Protein AF-0000000078072162 (afdb_homodimer)

Organism: Fusarium culmorum (NCBI:txid5516)

Solvent-accessible surface area (backbone atoms only — not comparable to full-atom values): 56017 Å² total; per-residue (Å²): 136,83,80,77,77,81,79,80,81,79,79,76,78,77,76,75,75,75,74,71,70,69,69,74,74,66,43,70,29,63,36,88,41,33,35,35,33,26,36,70,37,75,95,66,52,24,34,36,35,19,35,40,69,54,37,46,62,44,46,48,90,36,38,58,38,53,66,42,69,64,85,66,71,51,89,60,77,40,82,15,70,49,71,52,39,28,35,54,61,83,81,66,93,62,64,61,29,68,63,16,47,21,32,32,40,40,28,65,53,75,80,70,45,78,22,26,23,44,37,44,34,69,32,46,74,52,37,38,68,50,54,73,41,72,74,59,44,58,65,40,41,37,41,48,14,50,72,71,72,50,58,31,28,37,32,37,42,40,47,47,17,18,58,62,10,14,62,62,45,70,68,41,49,72,72,70,22,60,38,16,21,61,41,31,51,52,44,48,45,51,40,35,60,69,30,31,56,37,69,14,31,31,52,78,34,26,21,41,32,17,31,36,39,11,12,24,48,52,45,47,48,26,36,16,53,63,22,54,55,87,73,55,52,55,30,36,36,26,37,36,20,24,54,30,48,37,66,41,52,54,63,45,62,34,50,62,56,48,50,50,49,27,51,69,73,71,23,58,88,44,92,54,40,67,61,45,58,32,66,51,51,69,66,61,59,62,68,59,64,70,87,72,83,33,45,49,52,69,68,52,52,55,30,42,40,44,57,53,57,26,58,77,67,64,26,49,47,78,51,33,28,40,38,27,29,42,70,36,31,59,38,49,35,53,76,11,66,45,72,66,44,35,57,54,35,45,40,56,42,92,53,35,51,57,47,45,58,57,50,53,50,50,56,66,64,50,63,89,46,65,34,73,37,71,89,59,66,49,87,76,54,77,65,52,88,80,26,56,37,37,60,41,22,17,53,54,27,16,32,46,49,24,46,35,12,30,52,51,50,50,51,52,31,34,74,70,70,33,59,24,37,34,35,34,38,58,52,59,56,64,88,55,52,74,84,65,42,21,33,60,70,59,61,47,32,32,53,25,55,54,40,81,84,56,52,51,62,80,70,83,31,45,43,49,56,51,42,19,50,52,50,28,48,25,52,40,35,21,48,69,67,74,41,49,59,76,87,71,91,64,94,59,94,57,70,81,70,56,67,43,35,93,91,64,37,37,23,36,34,45,29,50,91,63,47,44,77,44,75,65,57,66,56,46,69,53,38,50,53,53,66,30,66,71,45,19,52,28,28,38,17,132,82,80,79,76,81,82,70,84,80,83,77,76,76,76,74,74,72,72,70,69,68,70,73,74,65,44,69,30,62,38,87,42,32,35,36,33,25,36,69,37,76,94,66,52,24,33,36,36,20,34,41,68,55,36,45,62,45,48,49,90,36,39,56,37,52,66,42,69,65,85,65,70,51,87,60,77,40,84,15,70,50,70,51,37,27,35,53,59,84,79,66,93,64,64,60,29,68,64,14,48,20,33,31,42,40,30,65,53,76,80,71,44,79,20,27,24,46,37,43,34,69,31,48,73,51,37,40,69,50,55,73,41,74,75,60,43,58,65,43,41,36,41,48,14,50,72,72,73,52,57,31,29,37,32,38,40,38,47,46,16,20,60,61,10,15,61,61,45,70,69,41,49,72,72,68,22,61,40,16,22,62,41,31,50,50,45,48,43,51,41,37,59,69,31,32,56,39,68,13,32,31,51,79,33,26,20,40,32,19,32,37,39,12,11,23,47,53,45,48,47,26,36,16,52,61,23,55,56,84,73,53,53,56,30,36,36,26,36,36,20,25,55,28,48,39,65,40,52,53,62,45,62,34,49,62,55,48,49,49,50,28,50,71,72,71,21,56,87,44,93,55,41,67,61,46,58,30,65,51,51,71,67,61,59,62,67,57,64,70,86,73,84,33,44,49,54,70,68,51,52,56,30,41,40,43,57,52,58,25,58,75,68,66,26,49,48,78,51,33,28,39,37,25,29,43,68,35,31,58,37,50,34,53,77,12,65,44,72,66,42,35,57,57,34,44,39,55,40,93,53,36,51,56,46,45,56,57,50,52,49,50,55,65,65,50,62,91,47,65,34,73,38,70,89,59,66,49,85,74,55,77,63,51,88,81,25,58,37,37,59,40,24,17,52,55,26,15,33,47,46,23,45,34,12,31,51,48,50,51,50,53,30,34,74,71,70,32,60,24,36,32,36,34,40,58,51,60,55,62,89,56,51,74,84,65,43,21,33,59,71,59,60,48,31,33,53,24,55,54,40,81,84,56,51,49,64,79,70,83,31,44,44,49,57,50,41,18,51,52,48,28,48,26,53,41,35,22,48,68,68,73,40,49,57,77,87,69,91,64,95,60,93,56,69,82,70,55,66,42,35,91,91,64,35,37,23,36,34,45,28,49,90,64,47,44,76,43,73,66,57,67,55,46,68,52,38,49,52,54,66,30,67,72,46,20,53,28,28,38,18

pLDDT: mean 91.99, std 13.71, range [18.23, 98.94]

Radius of gyration: 37.17 Å; Cα contacts (8 Å, |Δi|>4): 2343; chains: 2; bounding box: 68×194×123 Å

Nearest PDB structures (foldseek):
  4be4-assembly1_A  TM=8.763E-01  e=3.199E-42  Ophiostoma piceae
  1cle-assembly1_A  TM=8.504E-01  e=2.536E-42  Limtongozyma cylindracea
  1gz7-assembly4_D  TM=8.542E-01  e=3.808E-42  Diutina rugosa
  1llf-assembly1_B  TM=8.338E-01  e=8.912E-43  Limtongozyma cylindracea
  1thg-assembly1_A  TM=8.457E-01  e=1.084E-41  Geotrichum candidum

Secondary structure (DSSP, 8-state):
---------------------------EEE-SS-EEE-EEETTTTEEEEEEEE-B----GGGTTSPP-B-----SSEEE-BS--PBPS-SSS---B-S---EEEEEEESSS---EEEEEEE--STTTS--TT-GGG-THHHHHHHHHTT---EEEEE----HHHHH---HHHHHHT-TTHHHHHHHHHHHHHHHHGGGGTEEEEEEEEEEETHHHHHHHHHHHGGGG--TT--SEEEEES--STT-----GGGGHHHHHHHHHHTT-TT-S-HHHHHHTS-HHHHHTT--SSPP-----SSSS-S-HHHHHHTT------EEEEEESSBT--SS--SSHHHHHHHHHHGGG----HHHHHHHHHHS---SSEETTEE-S--PPPTT-TTHHHHHHHHHIIIIIHHHHHHHHHHHHTT--EEEEEE--PPTT--TTT-SBTTTTHHHHHT--TTTSPSTTTTHHHHHHHHHHHHHHHHHHHHS--SPSS----SS---PPP-SSS-EEEEE-SS--EEEES-TTHHHHHHHTSHHHHHHTT-/---------------------------EEE-SS-EEE-EEETTTTEEEEEEEE-B----GGGTTSPP-B-----SSEEE-BS--PBPS-SSS---B-S---EEEEEEESSS---EEEEEEE--STTTS--TT-GGG-THHHHHHHHHTT---EEEEE----HHHHH---HHHHHHT-TTHHHHHHHHHHHHHHHHGGGGTEEEEEEEEEEETHHHHHHHHHHHGGGG--TT--SEEEEES--STT-----GGGGHHHHHHHHHHTT-TT-S-HHHHHHTS-HHHHHTT--SSPP-----SSSS-S-HHHHHHTT------EEEEEESSBT--SS--SSHHHHHHHHHHGGG----HHHHHHHHHHS---SSEETTEE-S--PPPTT-TTHHHHHHHHHIIIIIHHHHHHHHHHHHTT--EEEEEE--PPTT--TTT-SBTTTTHHHHHT--TTTSPSTTTTHHHHHHHHHHHHHHHHHHHHS--SPSS----SS---PPP-SSS-EEEEE-SS--EEEES-TTHHHHHHHTSHHHHHHTT-

Foldseek 3Di:
DPPPPPPPPPPPPPPPPPPPPVVPPFDWFQAPQGIETWDQDVVLQKTKFAFAAQFDQCAFPNFLAATHGDDHHDYDYHYRYDHFWADDADPDDTRYDSRFWGKMKMFRHDDFAAAQEEEEQEDDLQRDDDCPPPLNPQSQLQSLCVVVVNGHMYMYTHFHGWCRQAVFADVCLVVVGGRNRLSSVLSVLVSCLRGVVSVRYNQLLYEYEYFQVRLQSVQLCQLFQLRCNVSSHAEYEYEQYFQFLRPADERVVCVVLSCLLLVQLVQNPPPDSVNVVSPDDPVSSSVSPGPDTGHGYCSCHGRVARPLVSLVVVRGDAHLYEFEYAQQQQFFLDADDDLVRSLVSVPPRVNFQQDSVLSVVLPVLQDQDQADAPPQHDDDSDADPRRRSGSSRSNLRSLRRGVLRRVVSLQSNVVVPYFYFYAYEFEDWPPDDSSSGTHGPNCSCLQSLVCVPRFDDPPVGVLSSVLSSLNSQLVSVCSNPVGSDDDDPDPDQEDHGDTADPVFGWHFYRYSVHIDIDTPCRSVVSSCSCPDSVNSVSSSD/DPDPDDPPDDPPPPPPPPPPPVVPPFDWFQAPQGIETWDQDPVLQKTKFAQAAQFDQCAFPNFLAATHGDDHHDYDYHYRYDHFAADDADPDDTRYDSRFWGKMKMFRHDDFAAAQEEEEQEDDLQRDDDCPPPLNPQSQLQSLCVVVVNGHMYMYTHFHGWCRQAVFADVCLVVVGGRNRLSSVLSVLVSCLRGVVSVRYNQLLYEYEYEQVRLQSVQLCQLFQLRCNVSSHAEYEYEQYFQFLRPADERVVCVVLSCLLLVQLVQNPPPDSVNVVSPDDPVSSSVSPGPDTGHGYCSCHGRVARPLVSLVVVRGHAHLYEFEYAQQQQFFLDADDDLVRSLVSVPPRVNFQQDSVNSVVLPVLQDQDQADAPPQHDDDSDADPRRRSGSSRSNLRSLRNGVLRRVVSLQSNVVVPYFYFYAYEFEDWPPDDSSSGTHGPNCSCLCSLVCVPRFDDPPVGVLSSVLSSLNSQLVSVCSNPVGSDDDDPDPDQADHGDTADPVFGKHFYRYSVHIDIDTPCRSVVSSVSCPDSVNSVSSSD

Structure (mmCIF, N/CA/C/O backbone):
data_AF-0000000078072162-model_v1
#
loop_
_entity.id
_entity.type
_entity.pdbx_description
1 polymer 'Carboxylic ester hydrolase'
#
loop_
_atom_site.group_PDB
_atom_site.id
_atom_site.type_symbol
_atom_site.label_atom_id
_atom_site.label_alt_id
_atom_site.label_comp_id
_atom_site.label_asym_id
_atom_site.label_entity_id
_atom_site.label_seq_id
_atom_site.pdbx_PDB_ins_code
_atom_site.Cartn_x
_atom_site.Cartn_y
_atom_site.Cartn_z
_atom_site.occupancy
_atom_site.B_iso_or_equiv
_atom_site.auth_seq_id
_atom_site.auth_comp_id
_atom_site.auth_asym_id
_atom_site.auth_atom_id
_atom_site.pdbx_PDB_model_num
ATOM 1 N N . MET A 1 1 ? -16.672 -115.688 -5.062 1 18.59 1 MET A N 1
ATOM 2 C CA . MET A 1 1 ? -15.453 -115.25 -5.734 1 18.59 1 MET A CA 1
ATOM 3 C C . MET A 1 1 ? -15.555 -113.812 -6.234 1 18.59 1 MET A C 1
ATOM 5 O O . MET A 1 1 ? -16.391 -113.562 -7.086 1 18.59 1 MET A O 1
ATOM 9 N N . ALA A 1 2 ? -15.508 -113 -5.109 1 30.72 2 ALA A N 1
ATOM 10 C CA . ALA A 1 2 ? -15.578 -111.562 -4.758 1 30.72 2 ALA A CA 1
ATOM 11 C C . ALA A 1 2 ? -14.617 -110.75 -5.605 1 30.72 2 ALA A C 1
ATOM 13 O O . ALA A 1 2 ? -13.406 -110.75 -5.375 1 30.72 2 ALA A O 1
ATOM 14 N N . THR A 1 3 ? -14.836 -110.75 -7.039 1 22.55 3 THR A N 1
ATOM 15 C CA . THR A 1 3 ? -13.945 -110.125 -8.023 1 22.55 3 THR A CA 1
ATOM 16 C C . THR A 1 3 ? -13.805 -108.625 -7.777 1 22.55 3 THR A C 1
ATOM 18 O O . THR A 1 3 ? -14.797 -107.938 -7.797 1 22.55 3 THR A O 1
ATOM 21 N N . PHE A 1 4 ? -12.914 -108.188 -6.914 1 30.84 4 PHE A N 1
ATOM 22 C CA . PHE A 1 4 ? -12.445 -106.875 -6.484 1 30.84 4 PHE A CA 1
ATOM 23 C C . PHE A 1 4 ? -11.891 -106.062 -7.664 1 30.84 4 PHE A C 1
ATOM 25 O O . PHE A 1 4 ? -10.875 -106.438 -8.25 1 30.84 4 PHE A O 1
ATOM 32 N N . GLY A 1 5 ? -12.789 -105.5 -8.5 1 26.47 5 GLY A N 1
ATOM 33 C CA . GLY A 1 5 ? -12.406 -104.688 -9.633 1 26.47 5 GLY A CA 1
ATOM 34 C C . GLY A 1 5 ? -11.484 -103.562 -9.258 1 26.47 5 GLY A C 1
ATOM 35 O O . GLY A 1 5 ? -11.656 -102.938 -8.203 1 26.47 5 GLY A O 1
ATOM 36 N N . LEU A 1 6 ? -10.164 -103.5 -9.664 1 30.11 6 LEU A N 1
ATOM 37 C CA . LEU A 1 6 ? -8.992 -102.625 -9.586 1 30.11 6 LEU A CA 1
ATOM 38 C C . LEU A 1 6 ? -9.289 -101.25 -10.172 1 30.11 6 LEU A C 1
ATOM 40 O O . LEU A 1 6 ? -9.508 -101.125 -11.383 1 30.11 6 LEU A O 1
ATOM 44 N N . LEU A 1 7 ? -10.18 -100.375 -9.625 1 31.3 7 LEU A N 1
ATOM 45 C CA . LEU A 1 7 ? -10.352 -99.062 -10.141 1 31.3 7 LEU A CA 1
ATOM 46 C C . LEU A 1 7 ? -9.023 -98.312 -10.148 1 31.3 7 LEU A C 1
ATOM 48 O O . LEU A 1 7 ? -8.336 -98.25 -9.125 1 31.3 7 LEU A O 1
ATOM 52 N N . SER A 1 8 ? -8.273 -98.188 -11.297 1 27.66 8 SER A N 1
ATOM 53 C CA . SER A 1 8 ? -7.051 -97.438 -11.609 1 27.66 8 SER A CA 1
ATOM 54 C C . SER A 1 8 ? -7.195 -95.938 -11.32 1 27.66 8 SER A C 1
ATOM 56 O O . SER A 1 8 ? -8.156 -95.312 -11.766 1 27.66 8 SER A O 1
ATOM 58 N N . VAL A 1 9 ? -6.723 -95.375 -10.188 1 33.19 9 VAL A N 1
ATOM 59 C CA . VAL A 1 9 ? -6.598 -94 -9.727 1 33.19 9 VAL A CA 1
ATOM 60 C C . VAL A 1 9 ? -5.773 -93.188 -10.727 1 33.19 9 VAL A C 1
ATOM 62 O O . VAL A 1 9 ? -4.598 -93.5 -10.953 1 33.19 9 VAL A O 1
ATOM 65 N N . LEU A 1 10 ? -6.32 -92.688 -11.859 1 31.97 10 LEU A N 1
ATOM 66 C CA . LEU A 1 10 ? -5.707 -91.688 -12.758 1 31.97 10 LEU A CA 1
ATOM 67 C C . LEU A 1 10 ? -5.141 -90.5 -11.969 1 31.97 10 LEU A C 1
ATOM 69 O O . LEU A 1 10 ? -5.859 -89.875 -11.195 1 31.97 10 LEU A O 1
ATOM 73 N N . GLN A 1 11 ? -3.832 -90.438 -11.742 1 30.14 11 GLN A N 1
ATOM 74 C CA . GLN A 1 11 ? -3.031 -89.375 -11.18 1 30.14 11 GLN A CA 1
ATOM 75 C C . GLN A 1 11 ? -3.213 -88.062 -11.969 1 30.14 11 GLN A C 1
ATOM 77 O O . GLN A 1 11 ? -2.912 -88 -13.164 1 30.14 11 GLN A O 1
ATOM 82 N N . VAL A 1 12 ? -4.23 -87.25 -11.703 1 37.38 12 VAL A N 1
ATOM 83 C CA . VAL A 1 12 ? -4.367 -85.875 -12.227 1 37.38 12 VAL A CA 1
ATOM 84 C C . VAL A 1 12 ? -3.111 -85.125 -11.914 1 37.38 12 VAL A C 1
ATOM 86 O O . VAL A 1 12 ? -2.771 -84.875 -10.742 1 37.38 12 VAL A O 1
ATOM 89 N N . LEU A 1 13 ? -2.09 -85.125 -12.734 1 36.78 13 LEU A N 1
ATOM 90 C CA . LEU A 1 13 ? -0.957 -84.25 -12.719 1 36.78 13 LEU A CA 1
ATOM 91 C C . LEU A 1 13 ? -1.432 -82.75 -12.695 1 36.78 13 LEU A C 1
ATOM 93 O O . LEU A 1 13 ? -2.107 -82.312 -13.633 1 36.78 13 LEU A O 1
ATOM 97 N N . PHE A 1 14 ? -1.678 -82.188 -11.5 1 37.72 14 PHE A N 1
ATOM 98 C CA . PHE A 1 14 ? -1.87 -80.75 -11.32 1 37.72 14 PHE A CA 1
ATOM 99 C C . PHE A 1 14 ? -0.698 -80 -11.898 1 37.72 14 PHE A C 1
ATOM 101 O O . PHE A 1 14 ? 0.418 -80.062 -11.375 1 37.72 14 PHE A O 1
ATOM 108 N N . LEU A 1 15 ? -0.643 -79.75 -13.172 1 39.81 15 LEU A N 1
ATOM 109 C CA . LEU A 1 15 ? 0.248 -78.688 -13.727 1 39.81 15 LEU A CA 1
ATOM 110 C C . LEU A 1 15 ? 0.033 -77.375 -13.047 1 39.81 15 LEU A C 1
ATOM 112 O O . LEU A 1 15 ? -1.025 -76.75 -13.195 1 39.81 15 LEU A O 1
ATOM 116 N N . THR A 1 16 ? 0.603 -77.125 -11.891 1 40.38 16 THR A N 1
ATOM 117 C CA . THR A 1 16 ? 0.69 -75.812 -11.344 1 40.38 16 THR A CA 1
ATOM 118 C C . THR A 1 16 ? 1.35 -74.875 -12.336 1 40.38 16 THR A C 1
ATOM 120 O O . THR A 1 16 ? 2.506 -75.062 -12.719 1 40.38 16 THR A O 1
ATOM 123 N N . ALA A 1 17 ? 0.67 -74.188 -13.211 1 43.84 17 ALA A N 1
ATOM 124 C CA . ALA A 1 17 ? 1.153 -73.062 -13.977 1 43.84 17 ALA A CA 1
ATOM 125 C C . ALA A 1 17 ? 1.76 -72 -13.062 1 43.84 17 ALA A C 1
ATOM 127 O O . ALA A 1 17 ? 1.056 -71.438 -12.242 1 43.84 17 ALA A O 1
ATOM 128 N N . PHE A 1 18 ? 3.01 -72.125 -12.781 1 40.47 18 PHE A N 1
ATOM 129 C CA . PHE A 1 18 ? 3.727 -71 -12.219 1 40.47 18 PHE A CA 1
ATOM 130 C C . PHE A 1 18 ? 3.461 -69.75 -13.031 1 40.47 18 PHE A C 1
ATOM 132 O O . PHE A 1 18 ? 3.912 -69.625 -14.172 1 40.47 18 PHE A O 1
ATOM 139 N N . ILE A 1 19 ? 2.336 -69.125 -12.836 1 40.34 19 ILE A N 1
ATOM 140 C CA . ILE A 1 19 ? 2.254 -67.75 -13.273 1 40.34 19 ILE A CA 1
ATOM 141 C C . ILE A 1 19 ? 3.506 -67 -12.828 1 40.34 19 ILE A C 1
ATOM 143 O O . ILE A 1 19 ? 3.73 -66.812 -11.633 1 40.34 19 ILE A O 1
ATOM 147 N N . GLN A 1 20 ? 4.598 -67.125 -13.531 1 36.75 20 GLN A N 1
ATOM 148 C CA . GLN A 1 20 ? 5.684 -66.188 -13.344 1 36.75 20 GLN A CA 1
ATOM 149 C C . GLN A 1 20 ? 5.156 -64.75 -13.242 1 36.75 20 GLN A C 1
ATOM 151 O O . GLN A 1 20 ? 4.648 -64.188 -14.227 1 36.75 20 GLN A O 1
ATOM 156 N N . ILE A 1 21 ? 4.582 -64.375 -12.141 1 42.75 21 ILE A N 1
ATOM 157 C CA . ILE A 1 21 ? 4.52 -62.969 -11.914 1 42.75 21 ILE A CA 1
ATOM 158 C C . ILE A 1 21 ? 5.855 -62.312 -12.281 1 42.75 21 ILE A C 1
ATOM 160 O O . ILE A 1 21 ? 6.848 -62.5 -11.562 1 42.75 21 ILE A O 1
ATOM 164 N N . THR A 1 22 ? 6.273 -62.344 -13.492 1 42.06 22 THR A N 1
ATOM 165 C CA . THR A 1 22 ? 7.379 -61.469 -13.836 1 42.06 22 THR A CA 1
ATOM 166 C C . THR A 1 22 ? 7.285 -60.156 -13.062 1 42.06 22 THR A C 1
ATOM 168 O O . THR A 1 22 ? 6.348 -59.375 -13.25 1 42.06 22 THR A O 1
ATOM 171 N N . SER A 1 23 ? 7.562 -60.25 -11.875 1 47.25 23 SER A N 1
ATOM 172 C CA . SER A 1 23 ? 7.75 -58.969 -11.156 1 47.25 23 SER A CA 1
ATOM 173 C C . SER A 1 23 ? 8.414 -57.938 -12.039 1 47.25 23 SER A C 1
ATOM 175 O O . SER A 1 23 ? 9.539 -58.125 -12.5 1 47.25 23 SER A O 1
ATOM 177 N N . ALA A 1 24 ? 7.645 -57.281 -12.844 1 58.88 24 ALA A N 1
ATOM 178 C CA . ALA A 1 24 ? 8.172 -56.219 -13.688 1 58.88 24 ALA A CA 1
ATOM 179 C C . ALA A 1 24 ? 9.289 -55.438 -12.977 1 58.88 24 ALA A C 1
ATOM 181 O O . ALA A 1 24 ? 9.141 -55.031 -11.82 1 58.88 24 ALA A O 1
ATOM 182 N N . ALA A 1 25 ? 10.578 -55.594 -13.398 1 74.75 25 ALA A N 1
ATOM 183 C CA . ALA A 1 25 ? 11.773 -54.906 -12.891 1 74.75 25 ALA A CA 1
ATOM 184 C C . ALA A 1 25 ? 11.484 -53.438 -12.617 1 74.75 25 ALA A C 1
ATOM 186 O O . ALA A 1 25 ? 10.734 -52.812 -13.352 1 74.75 25 ALA A O 1
ATOM 187 N N . SER A 1 26 ? 11.812 -53.031 -11.328 1 89.12 26 SER A N 1
ATOM 188 C CA . SER A 1 26 ? 11.664 -51.625 -10.938 1 89.12 26 SER A CA 1
ATOM 189 C C . SER A 1 26 ? 12.367 -50.688 -11.93 1 89.12 26 SER A C 1
ATOM 191 O O . SER A 1 26 ? 13.516 -50.938 -12.297 1 89.12 26 SER A O 1
ATOM 193 N N . PRO A 1 27 ? 11.578 -49.75 -12.531 1 95.19 27 PRO A N 1
ATOM 194 C CA . PRO A 1 27 ? 12.211 -48.812 -13.445 1 95.19 27 PRO A CA 1
ATOM 195 C C . PRO A 1 27 ? 13.305 -47.969 -12.773 1 95.19 27 PRO A C 1
ATOM 197 O O . PRO A 1 27 ? 13.188 -47.656 -11.594 1 95.19 27 PRO A O 1
ATOM 200 N N . LYS A 1 28 ? 14.32 -47.625 -13.516 1 95.88 28 LYS A N 1
ATOM 201 C CA . LYS A 1 28 ? 15.445 -46.844 -13.008 1 95.88 28 LYS A CA 1
ATOM 202 C C . LYS A 1 28 ? 15.688 -45.625 -13.867 1 95.88 28 LYS A C 1
ATOM 204 O O . LYS A 1 28 ? 15.375 -45.594 -15.055 1 95.88 28 LYS A O 1
ATOM 209 N N . ALA A 1 29 ? 16.125 -44.594 -13.312 1 96.44 29 ALA A N 1
ATOM 210 C CA . ALA A 1 29 ? 16.547 -43.375 -13.984 1 96.44 29 ALA A CA 1
ATOM 211 C C . ALA A 1 29 ? 17.891 -42.906 -13.453 1 96.44 29 ALA A C 1
ATOM 213 O O . ALA A 1 29 ? 18.062 -42.719 -12.242 1 96.44 29 ALA A O 1
ATOM 214 N N . HIS A 1 30 ? 18.875 -42.625 -14.312 1 96.94 30 HIS A N 1
ATOM 215 C CA . HIS A 1 30 ? 20.203 -42.156 -13.945 1 96.94 30 HIS A CA 1
ATOM 216 C C . HIS A 1 30 ? 20.344 -40.656 -14.133 1 96.94 30 HIS A C 1
ATOM 218 O O . HIS A 1 30 ? 20.719 -40.188 -15.211 1 96.94 30 HIS A O 1
ATOM 224 N N . THR A 1 31 ? 20.188 -39.938 -13.016 1 97.5 31 THR A N 1
ATOM 225 C CA . THR A 1 31 ? 20.297 -38.5 -13.039 1 97.5 31 THR A CA 1
ATOM 226 C C . THR A 1 31 ? 21.734 -38.062 -12.812 1 97.5 31 THR A C 1
ATOM 228 O O . THR A 1 31 ? 22.625 -38.906 -12.609 1 97.5 31 THR A O 1
ATOM 231 N N . LEU A 1 32 ? 21.969 -36.656 -12.875 1 97.12 32 LEU A N 1
ATOM 232 C CA . LEU A 1 32 ? 23.297 -36.094 -12.664 1 97.12 32 LEU A CA 1
ATOM 233 C C . LEU A 1 32 ? 23.859 -36.5 -11.312 1 97.12 32 LEU A C 1
ATOM 235 O O . LEU A 1 32 ? 25.062 -36.719 -11.18 1 97.12 32 LEU A O 1
ATOM 239 N N . ASN A 1 33 ? 22.969 -36.594 -10.289 1 97.31 33 ASN A N 1
ATOM 240 C CA . ASN A 1 33 ? 23.422 -36.844 -8.922 1 97.31 33 ASN A CA 1
ATOM 241 C C . ASN A 1 33 ? 23.438 -38.312 -8.57 1 97.31 33 ASN A C 1
ATOM 243 O O . ASN A 1 33 ? 24.062 -38.719 -7.582 1 97.31 33 ASN A O 1
ATOM 247 N N . GLY A 1 34 ? 22.734 -39.094 -9.273 1 97.94 34 GLY A N 1
ATOM 248 C CA . GLY A 1 34 ? 22.688 -40.5 -8.953 1 97.94 34 GLY A CA 1
ATOM 249 C C . GLY A 1 34 ? 21.484 -41.219 -9.57 1 97.94 34 GLY A C 1
ATOM 250 O O . GLY A 1 34 ? 20.766 -40.625 -10.375 1 97.94 34 GLY A O 1
ATOM 251 N N . THR A 1 35 ? 21.359 -42.531 -9.188 1 98.25 35 THR A N 1
ATOM 252 C CA . THR A 1 35 ? 20.328 -43.375 -9.789 1 98.25 35 THR A CA 1
ATOM 253 C C . THR A 1 35 ? 19.141 -43.531 -8.852 1 98.25 35 THR A C 1
ATOM 255 O O . THR A 1 35 ? 19.297 -43.812 -7.664 1 98.25 35 THR A O 1
ATOM 258 N N . TYR A 1 36 ? 17.984 -43.344 -9.406 1 98.06 36 TYR A N 1
ATOM 259 C CA . TYR A 1 36 ? 16.734 -43.531 -8.672 1 98.06 36 TYR A CA 1
ATOM 260 C C . TYR A 1 36 ? 15.961 -44.719 -9.203 1 98.06 36 TYR A C 1
ATOM 262 O O . TYR A 1 36 ? 15.922 -44.969 -10.414 1 98.06 36 TYR A O 1
ATOM 270 N N . THR A 1 37 ? 15.367 -45.5 -8.281 1 98 37 THR A N 1
ATOM 271 C CA . THR A 1 37 ? 14.477 -46.594 -8.633 1 98 37 THR A CA 1
ATOM 272 C C . THR A 1 37 ? 13.023 -46.219 -8.359 1 98 37 THR A C 1
ATOM 274 O O . THR A 1 37 ? 12.656 -45.906 -7.215 1 98 37 THR A O 1
ATOM 277 N N . GLY A 1 38 ? 12.234 -46.219 -9.445 1 97.38 38 GLY A N 1
ATOM 278 C CA . GLY A 1 38 ? 10.828 -45.875 -9.328 1 97.38 38 GLY A CA 1
ATOM 279 C C . GLY A 1 38 ? 9.914 -47.062 -9.188 1 97.38 38 GLY A C 1
ATOM 280 O O . GLY A 1 38 ? 10.359 -48.156 -8.773 1 97.38 38 GLY A O 1
ATOM 281 N N . LYS A 1 39 ? 8.625 -46.812 -9.336 1 96.44 39 LYS A N 1
ATOM 282 C CA . LYS A 1 39 ? 7.598 -47.844 -9.234 1 96.44 39 LYS A CA 1
ATOM 283 C C . LYS A 1 39 ? 6.844 -48 -10.547 1 96.44 39 LYS A C 1
ATOM 285 O O . LYS A 1 39 ? 6.449 -47.031 -11.172 1 96.44 39 LYS A O 1
ATOM 290 N N . TYR A 1 40 ? 6.66 -49.281 -10.945 1 96.69 40 TYR A N 1
ATOM 291 C CA . TYR A 1 40 ? 5.809 -49.562 -12.094 1 96.69 40 TYR A CA 1
ATOM 292 C C . TYR A 1 40 ? 4.34 -49.625 -11.688 1 96.69 40 TYR A C 1
ATOM 294 O O . TYR A 1 40 ? 3.973 -50.344 -10.758 1 96.69 40 TYR A O 1
ATOM 302 N N . LEU A 1 41 ? 3.553 -48.812 -12.328 1 95.31 41 LEU A N 1
ATOM 303 C CA . LEU A 1 41 ? 2.111 -48.781 -12.117 1 95.31 41 LEU A CA 1
ATOM 304 C C . LEU A 1 41 ? 1.395 -49.625 -13.156 1 95.31 41 LEU A C 1
ATOM 306 O O . LEU A 1 41 ? 0.995 -49.125 -14.211 1 95.31 41 LEU A O 1
ATOM 310 N N . SER A 1 42 ? 1.066 -50.844 -12.828 1 93.44 42 SER A N 1
ATOM 311 C CA . SER A 1 42 ? 0.56 -51.812 -13.789 1 93.44 42 SER A CA 1
ATOM 312 C C . SER A 1 42 ? -0.804 -51.406 -14.328 1 93.44 42 SER A C 1
ATOM 314 O O . SER A 1 42 ? -1.077 -51.562 -15.523 1 93.44 42 SER A O 1
ATOM 316 N N . GLY A 1 43 ? -1.607 -50.844 -13.5 1 92.31 43 GLY A N 1
ATOM 317 C CA . GLY A 1 43 ? -2.941 -50.469 -13.922 1 92.31 43 GLY A CA 1
ATOM 318 C C . GLY A 1 43 ? -2.934 -49.312 -14.914 1 92.31 43 GLY A C 1
ATOM 319 O O . GLY A 1 43 ? -3.91 -49.094 -15.641 1 92.31 43 GLY A O 1
ATOM 320 N N . TRP A 1 44 ? -1.84 -48.656 -15.094 1 94.38 44 TRP A N 1
ATOM 321 C CA . TRP A 1 44 ? -1.744 -47.469 -15.945 1 94.38 44 TRP A CA 1
ATOM 322 C C . TRP A 1 44 ? -0.685 -47.656 -17.031 1 94.38 44 TRP A C 1
ATOM 324 O O . TRP A 1 44 ? -0.569 -46.844 -17.938 1 94.38 44 TRP A O 1
ATOM 334 N N . ASP A 1 45 ? 0.098 -48.781 -16.953 1 96 45 ASP A N 1
ATOM 335 C CA . ASP A 1 45 ? 1.266 -49 -17.797 1 96 45 ASP A CA 1
ATOM 336 C C . ASP A 1 45 ? 2.186 -47.781 -17.781 1 96 45 ASP A C 1
ATOM 338 O O . ASP A 1 45 ? 2.504 -47.219 -18.828 1 96 45 ASP A O 1
ATOM 342 N N . GLN A 1 46 ? 2.486 -47.344 -16.578 1 97.06 46 GLN A N 1
ATOM 343 C CA . GLN A 1 46 ? 3.299 -46.156 -16.328 1 97.06 46 GLN A CA 1
ATOM 344 C C . GLN A 1 46 ? 4.383 -46.438 -15.289 1 97.06 46 GLN A C 1
ATOM 346 O O . GLN A 1 46 ? 4.293 -47.406 -14.539 1 97.06 46 GLN A O 1
ATOM 351 N N . ASP A 1 47 ? 5.457 -45.719 -15.352 1 97.5 47 ASP A N 1
ATOM 352 C CA . ASP A 1 47 ? 6.473 -45.656 -14.305 1 97.5 47 ASP A CA 1
ATOM 353 C C . ASP A 1 47 ? 6.383 -44.375 -13.516 1 97.5 47 ASP A C 1
ATOM 355 O O . ASP A 1 47 ? 6.223 -43.281 -14.102 1 97.5 47 ASP A O 1
ATOM 359 N N . ALA A 1 48 ? 6.438 -44.531 -12.195 1 97.69 48 ALA A N 1
ATOM 360 C CA . ALA A 1 48 ? 6.414 -43.344 -11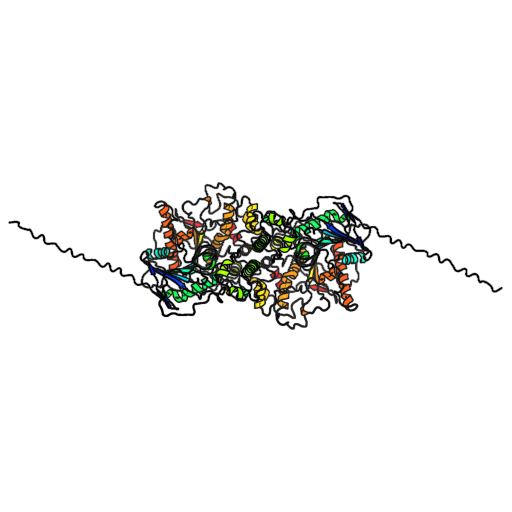.32 1 97.69 48 ALA A CA 1
ATOM 361 C C . ALA A 1 48 ? 7.723 -43.219 -10.555 1 97.69 48 ALA A C 1
ATOM 363 O O . ALA A 1 48 ? 8.227 -44.188 -10 1 97.69 48 ALA A O 1
ATOM 364 N N . PHE A 1 49 ? 8.367 -42.094 -10.656 1 98.06 49 PHE A N 1
ATOM 365 C CA . PHE A 1 49 ? 9.469 -41.688 -9.805 1 98.06 49 PHE A CA 1
ATOM 366 C C . PHE A 1 49 ? 9.047 -40.531 -8.906 1 98.06 49 PHE A C 1
ATOM 368 O O . PHE A 1 49 ? 8.766 -39.438 -9.391 1 98.06 49 PHE A O 1
ATOM 375 N N . LEU A 1 50 ? 8.961 -40.781 -7.582 1 98.44 50 LEU A N 1
ATOM 376 C CA . LEU A 1 50 ? 8.344 -39.812 -6.664 1 98.44 50 LEU A CA 1
ATOM 377 C C . LEU A 1 50 ? 9.336 -39.375 -5.598 1 98.44 50 LEU A C 1
ATOM 379 O O . LEU A 1 50 ? 10.211 -40.125 -5.199 1 98.44 50 LEU A O 1
ATOM 383 N N . GLY A 1 51 ? 9.188 -38.062 -5.18 1 98.38 51 GLY A N 1
ATOM 384 C CA . GLY A 1 51 ? 9.883 -37.531 -4.016 1 98.38 51 GLY A CA 1
ATOM 385 C C . GLY A 1 51 ? 11.367 -37.344 -4.254 1 98.38 51 GLY A C 1
ATOM 386 O O . GLY A 1 51 ? 12.172 -37.438 -3.33 1 98.38 51 GLY A O 1
ATOM 387 N N . ILE A 1 52 ? 11.773 -37.094 -5.461 1 98.69 52 ILE A N 1
ATOM 388 C CA . ILE A 1 52 ? 13.18 -36.875 -5.789 1 98.69 52 ILE A CA 1
ATOM 389 C C . ILE A 1 52 ? 13.586 -35.469 -5.391 1 98.69 52 ILE A C 1
ATOM 391 O O . ILE A 1 52 ? 12.977 -34.469 -5.832 1 98.69 52 ILE A O 1
ATOM 395 N N . PRO A 1 53 ? 14.609 -35.281 -4.539 1 98.5 53 PRO A N 1
ATOM 396 C CA . PRO A 1 53 ? 15.055 -33.938 -4.227 1 98.5 53 PRO A CA 1
ATOM 397 C C . PRO A 1 53 ? 15.609 -33.188 -5.445 1 98.5 53 PRO A C 1
ATOM 399 O O . PRO A 1 53 ? 16.391 -33.781 -6.215 1 98.5 53 PRO A O 1
ATOM 402 N N . TYR A 1 54 ? 15.219 -31.969 -5.684 1 98.62 54 TYR A N 1
ATOM 403 C CA . TYR A 1 54 ? 15.789 -31.203 -6.781 1 98.62 54 TYR A CA 1
ATOM 404 C C . TYR A 1 54 ? 16.656 -30.062 -6.258 1 98.62 54 TYR A C 1
ATOM 406 O O . TYR A 1 54 ? 17.312 -29.359 -7.039 1 98.62 54 TYR A O 1
ATOM 414 N N . ALA A 1 55 ? 16.703 -29.828 -4.934 1 98.75 55 ALA A N 1
ATOM 415 C CA . ALA A 1 55 ? 17.484 -28.781 -4.273 1 98.75 55 ALA A CA 1
ATOM 416 C C . ALA A 1 55 ? 18.016 -29.25 -2.924 1 98.75 55 ALA A C 1
ATOM 418 O O . ALA A 1 55 ? 17.547 -30.266 -2.383 1 98.75 55 ALA A O 1
ATOM 419 N N . GLN A 1 56 ? 19.062 -28.531 -2.447 1 98.62 56 GLN A N 1
ATOM 420 C CA . GLN A 1 56 ? 19.438 -28.734 -1.054 1 98.62 56 GLN A CA 1
ATOM 421 C C . GLN A 1 56 ? 18.297 -28.391 -0.109 1 98.62 56 GLN A C 1
ATOM 423 O O . GLN A 1 56 ? 17.516 -27.469 -0.381 1 98.62 56 GLN A O 1
ATOM 428 N N . PRO A 1 57 ? 18.219 -29.188 1.043 1 98.38 57 PRO A N 1
ATOM 429 C CA . PRO A 1 57 ? 17.156 -28.844 1.992 1 98.38 57 PRO A CA 1
ATOM 430 C C . PRO A 1 57 ? 17.25 -27.391 2.467 1 98.38 57 PRO A C 1
ATOM 432 O O . PRO A 1 57 ? 18.312 -26.938 2.891 1 98.38 57 PRO A O 1
ATOM 435 N N . PRO A 1 58 ? 16.188 -26.625 2.32 1 98.5 58 PRO A N 1
ATOM 436 C CA . PRO A 1 58 ? 16.203 -25.234 2.785 1 98.5 58 PRO A CA 1
ATOM 437 C C . PRO A 1 58 ? 16.016 -25.109 4.297 1 98.5 58 PRO A C 1
ATOM 439 O O . PRO A 1 58 ? 15.086 -24.453 4.758 1 98.5 58 PRO A O 1
ATOM 442 N N . THR A 1 59 ? 16.891 -25.719 5.07 1 97.69 59 THR A N 1
ATOM 443 C CA . THR A 1 59 ? 16.875 -25.75 6.527 1 97.69 59 THR A CA 1
ATOM 444 C C . THR A 1 59 ? 18.125 -25.078 7.086 1 97.69 59 THR A C 1
ATOM 446 O O . THR A 1 59 ? 19.062 -24.766 6.344 1 97.69 59 THR A O 1
ATOM 449 N N . GLY A 1 60 ? 18.078 -24.703 8.352 1 96.44 60 GLY A N 1
ATOM 450 C CA . GLY A 1 60 ? 19.234 -24.062 8.961 1 96.44 60 GLY A CA 1
ATOM 451 C C . GLY A 1 60 ? 19.641 -22.781 8.258 1 96.44 60 GLY A C 1
ATOM 452 O O . GLY A 1 60 ? 18.812 -21.906 8.016 1 96.44 60 GLY A O 1
ATOM 453 N N . ASN A 1 61 ? 20.891 -22.734 7.879 1 96.44 61 ASN A N 1
ATOM 454 C CA . ASN A 1 61 ? 21.422 -21.516 7.262 1 96.44 61 ASN A CA 1
ATOM 455 C C . ASN A 1 61 ? 20.828 -21.281 5.883 1 96.44 61 ASN A C 1
ATOM 457 O O . ASN A 1 61 ? 20.922 -20.172 5.336 1 96.44 61 ASN A O 1
ATOM 461 N N . LEU A 1 62 ? 20.172 -22.312 5.328 1 98.25 62 LEU A N 1
ATOM 462 C CA . LEU A 1 62 ? 19.578 -22.172 4 1 98.25 62 LEU A CA 1
ATOM 463 C C . LEU A 1 62 ? 18.109 -21.797 4.094 1 98.25 62 LEU A C 1
ATOM 465 O O . LEU A 1 62 ? 17.469 -21.516 3.076 1 98.25 62 LEU A O 1
ATOM 469 N N . ARG A 1 63 ? 17.562 -21.781 5.406 1 98.06 63 ARG A N 1
ATOM 470 C CA . ARG A 1 63 ? 16.203 -21.297 5.586 1 98.06 63 ARG A CA 1
ATOM 471 C C . ARG A 1 63 ? 16.031 -19.891 5.059 1 98.06 63 ARG A C 1
ATOM 473 O O . ARG A 1 63 ? 16.859 -19.016 5.344 1 98.06 63 ARG A O 1
ATOM 480 N N . PHE A 1 64 ? 15.047 -19.625 4.211 1 98.44 64 PHE A N 1
ATOM 481 C CA . PHE A 1 64 ? 14.633 -18.344 3.65 1 98.44 64 PHE A CA 1
ATOM 482 C C . PHE A 1 64 ? 15.578 -17.906 2.543 1 98.44 64 PHE A C 1
ATOM 484 O O . PHE A 1 64 ? 15.367 -16.859 1.915 1 98.44 64 PHE A O 1
ATOM 491 N N . LYS A 1 65 ? 16.594 -18.656 2.205 1 98.5 65 LYS A N 1
ATOM 492 C CA . LYS A 1 65 ? 17.484 -18.312 1.105 1 98.5 65 LYS A CA 1
ATOM 493 C C . LYS A 1 65 ? 16.953 -18.812 -0.227 1 98.5 65 LYS A C 1
ATOM 495 O O . LYS A 1 65 ? 16.094 -19.703 -0.255 1 98.5 65 LYS A O 1
ATOM 500 N N . TRP A 1 66 ? 17.422 -18.172 -1.282 1 98.69 66 TRP A N 1
ATOM 501 C CA . TRP A 1 66 ? 17.188 -18.781 -2.59 1 98.69 66 TRP A CA 1
ATOM 502 C C . TRP A 1 66 ? 17.641 -20.234 -2.604 1 98.69 66 TRP A C 1
ATOM 504 O O . TRP A 1 66 ? 18.625 -20.594 -1.953 1 98.69 66 TRP A O 1
ATOM 514 N N . PRO A 1 67 ? 16.875 -21.078 -3.301 1 98.81 67 PRO A N 1
ATOM 515 C CA . PRO A 1 67 ? 17.25 -22.5 -3.305 1 98.81 67 PRO A CA 1
ATOM 516 C C . PRO A 1 67 ? 18.625 -22.734 -3.906 1 98.81 67 PRO A C 1
ATOM 518 O O . PRO A 1 67 ? 19.062 -21.984 -4.781 1 98.81 67 PRO A O 1
ATOM 521 N N . GLN A 1 68 ? 19.266 -23.719 -3.357 1 98.62 68 GLN A N 1
ATOM 522 C CA . GLN A 1 68 ? 20.594 -24.094 -3.84 1 98.62 68 GLN A CA 1
ATOM 523 C C . GLN A 1 68 ? 20.547 -25.453 -4.547 1 98.62 68 GLN A C 1
ATOM 525 O O . GLN A 1 68 ? 19.859 -26.375 -4.094 1 98.62 68 GLN A O 1
ATOM 530 N N . SER A 1 69 ? 21.234 -25.547 -5.648 1 98.25 69 SER A N 1
ATOM 531 C CA . SER A 1 69 ? 21.312 -26.812 -6.383 1 98.25 69 SER A CA 1
ATOM 532 C C . SER A 1 69 ? 21.953 -27.906 -5.539 1 98.25 69 SER A C 1
ATOM 534 O O . SER A 1 69 ? 22.766 -27.609 -4.656 1 98.25 69 SER A O 1
ATOM 536 N N . LEU A 1 70 ? 21.516 -29.125 -5.836 1 97.75 70 LEU A N 1
ATOM 537 C CA . LEU A 1 70 ? 22.203 -30.266 -5.23 1 97.75 70 LEU A CA 1
ATOM 538 C C . LEU A 1 70 ? 23.688 -30.25 -5.578 1 97.75 70 LEU A C 1
ATOM 540 O O . LEU A 1 70 ? 24.062 -29.953 -6.715 1 97.75 70 LEU A O 1
ATOM 544 N N . ASN A 1 71 ? 24.484 -30.5 -4.527 1 96.12 71 ASN A N 1
ATOM 545 C CA . ASN A 1 71 ? 25.922 -30.406 -4.758 1 96.12 71 ASN A CA 1
ATOM 546 C C . ASN A 1 71 ? 26.641 -31.703 -4.363 1 96.12 71 ASN A C 1
ATOM 548 O O . ASN A 1 71 ? 27.844 -31.703 -4.117 1 96.12 71 ASN A O 1
ATOM 552 N N . THR A 1 72 ? 25.844 -32.75 -4.184 1 96.12 72 THR A N 1
ATOM 553 C CA . THR A 1 72 ? 26.422 -34.031 -3.865 1 96.12 72 THR A CA 1
ATOM 554 C C . THR A 1 72 ? 25.891 -35.125 -4.812 1 96.12 72 THR A C 1
ATOM 556 O O . THR A 1 72 ? 24.812 -34.938 -5.41 1 96.12 72 THR A O 1
ATOM 559 N N . SER A 1 73 ? 26.734 -36.125 -4.98 1 96.94 73 SER A N 1
ATOM 560 C CA . SER A 1 73 ? 26.344 -37.312 -5.73 1 96.94 73 SER A CA 1
ATOM 561 C C . SER A 1 73 ? 26.344 -38.562 -4.84 1 96.94 73 SER A C 1
ATOM 563 O O . SER A 1 73 ? 26.859 -38.531 -3.721 1 96.94 73 SER A O 1
ATOM 565 N N . PHE A 1 74 ? 25.703 -39.562 -5.316 1 97.31 74 PHE A N 1
ATOM 566 C CA . PHE A 1 74 ? 25.656 -40.812 -4.578 1 97.31 74 PHE A CA 1
ATOM 567 C C . PHE A 1 74 ? 25.781 -42 -5.52 1 97.31 74 PHE A C 1
ATOM 569 O O . PHE A 1 74 ? 25.297 -41.969 -6.656 1 97.31 74 PHE A O 1
ATOM 576 N N . ASP A 1 75 ? 26.328 -43.125 -5.012 1 96.81 75 ASP A N 1
ATOM 577 C CA . ASP A 1 75 ? 26.594 -44.312 -5.824 1 96.81 75 ASP A CA 1
ATOM 578 C C . ASP A 1 75 ? 25.469 -45.344 -5.668 1 96.81 75 ASP A C 1
ATOM 580 O O . ASP A 1 75 ? 25.203 -46.125 -6.586 1 96.81 75 ASP A O 1
ATOM 584 N N . GLU A 1 76 ? 24.875 -45.312 -4.531 1 97.25 76 GLU A N 1
ATOM 585 C CA . GLU A 1 76 ? 23.812 -46.25 -4.281 1 97.25 76 GLU A CA 1
ATOM 586 C C . GLU A 1 76 ? 22.547 -45.875 -5.023 1 97.25 76 GLU A C 1
ATOM 588 O O . GLU A 1 76 ? 22.344 -44.719 -5.387 1 97.25 76 GLU A O 1
ATOM 593 N N . GLU A 1 77 ? 21.797 -46.906 -5.305 1 97.06 77 GLU A N 1
ATOM 594 C CA . GLU A 1 77 ? 20.469 -46.625 -5.844 1 97.06 77 GLU A CA 1
ATOM 595 C C . GLU A 1 77 ? 19.516 -46.125 -4.75 1 97.06 77 GLU A C 1
ATOM 597 O O . GLU A 1 77 ? 19.484 -46.688 -3.654 1 97.06 77 GLU A O 1
ATOM 602 N N . ARG A 1 78 ? 18.844 -45.062 -5.023 1 97.94 78 ARG A N 1
ATOM 603 C CA . ARG A 1 78 ? 17.875 -44.531 -4.062 1 97.94 78 ARG A CA 1
ATOM 604 C C . ARG A 1 78 ? 16.453 -44.781 -4.52 1 97.94 78 ARG A C 1
ATOM 606 O O . ARG A 1 78 ? 16.141 -44.688 -5.711 1 97.94 78 ARG A O 1
ATOM 613 N N . THR A 1 79 ? 15.602 -45.156 -3.547 1 97.81 79 THR A N 1
ATOM 614 C CA . THR A 1 79 ? 14.203 -45.438 -3.826 1 97.81 79 THR A CA 1
ATOM 615 C C . THR A 1 79 ? 13.398 -44.156 -3.975 1 97.81 79 THR A C 1
ATOM 617 O O . THR A 1 79 ? 13.484 -43.281 -3.127 1 97.81 79 THR A O 1
ATOM 620 N N . ALA A 1 80 ? 12.664 -44.062 -5.027 1 98.31 80 ALA A N 1
ATOM 621 C CA . ALA A 1 80 ? 11.789 -42.938 -5.32 1 98.31 80 ALA A CA 1
ATOM 622 C C . ALA A 1 80 ? 10.359 -43.375 -5.598 1 98.31 80 ALA A C 1
ATOM 624 O O . ALA A 1 80 ? 9.812 -43.125 -6.668 1 98.31 80 ALA A O 1
ATOM 625 N N . THR A 1 81 ? 9.727 -43.969 -4.617 1 97.81 81 THR A N 1
ATOM 626 C CA . THR A 1 81 ? 8.438 -44.625 -4.848 1 97.81 81 THR A CA 1
ATOM 627 C C . THR A 1 81 ? 7.332 -43.938 -4.066 1 97.81 81 THR A C 1
ATOM 629 O O . THR A 1 81 ? 6.156 -44.281 -4.199 1 97.81 81 THR A O 1
ATOM 632 N N . GLU A 1 82 ? 7.691 -43 -3.221 1 97.19 82 GLU A N 1
ATOM 633 C CA . GLU A 1 82 ? 6.711 -42.25 -2.434 1 97.19 82 GLU A CA 1
ATOM 634 C C . GLU A 1 82 ? 6.93 -40.75 -2.568 1 97.19 82 GLU A C 1
ATOM 636 O O . GLU A 1 82 ? 8.062 -40.281 -2.736 1 97.19 82 GLU A O 1
ATOM 641 N N . TYR A 1 83 ? 5.773 -40.062 -2.486 1 97.56 83 TYR A N 1
ATOM 642 C CA . TYR A 1 83 ? 5.887 -38.594 -2.488 1 97.56 83 TYR A CA 1
ATOM 643 C C . TYR A 1 83 ? 6.711 -38.125 -1.302 1 97.56 83 TYR A C 1
ATOM 645 O O . TYR A 1 83 ? 6.648 -38.688 -0.215 1 97.56 83 TYR A O 1
ATOM 653 N N . GLY A 1 84 ? 7.531 -37.031 -1.547 1 97.31 84 GLY A N 1
ATOM 654 C CA . GLY A 1 84 ? 8.203 -36.406 -0.43 1 97.31 84 GLY A CA 1
ATOM 655 C C . GLY A 1 84 ? 7.266 -35.625 0.465 1 97.31 84 GLY A C 1
ATOM 656 O O . GLY A 1 84 ? 6.078 -35.5 0.163 1 97.31 84 GLY A O 1
ATOM 657 N N . ASP A 1 85 ? 7.82 -35.094 1.537 1 97.44 85 ASP A N 1
ATOM 658 C CA . ASP A 1 85 ? 7.043 -34.25 2.439 1 97.44 85 ASP A CA 1
ATOM 659 C C . ASP A 1 85 ? 6.523 -33 1.722 1 97.44 85 ASP A C 1
ATOM 661 O O . ASP A 1 85 ? 7.195 -32.469 0.838 1 97.44 85 ASP A O 1
ATOM 665 N N . SER A 1 86 ? 5.293 -32.656 2.088 1 97.75 86 SER A N 1
ATOM 666 C CA . SER A 1 86 ? 4.781 -31.359 1.635 1 97.75 86 SER A CA 1
ATOM 667 C C . SER A 1 86 ? 5.484 -30.203 2.342 1 97.75 86 SER A C 1
ATOM 669 O O . SER A 1 86 ? 6.039 -30.391 3.43 1 97.75 86 SER A O 1
ATOM 671 N N . CYS A 1 87 ? 5.535 -29.094 1.71 1 98.25 87 CYS A N 1
ATOM 672 C CA . CYS A 1 87 ? 6.133 -27.922 2.336 1 98.25 87 CYS A CA 1
ATOM 673 C C . CYS A 1 87 ? 5.266 -27.406 3.479 1 98.25 87 CYS A C 1
ATOM 675 O O . CYS A 1 87 ? 4.051 -27.625 3.486 1 98.25 87 CYS A O 1
ATOM 677 N N . MET A 1 88 ? 5.906 -26.688 4.379 1 97.62 88 MET A N 1
ATOM 678 C CA . MET A 1 88 ? 5.234 -26.172 5.562 1 97.62 88 MET A CA 1
ATOM 679 C C . MET A 1 88 ? 4.074 -25.266 5.176 1 97.62 88 MET A C 1
ATOM 681 O O . MET A 1 88 ? 4.207 -24.406 4.289 1 97.62 88 MET A O 1
ATOM 685 N N . GLN A 1 89 ? 2.945 -25.453 5.777 1 96.81 89 GLN A N 1
ATOM 686 C CA . GLN A 1 89 ? 1.715 -24.703 5.57 1 96.81 89 GLN A CA 1
ATOM 687 C C . GLN A 1 89 ? 0.736 -24.922 6.719 1 96.81 89 GLN A C 1
ATOM 689 O O . GLN A 1 89 ? 0.96 -25.766 7.578 1 96.81 89 GLN A O 1
ATOM 694 N N . TYR A 1 90 ? -0.374 -24.188 6.777 1 95.06 90 TYR A N 1
ATOM 695 C CA . TYR A 1 90 ? -1.32 -24.297 7.883 1 95.06 90 TYR A CA 1
ATOM 696 C C . TYR A 1 90 ? -2.658 -24.844 7.402 1 95.06 90 TYR A C 1
ATOM 698 O O . TYR A 1 90 ? -3.568 -25.062 8.203 1 95.06 90 TYR A O 1
ATOM 706 N N . THR A 1 91 ? -2.939 -25.047 6.207 1 84.5 91 THR A N 1
ATOM 707 C CA . THR A 1 91 ? -4.27 -25.266 5.648 1 84.5 91 THR A CA 1
ATOM 708 C C . THR A 1 91 ? -4.594 -26.75 5.578 1 84.5 91 THR A C 1
ATOM 710 O O . THR A 1 91 ? -5.762 -27.141 5.523 1 84.5 91 THR A O 1
ATOM 713 N N . GLN A 1 92 ? -3.668 -27.641 5.355 1 80.12 92 GLN A N 1
ATOM 714 C CA . GLN A 1 92 ? -3.975 -29.047 5.148 1 80.12 92 GLN A CA 1
ATOM 715 C C . GLN A 1 92 ? -3.145 -29.922 6.074 1 80.12 92 GLN A C 1
ATOM 717 O O . GLN A 1 92 ? -2.166 -29.469 6.672 1 80.12 92 GLN A O 1
ATOM 722 N N . ASN A 1 93 ? -3.764 -31.094 6.199 1 83.38 93 ASN A N 1
ATOM 723 C CA . ASN A 1 93 ? -3.076 -32.062 7.047 1 83.38 93 ASN A CA 1
ATOM 724 C C . ASN A 1 93 ? -2.176 -32.969 6.23 1 83.38 93 ASN A C 1
ATOM 726 O O . ASN A 1 93 ? -2.535 -34.125 5.961 1 83.38 93 ASN A O 1
ATOM 730 N N . TRP A 1 94 ? -1.107 -32.469 5.848 1 86.75 94 TRP A N 1
ATOM 731 C CA . TRP A 1 94 ? -0.066 -33.188 5.133 1 86.75 94 TRP A CA 1
ATOM 732 C C . TRP A 1 94 ? 1.037 -33.656 6.086 1 86.75 94 TRP A C 1
ATOM 734 O O . TRP A 1 94 ? 1.134 -33.156 7.211 1 86.75 94 TRP A O 1
ATOM 744 N N . THR A 1 95 ? 1.728 -34.656 5.68 1 93.5 95 THR A N 1
ATOM 745 C CA . THR A 1 95 ? 3.064 -34.781 6.25 1 93.5 95 THR A CA 1
ATOM 746 C C . THR A 1 95 ? 3.971 -33.656 5.746 1 93.5 95 THR A C 1
ATOM 748 O O . THR A 1 95 ? 4.145 -33.5 4.539 1 93.5 95 THR A O 1
ATOM 751 N N . MET A 1 96 ? 4.469 -32.844 6.676 1 96.75 96 MET A N 1
ATOM 752 C CA . MET A 1 96 ? 5.164 -31.625 6.273 1 96.75 96 MET A CA 1
ATOM 753 C C . MET A 1 96 ? 6.59 -31.609 6.809 1 96.75 96 MET A C 1
ATOM 755 O O . MET A 1 96 ? 6.875 -32.219 7.852 1 96.75 96 MET A O 1
ATOM 759 N N . SER A 1 97 ? 7.43 -30.984 6.094 1 97.75 97 SER A N 1
ATOM 760 C CA . SER A 1 97 ? 8.812 -30.719 6.473 1 97.75 97 SER A CA 1
ATOM 761 C C . SER A 1 97 ? 9.359 -29.484 5.766 1 97.75 97 SER A C 1
ATOM 763 O O . SER A 1 97 ? 8.898 -29.125 4.68 1 97.75 97 SER A O 1
ATOM 765 N N . GLU A 1 98 ? 10.297 -28.828 6.438 1 98.12 98 GLU A N 1
ATOM 766 C CA . GLU A 1 98 ? 11.016 -27.781 5.711 1 98.12 98 GLU A CA 1
ATOM 767 C C . GLU A 1 98 ? 11.844 -28.375 4.578 1 98.12 98 GLU A C 1
ATOM 769 O O . GLU A 1 98 ? 12.094 -27.703 3.572 1 98.12 98 GLU A O 1
ATOM 774 N N . ASP A 1 99 ? 12.312 -29.609 4.773 1 98.44 99 ASP A N 1
ATOM 775 C CA . ASP A 1 99 ? 12.961 -30.328 3.686 1 98.44 99 ASP A CA 1
ATOM 776 C C . ASP A 1 99 ? 11.938 -30.906 2.715 1 98.44 99 ASP A C 1
ATOM 778 O O . ASP A 1 99 ? 11.703 -32.125 2.693 1 98.44 99 ASP A O 1
ATOM 782 N N . CYS A 1 100 ? 11.391 -30.047 1.877 1 98.62 100 CYS A N 1
ATOM 783 C CA . CYS A 1 100 ? 10.211 -30.438 1.113 1 98.62 100 CYS A CA 1
ATOM 784 C C . CYS A 1 100 ? 10.445 -30.25 -0.382 1 98.62 100 CYS A C 1
ATOM 786 O O . CYS A 1 100 ? 9.547 -30.516 -1.189 1 98.62 100 CYS A O 1
ATOM 788 N N . LEU A 1 101 ? 11.609 -29.797 -0.838 1 98.88 101 LEU A N 1
ATOM 789 C CA . LEU A 1 101 ? 11.836 -29.469 -2.242 1 98.88 101 LEU A CA 1
ATOM 790 C C . LEU A 1 101 ? 12.117 -30.734 -3.051 1 98.88 101 LEU A C 1
ATOM 792 O O . LEU A 1 101 ? 13.273 -31.047 -3.338 1 98.88 101 LEU A O 1
ATOM 796 N N . SER A 1 102 ? 11.047 -31.344 -3.438 1 98.69 102 SER A N 1
ATOM 797 C CA . SER A 1 102 ? 11.117 -32.594 -4.199 1 98.69 102 SER A CA 1
ATOM 798 C C . SER A 1 102 ? 10.328 -32.5 -5.496 1 98.69 102 SER A C 1
ATOM 800 O O . SER A 1 102 ? 9.492 -31.594 -5.652 1 98.69 102 SER A O 1
ATOM 802 N N . ILE A 1 103 ? 10.617 -33.375 -6.418 1 98.62 103 ILE A N 1
ATOM 803 C CA . ILE A 1 103 ? 10.008 -33.406 -7.742 1 98.62 103 ILE A CA 1
ATOM 804 C C . ILE A 1 103 ? 9.562 -34.812 -8.07 1 98.62 103 ILE A C 1
ATOM 806 O O . ILE A 1 103 ? 10.094 -35.781 -7.516 1 98.62 103 ILE A O 1
ATOM 810 N N . ASN A 1 104 ? 8.5 -34.969 -8.859 1 98.75 104 ASN A N 1
ATOM 811 C CA . ASN A 1 104 ? 7.902 -36.219 -9.273 1 98.75 104 ASN A CA 1
ATOM 812 C C . ASN A 1 104 ? 7.793 -36.312 -10.789 1 98.75 104 ASN A C 1
ATOM 814 O O . ASN A 1 104 ? 7.477 -35.344 -11.461 1 98.75 104 ASN A O 1
ATOM 818 N N . VAL A 1 105 ? 8.055 -37.531 -11.289 1 98.31 105 VAL A N 1
ATOM 819 C CA . VAL A 1 105 ? 7.977 -37.781 -12.727 1 98.31 105 VAL A CA 1
ATOM 820 C C . VAL A 1 105 ? 7.109 -39 -13 1 98.31 105 VAL A C 1
ATOM 822 O O . VAL A 1 105 ? 7.363 -40.062 -12.453 1 98.31 105 VAL A O 1
ATOM 825 N N . ILE A 1 106 ? 6.098 -38.812 -13.789 1 97.94 106 ILE A N 1
ATOM 826 C CA . ILE A 1 106 ? 5.289 -39.906 -14.312 1 97.94 106 ILE A CA 1
ATOM 827 C C . ILE A 1 106 ? 5.516 -40.062 -15.812 1 97.94 106 ILE A C 1
ATOM 829 O O . ILE A 1 106 ? 5.402 -39.094 -16.562 1 97.94 106 ILE A O 1
ATOM 833 N N . ARG A 1 107 ? 5.883 -41.25 -16.25 1 97.25 107 ARG A N 1
ATOM 834 C CA . ARG A 1 107 ? 6.133 -41.531 -17.656 1 97.25 107 ARG A CA 1
ATOM 835 C C . ARG A 1 107 ? 5.449 -42.812 -18.109 1 97.25 107 ARG A C 1
ATOM 837 O O . ARG A 1 107 ? 5.145 -43.688 -17.281 1 97.25 107 ARG A O 1
ATOM 844 N N . PRO A 1 108 ? 5.191 -42.875 -19.469 1 96.31 108 PRO A N 1
ATOM 845 C CA . PRO A 1 108 ? 4.785 -44.188 -19.984 1 96.31 108 PRO A CA 1
ATOM 846 C C . PRO A 1 108 ? 5.82 -45.25 -19.703 1 96.31 108 PRO A C 1
ATOM 848 O O . PRO A 1 108 ? 7.027 -45 -19.734 1 96.31 108 PRO A O 1
ATOM 851 N N . ALA A 1 109 ? 5.324 -46.469 -19.422 1 94.31 109 ALA A N 1
ATOM 852 C CA . ALA A 1 109 ? 6.238 -47.562 -19.156 1 94.31 109 ALA A CA 1
ATOM 853 C C . ALA A 1 109 ? 7.059 -47.906 -20.391 1 94.31 109 ALA A C 1
ATOM 855 O O . ALA A 1 109 ? 6.586 -47.75 -21.516 1 94.31 109 ALA A O 1
ATOM 856 N N . GLY A 1 110 ? 8.25 -48.438 -20.109 1 81.69 110 GLY A N 1
ATOM 857 C CA . GLY A 1 110 ? 9.086 -48.906 -21.203 1 81.69 110 GLY A CA 1
ATOM 858 C C . GLY A 1 110 ? 10.305 -48.031 -21.453 1 81.69 110 GLY A C 1
ATOM 859 O O . GLY A 1 110 ? 10.75 -47.312 -20.547 1 81.69 110 GLY A O 1
ATOM 860 N N . SER A 1 111 ? 10.773 -48.156 -22.656 1 68.38 111 SER A N 1
ATOM 861 C CA . SER A 1 111 ? 12.055 -47.531 -22.969 1 68.38 111 SER A CA 1
ATOM 862 C C . SER A 1 111 ? 11.883 -46 -23.172 1 68.38 111 SER A C 1
ATOM 864 O O . SER A 1 111 ? 10.945 -45.562 -23.844 1 68.38 111 SER A O 1
ATOM 866 N N . PRO A 1 112 ? 12.859 -45.312 -22.641 1 68.75 112 PRO A N 1
ATOM 867 C CA . PRO A 1 112 ? 12.836 -43.844 -22.703 1 68.75 112 PRO A CA 1
ATOM 868 C C . PRO A 1 112 ? 12.812 -43.312 -24.125 1 68.75 112 PRO A C 1
ATOM 870 O O . PRO A 1 112 ? 13.438 -43.906 -25.016 1 68.75 112 PRO A O 1
ATOM 873 N N . ARG A 1 113 ? 11.836 -42.531 -24.266 1 82.69 113 ARG A N 1
ATOM 874 C CA . ARG A 1 113 ? 11.695 -41.75 -25.516 1 82.69 113 ARG A CA 1
ATOM 875 C C . ARG A 1 113 ? 11.844 -40.25 -25.25 1 82.69 113 ARG A C 1
ATOM 877 O O . ARG A 1 113 ? 11.852 -39.812 -24.109 1 82.69 113 ARG A O 1
ATOM 884 N N . SER A 1 114 ? 12.164 -39.531 -26.188 1 93.75 114 SER A N 1
ATOM 885 C CA . SER A 1 114 ? 12.266 -38.062 -26.125 1 93.75 114 SER A CA 1
ATOM 886 C C . SER A 1 114 ? 10.883 -37.406 -26.031 1 93.75 114 SER A C 1
ATOM 888 O O . SER A 1 114 ? 10.492 -36.625 -26.891 1 93.75 114 SER A O 1
ATOM 890 N N . TYR A 1 115 ? 10.234 -37.719 -24.859 1 96.88 115 TYR A N 1
ATOM 891 C CA . TYR A 1 115 ? 8.875 -37.25 -24.656 1 96.88 115 TYR A CA 1
ATOM 892 C C . TYR A 1 115 ? 8.844 -35.719 -24.406 1 96.88 115 TYR A C 1
ATOM 894 O O . TYR A 1 115 ? 9.727 -35.188 -23.734 1 96.88 115 TYR A O 1
ATOM 902 N N . SER A 1 116 ? 7.84 -35.062 -25.016 1 97.69 116 SER A N 1
ATOM 903 C CA . SER A 1 116 ? 7.453 -33.781 -24.453 1 97.69 116 SER A CA 1
ATOM 904 C C . SER A 1 116 ? 6.879 -33.938 -23.047 1 97.69 116 SER A C 1
ATOM 906 O O . SER A 1 116 ? 6.523 -35.062 -22.641 1 97.69 116 SER A O 1
ATOM 908 N N . GLN A 1 117 ? 6.871 -32.875 -22.297 1 95.88 117 GLN A N 1
ATOM 909 C CA . GLN A 1 117 ? 6.387 -33.094 -20.938 1 95.88 117 GLN A CA 1
ATOM 910 C C . GLN A 1 117 ? 5.598 -31.891 -20.422 1 95.88 117 GLN A C 1
ATOM 912 O O . GLN A 1 117 ? 5.879 -30.75 -20.812 1 95.88 117 GLN A O 1
ATOM 917 N N . PHE A 1 118 ? 4.574 -32.25 -19.609 1 98.12 118 PHE A N 1
ATOM 918 C CA . PHE A 1 118 ? 3.904 -31.297 -18.734 1 98.12 118 PHE A CA 1
ATOM 919 C C . PHE A 1 118 ? 4.762 -30.984 -17.516 1 98.12 118 PHE A C 1
ATOM 921 O O . PHE A 1 118 ? 5.398 -31.875 -16.953 1 98.12 118 PHE A O 1
ATOM 928 N N . PHE A 1 119 ? 4.848 -29.734 -17.188 1 98.75 119 PHE A N 1
ATOM 929 C CA . PHE A 1 119 ? 5.414 -29.281 -15.914 1 98.75 119 PHE A CA 1
ATOM 930 C C . PHE A 1 119 ? 4.363 -28.562 -15.078 1 98.75 119 PHE A C 1
ATOM 932 O O . PHE A 1 119 ? 4.094 -27.375 -15.297 1 98.75 119 PHE A O 1
ATOM 939 N N . TRP A 1 120 ? 3.834 -29.203 -14.055 1 98.62 120 TRP A N 1
ATOM 940 C CA . TRP A 1 120 ? 2.676 -28.734 -13.312 1 98.62 120 TRP A CA 1
ATOM 941 C C . TRP A 1 120 ? 3.107 -27.859 -12.133 1 98.62 120 TRP A C 1
ATOM 943 O O . TRP A 1 120 ? 3.887 -28.297 -11.281 1 98.62 120 TRP A O 1
ATOM 953 N N . VAL A 1 121 ? 2.588 -26.656 -12.086 1 98.44 121 VAL A N 1
ATOM 954 C CA . VAL A 1 121 ? 2.727 -25.734 -10.953 1 98.44 121 VAL A CA 1
ATOM 955 C C . VAL A 1 121 ? 1.378 -25.578 -10.25 1 98.44 121 VAL A C 1
ATOM 957 O O . VAL A 1 121 ? 0.485 -24.891 -10.766 1 98.44 121 VAL A O 1
ATOM 960 N N . TYR A 1 122 ? 1.261 -26.156 -9.094 1 97 122 TYR A N 1
ATOM 961 C CA . TYR A 1 122 ? -0.045 -26.188 -8.445 1 97 122 TYR A CA 1
ATOM 962 C C . TYR A 1 122 ? -0.403 -24.828 -7.875 1 97 122 TYR A C 1
ATOM 964 O O . TYR A 1 122 ? 0.475 -23.984 -7.648 1 97 122 TYR A O 1
ATOM 972 N N . GLY A 1 123 ? -1.711 -24.656 -7.703 1 95.88 123 GLY A N 1
ATOM 973 C CA . GLY A 1 123 ? -2.223 -23.453 -7.082 1 95.88 123 GLY A CA 1
ATOM 974 C C . GLY A 1 123 ? -2.258 -23.531 -5.566 1 95.88 123 GLY A C 1
ATOM 975 O O . GLY A 1 123 ? -1.476 -24.266 -4.961 1 95.88 123 GLY A O 1
ATOM 976 N N . GLY A 1 124 ? -3.051 -22.688 -5 1 95.38 124 GLY A N 1
ATOM 977 C CA . GLY A 1 124 ? -3.156 -22.625 -3.551 1 95.38 124 GLY A CA 1
ATOM 978 C C . GLY A 1 124 ? -2.711 -21.281 -2.979 1 95.38 124 GLY A C 1
ATOM 979 O O . GLY A 1 124 ? -2.324 -21.203 -1.812 1 95.38 124 GLY A O 1
ATOM 980 N N . GLY A 1 125 ? -2.727 -20.297 -3.744 1 95.12 125 GLY A N 1
ATOM 981 C CA . GLY A 1 125 ? -2.496 -18.938 -3.299 1 95.12 125 GLY A CA 1
ATOM 982 C C . GLY A 1 125 ? -1.07 -18.688 -2.84 1 95.12 125 GLY A C 1
ATOM 983 O O . GLY A 1 125 ? -0.793 -17.703 -2.162 1 95.12 125 GLY A O 1
ATOM 984 N N . LEU A 1 126 ? -0.154 -19.703 -3.059 1 96.75 126 LEU A N 1
ATOM 985 C CA . LEU A 1 126 ? 1.252 -19.672 -2.668 1 96.75 126 LEU A CA 1
ATOM 986 C C . LEU A 1 126 ? 1.403 -19.859 -1.163 1 96.75 126 LEU A C 1
ATOM 988 O O . LEU A 1 126 ? 2.447 -19.531 -0.595 1 96.75 126 LEU A O 1
ATOM 992 N N . TYR A 1 127 ? 0.314 -20.266 -0.52 1 96.38 127 TYR A N 1
ATOM 993 C CA . TYR A 1 127 ? 0.407 -20.547 0.91 1 96.38 127 TYR A CA 1
ATOM 994 C C . TYR A 1 127 ? -0.173 -21.906 1.241 1 96.38 127 TYR A C 1
ATOM 996 O O . TYR A 1 127 ? -0.128 -22.344 2.395 1 96.38 127 TYR A O 1
ATOM 1004 N N . ALA A 1 128 ? -0.676 -22.578 0.216 1 96.38 128 ALA A N 1
ATOM 1005 C CA . ALA A 1 128 ? -1.225 -23.922 0.388 1 96.38 128 ALA A CA 1
ATOM 1006 C C . ALA A 1 128 ? -0.989 -24.781 -0.855 1 96.38 128 ALA A C 1
ATOM 1008 O O . ALA A 1 128 ? -0.77 -24.25 -1.947 1 96.38 128 ALA A O 1
ATOM 1009 N N . GLY A 1 129 ? -1.019 -26.078 -0.695 1 96.19 129 GLY A N 1
ATOM 1010 C CA . GLY A 1 129 ? -0.914 -27 -1.806 1 96.19 129 GLY A CA 1
ATOM 1011 C C . GLY A 1 129 ? 0.228 -27.984 -1.65 1 96.19 129 GLY A C 1
ATOM 1012 O O . GLY A 1 129 ? 1.046 -27.859 -0.738 1 96.19 129 GLY A O 1
ATOM 1013 N N . SER A 1 130 ? 0.193 -28.969 -2.486 1 97 130 SER A N 1
ATOM 1014 C CA . SER A 1 130 ? 1.205 -30.016 -2.506 1 97 130 SER A CA 1
ATOM 1015 C C . SER A 1 130 ? 1.176 -30.797 -3.82 1 97 130 SER A C 1
ATOM 1017 O O . SER A 1 130 ? 0.105 -31.016 -4.387 1 97 130 SER A O 1
ATOM 1019 N N . SER A 1 131 ? 2.334 -31.203 -4.199 1 96.56 131 SER A N 1
ATOM 1020 C CA . SER A 1 131 ? 2.393 -32.062 -5.371 1 96.56 131 SER A CA 1
ATOM 1021 C C . SER A 1 131 ? 1.796 -33.438 -5.074 1 96.56 131 SER A C 1
ATOM 1023 O O . SER A 1 131 ? 1.438 -34.188 -5.996 1 96.56 131 SER A O 1
ATOM 1025 N N . ALA A 1 132 ? 1.599 -33.719 -3.791 1 95.38 132 ALA A N 1
ATOM 1026 C CA . ALA A 1 132 ? 1.062 -35 -3.381 1 95.38 132 ALA A CA 1
ATOM 1027 C C . ALA A 1 132 ? -0.464 -35 -3.355 1 95.38 132 ALA A C 1
ATOM 1029 O O . ALA A 1 132 ? -1.101 -36 -3.104 1 95.38 132 ALA A O 1
ATOM 1030 N N . ASP A 1 133 ? -1.032 -33.875 -3.562 1 93.94 133 ASP A N 1
ATOM 1031 C CA . ASP A 1 133 ? -2.488 -33.781 -3.594 1 93.94 133 ASP A CA 1
ATOM 1032 C C . ASP A 1 133 ? -3.068 -34.719 -4.66 1 93.94 133 ASP A C 1
ATOM 1034 O O . ASP A 1 133 ? -2.75 -34.594 -5.844 1 93.94 133 ASP A O 1
ATOM 1038 N N . PRO A 1 134 ? -3.939 -35.625 -4.254 1 90.69 134 PRO A N 1
ATOM 1039 C CA . PRO A 1 134 ? -4.492 -36.562 -5.227 1 90.69 134 PRO A CA 1
ATOM 1040 C C . PRO A 1 134 ? -5.262 -35.875 -6.352 1 90.69 134 PRO A C 1
ATOM 1042 O O . PRO A 1 134 ? -5.41 -36.438 -7.438 1 90.69 134 PRO A O 1
ATOM 1045 N N . GLN A 1 135 ? -5.715 -34.688 -6.109 1 89.06 135 GLN A N 1
ATOM 1046 C CA . GLN A 1 135 ? -6.398 -33.938 -7.152 1 89.06 135 GLN A CA 1
ATOM 1047 C C . GLN A 1 135 ? -5.465 -33.656 -8.32 1 89.06 135 GLN A C 1
ATOM 1049 O O . GLN A 1 135 ? -5.922 -33.375 -9.438 1 89.06 135 GLN A O 1
ATOM 1054 N N . TYR A 1 136 ? -4.168 -33.781 -8.062 1 92 136 TYR A N 1
ATOM 1055 C CA . TYR A 1 136 ? -3.16 -33.469 -9.07 1 92 136 TYR A CA 1
ATOM 1056 C C . TYR A 1 136 ? -2.463 -34.719 -9.547 1 92 136 TYR A C 1
ATOM 1058 O O . TYR A 1 136 ? -1.329 -34.688 -10.031 1 92 136 TYR A O 1
ATOM 1066 N N . ASN A 1 137 ? -3.152 -35.844 -9.336 1 93.44 137 ASN A N 1
ATOM 1067 C CA . ASN A 1 137 ? -2.57 -37.094 -9.852 1 93.44 137 ASN A CA 1
ATOM 1068 C C . ASN A 1 137 ? -2.344 -37 -11.359 1 93.44 137 ASN A C 1
ATOM 1070 O O . ASN A 1 137 ? -3.295 -36.875 -12.125 1 93.44 137 ASN A O 1
ATOM 1074 N N . LEU A 1 138 ? -1.105 -37.188 -11.781 1 96.44 138 LEU A N 1
ATOM 1075 C CA . LEU A 1 138 ? -0.704 -36.938 -13.164 1 96.44 138 LEU A CA 1
ATOM 1076 C C . LEU A 1 138 ? -0.964 -38.156 -14.039 1 96.44 138 LEU A C 1
ATOM 1078 O O . LEU A 1 138 ? -0.899 -38.094 -15.266 1 96.44 138 LEU A O 1
ATOM 1082 N N . SER A 1 139 ? -1.299 -39.312 -13.461 1 95.75 139 SER A N 1
ATOM 1083 C CA . SER A 1 139 ? -1.477 -40.531 -14.219 1 95.75 139 SER A CA 1
ATOM 1084 C C . SER A 1 139 ? -2.609 -40.406 -15.234 1 95.75 139 SER A C 1
ATOM 1086 O O . SER A 1 139 ? -2.551 -41 -16.312 1 95.75 139 SER A O 1
ATOM 1088 N N . GLY A 1 140 ? -3.615 -39.656 -14.852 1 94.81 140 GLY A N 1
ATOM 1089 C CA . GLY A 1 140 ? -4.754 -39.469 -15.742 1 94.81 140 GLY A CA 1
ATOM 1090 C C . GLY A 1 140 ? -4.387 -38.812 -17.062 1 94.81 140 GLY A C 1
ATOM 1091 O O . GLY A 1 140 ? -4.719 -39.344 -18.125 1 94.81 140 GLY A O 1
ATOM 1092 N N . ILE A 1 141 ? -3.729 -37.719 -17.062 1 96.69 141 ILE A N 1
ATOM 1093 C CA . ILE A 1 141 ? -3.404 -37 -18.281 1 96.69 141 ILE A CA 1
ATOM 1094 C C . ILE A 1 141 ? -2.363 -37.75 -19.078 1 96.69 141 ILE A C 1
ATOM 1096 O O . ILE A 1 141 ? -2.381 -37.719 -20.312 1 96.69 141 ILE A O 1
ATOM 1100 N N . VAL A 1 142 ? -1.377 -38.438 -18.422 1 97.38 142 VAL A N 1
ATOM 1101 C CA . VAL A 1 142 ? -0.402 -39.25 -19.125 1 97.38 142 VAL A CA 1
ATOM 1102 C C . VAL A 1 142 ? -1.115 -40.406 -19.828 1 97.38 142 VAL A C 1
ATOM 1104 O O . VAL A 1 142 ? -0.758 -40.781 -20.953 1 97.38 142 VAL A O 1
ATOM 1107 N N . LYS A 1 143 ? -2.146 -40.938 -19.188 1 96.69 143 LYS A N 1
ATOM 1108 C CA . LYS A 1 143 ? -2.916 -42.031 -19.812 1 96.69 143 LYS A CA 1
ATOM 1109 C C . LYS A 1 143 ? -3.613 -41.562 -21.078 1 96.69 143 LYS A C 1
ATOM 1111 O O . LYS A 1 143 ? -3.641 -42.281 -22.078 1 96.69 143 LYS A O 1
ATOM 1116 N N . VAL A 1 144 ? -4.195 -40.375 -21.016 1 96.5 144 VAL A N 1
ATOM 1117 C CA . VAL A 1 144 ? -4.812 -39.812 -22.219 1 96.5 144 VAL A CA 1
ATOM 1118 C C . VAL A 1 144 ? -3.799 -39.75 -23.344 1 96.5 144 VAL A C 1
ATOM 1120 O O . VAL A 1 144 ? -4.117 -40.094 -24.484 1 96.5 144 VAL A O 1
ATOM 1123 N N . SER A 1 145 ? -2.594 -39.375 -23.078 1 97.25 145 SER A N 1
ATOM 1124 C CA . SER A 1 145 ? -1.556 -39.281 -24.094 1 97.25 145 SER A CA 1
ATOM 1125 C C . SER A 1 145 ? -1.227 -40.656 -24.688 1 97.25 145 SER A C 1
ATOM 1127 O O . SER A 1 145 ? -1.022 -40.781 -25.891 1 97.25 145 SER A O 1
ATOM 1129 N N . GLN A 1 146 ? -1.156 -41.656 -23.828 1 96.06 146 GLN A N 1
ATOM 1130 C CA . GLN A 1 146 ? -0.922 -43.031 -24.281 1 96.06 146 GLN A CA 1
ATOM 1131 C C . GLN A 1 146 ? -2.059 -43.531 -25.172 1 96.06 146 GLN A C 1
ATOM 1133 O O . GLN A 1 146 ? -1.816 -44.156 -26.203 1 96.06 146 GLN A O 1
ATOM 1138 N N . ASP A 1 147 ? -3.188 -43.188 -24.766 1 95.69 147 ASP A N 1
ATOM 1139 C CA . ASP A 1 147 ? -4.375 -43.688 -25.453 1 95.69 147 ASP A CA 1
ATOM 1140 C C . ASP A 1 147 ? -4.477 -43.094 -26.875 1 95.69 147 ASP A C 1
ATOM 1142 O O . ASP A 1 147 ? -4.953 -43.781 -27.781 1 95.69 147 ASP A O 1
ATOM 1146 N N . ILE A 1 148 ? -4.094 -41.906 -27.016 1 94 148 ILE A N 1
ATOM 1147 C CA . ILE A 1 148 ? -4.227 -41.312 -28.344 1 94 148 ILE A CA 1
ATOM 1148 C C . ILE A 1 148 ? -2.914 -41.438 -29.109 1 94 148 ILE A C 1
ATOM 1150 O O . ILE A 1 148 ? -2.715 -40.812 -30.141 1 94 148 ILE A O 1
ATOM 1154 N N . LYS A 1 149 ? -1.917 -42.188 -28.609 1 94.31 149 LYS A N 1
ATOM 1155 C CA . LYS A 1 149 ? -0.64 -42.531 -29.219 1 94.31 149 LYS A CA 1
ATOM 1156 C C . LYS A 1 149 ? 0.229 -41.312 -29.438 1 94.31 149 LYS A C 1
ATOM 1158 O O . LYS A 1 149 ? 0.896 -41.188 -30.469 1 94.31 149 LYS A O 1
ATOM 1163 N N . GLU A 1 150 ? 0.166 -40.406 -28.531 1 94.69 150 GLU A N 1
ATOM 1164 C CA . GLU A 1 150 ? 1.029 -39.25 -28.422 1 94.69 150 GLU A CA 1
ATOM 1165 C C . GLU A 1 150 ? 1.588 -39.094 -27.016 1 94.69 150 GLU A C 1
ATOM 1167 O O . GLU A 1 150 ? 1.39 -38.062 -26.359 1 94.69 150 GLU A O 1
ATOM 1172 N N . PRO A 1 151 ? 2.291 -40.125 -26.656 1 96.31 151 PRO A N 1
ATOM 1173 C CA . PRO A 1 151 ? 2.688 -40.219 -25.25 1 96.31 151 PRO A CA 1
ATOM 1174 C C . PRO A 1 151 ? 3.51 -39 -24.797 1 96.31 151 PRO A C 1
ATOM 1176 O O . PRO A 1 151 ? 4.34 -38.5 -25.562 1 96.31 151 PRO A O 1
ATOM 1179 N N . VAL A 1 152 ? 3.25 -38.562 -23.578 1 97.5 152 VAL A N 1
ATOM 1180 C CA . VAL A 1 152 ? 3.969 -37.469 -22.922 1 97.5 152 VAL A CA 1
ATOM 1181 C C . VAL A 1 152 ? 4.344 -37.906 -21.5 1 97.5 152 VAL A C 1
ATOM 1183 O O . VAL A 1 152 ? 3.816 -38.906 -20.984 1 97.5 152 VAL A O 1
ATOM 1186 N N . LEU A 1 153 ? 5.367 -37.25 -20.969 1 96.56 153 LEU A N 1
ATOM 1187 C CA . LEU A 1 153 ? 5.637 -37.375 -19.531 1 96.56 153 LEU A CA 1
ATOM 1188 C C . LEU A 1 153 ? 5.062 -36.188 -18.781 1 96.56 153 LEU A C 1
ATOM 1190 O O . LEU A 1 153 ? 4.723 -35.156 -19.391 1 96.56 153 LEU A O 1
ATOM 1194 N N . ALA A 1 154 ? 4.816 -36.344 -17.484 1 98.19 154 ALA A N 1
ATOM 1195 C CA . ALA A 1 154 ? 4.32 -35.25 -16.641 1 98.19 154 ALA A CA 1
ATOM 1196 C C . ALA A 1 154 ? 5.133 -35.125 -15.359 1 98.19 154 ALA A C 1
ATOM 1198 O O . ALA A 1 154 ? 5.523 -36.156 -14.766 1 98.19 154 ALA A O 1
ATOM 1199 N N . VAL A 1 155 ? 5.398 -33.906 -14.984 1 98.75 155 VAL A N 1
ATOM 1200 C CA . VAL A 1 155 ? 6.23 -33.594 -13.82 1 98.75 155 VAL A CA 1
ATOM 1201 C C . VAL A 1 155 ? 5.457 -32.688 -12.852 1 98.75 155 VAL A C 1
ATOM 1203 O O . VAL A 1 155 ? 4.734 -31.797 -13.273 1 98.75 155 VAL A O 1
ATOM 1206 N N . SER A 1 156 ? 5.516 -32.938 -11.594 1 98.56 156 SER A N 1
ATOM 1207 C CA . SER A 1 156 ? 5.066 -32.062 -10.516 1 98.56 156 SER A CA 1
ATOM 1208 C C . SER A 1 156 ? 6.152 -31.891 -9.469 1 98.56 156 SER A C 1
ATOM 1210 O O . SER A 1 156 ? 7.137 -32.625 -9.438 1 98.56 156 SER A O 1
ATOM 1212 N N . PHE A 1 157 ? 6.039 -30.859 -8.633 1 98.75 157 PHE A N 1
ATOM 1213 C CA . PHE A 1 157 ? 7.062 -30.562 -7.633 1 98.75 157 PHE A CA 1
ATOM 1214 C C . PHE A 1 157 ? 6.5 -29.703 -6.512 1 98.75 157 PHE A C 1
ATOM 1216 O O . PHE A 1 157 ? 5.379 -29.203 -6.613 1 98.75 157 PHE A O 1
ATOM 1223 N N . ASN A 1 158 ? 7.234 -29.672 -5.422 1 98.69 158 ASN A N 1
ATOM 1224 C CA . ASN A 1 158 ? 6.914 -28.766 -4.32 1 98.69 158 ASN A CA 1
ATOM 1225 C C . ASN A 1 158 ? 7.766 -27.5 -4.367 1 98.69 158 ASN A C 1
ATOM 1227 O O . ASN A 1 158 ? 8.875 -27.516 -4.91 1 98.69 158 ASN A O 1
ATOM 1231 N N . TYR A 1 159 ? 7.25 -26.5 -3.898 1 98.81 159 TYR A N 1
ATOM 1232 C CA . TYR A 1 159 ? 7.961 -25.266 -3.639 1 98.81 159 TYR A CA 1
ATOM 1233 C C . TYR A 1 159 ? 7.539 -24.656 -2.307 1 98.81 159 TYR A C 1
ATOM 1235 O O . TYR A 1 159 ? 6.453 -24.953 -1.8 1 98.81 159 TYR A O 1
ATOM 1243 N N . ARG A 1 160 ? 8.383 -23.938 -1.67 1 98.38 160 ARG A N 1
ATOM 1244 C CA . ARG A 1 160 ? 8.086 -23.375 -0.354 1 98.38 160 ARG A CA 1
ATOM 1245 C C . ARG A 1 160 ? 6.902 -22.422 -0.418 1 98.38 160 ARG A C 1
ATOM 1247 O O . ARG A 1 160 ? 6.77 -21.656 -1.375 1 98.38 160 ARG A O 1
ATOM 1254 N N . LEU A 1 161 ? 6.121 -22.344 0.684 1 97.75 161 LEU A N 1
ATOM 1255 C CA . LEU A 1 161 ? 4.844 -21.641 0.751 1 97.75 161 LEU A CA 1
ATOM 1256 C C . LEU A 1 161 ? 4.836 -20.625 1.896 1 97.75 161 LEU A C 1
ATOM 1258 O O . LEU A 1 161 ? 5.625 -20.75 2.836 1 97.75 161 LEU A O 1
ATOM 1262 N N . GLY A 1 162 ? 3.926 -19.703 1.787 1 96.75 162 GLY A N 1
ATOM 1263 C CA . GLY A 1 162 ? 3.711 -18.766 2.881 1 96.75 162 GLY A CA 1
ATOM 1264 C C . GLY A 1 162 ? 4.992 -18.109 3.361 1 96.75 162 GLY A C 1
ATOM 1265 O O . GLY A 1 162 ? 5.812 -17.672 2.551 1 96.75 162 GLY A O 1
ATOM 1266 N N . MET A 1 163 ? 5.172 -18.016 4.652 1 96.94 163 MET A N 1
ATOM 1267 C CA . MET A 1 163 ? 6.312 -17.297 5.215 1 96.94 163 MET A CA 1
ATOM 1268 C C . MET A 1 163 ? 7.621 -18 4.883 1 96.94 163 MET A C 1
ATOM 1270 O O . MET A 1 163 ? 8.672 -17.375 4.797 1 96.94 163 MET A O 1
ATOM 1274 N N . TRP A 1 164 ? 7.555 -19.297 4.57 1 98.25 164 TRP A N 1
ATOM 1275 C CA . TRP A 1 164 ? 8.789 -20.031 4.297 1 98.25 164 TRP A CA 1
ATOM 1276 C C . TRP A 1 164 ? 9.328 -19.688 2.914 1 98.25 164 TRP A C 1
ATOM 1278 O O . TRP A 1 164 ? 10.539 -19.734 2.688 1 98.25 164 TRP A O 1
ATOM 1288 N N . GLY A 1 165 ? 8.438 -19.359 2.002 1 98.31 165 GLY A N 1
ATOM 1289 C CA . GLY A 1 165 ? 8.867 -19.031 0.652 1 98.31 165 GLY A CA 1
ATOM 1290 C C . GLY A 1 165 ? 8.867 -17.547 0.376 1 98.31 165 GLY A C 1
ATOM 1291 O O . GLY A 1 165 ? 9.469 -17.078 -0.595 1 98.31 165 GLY A O 1
ATOM 1292 N N . PHE A 1 166 ? 8.195 -16.781 1.221 1 98.12 166 PHE A N 1
ATOM 1293 C CA . PHE A 1 166 ? 7.938 -15.391 0.894 1 98.12 166 PHE A CA 1
ATOM 1294 C C . PHE A 1 166 ? 8.008 -14.516 2.143 1 98.12 166 PHE A C 1
ATOM 1296 O O . PHE A 1 166 ? 7.16 -13.641 2.344 1 98.12 166 PHE A O 1
ATOM 1303 N N . LEU A 1 167 ? 8.984 -14.781 3.02 1 97.75 167 LEU A N 1
ATOM 1304 C CA . LEU A 1 167 ? 9.148 -13.969 4.219 1 97.75 167 LEU A CA 1
ATOM 1305 C C . LEU A 1 167 ? 9.68 -12.578 3.867 1 97.75 167 LEU A C 1
ATOM 1307 O O . LEU A 1 167 ? 10.859 -12.289 4.102 1 97.75 167 LEU A O 1
ATOM 1311 N N . GLN A 1 168 ? 8.828 -11.742 3.439 1 97.06 168 GLN A N 1
ATOM 1312 C CA . GLN A 1 168 ? 9.25 -10.438 2.953 1 97.06 168 GLN A CA 1
ATOM 1313 C C . GLN A 1 168 ? 9.648 -9.516 4.109 1 97.06 168 GLN A C 1
ATOM 1315 O O . GLN A 1 168 ? 8.844 -9.273 5.012 1 97.06 168 GLN A O 1
ATOM 1320 N N . ASN A 1 169 ? 10.859 -9.086 4.152 1 97.5 169 ASN A N 1
ATOM 1321 C CA . ASN A 1 169 ? 11.422 -8.094 5.07 1 97.5 169 ASN A CA 1
ATOM 1322 C C . ASN A 1 169 ? 12.672 -7.445 4.496 1 97.5 169 ASN A C 1
ATOM 1324 O O . ASN A 1 169 ? 13.219 -7.914 3.494 1 97.5 169 ASN A O 1
ATOM 1328 N N . PHE A 1 170 ? 13.125 -6.355 5.07 1 96.81 170 PHE A N 1
ATOM 1329 C CA . PHE A 1 170 ? 14.195 -5.539 4.52 1 96.81 170 PHE A CA 1
ATOM 1330 C C . PHE A 1 170 ? 15.508 -6.312 4.5 1 96.81 170 PHE A C 1
ATOM 1332 O O . PHE A 1 170 ? 16.266 -6.23 3.533 1 96.81 170 PHE A O 1
ATOM 1339 N N . SER A 1 171 ? 15.812 -7.027 5.574 1 96.94 171 SER A N 1
ATOM 1340 C CA . SER A 1 171 ? 17.078 -7.746 5.676 1 96.94 171 SER A CA 1
ATOM 1341 C C . SER A 1 171 ? 17.188 -8.812 4.594 1 96.94 171 SER A C 1
ATOM 1343 O O . SER A 1 171 ? 18.25 -8.977 3.988 1 96.94 171 SER A O 1
ATOM 1345 N N . LEU A 1 172 ? 16.141 -9.484 4.422 1 97.56 172 LEU A N 1
ATOM 1346 C CA . LEU A 1 172 ? 16.141 -10.523 3.404 1 97.56 172 LEU A CA 1
ATOM 1347 C C . LEU A 1 172 ? 16.266 -9.922 2.008 1 97.56 172 LEU A C 1
ATOM 1349 O O . LEU A 1 172 ? 16.938 -10.484 1.138 1 97.56 172 LEU A O 1
ATOM 1353 N N . LEU A 1 173 ? 15.555 -8.828 1.725 1 97.69 173 LEU A N 1
ATOM 1354 C CA . LEU A 1 173 ? 15.656 -8.117 0.456 1 97.69 173 LEU A CA 1
ATOM 1355 C C . LEU A 1 173 ? 17.094 -7.691 0.186 1 97.69 173 LEU A C 1
ATOM 1357 O O . LEU A 1 173 ? 17.625 -7.93 -0.903 1 97.69 173 LEU A O 1
ATOM 1361 N N . LYS A 1 174 ? 17.703 -7.109 1.151 1 96.06 174 LYS A N 1
ATOM 1362 C CA . LYS A 1 174 ? 19.062 -6.602 1.014 1 96.06 174 LYS A CA 1
ATOM 1363 C C . LYS A 1 174 ? 20.062 -7.738 0.802 1 96.06 174 LYS A C 1
ATOM 1365 O O . LYS A 1 174 ? 21.047 -7.586 0.075 1 96.06 174 LYS A O 1
ATOM 1370 N N . GLU A 1 175 ? 19.766 -8.875 1.453 1 96.69 175 GLU A N 1
ATOM 1371 C CA . GLU A 1 175 ? 20.609 -10.047 1.296 1 96.69 175 GLU A CA 1
ATOM 1372 C C . GLU A 1 175 ? 20.5 -10.641 -0.106 1 96.69 175 GLU A C 1
ATOM 1374 O O . GLU A 1 175 ? 21.375 -11.375 -0.553 1 96.69 175 GLU A O 1
ATOM 1379 N N . GLY A 1 176 ? 19.438 -10.367 -0.769 1 96.81 176 GLY A N 1
ATOM 1380 C CA . GLY A 1 176 ? 19.234 -10.867 -2.119 1 96.81 176 GLY A CA 1
ATOM 1381 C C . GLY A 1 176 ? 18.5 -12.195 -2.16 1 96.81 176 GLY A C 1
ATOM 1382 O O . GLY A 1 176 ? 18.703 -12.992 -3.078 1 96.81 176 GLY A O 1
ATOM 1383 N N . ASN A 1 177 ? 17.594 -12.438 -1.104 1 97.88 177 ASN A N 1
ATOM 1384 C CA . ASN A 1 177 ? 16.953 -13.742 -1.026 1 97.88 177 ASN A CA 1
ATOM 1385 C C . ASN A 1 177 ? 15.43 -13.625 -0.994 1 97.88 177 ASN A C 1
ATOM 1387 O O . ASN A 1 177 ? 14.742 -14.555 -0.567 1 97.88 177 ASN A O 1
ATOM 1391 N N . ALA A 1 178 ? 14.891 -12.516 -1.434 1 97.56 178 ALA A N 1
ATOM 1392 C CA . ALA A 1 178 ? 13.438 -12.383 -1.506 1 97.56 178 ALA A CA 1
ATOM 1393 C C . ALA A 1 178 ? 12.844 -13.359 -2.52 1 97.56 178 ALA A C 1
ATOM 1395 O O . ALA A 1 178 ? 13.531 -13.781 -3.457 1 97.56 178 ALA A O 1
ATOM 1396 N N . ASN A 1 179 ? 11.602 -13.789 -2.352 1 98.31 179 ASN A N 1
ATOM 1397 C CA . ASN A 1 179 ? 10.82 -14.562 -3.307 1 98.31 179 ASN A CA 1
ATOM 1398 C C . ASN A 1 179 ? 11.391 -15.961 -3.492 1 98.31 179 ASN A C 1
ATOM 1400 O O . ASN A 1 179 ? 11.414 -16.484 -4.609 1 98.31 179 ASN A O 1
ATOM 1404 N N . ALA A 1 180 ? 11.82 -16.547 -2.408 1 98.75 180 ALA A N 1
ATOM 1405 C CA . ALA A 1 180 ? 12.445 -17.875 -2.471 1 98.75 180 ALA A CA 1
ATOM 1406 C C . ALA A 1 180 ? 11.5 -18.891 -3.104 1 98.75 180 ALA A C 1
ATOM 1408 O O . ALA A 1 180 ? 11.93 -19.766 -3.85 1 98.75 180 ALA A O 1
ATOM 1409 N N . GLY A 1 181 ? 10.203 -18.797 -2.848 1 98.69 181 GLY A N 1
ATOM 1410 C CA . GLY A 1 181 ? 9.234 -19.734 -3.408 1 98.69 181 GLY A CA 1
ATOM 1411 C C . GLY A 1 181 ? 9.211 -19.719 -4.926 1 98.69 181 GLY A C 1
ATOM 1412 O O . GLY A 1 181 ? 9.086 -20.781 -5.555 1 98.69 181 GLY A O 1
ATOM 1413 N N . LEU A 1 182 ? 9.305 -18.562 -5.531 1 98.38 182 LEU A N 1
ATOM 1414 C CA . LEU A 1 182 ? 9.344 -18.469 -6.984 1 98.38 182 LEU A CA 1
ATOM 1415 C C . LEU A 1 182 ? 10.664 -18.984 -7.531 1 98.38 182 LEU A C 1
ATOM 1417 O O . LEU A 1 182 ? 10.711 -19.547 -8.625 1 98.38 182 LEU A O 1
ATOM 1421 N N . LEU A 1 183 ? 11.719 -18.75 -6.754 1 98.75 183 LEU A N 1
ATOM 1422 C CA . LEU A 1 183 ? 13.023 -19.234 -7.184 1 98.75 183 LEU A CA 1
ATOM 1423 C C . LEU A 1 183 ? 13.125 -20.75 -7.02 1 98.75 183 LEU A C 1
ATOM 1425 O O . LEU A 1 183 ? 13.875 -21.406 -7.75 1 98.75 183 LEU A O 1
ATOM 1429 N N . ASP A 1 184 ? 12.375 -21.312 -6.004 1 98.94 184 ASP A N 1
ATOM 1430 C CA . ASP A 1 184 ? 12.242 -22.766 -5.969 1 98.94 184 ASP A CA 1
ATOM 1431 C C . ASP A 1 184 ? 11.711 -23.297 -7.293 1 98.94 184 ASP A C 1
ATOM 1433 O O . ASP A 1 184 ? 12.234 -24.281 -7.828 1 98.94 184 ASP A O 1
ATOM 1437 N N . GLN A 1 185 ? 10.695 -22.672 -7.836 1 98.75 185 GLN A N 1
ATOM 1438 C CA . GLN A 1 185 ? 10.102 -23.078 -9.109 1 98.75 185 GLN A CA 1
ATOM 1439 C C . GLN A 1 185 ? 11.117 -22.969 -10.242 1 98.75 185 GLN A C 1
ATOM 1441 O O . GLN A 1 185 ? 11.219 -23.875 -11.086 1 98.75 185 GLN A O 1
ATOM 1446 N N . ARG A 1 186 ? 11.867 -21.906 -10.234 1 98.62 186 ARG A N 1
ATOM 1447 C CA . ARG A 1 186 ? 12.906 -21.688 -11.234 1 98.62 186 ARG A CA 1
ATOM 1448 C C . ARG A 1 186 ? 13.961 -22.781 -11.18 1 98.62 186 ARG A C 1
ATOM 1450 O O . ARG A 1 186 ? 14.391 -23.297 -12.219 1 98.62 186 ARG A O 1
ATOM 1457 N N . LEU A 1 187 ? 14.352 -23.109 -9.969 1 98.81 187 LEU A N 1
ATOM 1458 C CA . LEU A 1 187 ? 15.367 -24.141 -9.828 1 98.81 187 LEU A CA 1
ATOM 1459 C C . LEU A 1 187 ? 14.828 -25.516 -10.258 1 98.81 187 LEU A C 1
ATOM 1461 O O . LEU A 1 187 ? 15.57 -26.328 -10.812 1 98.81 187 LEU A O 1
ATOM 1465 N N . ALA A 1 188 ? 13.578 -25.766 -9.969 1 98.88 188 ALA A N 1
ATOM 1466 C CA . ALA A 1 188 ? 12.969 -27.016 -10.43 1 98.88 188 ALA A CA 1
ATOM 1467 C C . ALA A 1 188 ? 13.008 -27.109 -11.953 1 98.88 188 ALA A C 1
ATOM 1469 O O . ALA A 1 188 ? 13.281 -28.188 -12.508 1 98.88 188 ALA A O 1
ATOM 1470 N N . LEU A 1 189 ? 12.75 -26.031 -12.648 1 98.62 189 LEU A N 1
ATOM 1471 C CA . LEU A 1 189 ? 12.82 -26 -14.109 1 98.62 189 LEU A CA 1
ATOM 1472 C C . LEU A 1 189 ? 14.25 -26.234 -14.586 1 98.62 189 LEU A C 1
ATOM 1474 O O . LEU A 1 189 ? 14.461 -26.938 -15.578 1 98.62 189 LEU A O 1
ATOM 1478 N N . ARG A 1 190 ? 15.188 -25.641 -13.883 1 98.44 190 ARG A N 1
ATOM 1479 C CA . ARG A 1 190 ? 16.578 -25.891 -14.242 1 98.44 190 ARG A CA 1
ATOM 1480 C C . ARG A 1 190 ? 16.953 -27.359 -14.031 1 98.44 190 ARG A C 1
ATOM 1482 O O . ARG A 1 190 ? 17.703 -27.922 -14.828 1 98.44 190 ARG A O 1
ATOM 1489 N N . TRP A 1 191 ? 16.453 -27.922 -12.945 1 98.62 191 TRP A N 1
ATOM 1490 C CA . TRP A 1 191 ? 16.672 -29.344 -12.688 1 98.62 191 TRP A CA 1
ATOM 1491 C C . TRP A 1 191 ? 16.172 -30.188 -13.844 1 98.62 191 TRP A C 1
ATOM 1493 O O . TRP A 1 191 ? 16.781 -31.203 -14.203 1 98.62 191 TRP A O 1
ATOM 1503 N N . ILE A 1 192 ? 15.062 -29.828 -14.453 1 98.25 192 ILE A N 1
ATOM 1504 C CA . ILE A 1 192 ? 14.508 -30.516 -15.617 1 98.25 192 ILE A CA 1
ATOM 1505 C C . ILE A 1 192 ? 15.508 -30.469 -16.766 1 98.25 192 ILE A C 1
ATOM 1507 O O . ILE A 1 192 ? 15.75 -31.469 -17.438 1 98.25 192 ILE A O 1
ATOM 1511 N N . GLN A 1 193 ? 16.078 -29.375 -17 1 97.19 193 GLN A N 1
ATOM 1512 C CA . GLN A 1 193 ? 17.047 -29.203 -18.078 1 97.19 193 GLN A CA 1
ATOM 1513 C C . GLN A 1 193 ? 18.234 -30.156 -17.906 1 97.19 193 GLN A C 1
ATOM 1515 O O . GLN A 1 193 ? 18.75 -30.703 -18.875 1 97.19 193 GLN A O 1
ATOM 1520 N N . GLU A 1 194 ? 18.5 -30.391 -16.672 1 97.12 194 GLU A N 1
ATOM 1521 C CA . GLU A 1 194 ? 19.703 -31.156 -16.359 1 97.12 194 GLU A CA 1
ATOM 1522 C C . GLU A 1 194 ? 19.422 -32.656 -16.312 1 97.12 194 GLU A C 1
ATOM 1524 O O . GLU A 1 194 ? 20.297 -33.469 -16.562 1 97.12 194 GLU A O 1
ATOM 1529 N N . ASN A 1 195 ? 18.156 -33 -15.992 1 98.12 195 ASN A N 1
ATOM 1530 C CA . ASN A 1 195 ? 18 -34.375 -15.523 1 98.12 195 ASN A CA 1
ATOM 1531 C C . ASN A 1 195 ? 16.875 -35.094 -16.25 1 98.12 195 ASN A C 1
ATOM 1533 O O . ASN A 1 195 ? 16.766 -36.344 -16.203 1 98.12 195 ASN A O 1
ATOM 1537 N N . ILE A 1 196 ? 16.047 -34.469 -17.016 1 97.88 196 ILE A N 1
ATOM 1538 C CA . ILE A 1 196 ? 14.781 -35.062 -17.422 1 97.88 196 ILE A CA 1
ATOM 1539 C C . ILE A 1 196 ? 15.039 -36.156 -18.469 1 97.88 196 ILE A C 1
ATOM 1541 O O . ILE A 1 196 ? 14.219 -37.031 -18.656 1 97.88 196 ILE A O 1
ATOM 1545 N N . GLU A 1 197 ? 16.188 -36.062 -19.172 1 97.56 197 GLU A N 1
ATOM 1546 C CA . GLU A 1 197 ? 16.547 -37.094 -20.156 1 97.56 197 GLU A CA 1
ATOM 1547 C C . GLU A 1 197 ? 16.672 -38.469 -19.5 1 97.56 197 GLU A C 1
ATOM 1549 O O . GLU A 1 197 ? 16.375 -39.5 -20.125 1 97.56 197 GLU A O 1
ATOM 1554 N N . ALA A 1 198 ? 17.047 -38.469 -18.25 1 96.88 198 ALA A N 1
ATOM 1555 C CA . ALA A 1 198 ? 17.172 -39.719 -17.516 1 96.88 198 ALA A CA 1
ATOM 1556 C C . ALA A 1 198 ? 15.828 -40.438 -17.391 1 96.88 198 ALA A C 1
ATOM 1558 O O . ALA A 1 198 ? 15.758 -41.656 -17.188 1 96.88 198 ALA A O 1
ATOM 1559 N N . PHE A 1 199 ? 14.805 -39.75 -17.578 1 97.25 199 PHE A N 1
ATOM 1560 C CA . PHE A 1 199 ? 13.453 -40.281 -17.422 1 97.25 199 PHE A CA 1
ATOM 1561 C C . PHE A 1 199 ? 12.781 -40.438 -18.781 1 97.25 199 PHE A C 1
ATOM 1563 O O . PHE A 1 199 ? 11.617 -40.812 -18.859 1 97.25 199 PHE A O 1
ATOM 1570 N N . GLY A 1 200 ? 13.516 -40.062 -19.844 1 97 200 GLY A N 1
ATOM 1571 C CA . GLY A 1 200 ? 12.992 -40.188 -21.188 1 97 200 GLY A CA 1
ATOM 1572 C C . GLY A 1 200 ? 12.383 -38.906 -21.719 1 97 200 GLY A C 1
ATOM 1573 O O . GLY A 1 200 ? 11.797 -38.875 -22.812 1 97 200 GLY A O 1
ATOM 1574 N N . GLY A 1 201 ? 12.531 -37.844 -21 1 97.44 201 GLY A N 1
ATOM 1575 C CA . GLY A 1 201 ? 12.008 -36.562 -21.438 1 97.44 201 GLY A CA 1
ATOM 1576 C C . GLY A 1 201 ? 12.984 -35.781 -22.297 1 97.44 201 GLY A C 1
ATOM 1577 O O . GLY A 1 201 ? 14.188 -36.062 -22.266 1 97.44 201 GLY A O 1
ATOM 1578 N N . ASP A 1 202 ? 12.477 -34.844 -23.094 1 97.69 202 ASP A N 1
ATOM 1579 C CA . ASP A 1 202 ? 13.25 -33.906 -23.875 1 97.69 202 ASP A CA 1
ATOM 1580 C C . ASP A 1 202 ? 13.32 -32.562 -23.172 1 97.69 202 ASP A C 1
ATOM 1582 O O . ASP A 1 202 ? 12.312 -31.859 -23.047 1 97.69 202 ASP A O 1
ATOM 1586 N N . PRO A 1 203 ? 14.516 -32.125 -22.75 1 97.25 203 PRO A N 1
ATOM 1587 C CA . PRO A 1 203 ? 14.625 -30.859 -22 1 97.25 203 PRO A CA 1
ATOM 1588 C C . PRO A 1 203 ? 14.195 -29.641 -22.828 1 97.25 203 PRO A C 1
ATOM 1590 O O . PRO A 1 203 ? 13.914 -28.578 -22.266 1 97.25 203 PRO A O 1
ATOM 1593 N N . GLU A 1 204 ? 14.086 -29.719 -24.141 1 97.31 204 GLU A N 1
ATOM 1594 C CA . GLU A 1 204 ? 13.711 -28.594 -25 1 97.31 204 GLU A CA 1
ATOM 1595 C C . GLU A 1 204 ? 12.203 -28.547 -25.219 1 97.31 204 GLU A C 1
ATOM 1597 O O . GLU A 1 204 ? 11.688 -27.594 -25.812 1 97.31 204 GLU A O 1
ATOM 1602 N N . ARG A 1 205 ? 11.492 -29.562 -24.781 1 98.19 205 ARG A N 1
ATOM 1603 C CA . ARG A 1 205 ? 10.055 -29.672 -25.031 1 98.19 205 ARG A CA 1
ATOM 1604 C C . ARG A 1 205 ? 9.266 -29.672 -23.719 1 98.19 205 ARG A C 1
ATOM 1606 O O . ARG A 1 205 ? 8.453 -30.562 -23.484 1 98.19 205 ARG A O 1
ATOM 1613 N N . VAL A 1 206 ? 9.477 -28.625 -22.984 1 98.62 206 VAL A N 1
ATOM 1614 C CA . VAL A 1 206 ? 8.812 -28.422 -21.688 1 98.62 206 VAL A CA 1
ATOM 1615 C C . VAL A 1 206 ? 7.66 -27.438 -21.844 1 98.62 206 VAL A C 1
ATOM 1617 O O . VAL A 1 206 ? 7.855 -26.328 -22.344 1 98.62 206 VAL A O 1
ATOM 1620 N N . VAL A 1 207 ? 6.453 -27.812 -21.531 1 98.81 207 VAL A N 1
ATOM 1621 C CA . VAL A 1 207 ? 5.305 -26.922 -21.438 1 98.81 207 VAL A CA 1
ATOM 1622 C C . VAL A 1 207 ? 4.898 -26.766 -19.969 1 98.81 207 VAL A C 1
ATOM 1624 O O . VAL A 1 207 ? 4.559 -27.75 -19.297 1 98.81 207 VAL A O 1
ATOM 1627 N N . VAL A 1 208 ? 4.961 -25.547 -19.484 1 98.69 208 VAL A N 1
ATOM 1628 C CA . VAL A 1 208 ? 4.559 -25.266 -18.109 1 98.69 208 VAL A CA 1
ATOM 1629 C C . VAL A 1 208 ? 3.037 -25.156 -18.031 1 98.69 208 VAL A C 1
ATOM 1631 O O . VAL A 1 208 ? 2.404 -24.609 -18.938 1 98.69 208 VAL A O 1
ATOM 1634 N N . TRP A 1 209 ? 2.477 -25.781 -17.031 1 98.75 209 TRP A N 1
ATOM 1635 C CA . TRP A 1 209 ? 1.041 -25.891 -16.812 1 98.75 209 TRP A CA 1
ATOM 1636 C C . TRP A 1 209 ? 0.689 -25.531 -15.367 1 98.75 209 TRP A C 1
ATOM 1638 O O . TRP A 1 209 ? 1.252 -26.078 -14.422 1 98.75 209 TRP A O 1
ATOM 1648 N N . GLY A 1 210 ? -0.181 -24.531 -15.18 1 97.94 210 GLY A N 1
ATOM 1649 C CA . GLY A 1 210 ? -0.534 -24.125 -13.828 1 97.94 210 GLY A CA 1
ATOM 1650 C C . GLY A 1 210 ? -1.949 -23.594 -13.719 1 97.94 210 GLY A C 1
ATOM 1651 O O . GLY A 1 210 ? -2.562 -23.219 -14.719 1 97.94 210 GLY A O 1
ATOM 1652 N N . GLU A 1 211 ? -2.492 -23.625 -12.523 1 97 211 GLU A N 1
ATOM 1653 C CA . GLU A 1 211 ? -3.812 -23.109 -12.188 1 97 211 GLU A CA 1
ATOM 1654 C C . GLU A 1 211 ? -3.74 -22.125 -11.016 1 97 211 GLU A C 1
ATOM 1656 O O . GLU A 1 211 ? -2.973 -22.344 -10.078 1 97 211 GLU A O 1
ATOM 1661 N N . SER A 1 212 ? -4.551 -21.094 -11.078 1 96.5 212 SER A N 1
ATOM 1662 C CA . SER A 1 212 ? -4.625 -20.109 -10 1 96.5 212 SER A CA 1
ATOM 1663 C C . SER A 1 212 ? -3.252 -19.516 -9.695 1 96.5 212 SER A C 1
ATOM 1665 O O . SER A 1 212 ? -2.576 -19 -10.586 1 96.5 212 SER A O 1
ATOM 1667 N N . ALA A 1 213 ? -2.752 -19.75 -8.484 1 96.19 213 ALA A N 1
ATOM 1668 C CA . ALA A 1 213 ? -1.438 -19.25 -8.109 1 96.19 213 ALA A CA 1
ATOM 1669 C C . ALA A 1 213 ? -0.335 -19.906 -8.922 1 96.19 213 ALA A C 1
ATOM 1671 O O . ALA A 1 213 ? 0.716 -19.312 -9.164 1 96.19 213 ALA A O 1
ATOM 1672 N N . GLY A 1 214 ? -0.572 -21.141 -9.391 1 97.44 214 GLY A N 1
ATOM 1673 C CA . GLY A 1 214 ? 0.377 -21.781 -10.281 1 97.44 214 GLY A CA 1
ATOM 1674 C C . GLY A 1 214 ? 0.502 -21.078 -11.625 1 97.44 214 GLY A C 1
ATOM 1675 O O . GLY A 1 214 ? 1.612 -20.844 -12.109 1 97.44 214 GLY A O 1
ATOM 1676 N N . ALA A 1 215 ? -0.656 -20.75 -12.18 1 97.81 215 ALA A N 1
ATOM 1677 C CA . ALA A 1 215 ? -0.646 -19.984 -13.422 1 97.81 215 ALA A CA 1
ATOM 1678 C C . ALA A 1 215 ? -0.038 -18.594 -13.219 1 97.81 215 ALA A C 1
ATOM 1680 O O . ALA A 1 215 ? 0.697 -18.094 -14.07 1 97.81 215 ALA A O 1
ATOM 1681 N N . GLN A 1 216 ? -0.346 -18 -12.133 1 96.69 216 GLN A N 1
ATOM 1682 C CA . GLN A 1 216 ? 0.247 -16.719 -11.789 1 96.69 216 GLN A CA 1
ATOM 1683 C C . GLN A 1 216 ? 1.764 -16.828 -11.656 1 96.69 216 GLN A C 1
ATOM 1685 O O . GLN A 1 216 ? 2.494 -15.93 -12.094 1 96.69 216 GLN A O 1
ATOM 1690 N N . SER A 1 217 ? 2.232 -17.875 -11.039 1 97.38 217 SER A N 1
ATOM 1691 C CA . SER A 1 217 ? 3.664 -18.109 -10.906 1 97.38 217 SER A CA 1
ATOM 1692 C C . SER A 1 217 ? 4.34 -18.203 -12.266 1 97.38 217 SER A C 1
ATOM 1694 O O . SER A 1 217 ? 5.422 -17.641 -12.469 1 97.38 217 SER A O 1
ATOM 1696 N N . ILE A 1 218 ? 3.711 -18.906 -13.156 1 97.62 218 ILE A N 1
ATOM 1697 C CA . ILE A 1 218 ? 4.258 -19.031 -14.5 1 97.62 218 ILE A CA 1
ATOM 1698 C C . ILE A 1 218 ? 4.359 -17.656 -15.156 1 97.62 218 ILE A C 1
ATOM 1700 O O . ILE A 1 218 ? 5.367 -17.344 -15.789 1 97.62 218 ILE A O 1
ATOM 1704 N N . ALA A 1 219 ? 3.316 -16.875 -14.961 1 96.62 219 ALA A N 1
ATOM 1705 C CA . ALA A 1 219 ? 3.363 -15.516 -15.492 1 96.62 219 ALA A CA 1
ATOM 1706 C C . ALA A 1 219 ? 4.527 -14.734 -14.891 1 96.62 219 ALA A C 1
ATOM 1708 O O . ALA A 1 219 ? 5.234 -14.016 -15.602 1 96.62 219 ALA A O 1
ATOM 1709 N N . TYR A 1 220 ? 4.766 -14.844 -13.602 1 96.62 220 TYR A N 1
ATOM 1710 C CA . TYR A 1 220 ? 5.879 -14.156 -12.961 1 96.62 220 TYR A CA 1
ATOM 1711 C C . TYR A 1 220 ? 7.211 -14.641 -13.516 1 96.62 220 TYR A C 1
ATOM 1713 O O . TYR A 1 220 ? 8.156 -13.859 -13.656 1 96.62 220 TYR A O 1
ATOM 1721 N N . GLN A 1 221 ? 7.297 -15.938 -13.789 1 97.62 221 GLN A N 1
ATOM 1722 C CA . GLN A 1 221 ? 8.508 -16.453 -14.422 1 97.62 221 GLN A CA 1
ATOM 1723 C C . GLN A 1 221 ? 8.75 -15.773 -15.766 1 97.62 221 GLN A C 1
ATOM 1725 O O . GLN A 1 221 ? 9.891 -15.469 -16.125 1 97.62 221 GLN A O 1
ATOM 1730 N N . MET A 1 222 ? 7.719 -15.469 -16.5 1 97.5 222 MET A N 1
ATOM 1731 C CA . MET A 1 222 ? 7.82 -14.836 -17.812 1 97.5 222 M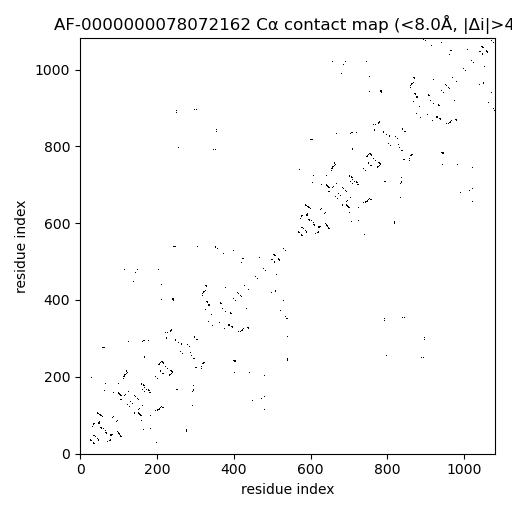ET A CA 1
ATOM 1732 C C . MET A 1 222 ? 8.273 -13.383 -17.688 1 97.5 222 MET A C 1
ATOM 1734 O O . MET A 1 222 ? 8.852 -12.828 -18.625 1 97.5 222 MET A O 1
ATOM 1738 N N . PHE A 1 223 ? 8.016 -12.773 -16.562 1 96.75 223 PHE A N 1
ATOM 1739 C CA . PHE A 1 223 ? 8.383 -11.383 -16.312 1 96.75 223 PHE A CA 1
ATOM 1740 C C . PHE A 1 223 ? 9.664 -11.297 -15.492 1 96.75 223 PHE A C 1
ATOM 1742 O O . PHE A 1 223 ? 10.164 -10.203 -15.219 1 96.75 223 PHE A O 1
ATOM 1749 N N . SER A 1 224 ? 10.234 -12.445 -15.148 1 97.19 224 SER A N 1
ATOM 1750 C CA . SER A 1 224 ? 11.391 -12.477 -14.258 1 97.19 224 SER A CA 1
ATOM 1751 C C . SER A 1 224 ? 12.656 -12.039 -14.977 1 97.19 224 SER A C 1
ATOM 1753 O O . SER A 1 224 ? 12.789 -12.234 -16.188 1 97.19 224 SER A O 1
ATOM 1755 N N . PHE A 1 225 ? 13.562 -11.352 -14.234 1 97.62 225 PHE A N 1
ATOM 1756 C CA . PHE A 1 225 ? 14.883 -10.953 -14.727 1 97.62 225 PHE A CA 1
ATOM 1757 C C . PHE A 1 225 ? 14.758 -10.234 -16.062 1 97.62 225 PHE A C 1
ATOM 1759 O O . PHE A 1 225 ? 15.469 -10.562 -17.016 1 97.62 225 PHE A O 1
ATOM 1766 N N . ASP A 1 226 ? 13.773 -9.328 -16.172 1 96.44 226 ASP A N 1
ATOM 1767 C CA . ASP A 1 226 ? 13.547 -8.5 -17.344 1 96.44 226 ASP A CA 1
ATOM 1768 C C . ASP A 1 226 ? 13.219 -9.359 -18.562 1 96.44 226 ASP A C 1
ATOM 1770 O O . ASP A 1 226 ? 13.672 -9.062 -19.672 1 96.44 226 ASP A O 1
ATOM 1774 N N . GLY A 1 227 ? 12.547 -10.445 -18.328 1 95.31 227 GLY A N 1
ATOM 1775 C CA . GLY A 1 227 ? 12.094 -11.289 -19.422 1 95.31 227 GLY A CA 1
ATOM 1776 C C . GLY A 1 227 ? 13.102 -12.336 -19.828 1 95.31 227 GLY A C 1
ATOM 1777 O O . GLY A 1 227 ? 13.039 -12.883 -20.922 1 95.31 227 GLY A O 1
ATOM 1778 N N . GLN A 1 228 ? 14.039 -12.609 -18.984 1 92.31 228 GLN A N 1
ATOM 1779 C CA . GLN A 1 228 ? 15 -13.672 -19.25 1 92.31 228 GLN A CA 1
ATOM 1780 C C . GLN A 1 228 ? 14.508 -15.016 -18.719 1 92.31 228 GLN A C 1
ATOM 1782 O O . GLN A 1 228 ? 14.523 -15.242 -17.5 1 92.31 228 GLN A O 1
ATOM 1787 N N . ASP A 1 229 ? 14.086 -15.906 -19.594 1 87.31 229 ASP A N 1
ATOM 1788 C CA . ASP A 1 229 ? 13.5 -17.172 -19.156 1 87.31 229 ASP A CA 1
ATOM 1789 C C . ASP A 1 229 ? 14.508 -18.312 -19.281 1 87.31 229 ASP A C 1
ATOM 1791 O O . ASP A 1 229 ? 14.203 -19.453 -18.922 1 87.31 229 ASP A O 1
ATOM 1795 N N . GLU A 1 230 ? 15.766 -18.062 -19.766 1 92.06 230 GLU A N 1
ATOM 1796 C CA . GLU A 1 230 ? 16.812 -19.062 -19.906 1 92.06 230 GLU A CA 1
ATOM 1797 C C . GLU A 1 230 ? 16.375 -20.219 -20.797 1 92.06 230 GLU A C 1
ATOM 1799 O O . GLU A 1 230 ? 16.891 -21.328 -20.703 1 92.06 230 GLU A O 1
ATOM 1804 N N . ASN A 1 231 ? 15.305 -20.031 -21.562 1 95.81 231 ASN A N 1
ATOM 1805 C CA . ASN A 1 231 ? 14.742 -21.031 -22.453 1 95.81 231 ASN A CA 1
ATOM 1806 C C . ASN A 1 231 ? 14.352 -22.297 -21.719 1 95.81 231 ASN A C 1
ATOM 1808 O O . ASN A 1 231 ? 14.586 -23.406 -22.203 1 95.81 231 ASN A O 1
ATOM 1812 N N . LEU A 1 232 ? 13.734 -22.125 -20.531 1 98.12 232 LEU A N 1
ATOM 1813 C CA . LEU A 1 232 ? 13.438 -23.25 -19.656 1 98.12 232 LEU A CA 1
ATOM 1814 C C . LEU A 1 232 ? 12.125 -23.922 -20.062 1 98.12 232 LEU A C 1
ATOM 1816 O O . LEU A 1 232 ? 11.828 -25.047 -19.641 1 98.12 232 LEU A O 1
ATOM 1820 N N . TYR A 1 233 ? 11.328 -23.359 -20.875 1 98.25 233 TYR A N 1
ATOM 1821 C CA . TYR A 1 233 ? 10.055 -23.875 -21.375 1 98.25 233 TYR A CA 1
ATOM 1822 C C . TYR A 1 233 ? 9.727 -23.281 -22.734 1 98.25 233 TYR A C 1
ATOM 1824 O O . TYR A 1 233 ? 10.188 -22.188 -23.078 1 98.25 233 TYR A O 1
ATOM 1832 N N . ARG A 1 234 ? 8.875 -23.984 -23.5 1 98.12 234 ARG A N 1
ATOM 1833 C CA . ARG A 1 234 ? 8.594 -23.547 -24.875 1 98.12 234 ARG A CA 1
ATOM 1834 C C . ARG A 1 234 ? 7.125 -23.156 -25.031 1 98.12 234 ARG A C 1
ATOM 1836 O O . ARG A 1 234 ? 6.746 -22.547 -26.031 1 98.12 234 ARG A O 1
ATOM 1843 N N . GLY A 1 235 ? 6.285 -23.562 -24.109 1 98.62 235 GLY A N 1
ATOM 1844 C CA . GLY A 1 235 ? 4.859 -23.281 -24.094 1 98.62 235 GLY A CA 1
ATOM 1845 C C . GLY A 1 235 ? 4.262 -23.234 -22.703 1 98.62 235 GLY A C 1
ATOM 1846 O O . GLY A 1 235 ? 4.922 -23.594 -21.734 1 98.62 235 GLY A O 1
ATOM 1847 N N . ALA A 1 236 ? 3 -22.75 -22.641 1 98.75 236 ALA A N 1
ATOM 1848 C CA . ALA A 1 236 ? 2.377 -22.625 -21.328 1 98.75 236 ALA A CA 1
ATOM 1849 C C . ALA A 1 236 ? 0.875 -22.875 -21.406 1 98.75 236 ALA A C 1
ATOM 1851 O O . ALA A 1 236 ? 0.231 -22.531 -22.391 1 98.75 236 ALA A O 1
ATOM 1852 N N . ILE A 1 237 ? 0.357 -23.484 -20.406 1 98.81 237 ILE A N 1
ATOM 1853 C CA . ILE A 1 237 ? -1.074 -23.609 -20.156 1 98.81 237 ILE A CA 1
ATOM 1854 C C . ILE A 1 237 ? -1.43 -22.922 -18.844 1 98.81 237 ILE A C 1
ATOM 1856 O O . ILE A 1 237 ? -1.029 -23.359 -17.766 1 98.81 237 ILE A O 1
ATOM 1860 N N . LEU A 1 238 ? -2.158 -21.844 -18.953 1 98.44 238 LEU A N 1
ATOM 1861 C CA . LEU A 1 238 ? -2.523 -21.031 -17.812 1 98.44 238 LEU A CA 1
ATOM 1862 C C . LEU A 1 238 ? -4.016 -21.141 -17.516 1 98.44 238 LEU A C 1
ATOM 1864 O O . LEU A 1 238 ? -4.84 -20.578 -18.234 1 98.44 238 LEU A O 1
ATOM 1868 N N . GLU A 1 239 ? -4.316 -21.844 -16.391 1 98 239 GLU A N 1
ATOM 1869 C CA . GLU A 1 239 ? -5.707 -22.016 -15.984 1 98 239 GLU A CA 1
ATOM 1870 C C . GLU A 1 239 ? -6.07 -21.062 -14.859 1 98 239 GLU A C 1
ATOM 1872 O O . GLU A 1 239 ? -5.582 -21.188 -13.734 1 98 239 GLU A O 1
ATOM 1877 N N . SER A 1 240 ? -6.945 -20.156 -15.086 1 96.12 240 SER A N 1
ATOM 1878 C CA . SER A 1 240 ? -7.461 -19.234 -14.094 1 96.12 240 SER A CA 1
ATOM 1879 C C . SER A 1 240 ? -6.328 -18.531 -13.352 1 96.12 240 SER A C 1
ATOM 1881 O O . SER A 1 240 ? -6.262 -18.562 -12.125 1 96.12 240 SER A O 1
ATOM 1883 N N . GLY A 1 241 ? -5.492 -17.859 -13.953 1 91.38 241 GLY A N 1
ATOM 1884 C CA . GLY A 1 241 ? -4.387 -17.109 -13.359 1 91.38 241 GLY A CA 1
ATOM 1885 C C . GLY A 1 241 ? -3.664 -16.219 -14.352 1 91.38 241 GLY A C 1
ATOM 1886 O O . GLY A 1 241 ? -3.562 -16.562 -15.531 1 91.38 241 GLY A O 1
ATOM 1887 N N . GLY A 1 242 ? -3.162 -15.109 -13.891 1 90.31 242 GLY A N 1
ATOM 1888 C CA . GLY A 1 242 ? -2.457 -14.133 -14.711 1 90.31 242 GLY A CA 1
ATOM 1889 C C . GLY A 1 242 ? -1.741 -13.07 -13.898 1 90.31 242 GLY A C 1
ATOM 1890 O O . GLY A 1 242 ? -1.298 -13.336 -12.781 1 90.31 242 GLY A O 1
ATOM 1891 N N . ILE A 1 243 ? -1.523 -11.977 -14.531 1 89.5 243 ILE A N 1
ATOM 1892 C CA . ILE A 1 243 ? -0.677 -10.945 -13.93 1 89.5 243 ILE A CA 1
ATOM 1893 C C . ILE A 1 243 ? -1.545 -9.914 -13.219 1 89.5 243 ILE A C 1
ATOM 1895 O O . ILE A 1 243 ? -1.037 -9.094 -12.445 1 89.5 243 ILE A O 1
ATOM 1899 N N . THR A 1 244 ? -2.836 -9.938 -13.477 1 85.06 244 THR A N 1
ATOM 1900 C CA . THR A 1 244 ? -3.748 -9.008 -12.82 1 85.06 244 THR A CA 1
ATOM 1901 C C . THR A 1 244 ? -4.355 -9.641 -11.57 1 85.06 244 THR A C 1
ATOM 1903 O O . THR A 1 244 ? -4.633 -10.836 -11.547 1 85.06 244 THR A O 1
ATOM 1906 N N . GLY A 1 245 ? -4.566 -8.828 -10.617 1 77.75 245 GLY A N 1
ATOM 1907 C CA . GLY A 1 245 ? -5.172 -9.32 -9.391 1 77.75 245 GLY A CA 1
ATOM 1908 C C . GLY A 1 245 ? -4.199 -10.078 -8.508 1 77.75 245 GLY A C 1
ATOM 1909 O O . GLY A 1 245 ? -4.609 -10.891 -7.68 1 77.75 245 GLY A O 1
ATOM 1910 N N . ALA A 1 246 ? -2.979 -9.883 -8.75 1 74.19 246 ALA A N 1
ATOM 1911 C CA . ALA A 1 246 ? -1.92 -10.508 -7.957 1 74.19 246 ALA A CA 1
ATOM 1912 C C . ALA A 1 246 ? -1.753 -9.805 -6.613 1 74.19 246 ALA A C 1
ATOM 1914 O O . ALA A 1 246 ? -2.264 -8.695 -6.418 1 74.19 246 ALA A O 1
ATOM 1915 N N . GLN A 1 247 ? -1.252 -10.375 -5.656 1 87 247 GLN A N 1
ATOM 1916 C CA . GLN A 1 247 ? -1.012 -9.797 -4.34 1 87 247 GLN A CA 1
ATOM 1917 C C . GLN A 1 247 ? 0.478 -9.562 -4.102 1 87 247 GLN A C 1
ATOM 1919 O O . GLN A 1 247 ? 1.085 -10.211 -3.246 1 87 247 GLN A O 1
ATOM 1924 N N . ILE A 1 248 ? 1.043 -8.586 -4.867 1 94.25 248 ILE A N 1
ATOM 1925 C CA . ILE A 1 248 ? 2.441 -8.195 -4.711 1 94.25 248 ILE A CA 1
ATOM 1926 C C . ILE A 1 248 ? 2.527 -6.879 -3.941 1 94.25 248 ILE A C 1
ATOM 1928 O O . ILE A 1 248 ? 2.877 -5.84 -4.512 1 94.25 248 ILE A O 1
ATOM 1932 N N . HIS A 1 249 ? 2.33 -6.961 -2.689 1 94.56 249 HIS A N 1
ATOM 1933 C CA . HIS A 1 249 ? 2.363 -5.77 -1.851 1 94.56 249 HIS A CA 1
ATOM 1934 C C . HIS A 1 249 ? 3.781 -5.215 -1.737 1 94.56 249 HIS A C 1
ATOM 1936 O O . HIS A 1 249 ? 4.75 -5.926 -2.008 1 94.56 249 HIS A O 1
ATOM 1942 N N . ASP A 1 250 ? 3.873 -3.938 -1.469 1 94.25 250 ASP A N 1
ATOM 1943 C CA . ASP A 1 250 ? 5.188 -3.35 -1.228 1 94.25 250 ASP A CA 1
ATOM 1944 C C . ASP A 1 250 ? 5.754 -3.805 0.114 1 94.25 250 ASP A C 1
ATOM 1946 O O . ASP A 1 250 ? 5.043 -4.398 0.927 1 94.25 250 ASP A O 1
ATOM 1950 N N . LEU A 1 251 ? 6.996 -3.516 0.384 1 96.88 251 LEU A N 1
ATOM 1951 C CA . LEU A 1 251 ? 7.723 -4.031 1.539 1 96.88 251 LEU A CA 1
ATOM 1952 C C . LEU A 1 251 ? 7.09 -3.547 2.84 1 96.88 251 LEU A C 1
ATOM 1954 O O . LEU A 1 251 ? 7.059 -4.277 3.83 1 96.88 251 LEU A O 1
ATOM 1958 N N . SER A 1 252 ? 6.613 -2.283 2.865 1 94.44 252 SER A N 1
ATOM 1959 C CA . SER A 1 252 ? 6.094 -1.682 4.09 1 94.44 252 SER A CA 1
ATOM 1960 C C . SER A 1 252 ? 4.871 -2.438 4.602 1 94.44 252 SER A C 1
ATOM 1962 O O . SER A 1 252 ? 4.609 -2.469 5.805 1 94.44 252 SER A O 1
ATOM 1964 N N . TYR A 1 253 ? 4.137 -3.104 3.723 1 95.62 253 TYR A N 1
ATOM 1965 C CA . TYR A 1 253 ? 2.957 -3.893 4.059 1 95.62 253 TYR A CA 1
ATOM 1966 C C . TYR A 1 253 ? 3.297 -4.977 5.074 1 95.62 253 TYR A C 1
ATOM 1968 O O . TYR A 1 253 ? 2.471 -5.32 5.922 1 95.62 253 TYR A O 1
ATOM 1976 N N . TYR A 1 254 ? 4.512 -5.477 5.082 1 97 254 TYR A N 1
ATOM 1977 C CA . TYR A 1 254 ? 4.898 -6.652 5.852 1 97 254 TYR A CA 1
ATOM 1978 C C . TYR A 1 254 ? 5.578 -6.25 7.156 1 97 254 TYR A C 1
ATOM 1980 O O . TYR A 1 254 ? 5.852 -7.102 8.008 1 97 254 TYR A O 1
ATOM 1988 N N . ASN A 1 255 ? 5.82 -4.922 7.418 1 95.56 255 ASN A N 1
ATOM 1989 C CA . ASN A 1 255 ? 6.652 -4.469 8.523 1 95.56 255 ASN A CA 1
ATOM 1990 C C . ASN A 1 255 ? 6.078 -4.898 9.875 1 95.56 255 ASN A C 1
ATOM 1992 O O . ASN A 1 255 ? 6.777 -5.5 10.688 1 95.56 255 ASN A O 1
ATOM 1996 N N . VAL A 1 256 ? 4.82 -4.668 10.102 1 96.12 256 VAL A N 1
ATOM 1997 C CA . VAL A 1 256 ? 4.211 -4.98 11.391 1 96.12 256 VAL A CA 1
ATOM 1998 C C . VAL A 1 256 ? 4.113 -6.492 11.562 1 96.12 256 VAL A C 1
ATOM 2000 O O . VAL A 1 256 ? 4.328 -7.016 12.656 1 96.12 256 VAL A O 1
ATOM 2003 N N . ALA A 1 257 ? 3.766 -7.188 10.516 1 97 257 ALA A N 1
ATOM 2004 C CA . ALA A 1 257 ? 3.686 -8.648 10.578 1 97 257 ALA A CA 1
ATOM 2005 C C . ALA A 1 257 ? 5.043 -9.258 10.922 1 97 257 ALA A C 1
ATOM 2007 O O . ALA A 1 257 ? 5.125 -10.203 11.711 1 97 257 ALA A O 1
ATOM 2008 N N . PHE A 1 258 ? 6.082 -8.742 10.273 1 97.75 258 PHE A N 1
ATOM 2009 C CA . PHE A 1 258 ? 7.418 -9.242 10.57 1 97.75 258 PHE A CA 1
ATOM 2010 C C . PHE A 1 258 ? 7.801 -8.953 12.016 1 97.75 258 PHE A C 1
ATOM 2012 O O . PHE A 1 258 ? 8.406 -9.797 12.68 1 97.75 258 PHE A O 1
ATOM 2019 N N . GLU A 1 259 ? 7.516 -7.754 12.492 1 96.25 259 GLU A N 1
ATOM 2020 C CA . GLU A 1 259 ? 7.727 -7.434 13.898 1 96.25 259 GLU A CA 1
ATOM 2021 C C . GLU A 1 259 ? 6.992 -8.422 14.805 1 96.25 259 GLU A C 1
ATOM 2023 O O . GLU A 1 259 ? 7.57 -8.938 15.758 1 96.25 259 GLU A O 1
ATOM 2028 N N . ASN A 1 260 ? 5.754 -8.719 14.492 1 96.5 260 ASN A N 1
ATOM 2029 C CA . ASN A 1 260 ? 4.965 -9.664 15.281 1 96.5 260 ASN A CA 1
ATOM 2030 C C . ASN A 1 260 ? 5.605 -11.047 15.305 1 96.5 260 ASN A C 1
ATOM 2032 O O . ASN A 1 260 ? 5.676 -11.688 16.359 1 96.5 260 ASN A O 1
ATOM 2036 N N . LEU A 1 261 ? 6.008 -11.461 14.141 1 97.69 261 LEU A N 1
ATOM 2037 C CA . LEU A 1 261 ? 6.641 -12.773 14.047 1 97.69 261 LEU A CA 1
ATOM 2038 C C . LEU A 1 261 ? 7.891 -12.836 14.914 1 97.69 261 LEU A C 1
ATOM 2040 O O . LEU A 1 261 ? 8.047 -13.758 15.719 1 97.69 261 LEU A O 1
ATOM 2044 N N . THR A 1 262 ? 8.805 -11.844 14.812 1 97.94 262 THR A N 1
ATOM 2045 C CA . THR A 1 262 ? 10.086 -11.867 15.523 1 97.94 262 THR A CA 1
ATOM 2046 C C . THR A 1 262 ? 9.867 -11.727 17.031 1 97.94 262 THR A C 1
ATOM 2048 O O . THR A 1 262 ? 10.594 -12.328 17.828 1 97.94 262 THR A O 1
ATOM 2051 N N . ARG A 1 263 ? 8.875 -10.938 17.422 1 96.31 263 ARG A N 1
ATOM 2052 C CA . ARG A 1 263 ? 8.539 -10.859 18.844 1 96.31 263 ARG A CA 1
ATOM 2053 C C . ARG A 1 263 ? 8.023 -12.203 19.359 1 96.31 263 ARG A C 1
ATOM 2055 O O . ARG A 1 263 ? 8.414 -12.648 20.438 1 96.31 263 ARG A O 1
ATOM 2062 N N . THR A 1 264 ? 7.176 -12.852 18.609 1 97 264 THR A N 1
ATOM 2063 C CA . THR A 1 264 ? 6.539 -14.102 19 1 97 264 THR A CA 1
ATOM 2064 C C . THR A 1 264 ? 7.582 -15.195 19.219 1 97 264 THR A C 1
ATOM 2066 O O . THR A 1 264 ? 7.469 -15.984 20.156 1 97 264 THR A O 1
ATOM 2069 N N . VAL A 1 265 ? 8.625 -15.203 18.438 1 97.94 265 VAL A N 1
ATOM 2070 C CA . VAL A 1 265 ? 9.562 -16.312 18.484 1 97.94 265 VAL A CA 1
ATOM 2071 C C . VAL A 1 265 ? 10.828 -15.891 19.234 1 97.94 265 VAL A C 1
ATOM 2073 O O . VAL A 1 265 ? 11.82 -16.625 19.25 1 97.94 265 VAL A O 1
ATOM 2076 N N . GLY A 1 266 ? 10.906 -14.688 19.75 1 97.56 266 GLY A N 1
ATOM 2077 C CA . GLY A 1 266 ? 12.008 -14.242 20.594 1 97.56 266 GLY A CA 1
ATOM 2078 C C . GLY A 1 266 ? 13.18 -13.695 19.797 1 97.56 266 GLY A C 1
ATOM 2079 O O . GLY A 1 266 ? 14.32 -13.742 20.266 1 97.56 266 GLY A O 1
ATOM 2080 N N . CYS A 1 267 ? 12.938 -13.172 18.609 1 98.06 267 CYS A N 1
ATOM 2081 C CA . CYS A 1 267 ? 14.023 -12.703 17.75 1 98.06 267 CYS A CA 1
ATOM 2082 C C . CYS A 1 267 ? 13.992 -11.188 17.625 1 98.06 267 CYS A C 1
ATOM 2084 O O . CYS A 1 267 ? 14.875 -10.594 17 1 98.06 267 CYS A O 1
ATOM 2086 N N . TRP A 1 268 ? 13.078 -10.484 18.203 1 96.31 268 TRP A N 1
ATOM 2087 C CA . TRP A 1 268 ? 12.852 -9.062 17.969 1 96.31 268 TRP A CA 1
ATOM 2088 C C . TRP A 1 268 ? 14.031 -8.234 18.453 1 96.31 268 TRP A C 1
ATOM 2090 O O . TRP A 1 268 ? 14.477 -7.309 17.766 1 96.31 268 TRP A O 1
ATOM 2100 N N . ASP A 1 269 ? 14.57 -8.508 19.562 1 95.88 269 ASP A N 1
ATOM 2101 C CA . ASP A 1 269 ? 15.602 -7.688 20.188 1 95.88 269 ASP A CA 1
ATOM 2102 C C . ASP A 1 269 ? 17 -8.125 19.766 1 95.88 269 ASP A C 1
ATOM 2104 O O . ASP A 1 269 ? 18 -7.578 20.234 1 95.88 269 ASP A O 1
ATOM 2108 N N . LYS A 1 270 ? 17.016 -9.062 18.891 1 97.12 270 LYS A N 1
ATOM 2109 C CA . LYS A 1 270 ? 18.312 -9.523 18.406 1 97.12 270 LYS A CA 1
ATOM 2110 C C . LYS A 1 270 ? 18.875 -8.57 17.344 1 97.12 270 LYS A C 1
ATOM 2112 O O . LYS A 1 270 ? 18.109 -8.016 16.531 1 97.12 270 LYS A O 1
ATOM 2117 N N . LYS A 1 271 ? 20.172 -8.375 17.328 1 95.38 271 LYS A N 1
ATOM 2118 C CA . LYS A 1 271 ? 20.844 -7.527 16.344 1 95.38 271 LYS A CA 1
ATOM 2119 C C . LYS A 1 271 ? 20.625 -8.047 14.93 1 95.38 271 LYS A C 1
ATOM 2121 O O . LYS A 1 271 ? 20.359 -7.273 14.008 1 95.38 271 LYS A O 1
ATOM 2126 N N . ASP A 1 272 ? 20.797 -9.336 14.797 1 97.06 272 ASP A N 1
ATOM 2127 C CA . ASP A 1 272 ? 20.531 -10.008 13.523 1 97.06 272 ASP A CA 1
ATOM 2128 C C . ASP A 1 272 ? 19.312 -10.914 13.633 1 97.06 272 ASP A C 1
ATOM 2130 O O . ASP A 1 272 ? 19.438 -12.109 13.922 1 97.06 272 ASP A O 1
ATOM 2134 N N . GLN A 1 273 ? 18.188 -10.367 13.266 1 97.38 273 GLN A N 1
ATOM 2135 C CA . GLN A 1 273 ? 16.922 -11.07 13.422 1 97.38 273 GLN A CA 1
ATOM 2136 C C . GLN A 1 273 ? 16.812 -12.234 12.445 1 97.38 273 GLN A C 1
ATOM 2138 O O . GLN A 1 273 ? 16.219 -13.266 12.766 1 97.38 273 GLN A O 1
ATOM 2143 N N . LEU A 1 274 ? 17.406 -12.102 11.25 1 97.12 274 LEU A N 1
ATOM 2144 C CA . LEU A 1 274 ? 17.344 -13.164 10.25 1 97.12 274 LEU A CA 1
ATOM 2145 C C . LEU A 1 274 ? 18.141 -14.383 10.711 1 97.12 274 LEU A C 1
ATOM 2147 O O . LEU A 1 274 ? 17.688 -15.516 10.539 1 97.12 274 LEU A O 1
ATOM 2151 N N . SER A 1 275 ? 19.328 -14.117 11.266 1 97.69 275 SER A N 1
ATOM 2152 C CA . SER A 1 275 ? 20.109 -15.211 11.812 1 97.69 275 SER A CA 1
ATOM 2153 C C . SER A 1 275 ? 19.391 -15.906 12.961 1 97.69 275 SER A C 1
ATOM 2155 O O . SER A 1 275 ? 19.438 -17.125 13.094 1 97.69 275 SER A O 1
ATOM 2157 N N . CYS A 1 276 ? 18.781 -15.133 13.82 1 98.12 276 CYS A N 1
ATOM 2158 C CA . CYS A 1 276 ? 17.969 -15.68 14.898 1 98.12 276 CYS A CA 1
ATOM 2159 C C . CYS A 1 276 ? 16.859 -16.578 14.359 1 98.12 276 CYS A C 1
ATOM 2161 O O . CYS A 1 276 ? 16.672 -17.703 14.852 1 98.12 276 CYS A O 1
ATOM 2163 N N . LEU A 1 277 ? 16.172 -16.156 13.336 1 98.25 277 LEU A N 1
ATOM 2164 C CA . LEU A 1 277 ? 15.086 -16.906 12.734 1 98.25 277 LEU A CA 1
ATOM 2165 C C . LEU A 1 277 ? 15.609 -18.203 12.109 1 98.25 277 LEU A C 1
ATOM 2167 O O . LEU A 1 277 ? 14.953 -19.25 12.172 1 98.25 277 LEU A O 1
ATOM 2171 N N . ARG A 1 278 ? 16.719 -18.125 11.445 1 98.25 278 ARG A N 1
ATOM 2172 C CA . ARG A 1 278 ? 17.328 -19.297 10.828 1 98.25 278 ARG A CA 1
ATOM 2173 C C . ARG A 1 278 ? 17.766 -20.297 11.891 1 98.25 278 ARG A C 1
ATOM 2175 O O . ARG A 1 278 ? 17.875 -21.5 11.602 1 98.25 278 ARG A O 1
ATOM 2182 N N . GLY A 1 279 ? 17.953 -19.844 13.062 1 97.75 279 GLY A N 1
ATOM 2183 C CA . GLY A 1 279 ? 18.422 -20.703 14.141 1 97.75 279 GLY A CA 1
ATOM 2184 C C . GLY A 1 279 ? 17.297 -21.406 14.867 1 97.75 279 GLY A C 1
ATOM 2185 O O . GLY A 1 279 ? 17.531 -22.328 15.648 1 97.75 279 GLY A O 1
ATOM 2186 N N . LEU A 1 280 ? 16.094 -21.094 14.57 1 97.81 280 LEU A N 1
ATOM 2187 C CA . LEU A 1 280 ? 14.961 -21.688 15.273 1 97.81 280 LEU A CA 1
ATOM 2188 C C . LEU A 1 280 ? 14.727 -23.125 14.812 1 97.81 280 LEU A C 1
ATOM 2190 O O . LEU A 1 280 ? 15.016 -23.469 13.664 1 97.81 280 LEU A O 1
ATOM 2194 N N . ASP A 1 281 ? 14.117 -23.875 15.742 1 96.56 281 ASP A N 1
ATOM 2195 C CA . ASP A 1 281 ? 13.602 -25.188 15.383 1 96.56 281 ASP A CA 1
ATOM 2196 C C . ASP A 1 281 ? 12.352 -25.062 14.523 1 96.56 281 ASP A C 1
ATOM 2198 O O . ASP A 1 281 ? 11.562 -24.141 14.688 1 96.56 281 ASP A O 1
ATOM 2202 N N . GLU A 1 282 ? 12.219 -26.078 13.609 1 96.5 282 GLU A N 1
ATOM 2203 C CA . GLU A 1 282 ? 11.07 -26.109 12.703 1 96.5 282 GLU A CA 1
ATOM 2204 C C . GLU A 1 282 ? 9.758 -26 13.469 1 96.5 282 GLU A C 1
ATOM 2206 O O . GLU A 1 282 ? 8.859 -25.266 13.062 1 96.5 282 GLU A O 1
ATOM 2211 N N . LYS A 1 283 ? 9.664 -26.703 14.555 1 96.38 283 LYS A N 1
ATOM 2212 C CA . LYS A 1 283 ? 8.43 -26.734 15.328 1 96.38 283 LYS A CA 1
ATOM 2213 C C . LYS A 1 283 ? 8.141 -25.375 15.961 1 96.38 283 LYS A C 1
ATOM 2215 O O . LYS A 1 283 ? 6.988 -24.938 16.016 1 96.38 283 LYS A O 1
ATOM 2220 N N . ALA A 1 284 ? 9.188 -24.781 16.422 1 96.38 284 ALA A N 1
ATOM 2221 C CA . ALA A 1 284 ? 9.039 -23.469 17.062 1 96.38 284 ALA A CA 1
ATOM 2222 C C . ALA A 1 284 ? 8.562 -22.422 16.047 1 96.38 284 ALA A C 1
ATOM 2224 O O . ALA A 1 284 ? 7.695 -21.609 16.344 1 96.38 284 ALA A O 1
ATOM 2225 N N . LEU A 1 285 ? 9.141 -22.422 14.914 1 97.44 285 LEU A N 1
ATOM 2226 C CA . LEU A 1 285 ? 8.742 -21.484 13.867 1 97.44 285 LEU A CA 1
ATOM 2227 C C . LEU A 1 285 ? 7.312 -21.766 13.406 1 97.44 285 LEU A C 1
ATOM 2229 O O . LEU A 1 285 ? 6.535 -20.828 13.188 1 97.44 285 LEU A O 1
ATOM 2233 N N . TYR A 1 286 ? 6.969 -23.031 13.242 1 96.94 286 TYR A N 1
ATOM 2234 C CA . TYR A 1 286 ? 5.629 -23.422 12.828 1 96.94 286 TYR A CA 1
ATOM 2235 C C . TYR A 1 286 ? 4.586 -22.938 13.836 1 96.94 286 TYR A C 1
ATOM 2237 O O . TYR A 1 286 ? 3.48 -22.547 13.453 1 96.94 286 TYR A O 1
ATOM 2245 N N . ALA A 1 287 ? 4.922 -22.906 15.055 1 97.25 287 ALA A N 1
ATOM 2246 C CA . ALA A 1 287 ? 3.988 -22.578 16.125 1 97.25 287 ALA A CA 1
ATOM 2247 C C . ALA A 1 287 ? 3.693 -21.078 16.172 1 97.25 287 ALA A C 1
ATOM 2249 O O . ALA A 1 287 ? 2.738 -20.641 16.812 1 97.25 287 ALA A O 1
ATOM 2250 N N . ALA A 1 288 ? 4.469 -20.297 15.484 1 96.44 288 ALA A N 1
ATOM 2251 C CA . ALA A 1 288 ? 4.277 -18.844 15.508 1 96.44 288 ALA A CA 1
ATOM 2252 C C . ALA A 1 288 ? 2.957 -18.453 14.859 1 96.44 288 ALA A C 1
ATOM 2254 O O . ALA A 1 288 ? 2.328 -17.469 15.25 1 96.44 288 ALA A O 1
ATOM 2255 N N . ARG A 1 289 ? 2.553 -19.125 13.758 1 95 289 ARG A N 1
ATOM 2256 C CA . ARG A 1 289 ? 1.277 -19 13.055 1 95 289 ARG A CA 1
ATOM 2257 C C . ARG A 1 289 ? 0.93 -17.547 12.805 1 95 289 ARG A C 1
ATOM 2259 O O . ARG A 1 289 ? -0.108 -17.062 13.258 1 95 289 ARG A O 1
ATOM 2266 N N . PRO A 1 290 ? 1.805 -16.828 12.078 1 93.62 290 PRO A N 1
ATOM 2267 C CA . PRO A 1 290 ? 1.426 -15.453 11.75 1 93.62 290 PRO A CA 1
ATOM 2268 C C . PRO A 1 290 ? 0.082 -15.367 11.023 1 93.62 290 PRO A C 1
ATOM 2270 O O . PRO A 1 290 ? -0.245 -16.25 10.219 1 93.62 290 PRO A O 1
ATOM 2273 N N . SER A 1 291 ? -0.682 -14.281 11.281 1 89.06 291 SER A N 1
ATOM 2274 C CA . SER A 1 291 ? -2.01 -14.117 10.703 1 89.06 291 SER A CA 1
ATOM 2275 C C . SER A 1 291 ? -1.926 -13.664 9.242 1 89.06 291 SER A C 1
ATOM 2277 O O . SER A 1 291 ? -2.812 -13.969 8.445 1 89.06 291 SER A O 1
ATOM 2279 N N . LEU A 1 292 ? -0.919 -12.945 8.922 1 93.88 292 LEU A N 1
ATOM 2280 C CA . LEU A 1 292 ? -0.778 -12.406 7.574 1 93.88 292 LEU A CA 1
ATOM 2281 C C . LEU A 1 292 ? -0.338 -13.492 6.598 1 93.88 292 LEU A C 1
ATOM 2283 O O . LEU A 1 292 ? 0.524 -14.312 6.922 1 93.88 292 LEU A O 1
ATOM 2287 N N . THR A 1 293 ? -0.96 -13.477 5.41 1 92.88 293 THR A N 1
ATOM 2288 C CA . THR A 1 293 ? -0.467 -14.297 4.309 1 92.88 293 THR A CA 1
ATOM 2289 C C . THR A 1 293 ? 0.672 -13.594 3.578 1 92.88 293 THR A C 1
ATOM 2291 O O . THR A 1 293 ? 0.514 -12.461 3.121 1 92.88 293 THR A O 1
ATOM 2294 N N . TRP A 1 294 ? 1.795 -14.297 3.447 1 95.44 294 TRP A N 1
ATOM 2295 C CA . TRP A 1 294 ? 2.979 -13.734 2.805 1 95.44 294 TRP A CA 1
ATOM 2296 C C . TRP A 1 294 ? 2.965 -14.008 1.304 1 95.44 294 TRP A C 1
ATOM 2298 O O . TRP A 1 294 ? 2.744 -15.141 0.874 1 95.44 294 TRP A O 1
ATOM 2308 N N . ASN A 1 295 ? 3.152 -12.992 0.513 1 95.56 295 ASN A N 1
ATOM 2309 C CA . ASN A 1 295 ? 3.094 -13.055 -0.943 1 95.56 295 ASN A CA 1
ATOM 2310 C C . ASN A 1 295 ? 4.371 -12.516 -1.58 1 95.56 295 ASN A C 1
ATOM 2312 O O . ASN A 1 295 ? 5.281 -12.07 -0.878 1 95.56 295 ASN A O 1
ATOM 2316 N N . PRO A 1 296 ? 4.551 -12.609 -2.885 1 96.69 296 PRO A N 1
ATOM 2317 C CA . PRO A 1 296 ? 5.758 -12.133 -3.568 1 96.69 296 PRO A CA 1
ATOM 2318 C C . PRO A 1 296 ? 5.969 -10.633 -3.418 1 96.69 296 PRO A C 1
ATOM 2320 O O . PRO A 1 296 ? 5.043 -9.906 -3.047 1 96.69 296 PRO A O 1
ATOM 2323 N N . LEU A 1 297 ? 7.172 -10.219 -3.686 1 97.06 297 LEU A N 1
ATOM 2324 C CA . LEU A 1 297 ? 7.629 -8.836 -3.568 1 97.06 297 LEU A CA 1
ATOM 2325 C C . LEU A 1 297 ? 8.289 -8.375 -4.859 1 97.06 297 LEU A C 1
ATOM 2327 O O . LEU A 1 297 ? 8.977 -9.148 -5.527 1 97.06 297 LEU A O 1
ATOM 2331 N N . ILE A 1 298 ? 7.984 -7.117 -5.289 1 97.25 298 ILE A N 1
ATOM 2332 C CA . ILE A 1 298 ? 8.898 -6.504 -6.242 1 97.25 298 ILE A CA 1
ATOM 2333 C C . ILE A 1 298 ? 10.266 -6.289 -5.586 1 97.25 298 ILE A C 1
ATOM 2335 O O . ILE A 1 298 ? 10.461 -5.316 -4.852 1 97.25 298 ILE A O 1
ATOM 2339 N N . ASP A 1 299 ? 11.172 -7.152 -5.867 1 97.19 299 ASP A N 1
ATOM 2340 C CA . ASP A 1 299 ? 12.43 -7.156 -5.137 1 97.19 299 ASP A CA 1
ATOM 2341 C C . ASP A 1 299 ? 13.516 -6.418 -5.914 1 97.19 299 ASP A C 1
ATOM 2343 O O . ASP A 1 299 ? 14.602 -6.164 -5.391 1 97.19 299 ASP A O 1
ATOM 2347 N N . GLY A 1 300 ? 13.266 -6.105 -7.191 1 97.06 300 GLY A N 1
ATOM 2348 C CA . GLY A 1 300 ? 14.219 -5.371 -8.008 1 97.06 300 GLY A CA 1
ATOM 2349 C C . GLY A 1 300 ? 15.242 -6.266 -8.68 1 97.06 300 GLY A C 1
ATOM 2350 O O . GLY A 1 300 ? 16.109 -5.785 -9.414 1 97.06 300 GLY A O 1
ATOM 2351 N N . THR A 1 301 ? 15.141 -7.527 -8.477 1 96.88 301 THR A N 1
ATOM 2352 C CA . THR A 1 301 ? 16.062 -8.477 -9.102 1 96.88 301 THR A CA 1
ATOM 2353 C C . THR A 1 301 ? 15.297 -9.531 -9.891 1 96.88 301 THR A C 1
ATOM 2355 O O . THR A 1 301 ? 15.281 -9.508 -11.125 1 96.88 301 THR A O 1
ATOM 2358 N N . PHE A 1 302 ? 14.555 -10.375 -9.18 1 97.25 302 PHE A N 1
ATOM 2359 C CA . PHE A 1 302 ? 13.719 -11.359 -9.859 1 97.25 302 PHE A CA 1
ATOM 2360 C C . PHE A 1 302 ? 12.562 -10.672 -10.578 1 97.25 302 PHE A C 1
ATOM 2362 O O . PHE A 1 302 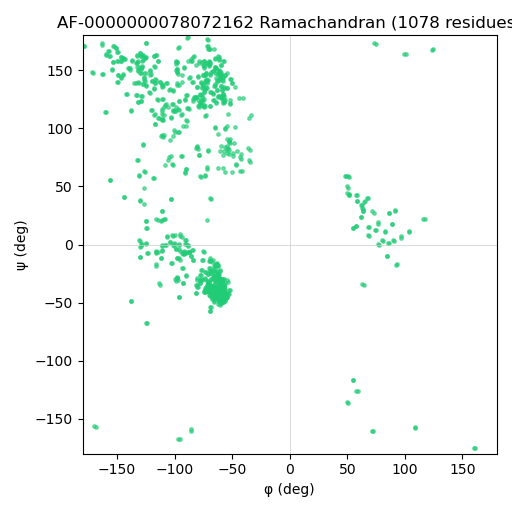? 12.375 -10.859 -11.789 1 97.25 302 PHE A O 1
ATOM 2369 N N . LEU A 1 303 ? 11.805 -9.953 -9.812 1 96.88 303 LEU A N 1
ATOM 2370 C CA . LEU A 1 303 ? 10.812 -9.039 -10.375 1 96.88 303 LEU A CA 1
ATOM 2371 C C . LEU A 1 303 ? 11.297 -7.598 -10.297 1 96.88 303 LEU A C 1
ATOM 2373 O O . LEU A 1 303 ? 11.273 -6.984 -9.227 1 96.88 303 LEU A O 1
ATOM 2377 N N . LYS A 1 304 ? 11.633 -7.016 -11.438 1 97.69 304 LYS A N 1
ATOM 2378 C CA . LYS A 1 304 ? 12.266 -5.699 -11.461 1 97.69 304 LYS A CA 1
ATOM 2379 C C . LYS A 1 304 ? 11.227 -4.59 -11.539 1 97.69 304 LYS A C 1
ATOM 2381 O O . LYS A 1 304 ? 11.57 -3.406 -11.531 1 97.69 304 LYS A O 1
ATOM 2386 N N . GLY A 1 305 ? 10.031 -4.875 -11.57 1 97.06 305 GLY A N 1
ATOM 2387 C CA . GLY A 1 305 ? 8.859 -4.012 -11.555 1 97.06 305 GLY A CA 1
ATOM 2388 C C . GLY A 1 305 ? 7.555 -4.781 -11.57 1 97.06 305 GLY A C 1
ATOM 2389 O O . GLY A 1 305 ? 7.551 -6.004 -11.727 1 97.06 305 GLY A O 1
ATOM 2390 N N . TYR A 1 306 ? 6.48 -4.066 -11.375 1 96.75 306 TYR A N 1
ATOM 2391 C CA . TYR A 1 306 ? 5.172 -4.691 -11.562 1 96.75 306 TYR A CA 1
ATOM 2392 C C . TYR A 1 306 ? 4.973 -5.102 -13.016 1 96.75 306 TYR A C 1
ATOM 2394 O O . TYR A 1 306 ? 5.527 -4.484 -13.93 1 96.75 306 TYR A O 1
ATOM 2402 N N . PRO A 1 307 ? 4.168 -6.156 -13.227 1 96.12 307 PRO A N 1
ATOM 2403 C CA . PRO A 1 307 ? 3.918 -6.574 -14.609 1 96.12 307 PRO A CA 1
ATOM 2404 C C . PRO A 1 307 ? 3.453 -5.426 -15.5 1 96.12 307 PRO A C 1
ATOM 2406 O O . PRO A 1 307 ? 3.9 -5.305 -16.641 1 96.12 307 PRO A O 1
ATOM 2409 N N . SER A 1 308 ? 2.609 -4.527 -14.992 1 95.75 308 SER A N 1
ATOM 2410 C CA . SER A 1 308 ? 2.137 -3.396 -15.781 1 95.75 308 SER A CA 1
ATOM 2411 C C . SER A 1 308 ? 3.291 -2.488 -16.188 1 95.75 308 SER A C 1
ATOM 2413 O O . SER A 1 308 ? 3.318 -1.979 -17.312 1 95.75 308 SER A O 1
ATOM 2415 N N . GLN A 1 309 ? 4.246 -2.283 -15.328 1 96.31 309 GLN A N 1
ATOM 2416 C CA . GLN A 1 309 ? 5.422 -1.476 -15.648 1 96.31 309 GLN A CA 1
ATOM 2417 C C . GLN A 1 309 ? 6.32 -2.184 -16.656 1 96.31 309 GLN A C 1
ATOM 2419 O O . GLN A 1 309 ? 6.789 -1.568 -17.609 1 96.31 309 GLN A O 1
ATOM 2424 N N . LEU A 1 310 ? 6.535 -3.447 -16.484 1 97.31 310 LEU A N 1
ATOM 2425 C CA . LEU A 1 310 ? 7.445 -4.215 -17.312 1 97.31 310 LEU A CA 1
ATOM 2426 C C . LEU A 1 310 ? 6.871 -4.398 -18.719 1 97.31 310 LEU A C 1
ATOM 2428 O O . LEU A 1 310 ? 7.617 -4.441 -19.703 1 97.31 310 LEU A O 1
ATOM 2432 N N . ILE A 1 311 ? 5.543 -4.488 -18.844 1 97.12 311 ILE A N 1
ATOM 2433 C CA . ILE A 1 311 ? 4.891 -4.582 -20.141 1 97.12 311 ILE A CA 1
ATOM 2434 C C . ILE A 1 311 ? 5.191 -3.33 -20.969 1 97.12 311 ILE A C 1
ATOM 2436 O O . ILE A 1 311 ? 5.516 -3.422 -22.156 1 97.12 311 ILE A O 1
ATOM 2440 N N . ARG A 1 312 ? 5.164 -2.189 -20.297 1 95.94 312 ARG A N 1
ATOM 2441 C CA . ARG A 1 312 ? 5.43 -0.93 -20.984 1 95.94 312 ARG A CA 1
ATOM 2442 C C . ARG A 1 312 ? 6.867 -0.875 -21.5 1 95.94 312 ARG A C 1
ATOM 2444 O O . ARG A 1 312 ? 7.152 -0.246 -22.516 1 95.94 312 ARG A O 1
ATOM 2451 N N . GLU A 1 313 ? 7.703 -1.575 -20.812 1 95.94 313 GLU A N 1
ATOM 2452 C CA . GLU A 1 313 ? 9.117 -1.584 -21.188 1 95.94 313 GLU A CA 1
ATOM 2453 C C . GLU A 1 313 ? 9.445 -2.791 -22.062 1 95.94 313 GLU A C 1
ATOM 2455 O O . GLU A 1 313 ? 10.602 -2.98 -22.453 1 95.94 313 GLU A O 1
ATOM 2460 N N . LYS A 1 314 ? 8.508 -3.611 -22.344 1 96.94 314 LYS A N 1
ATOM 2461 C CA . LYS A 1 314 ? 8.656 -4.832 -23.125 1 96.94 314 LYS A CA 1
ATOM 2462 C C . LYS A 1 314 ? 9.68 -5.773 -22.484 1 96.94 314 LYS A C 1
ATOM 2464 O O . LYS A 1 314 ? 10.5 -6.371 -23.188 1 96.94 314 LYS A O 1
ATOM 2469 N N . LYS A 1 315 ? 9.625 -5.77 -21.203 1 97.44 315 LYS A N 1
ATOM 2470 C CA . LYS A 1 315 ? 10.531 -6.621 -20.438 1 97.44 315 LYS A CA 1
ATOM 2471 C C . LYS A 1 315 ? 9.812 -7.875 -19.938 1 97.44 315 LYS A C 1
ATOM 2473 O O . LYS A 1 315 ? 9.625 -8.055 -18.734 1 97.44 315 LYS A O 1
ATOM 2478 N N . PHE A 1 316 ? 9.453 -8.758 -20.797 1 97.44 316 PHE A N 1
ATOM 2479 C CA . PHE A 1 316 ? 8.828 -10.055 -20.578 1 97.44 316 PHE A CA 1
ATOM 2480 C C . PHE A 1 316 ? 9.078 -10.992 -21.75 1 97.44 316 PHE A C 1
ATOM 2482 O O . PHE A 1 316 ? 9.508 -10.555 -22.812 1 97.44 316 PHE A O 1
ATOM 2489 N N . VAL A 1 317 ? 8.883 -12.234 -21.484 1 97.19 317 VAL A N 1
ATOM 2490 C CA . VAL A 1 317 ? 8.938 -13.227 -22.547 1 97.19 317 VAL A CA 1
ATOM 2491 C C . VAL A 1 317 ? 7.578 -13.898 -22.703 1 97.19 317 VAL A C 1
ATOM 2493 O O . VAL A 1 317 ? 6.875 -14.133 -21.719 1 97.19 317 VAL A O 1
ATOM 2496 N N . SER A 1 318 ? 7.188 -14.109 -23.906 1 96.25 318 SER A N 1
ATOM 2497 C CA . SER A 1 318 ? 5.961 -14.844 -24.203 1 96.25 318 SER A CA 1
ATOM 2498 C C . SER A 1 318 ? 6.258 -16.125 -24.969 1 96.25 318 SER A C 1
ATOM 2500 O O . SER A 1 318 ? 7.281 -16.219 -25.656 1 96.25 318 SER A O 1
ATOM 2502 N N . VAL A 1 319 ? 5.395 -17.094 -24.812 1 97.94 319 VAL A N 1
ATOM 2503 C CA . VAL A 1 319 ? 5.453 -18.375 -25.516 1 97.94 319 VAL A CA 1
ATOM 2504 C C . VAL A 1 319 ? 4.059 -18.766 -25.984 1 97.94 319 VAL A C 1
ATOM 2506 O O . VAL A 1 319 ? 3.057 -18.234 -25.516 1 97.94 319 VAL A O 1
ATOM 2509 N N . PRO A 1 320 ? 4.008 -19.656 -27 1 98.75 320 PRO A N 1
ATOM 2510 C CA . PRO A 1 320 ? 2.682 -20.188 -27.312 1 98.75 320 PRO A CA 1
ATOM 2511 C C . PRO A 1 320 ? 1.95 -20.703 -26.078 1 98.75 320 PRO A C 1
ATOM 2513 O O . PRO A 1 320 ? 2.564 -21.328 -25.203 1 98.75 320 PRO A O 1
ATOM 2516 N N . SER A 1 321 ? 0.574 -20.375 -26.047 1 98.81 321 SER A N 1
ATOM 2517 C CA . SER A 1 321 ? -0.075 -20.641 -24.766 1 98.81 321 SER A CA 1
ATOM 2518 C C . SER A 1 321 ? -1.544 -21 -24.953 1 98.81 321 SER A C 1
ATOM 2520 O O . SER A 1 321 ? -2.186 -20.547 -25.906 1 98.81 321 SER A O 1
ATOM 2522 N N . ILE A 1 322 ? -1.988 -21.875 -24.094 1 98.75 322 ILE A N 1
ATOM 2523 C CA . ILE A 1 322 ? -3.408 -22 -23.781 1 98.75 322 ILE A CA 1
ATOM 2524 C C . ILE A 1 322 ? -3.736 -21.203 -22.531 1 98.75 322 ILE A C 1
ATOM 2526 O O . ILE A 1 322 ? -3.1 -21.375 -21.484 1 98.75 322 ILE A O 1
ATOM 2530 N N . ILE A 1 323 ? -4.684 -20.281 -22.656 1 98.62 323 ILE A N 1
ATOM 2531 C CA . ILE A 1 323 ? -5.035 -19.422 -21.531 1 98.62 323 ILE A CA 1
ATOM 2532 C C . ILE A 1 323 ? -6.543 -19.453 -21.297 1 98.62 323 ILE A C 1
ATOM 2534 O O . ILE A 1 323 ? -7.324 -19.234 -22.234 1 98.62 323 ILE A O 1
ATOM 2538 N N . GLY A 1 324 ? -6.961 -19.734 -20.047 1 98.25 324 GLY A N 1
ATOM 2539 C CA . GLY A 1 324 ? -8.398 -19.797 -19.828 1 98.25 324 GLY A CA 1
ATOM 2540 C C . GLY A 1 324 ? -8.805 -19.453 -18.406 1 98.25 324 GLY A C 1
ATOM 2541 O O . GLY A 1 324 ? -7.949 -19.234 -17.547 1 98.25 324 GLY A O 1
ATOM 2542 N N . ALA A 1 325 ? -10.125 -19.297 -18.188 1 97.44 325 ALA A N 1
ATOM 2543 C CA . ALA A 1 325 ? -10.766 -19.062 -16.891 1 97.44 325 ALA A CA 1
ATOM 2544 C C . ALA A 1 325 ? -12.148 -19.719 -16.844 1 97.44 325 ALA A C 1
ATOM 2546 O O . ALA A 1 325 ? -12.695 -20.094 -17.875 1 97.44 325 ALA A O 1
ATOM 2547 N N . SER A 1 326 ? -12.602 -19.891 -15.633 1 97.12 326 SER A N 1
ATOM 2548 C CA . SER A 1 326 ? -13.984 -20.328 -15.453 1 97.12 326 SER A CA 1
ATOM 2549 C C . SER A 1 326 ? -14.961 -19.172 -15.625 1 97.12 326 SER A C 1
ATOM 2551 O O . SER A 1 326 ? -14.602 -18.016 -15.398 1 97.12 326 SER A O 1
ATOM 2553 N N . THR A 1 327 ? -16.141 -19.5 -15.945 1 96 327 THR A N 1
ATOM 2554 C CA . THR A 1 327 ? -17.141 -18.5 -16.281 1 96 327 THR A CA 1
ATOM 2555 C C . THR A 1 327 ? -17.344 -17.516 -15.125 1 96 327 THR A C 1
ATOM 2557 O O . THR A 1 327 ? -17.391 -16.297 -15.336 1 96 327 THR A O 1
ATOM 2560 N N . ASP A 1 328 ? -17.391 -18.016 -13.922 1 94.31 328 ASP A N 1
ATOM 2561 C CA . ASP A 1 328 ? -17.75 -17.172 -12.781 1 94.31 328 ASP A CA 1
ATOM 2562 C C . ASP A 1 328 ? -16.562 -17.016 -11.836 1 94.31 328 ASP A C 1
ATOM 2564 O O . ASP A 1 328 ? -16.359 -15.945 -11.25 1 94.31 328 ASP A O 1
ATOM 2568 N N . GLU A 1 329 ? -15.75 -18.031 -11.727 1 95.25 329 GLU A N 1
ATOM 2569 C CA . GLU A 1 329 ? -14.602 -18.109 -10.828 1 95.25 329 GLU A CA 1
ATOM 2570 C C . GLU A 1 329 ? -15.039 -18.031 -9.367 1 95.25 329 GLU A C 1
ATOM 2572 O O . GLU A 1 329 ? -14.43 -18.656 -8.492 1 95.25 329 GLU A O 1
ATOM 2577 N N . GLY A 1 330 ? -16.078 -17.266 -9.094 1 94.19 330 GLY A N 1
ATOM 2578 C CA . GLY A 1 330 ? -16.703 -17.297 -7.781 1 94.19 330 GLY A CA 1
ATOM 2579 C C . GLY A 1 330 ? -15.992 -16.422 -6.766 1 94.19 330 GLY A C 1
ATOM 2580 O O . GLY A 1 330 ? -16.219 -16.562 -5.559 1 94.19 330 GLY A O 1
ATOM 2581 N N . PHE A 1 331 ? -15.055 -15.562 -7.125 1 95.38 331 PHE A N 1
ATOM 2582 C CA . PHE A 1 331 ? -14.5 -14.555 -6.223 1 95.38 331 PHE A CA 1
ATOM 2583 C C . PHE A 1 331 ? -15.453 -13.367 -6.09 1 95.38 331 PHE A C 1
ATOM 2585 O O . PHE A 1 331 ? -15.742 -12.688 -7.078 1 95.38 331 PHE A O 1
ATOM 2592 N N . CYS A 1 332 ? -15.938 -13.094 -4.941 1 96.19 332 CYS A N 1
ATOM 2593 C CA . CYS A 1 332 ? -16.922 -12.031 -4.742 1 96.19 332 CYS A CA 1
ATOM 2594 C C . CYS A 1 332 ? -16.391 -10.969 -3.789 1 96.19 332 CYS A C 1
ATOM 2596 O O . CYS A 1 332 ? -15.727 -11.289 -2.801 1 96.19 332 CYS A O 1
ATOM 2598 N N . VAL A 1 333 ? -16.719 -9.633 -4.145 1 95.5 333 VAL A N 1
ATOM 2599 C CA . VAL A 1 333 ? -16.297 -8.508 -3.318 1 95.5 333 VAL A CA 1
ATOM 2600 C C . VAL A 1 333 ? -17.141 -8.461 -2.043 1 95.5 333 VAL A C 1
ATOM 2602 O O . VAL A 1 333 ? -18.016 -7.609 -1.899 1 95.5 333 VAL A O 1
ATOM 2605 N N . GLY A 1 334 ? -17.172 -9.531 -1.177 1 89.81 334 GLY A N 1
ATOM 2606 C CA . GLY A 1 334 ? -17.875 -9.617 0.089 1 89.81 334 GLY A CA 1
ATOM 2607 C C . GLY A 1 334 ? -19.375 -9.805 -0.08 1 89.81 334 GLY A C 1
ATOM 2608 O O . GLY A 1 334 ? -19.875 -9.805 -1.203 1 89.81 334 GLY A O 1
ATOM 2609 N N . ALA A 1 335 ? -20.062 -10.039 1.019 1 89.69 335 ALA A N 1
ATOM 2610 C CA . ALA A 1 335 ? -21.531 -10.039 1.048 1 89.69 335 ALA A CA 1
ATOM 2611 C C . ALA A 1 335 ? -22.078 -8.617 1.011 1 89.69 335 ALA A C 1
ATOM 2613 O O . ALA A 1 335 ? -21.594 -7.738 1.735 1 89.69 335 ALA A O 1
ATOM 2614 N N . ALA A 1 336 ? -22.953 -8.391 0.087 1 93 336 ALA A N 1
ATOM 2615 C CA . ALA A 1 336 ? -23.438 -7.02 -0.096 1 93 336 ALA A CA 1
ATOM 2616 C C . ALA A 1 336 ? -24.922 -7 -0.408 1 93 336 ALA A C 1
ATOM 2618 O O . ALA A 1 336 ? -25.406 -7.77 -1.242 1 93 336 ALA A O 1
ATOM 2619 N N . ASN A 1 337 ? -25.641 -6.176 0.331 1 95.31 337 ASN A N 1
ATOM 2620 C CA . ASN A 1 337 ? -27.062 -5.973 0.063 1 95.31 337 ASN A CA 1
ATOM 2621 C C . ASN A 1 337 ? -27.297 -4.707 -0.755 1 95.31 337 ASN A C 1
ATOM 2623 O O . ASN A 1 337 ? -28.281 -4.609 -1.479 1 95.31 337 ASN A O 1
ATOM 2627 N N . THR A 1 338 ? -26.422 -3.787 -0.595 1 96.12 338 THR A N 1
ATOM 2628 C CA . THR A 1 338 ? -26.578 -2.504 -1.268 1 96.12 338 THR A CA 1
ATOM 2629 C C . THR A 1 338 ? -25.297 -2.113 -1.998 1 96.12 338 THR A C 1
ATOM 2631 O O . THR A 1 338 ? -24.25 -2.732 -1.801 1 96.12 338 THR A O 1
ATOM 2634 N N . THR A 1 339 ? -25.453 -1.147 -2.883 1 97 339 THR A N 1
ATOM 2635 C CA . THR A 1 339 ? -24.281 -0.588 -3.559 1 97 339 THR A CA 1
ATOM 2636 C C . THR A 1 339 ? -23.312 -0.005 -2.547 1 97 339 THR A C 1
ATOM 2638 O O . THR A 1 339 ? -22.094 -0.11 -2.723 1 97 339 THR A O 1
ATOM 2641 N N . GLU A 1 340 ? -23.75 0.578 -1.515 1 96.31 340 GLU A N 1
ATOM 2642 C CA . GLU A 1 340 ? -22.891 1.129 -0.46 1 96.31 340 GLU A CA 1
ATOM 2643 C C . GLU A 1 340 ? -22.109 0.03 0.249 1 96.31 340 GLU A C 1
ATOM 2645 O O . GLU A 1 340 ? -20.938 0.216 0.585 1 96.31 340 GLU A O 1
ATOM 2650 N N . ASP A 1 341 ? -22.766 -1.081 0.446 1 96.38 341 ASP A N 1
ATOM 2651 C CA . ASP A 1 341 ? -22.078 -2.227 1.018 1 96.38 341 ASP A CA 1
ATOM 2652 C C . ASP A 1 341 ? -20.875 -2.625 0.155 1 96.38 341 ASP A C 1
ATOM 2654 O O . ASP A 1 341 ? -19.781 -2.861 0.671 1 96.38 341 ASP A O 1
ATOM 2658 N N . LEU A 1 342 ? -21.141 -2.656 -1.148 1 97.19 342 LEU A N 1
ATOM 2659 C CA . LEU A 1 342 ? -20.094 -3.055 -2.08 1 97.19 342 LEU A CA 1
ATOM 2660 C C . LEU A 1 342 ? -18.953 -2.043 -2.076 1 97.19 342 LEU A C 1
ATOM 2662 O O . LEU A 1 342 ? -17.781 -2.422 -2.176 1 97.19 342 LEU A O 1
ATOM 2666 N N . PHE A 1 343 ? -19.359 -0.812 -1.998 1 97.69 343 PHE A N 1
ATOM 2667 C CA . PHE A 1 343 ? -18.359 0.241 -1.966 1 97.69 343 PHE A CA 1
ATOM 2668 C C . PHE A 1 343 ? -17.406 0.041 -0.796 1 97.69 343 PHE A C 1
ATOM 2670 O O . PHE A 1 343 ? -16.188 0.031 -0.978 1 97.69 343 PHE A O 1
ATOM 2677 N N . TYR A 1 344 ? -17.875 -0.191 0.366 1 97.19 344 TYR A N 1
ATOM 2678 C CA . TYR A 1 344 ? -17.031 -0.331 1.554 1 97.19 344 TYR A CA 1
ATOM 2679 C C . TYR A 1 344 ? -16.297 -1.662 1.545 1 97.19 344 TYR A C 1
ATOM 2681 O O . TYR A 1 344 ? -15.109 -1.725 1.903 1 97.19 344 TYR A O 1
ATOM 2689 N N . GLU A 1 345 ? -16.953 -2.709 1.12 1 97.06 345 GLU A N 1
ATOM 2690 C CA . GLU A 1 345 ? -16.312 -4.016 1.079 1 97.06 345 GLU A CA 1
ATOM 2691 C C . GLU A 1 345 ? -15.102 -4.008 0.149 1 97.06 345 GLU A C 1
ATOM 2693 O O . GLU A 1 345 ? -14.117 -4.699 0.399 1 97.06 345 GLU A O 1
ATOM 2698 N N . ALA A 1 346 ? -15.172 -3.221 -0.878 1 97.75 346 ALA A N 1
ATOM 2699 C CA . ALA A 1 346 ? -14.102 -3.17 -1.869 1 97.75 346 ALA A CA 1
ATOM 2700 C C . ALA A 1 346 ? -12.812 -2.633 -1.255 1 97.75 346 ALA A C 1
ATOM 2702 O O . ALA A 1 346 ? -11.719 -3.004 -1.676 1 97.75 346 ALA A O 1
ATOM 2703 N N . PHE A 1 347 ? -12.859 -1.839 -0.16 1 96.5 347 PHE A N 1
ATOM 2704 C CA . PHE A 1 347 ? -11.688 -1.26 0.475 1 96.5 347 PHE A CA 1
ATOM 2705 C C . PHE A 1 347 ? -10.836 -2.342 1.131 1 96.5 347 PHE A C 1
ATOM 2707 O O . PHE A 1 347 ? -9.617 -2.188 1.269 1 96.5 347 PHE A O 1
ATOM 2714 N N . ARG A 1 348 ? -11.445 -3.359 1.549 1 95.25 348 ARG A N 1
ATOM 2715 C CA . ARG A 1 348 ? -10.695 -4.34 2.322 1 95.25 348 ARG A CA 1
ATOM 2716 C C . ARG A 1 348 ? -10.547 -5.648 1.554 1 95.25 348 ARG A C 1
ATOM 2718 O O . ARG A 1 348 ? -9.812 -6.547 1.976 1 95.25 348 ARG A O 1
ATOM 2725 N N . TRP A 1 349 ? -11.297 -5.789 0.44 1 95.75 349 TRP A N 1
ATOM 2726 C CA . TRP A 1 349 ? -11.375 -7.066 -0.256 1 95.75 349 TRP A CA 1
ATOM 2727 C C . TRP A 1 349 ? -10.016 -7.469 -0.814 1 95.75 349 TRP A C 1
ATOM 2729 O O . TRP A 1 349 ? -9.375 -6.691 -1.531 1 95.75 349 TRP A O 1
ATOM 2739 N N . ARG A 1 350 ? -9.5 -8.656 -0.415 1 95 350 ARG A N 1
ATOM 2740 C CA . ARG A 1 350 ? -8.258 -9.297 -0.84 1 95 350 ARG A CA 1
ATOM 2741 C C . ARG A 1 350 ? -7.062 -8.375 -0.631 1 95 350 ARG A C 1
ATOM 2743 O O . ARG A 1 350 ? -6.008 -8.57 -1.238 1 95 350 ARG A O 1
ATOM 2750 N N . ASN A 1 351 ? -7.207 -7.277 0.146 1 94.56 351 ASN A N 1
ATOM 2751 C CA . ASN A 1 351 ? -6.152 -6.352 0.551 1 94.56 351 ASN A CA 1
ATOM 2752 C C . ASN A 1 351 ? -5.539 -5.641 -0.651 1 94.56 351 ASN A C 1
ATOM 2754 O O . ASN A 1 351 ? -4.336 -5.383 -0.677 1 94.56 351 ASN A O 1
ATOM 2758 N N . TYR A 1 352 ? -6.367 -5.465 -1.725 1 95.25 352 TYR A N 1
ATOM 2759 C CA . TYR A 1 352 ? -5.914 -4.621 -2.824 1 95.25 352 TYR A CA 1
ATOM 2760 C C . TYR A 1 352 ? -5.859 -3.158 -2.404 1 95.25 352 TYR A C 1
ATOM 2762 O O . TYR A 1 352 ? -6.34 -2.797 -1.328 1 95.25 352 TYR A O 1
ATOM 2770 N N . ALA A 1 353 ? -5.246 -2.342 -3.217 1 94.5 353 ALA A N 1
ATOM 2771 C CA . ALA A 1 353 ? -5.141 -0.912 -2.938 1 94.5 353 ALA A CA 1
ATOM 2772 C C . ALA A 1 353 ? -6.125 -0.111 -3.785 1 94.5 353 ALA A C 1
ATOM 2774 O O . ALA A 1 353 ? -5.785 0.963 -4.289 1 94.5 353 ALA A O 1
ATOM 2775 N N . LEU A 1 354 ? -7.32 -0.659 -3.945 1 96.5 354 LEU A N 1
ATOM 2776 C CA . LEU A 1 354 ? -8.312 0.03 -4.762 1 96.5 354 LEU A CA 1
ATOM 2777 C C . LEU A 1 354 ? -8.672 1.382 -4.156 1 96.5 354 LEU A C 1
ATOM 2779 O O . LEU A 1 354 ? -9.016 1.465 -2.973 1 96.5 354 LEU A O 1
ATOM 2783 N N . SER A 1 355 ? -8.586 2.434 -4.965 1 96.44 355 SER A N 1
ATOM 2784 C CA . SER A 1 355 ? -8.953 3.771 -4.512 1 96.44 355 SER A CA 1
ATOM 2785 C C . SER A 1 355 ? -10.453 4 -4.629 1 96.44 355 SER A C 1
ATOM 2787 O O . SER A 1 355 ? -11.141 3.303 -5.383 1 96.44 355 SER A O 1
ATOM 2789 N N . ALA A 1 356 ? -10.945 4.977 -3.939 1 97.44 356 ALA A N 1
ATOM 2790 C CA . ALA A 1 356 ? -12.375 5.285 -3.949 1 97.44 356 ALA A CA 1
ATOM 2791 C C . ALA A 1 356 ? -12.852 5.625 -5.359 1 97.44 356 ALA A C 1
ATOM 2793 O O . ALA A 1 356 ? -13.891 5.129 -5.805 1 97.44 356 ALA A O 1
ATOM 2794 N N . PRO A 1 357 ? -12.102 6.453 -6.129 1 97.62 357 PRO A N 1
ATOM 2795 C CA . PRO A 1 357 ? -12.562 6.719 -7.492 1 97.62 357 PRO A CA 1
ATOM 2796 C C . PRO A 1 357 ? -12.617 5.461 -8.352 1 97.62 357 PRO A C 1
ATOM 2798 O O . PRO A 1 357 ? -13.547 5.293 -9.148 1 97.62 357 PRO A O 1
ATOM 2801 N N . THR A 1 358 ? -11.664 4.602 -8.188 1 98 358 THR A N 1
ATOM 2802 C CA . THR A 1 358 ? -11.648 3.35 -8.938 1 98 358 THR A CA 1
ATOM 2803 C C . THR A 1 358 ? -12.844 2.484 -8.562 1 98 358 THR A C 1
ATOM 2805 O O . THR A 1 358 ? -13.516 1.932 -9.438 1 98 358 THR A O 1
ATOM 2808 N N . ILE A 1 359 ? -13.164 2.393 -7.281 1 98.38 359 ILE A N 1
ATOM 2809 C CA . ILE A 1 359 ? -14.281 1.592 -6.797 1 98.38 359 ILE A CA 1
ATOM 2810 C C . ILE A 1 359 ? -15.594 2.141 -7.359 1 98.38 359 ILE A C 1
ATOM 2812 O O . ILE A 1 359 ? -16.438 1.383 -7.855 1 98.38 359 ILE A O 1
ATOM 2816 N N . ARG A 1 360 ? -15.742 3.436 -7.328 1 97.94 360 ARG A N 1
ATOM 2817 C CA . ARG A 1 360 ? -16.953 4.047 -7.852 1 97.94 360 ARG A CA 1
ATOM 2818 C C . ARG A 1 360 ? -17.109 3.764 -9.344 1 97.94 360 ARG A C 1
ATOM 2820 O O . ARG A 1 360 ? -18.219 3.484 -9.812 1 97.94 360 ARG A O 1
ATOM 2827 N N . LYS A 1 361 ? -16.031 3.83 -10.047 1 98.38 361 LYS A N 1
ATOM 2828 C CA . LYS A 1 361 ? -16.094 3.559 -11.477 1 98.38 361 LYS A CA 1
ATOM 2829 C C . LYS A 1 361 ? -16.438 2.1 -11.75 1 98.38 361 LYS A C 1
ATOM 2831 O O . LYS A 1 361 ? -17.188 1.796 -12.68 1 98.38 361 LYS A O 1
ATOM 2836 N N . LEU A 1 362 ? -15.898 1.173 -10.977 1 98.31 362 LEU A N 1
ATOM 2837 C CA . LEU A 1 362 ? -16.266 -0.234 -11.102 1 98.31 362 LEU A CA 1
ATOM 2838 C C . LEU A 1 362 ? -17.75 -0.431 -10.867 1 98.31 362 LEU A C 1
ATOM 2840 O O . LEU A 1 362 ? -18.422 -1.125 -11.633 1 98.31 362 LEU A O 1
ATOM 2844 N N . LEU A 1 363 ? -18.281 0.218 -9.836 1 98.06 363 LEU A N 1
ATOM 2845 C CA . LEU A 1 363 ? -19.688 0.068 -9.5 1 98.06 363 LEU A CA 1
ATOM 2846 C C . LEU A 1 363 ? -20.578 0.659 -10.594 1 98.06 363 LEU A C 1
ATOM 2848 O O . LEU A 1 363 ? -21.672 0.159 -10.852 1 98.06 363 LEU A O 1
ATOM 2852 N N . GLU A 1 364 ? -20.078 1.632 -11.281 1 97.88 364 GLU A N 1
ATOM 2853 C CA . GLU A 1 364 ? -20.797 2.215 -12.414 1 97.88 364 GLU A CA 1
ATOM 2854 C C . GLU A 1 364 ? -20.797 1.265 -13.609 1 97.88 364 GLU A C 1
ATOM 2856 O O . GLU A 1 364 ? -21.812 1.108 -14.281 1 97.88 364 GLU A O 1
ATOM 2861 N N . LEU A 1 365 ? -19.703 0.623 -13.828 1 97.75 365 LEU A N 1
ATOM 2862 C CA . LEU A 1 365 ? -19.516 -0.209 -15.008 1 97.75 365 LEU A CA 1
ATOM 2863 C C . LEU A 1 365 ? -20.234 -1.546 -14.852 1 97.75 365 LEU A C 1
ATOM 2865 O O . LEU A 1 365 ? -20.562 -2.197 -15.844 1 97.75 365 LEU A O 1
ATOM 2869 N N . TYR A 1 366 ? -20.422 -1.979 -13.641 1 96.81 366 TYR A N 1
ATOM 2870 C CA . TYR A 1 366 ? -21.078 -3.252 -13.367 1 96.81 366 TYR A CA 1
ATOM 2871 C C . TYR A 1 366 ? -22.453 -3.031 -12.758 1 96.81 366 TYR A C 1
ATOM 2873 O O . TYR A 1 366 ? -22.609 -3.047 -11.531 1 96.81 366 TYR A O 1
ATOM 2881 N N . PRO A 1 367 ? -23.484 -2.988 -13.578 1 92.88 367 PRO A N 1
ATOM 2882 C CA . PRO A 1 367 ? -24.828 -2.766 -13.023 1 92.88 367 PRO A CA 1
ATOM 2883 C C . PRO A 1 367 ? -25.359 -3.977 -12.266 1 92.88 367 PRO A C 1
ATOM 2885 O O . PRO A 1 367 ? -24.906 -5.102 -12.492 1 92.88 367 PRO A O 1
ATOM 2888 N N . ASP A 1 368 ? -26.297 -3.727 -11.352 1 92.81 368 ASP A N 1
ATOM 2889 C CA . ASP A 1 368 ? -26.922 -4.797 -10.586 1 92.81 368 ASP A CA 1
ATOM 2890 C C . ASP A 1 368 ? -28.031 -5.473 -11.398 1 92.81 368 ASP A C 1
ATOM 2892 O O . ASP A 1 368 ? -29.203 -5.164 -11.242 1 92.81 368 ASP A O 1
ATOM 2896 N N . ASP A 1 369 ? -27.641 -6.367 -12.211 1 91 369 ASP A N 1
ATOM 2897 C CA . ASP A 1 369 ? -28.516 -7.191 -13.039 1 91 369 ASP A CA 1
ATOM 2898 C C . ASP A 1 369 ? -28.203 -8.68 -12.859 1 91 369 ASP A C 1
ATOM 2900 O O . ASP A 1 369 ? -27.422 -9.25 -13.633 1 91 369 ASP A O 1
ATOM 2904 N N . PRO A 1 370 ? -28.797 -9.234 -11.906 1 87.12 370 PRO A N 1
ATOM 2905 C CA . PRO A 1 370 ? -28.422 -10.609 -11.555 1 87.12 370 PRO A CA 1
ATOM 2906 C C . PRO A 1 370 ? -28.766 -11.617 -12.648 1 87.12 370 PRO A C 1
ATOM 2908 O O . PRO A 1 370 ? -28.203 -12.703 -12.703 1 87.12 370 PRO A O 1
ATOM 2911 N N . CYS A 1 371 ? -29.625 -11.297 -13.555 1 90.06 371 CYS A N 1
ATOM 2912 C CA . CYS A 1 371 ? -30.125 -12.289 -14.5 1 90.06 371 CYS A CA 1
ATOM 2913 C C . CYS A 1 371 ? -29.375 -12.195 -15.828 1 90.06 371 CYS A C 1
ATOM 2915 O O . CYS A 1 371 ? -29.141 -13.211 -16.484 1 90.06 371 CYS A O 1
ATOM 2917 N N . HIS A 1 372 ? -28.938 -11.008 -16.203 1 84.81 372 HIS A N 1
ATOM 2918 C CA . HIS A 1 372 ? -28.484 -10.852 -17.578 1 84.81 372 HIS A CA 1
ATOM 2919 C C . HIS A 1 372 ? -27.078 -10.273 -17.625 1 84.81 372 HIS A C 1
ATOM 2921 O O . HIS A 1 372 ? -26.766 -9.445 -18.5 1 84.81 372 HIS A O 1
ATOM 2927 N N . GLN A 1 373 ? -26.172 -10.789 -16.891 1 82.56 373 GLN A N 1
ATOM 2928 C CA . GLN A 1 373 ? -24.781 -10.328 -16.984 1 82.56 373 GLN A CA 1
ATOM 2929 C C . GLN A 1 373 ? -23.953 -11.266 -17.844 1 82.56 373 GLN A C 1
ATOM 2931 O O . GLN A 1 373 ? -23.875 -12.469 -17.578 1 82.56 373 GLN A O 1
ATOM 2936 N N . PRO A 1 374 ? -23.406 -10.711 -18.969 1 82.31 374 PRO A N 1
ATOM 2937 C CA . PRO A 1 374 ? -22.562 -11.57 -19.797 1 82.31 374 PRO A CA 1
ATOM 2938 C C . PRO A 1 374 ? -21.219 -11.898 -19.125 1 82.31 374 PRO A C 1
ATOM 2940 O O . PRO A 1 374 ? -20.703 -11.086 -18.359 1 82.31 374 PRO A O 1
ATOM 2943 N N . PRO A 1 375 ? -20.891 -13.094 -19.359 1 77.19 375 PRO A N 1
ATOM 2944 C CA . PRO A 1 375 ? -21.438 -14.117 -20.25 1 77.19 375 PRO A CA 1
ATOM 2945 C C . PRO A 1 375 ? -22.328 -15.117 -19.531 1 77.19 375 PRO A C 1
ATOM 2947 O O . PRO A 1 375 ? -22.688 -16.156 -20.094 1 77.19 375 PRO A O 1
ATOM 2950 N N . TYR A 1 376 ? -22.578 -14.734 -18.188 1 77.38 376 TYR A N 1
ATOM 2951 C CA . TYR A 1 376 ? -23.219 -15.711 -17.312 1 77.38 376 TYR A CA 1
ATOM 2952 C C . TYR A 1 376 ? -24.688 -15.367 -17.094 1 77.38 376 TYR A C 1
ATOM 2954 O O . TYR A 1 376 ? -25.047 -14.719 -16.109 1 77.38 376 TYR A O 1
ATOM 2962 N N . HIS A 1 377 ? -25.594 -15.852 -17.922 1 84.12 377 HIS A N 1
ATOM 2963 C CA . HIS A 1 377 ? -27.016 -15.633 -17.75 1 84.12 377 HIS A CA 1
ATOM 2964 C C . HIS A 1 377 ? -27.656 -16.781 -16.969 1 84.12 377 HIS A C 1
ATOM 2966 O O . HIS A 1 377 ? -27.234 -17.922 -17.078 1 84.12 377 HIS A O 1
ATOM 2972 N N . ILE A 1 378 ? -28.562 -16.281 -16.094 1 88.62 378 ILE A N 1
ATOM 2973 C CA . ILE A 1 378 ? -29.297 -17.312 -15.367 1 88.62 378 ILE A CA 1
ATOM 2974 C C . ILE A 1 378 ? -30.797 -17.078 -15.5 1 88.62 378 ILE A C 1
ATOM 2976 O O . ILE A 1 378 ? -31.234 -15.984 -15.875 1 88.62 378 ILE A O 1
ATOM 2980 N N . THR A 1 379 ? -31.531 -18.156 -15.172 1 89 379 THR A N 1
ATOM 2981 C CA . THR A 1 379 ? -33 -18.094 -15.305 1 89 379 THR A CA 1
ATOM 2982 C C . THR A 1 379 ? -33.625 -17.75 -13.969 1 89 379 THR A C 1
ATOM 2984 O O . THR A 1 379 ? -34.562 -16.938 -13.914 1 89 379 THR A O 1
ATOM 2987 N N . ASN A 1 380 ? -33.25 -18.328 -12.906 1 86.69 380 ASN A N 1
ATOM 2988 C CA . ASN A 1 380 ? -33.75 -18 -11.57 1 86.69 380 ASN A CA 1
ATOM 2989 C C . ASN A 1 380 ? -32.844 -16.953 -10.906 1 86.69 380 ASN A C 1
ATOM 2991 O O . ASN A 1 380 ? -31.844 -17.281 -10.273 1 86.69 380 ASN A O 1
ATOM 2995 N N . CYS A 1 381 ? -33.312 -15.789 -10.938 1 87.31 381 CYS A N 1
ATOM 2996 C CA . CYS A 1 381 ? -32.469 -14.703 -10.445 1 87.31 381 CYS A CA 1
ATOM 2997 C C . CYS A 1 381 ? -33 -14.18 -9.109 1 87.31 381 CYS A C 1
ATOM 2999 O O . CYS A 1 381 ? -32.781 -13.008 -8.781 1 87.31 381 CYS A O 1
ATOM 3001 N N . SER A 1 382 ? -33.812 -15.094 -8.414 1 88.69 382 SER A N 1
ATOM 3002 C CA . SER A 1 382 ? -34.219 -14.711 -7.07 1 88.69 382 SER A CA 1
ATOM 3003 C C . SER A 1 382 ? -33 -14.445 -6.18 1 88.69 382 SER A C 1
ATOM 3005 O O . SER A 1 382 ? -32.094 -15.281 -6.066 1 88.69 382 SER A O 1
ATOM 3007 N N . ARG A 1 383 ? -33.062 -13.305 -5.562 1 88.88 383 ARG A N 1
ATOM 3008 C CA . ARG A 1 383 ? -31.938 -12.875 -4.754 1 88.88 383 ARG A CA 1
ATOM 3009 C C . ARG A 1 383 ? -31.953 -13.539 -3.379 1 88.88 383 ARG A C 1
ATOM 3011 O O . ARG A 1 383 ? -32.969 -13.516 -2.689 1 88.88 383 ARG A O 1
ATOM 3018 N N . PRO A 1 384 ? -30.828 -14.156 -3.043 1 87.69 384 PRO A N 1
ATOM 3019 C CA . PRO A 1 384 ? -30.766 -14.727 -1.698 1 87.69 384 PRO A CA 1
ATOM 3020 C C . PRO A 1 384 ? -30.781 -13.664 -0.601 1 87.69 384 PRO A C 1
ATOM 3022 O O . PRO A 1 384 ? -30.188 -12.594 -0.765 1 87.69 384 PRO A O 1
ATOM 3025 N N . VAL A 1 385 ? -31.344 -14.031 0.531 1 88.88 385 VAL A N 1
ATOM 3026 C CA . VAL A 1 385 ? -31.422 -13.125 1.671 1 88.88 385 VAL A CA 1
ATOM 3027 C C . VAL A 1 385 ? -30.031 -12.836 2.213 1 88.88 385 VAL A C 1
ATOM 3029 O O . VAL A 1 385 ? -29.234 -13.758 2.412 1 88.88 385 VAL A O 1
ATOM 3032 N N . GLY A 1 386 ? -29.672 -11.602 2.416 1 90.06 386 GLY A N 1
ATOM 3033 C CA . GLY A 1 386 ? -28.406 -11.195 3.02 1 90.06 386 GLY A CA 1
ATOM 3034 C C . GLY A 1 386 ? -27.297 -11 2.006 1 90.06 386 GLY A C 1
ATOM 3035 O O . GLY A 1 386 ? -26.172 -10.672 2.373 1 90.06 386 GLY A O 1
ATOM 3036 N N . ASN A 1 387 ? -27.562 -11.125 0.754 1 91.38 387 ASN A N 1
ATOM 3037 C CA . ASN A 1 387 ? -26.578 -10.977 -0.307 1 91.38 387 ASN A CA 1
ATOM 3038 C C . ASN A 1 387 ? -27.234 -10.609 -1.636 1 91.38 387 ASN A C 1
ATOM 3040 O O . ASN A 1 387 ? -27 -11.273 -2.65 1 91.38 387 ASN A O 1
ATOM 3044 N N . TYR A 1 388 ? -27.969 -9.523 -1.563 1 93.75 388 TYR A N 1
ATOM 3045 C CA . TYR A 1 388 ? -28.859 -9.156 -2.662 1 93.75 388 TYR A CA 1
ATOM 3046 C C . TYR A 1 388 ? -28.062 -8.75 -3.895 1 93.75 388 TYR A C 1
ATOM 3048 O O . TYR A 1 388 ? -28.562 -8.828 -5.02 1 93.75 388 TYR A O 1
ATOM 3056 N N . GLN A 1 389 ? -26.859 -8.312 -3.689 1 94.5 389 GLN A N 1
ATOM 3057 C CA . GLN A 1 389 ? -26.031 -7.93 -4.832 1 94.5 389 GLN A CA 1
ATOM 3058 C C . GLN A 1 389 ? -24.875 -8.906 -5.023 1 94.5 389 GLN A C 1
ATOM 3060 O O . GLN A 1 389 ? -23.828 -8.531 -5.543 1 94.5 389 GLN A O 1
ATOM 3065 N N . GLY A 1 390 ? -25.125 -10.164 -4.605 1 93 390 GLY A N 1
ATOM 3066 C CA . GLY A 1 390 ? -24.078 -11.172 -4.625 1 93 390 GLY A CA 1
ATOM 3067 C C . GLY A 1 390 ? -23.531 -11.445 -6.02 1 93 390 GLY A C 1
ATOM 3068 O O . GLY A 1 390 ? -22.328 -11.625 -6.203 1 93 390 GLY A O 1
ATOM 3069 N N . ARG A 1 391 ? -24.328 -11.484 -7.051 1 93.31 391 ARG A N 1
ATOM 3070 C CA . ARG A 1 391 ? -23.875 -11.781 -8.406 1 93.31 391 ARG A CA 1
ATOM 3071 C C . ARG A 1 391 ? -23.062 -10.617 -8.977 1 93.31 391 ARG A C 1
ATOM 3073 O O . ARG A 1 391 ? -22.094 -10.828 -9.711 1 93.31 391 ARG A O 1
ATOM 3080 N N . ARG A 1 392 ? -23.531 -9.375 -8.664 1 94.69 392 ARG A N 1
ATOM 3081 C CA . ARG A 1 392 ? -22.766 -8.203 -9.047 1 94.69 392 ARG A CA 1
ATOM 3082 C C . ARG A 1 392 ? -21.375 -8.227 -8.406 1 94.69 392 ARG A C 1
ATOM 3084 O O . ARG A 1 392 ? -20.375 -7.996 -9.078 1 94.69 392 ARG A O 1
ATOM 3091 N N . SER A 1 393 ? -21.422 -8.555 -7.102 1 95.94 393 SER A N 1
ATOM 3092 C CA . SER A 1 393 ? -20.203 -8.68 -6.32 1 95.94 393 SER A CA 1
ATOM 3093 C C . SER A 1 393 ? -19.25 -9.703 -6.934 1 95.94 393 SER A C 1
ATOM 3095 O O . SER A 1 393 ? -18.047 -9.445 -7.059 1 95.94 393 SER A O 1
ATOM 3097 N N . CYS A 1 394 ? -19.766 -10.789 -7.398 1 95.12 394 CYS A N 1
ATOM 3098 C CA . CYS A 1 394 ? -18.969 -11.883 -7.934 1 95.12 394 CYS A CA 1
ATOM 3099 C C . CYS A 1 394 ? -18.484 -11.562 -9.344 1 95.12 394 CYS A C 1
ATOM 3101 O O . CYS A 1 394 ? -17.391 -11.969 -9.742 1 95.12 394 CYS A O 1
ATOM 3103 N N . ALA A 1 395 ? -19.297 -10.82 -10.086 1 95.62 395 ALA A N 1
ATOM 3104 C CA . ALA A 1 395 ? -18.859 -10.414 -11.422 1 95.62 395 ALA A CA 1
ATOM 3105 C C . ALA A 1 395 ? -17.641 -9.492 -11.352 1 95.62 395 ALA A C 1
ATOM 3107 O O . ALA A 1 395 ? -16.672 -9.68 -12.086 1 95.62 395 ALA A O 1
ATOM 3108 N N . ILE A 1 396 ? -17.703 -8.539 -10.414 1 96.75 396 ILE A N 1
ATOM 3109 C CA . ILE A 1 396 ? -16.594 -7.617 -10.227 1 96.75 396 ILE A CA 1
ATOM 3110 C C . ILE A 1 396 ? -15.367 -8.375 -9.719 1 96.75 396 ILE A C 1
ATOM 3112 O O . ILE A 1 396 ? -14.273 -8.258 -10.289 1 96.75 396 ILE A O 1
ATOM 3116 N N . GLY A 1 397 ? -15.578 -9.195 -8.695 1 96.62 397 GLY A N 1
ATOM 3117 C CA . GLY A 1 397 ? -14.477 -9.906 -8.07 1 96.62 397 GLY A CA 1
ATOM 3118 C C . GLY A 1 397 ? -13.852 -10.945 -8.984 1 96.62 397 GLY A C 1
ATOM 3119 O O . GLY A 1 397 ? -12.633 -11.109 -9 1 96.62 397 GLY A O 1
ATOM 3120 N N . GLY A 1 398 ? -14.68 -11.688 -9.734 1 95.81 398 GLY A N 1
ATOM 3121 C CA . GLY A 1 398 ? -14.18 -12.672 -10.672 1 95.81 398 GLY A CA 1
ATOM 3122 C C . GLY A 1 398 ? -13.328 -12.07 -11.773 1 95.81 398 GLY A C 1
ATOM 3123 O O . GLY A 1 398 ? -12.289 -12.625 -12.141 1 95.81 398 GLY A O 1
ATOM 3124 N N . ASP A 1 399 ? -13.789 -10.906 -12.305 1 96.75 399 ASP A N 1
ATOM 3125 C CA . ASP A 1 399 ? -13.016 -10.203 -13.32 1 96.75 399 ASP A CA 1
ATOM 3126 C C . ASP A 1 399 ? -11.688 -9.711 -12.75 1 96.75 399 ASP A C 1
ATOM 3128 O O . ASP A 1 399 ? -10.633 -9.906 -13.359 1 96.75 399 ASP A O 1
ATOM 3132 N N . ILE A 1 400 ? -11.711 -9.188 -11.586 1 96.88 400 ILE A N 1
ATOM 3133 C CA . ILE A 1 400 ? -10.508 -8.625 -10.984 1 96.88 400 ILE A CA 1
ATOM 3134 C C . ILE A 1 400 ? -9.508 -9.734 -10.68 1 96.88 400 ILE A C 1
ATOM 3136 O O . ILE A 1 400 ? -8.32 -9.609 -10.984 1 96.88 400 ILE A O 1
ATOM 3140 N N . ALA A 1 401 ? -9.984 -10.789 -10.172 1 96.06 401 ALA A N 1
ATOM 3141 C CA . ALA A 1 401 ? -9.086 -11.805 -9.625 1 96.06 401 ALA A CA 1
ATOM 3142 C C . ALA A 1 401 ? -8.516 -12.688 -10.734 1 96.06 401 ALA A C 1
ATOM 3144 O O . ALA A 1 401 ? -7.379 -13.148 -10.641 1 96.06 401 ALA A O 1
ATOM 3145 N N . MET A 1 402 ? -9.375 -12.945 -11.789 1 96.69 402 MET A N 1
ATOM 3146 C CA . MET A 1 402 ? -8.922 -13.992 -12.703 1 96.69 402 MET A CA 1
ATOM 3147 C C . MET A 1 402 ? -9.18 -13.594 -14.156 1 96.69 402 MET A C 1
ATOM 3149 O O . MET A 1 402 ? -8.266 -13.641 -14.984 1 96.69 402 MET A O 1
ATOM 3153 N N . ILE A 1 403 ? -10.352 -13.141 -14.469 1 96.69 403 ILE A N 1
ATOM 3154 C CA . ILE A 1 403 ? -10.844 -13.102 -15.844 1 96.69 403 ILE A CA 1
ATOM 3155 C C . ILE A 1 403 ? -10.141 -11.977 -16.609 1 96.69 403 ILE A C 1
ATOM 3157 O O . ILE A 1 403 ? -9.773 -12.148 -17.781 1 96.69 403 ILE A O 1
ATOM 3161 N N . SER A 1 404 ? -9.953 -10.859 -15.984 1 96.88 404 SER A N 1
ATOM 3162 C CA . SER A 1 404 ? -9.289 -9.758 -16.672 1 96.88 404 SER A CA 1
ATOM 3163 C C . SER A 1 404 ? -7.84 -10.109 -17 1 96.88 404 SER A C 1
ATOM 3165 O O . SER A 1 404 ? -7.336 -9.734 -18.062 1 96.88 404 SER A O 1
ATOM 3167 N N . GLY A 1 405 ? -7.188 -10.805 -16.062 1 96.25 405 GLY A N 1
ATOM 3168 C CA . GLY A 1 405 ? -5.824 -11.242 -16.312 1 96.25 405 GLY A CA 1
ATOM 3169 C C . GLY A 1 405 ? -5.711 -12.219 -17.469 1 96.25 405 GLY A C 1
ATOM 3170 O O . GLY A 1 405 ? -4.754 -12.164 -18.234 1 96.25 405 GLY A O 1
ATOM 3171 N N . ARG A 1 406 ? -6.668 -13.078 -17.531 1 97 406 ARG A N 1
ATOM 3172 C CA . ARG A 1 406 ? -6.711 -14.008 -18.656 1 97 406 ARG A CA 1
ATOM 3173 C C . ARG A 1 406 ? -6.766 -13.266 -19.984 1 97 406 ARG A C 1
ATOM 3175 O O . ARG A 1 406 ? -5.992 -13.555 -20.906 1 97 406 ARG A O 1
ATOM 3182 N N . ARG A 1 407 ? -7.637 -12.336 -20.109 1 97.38 407 ARG A N 1
ATOM 3183 C CA . ARG A 1 407 ? -7.777 -11.594 -21.359 1 97.38 407 ARG A CA 1
ATOM 3184 C C . ARG A 1 407 ? -6.527 -10.766 -21.641 1 97.38 407 ARG A C 1
ATOM 3186 O O . ARG A 1 407 ? -6.059 -10.703 -22.781 1 97.38 407 ARG A O 1
ATOM 3193 N N . LYS A 1 408 ? -5.992 -10.156 -20.625 1 97.12 408 LYS A N 1
ATOM 3194 C CA . LYS A 1 408 ? -4.793 -9.336 -20.781 1 97.12 408 LYS A CA 1
ATOM 3195 C C . LYS A 1 408 ? -3.635 -10.156 -21.328 1 97.12 408 LYS A C 1
ATOM 3197 O O . LYS A 1 408 ? -2.928 -9.719 -22.234 1 97.12 408 LYS A O 1
ATOM 3202 N N . LEU A 1 409 ? -3.43 -11.32 -20.781 1 97.75 409 LEU A N 1
ATOM 3203 C CA . LEU A 1 409 ? -2.324 -12.164 -21.219 1 97.75 409 LEU A CA 1
ATOM 3204 C C . LEU A 1 409 ? -2.568 -12.688 -22.625 1 97.75 409 LEU A C 1
ATOM 3206 O O . LEU A 1 409 ? -1.639 -12.766 -23.438 1 97.75 409 LEU A O 1
ATOM 3210 N N . ALA A 1 410 ? -3.82 -13.055 -22.906 1 98.38 410 ALA A N 1
ATOM 3211 C CA . ALA A 1 410 ? -4.137 -13.5 -24.266 1 98.38 410 ALA A CA 1
ATOM 3212 C C . ALA A 1 410 ? -3.807 -12.414 -25.281 1 98.38 410 ALA A C 1
ATOM 3214 O O . ALA A 1 410 ? -3.166 -12.688 -26.312 1 98.38 410 ALA A O 1
ATOM 3215 N N . GLU A 1 411 ? -4.168 -11.227 -25 1 98 411 GLU A N 1
ATOM 3216 C CA . GLU A 1 411 ? -3.912 -10.102 -25.891 1 98 411 GLU A CA 1
ATOM 3217 C C . GLU A 1 411 ? -2.418 -9.805 -25.984 1 98 411 GLU A C 1
ATOM 3219 O O . GLU A 1 411 ? -1.89 -9.617 -27.078 1 98 411 GLU A O 1
ATOM 3224 N N . LEU A 1 412 ? -1.772 -9.766 -24.859 1 97.69 412 LEU A N 1
ATOM 3225 C CA . LEU A 1 412 ? -0.358 -9.414 -24.797 1 97.69 412 LEU A CA 1
ATOM 3226 C C . LEU A 1 412 ? 0.484 -10.398 -25.594 1 97.69 412 LEU A C 1
ATOM 3228 O O . LEU A 1 412 ? 1.348 -9.992 -26.375 1 97.69 412 LEU A O 1
ATOM 3232 N N . PHE A 1 413 ? 0.248 -11.711 -25.422 1 98.12 413 PHE A N 1
ATOM 3233 C CA . PHE A 1 413 ? 1.041 -12.727 -26.094 1 98.12 413 PHE A CA 1
ATOM 3234 C C . PHE A 1 413 ? 0.725 -12.758 -27.594 1 98.12 413 PHE A C 1
ATOM 3236 O O . PHE A 1 413 ? 1.616 -12.969 -28.422 1 98.12 413 PHE A O 1
ATOM 3243 N N . THR A 1 414 ? -0.531 -12.539 -27.906 1 98.56 414 THR A N 1
ATOM 3244 C CA . THR A 1 414 ? -0.911 -12.445 -29.312 1 98.56 414 THR A CA 1
ATOM 3245 C C . THR A 1 414 ? -0.214 -11.258 -29.984 1 98.56 414 THR A C 1
ATOM 3247 O O . THR A 1 414 ? 0.326 -11.398 -31.078 1 98.56 414 THR A O 1
ATOM 3250 N N . GLU A 1 415 ? -0.199 -10.164 -29.328 1 97.62 415 GLU A N 1
ATOM 3251 C CA . GLU A 1 415 ? 0.457 -8.977 -29.859 1 97.62 415 GLU A CA 1
ATOM 3252 C C . GLU A 1 415 ? 1.957 -9.195 -30.031 1 97.62 415 GLU A C 1
ATOM 3254 O O . GLU A 1 415 ? 2.584 -8.594 -30.906 1 97.62 415 GLU A O 1
ATOM 3259 N N . SER A 1 416 ? 2.459 -10.047 -29.234 1 96.62 416 SER A N 1
ATOM 3260 C CA . SER A 1 416 ? 3.891 -10.328 -29.281 1 96.62 416 SER A CA 1
ATOM 3261 C C . SER A 1 416 ? 4.211 -11.375 -30.344 1 96.62 416 SER A C 1
ATOM 3263 O O . SER A 1 416 ? 5.367 -11.766 -30.5 1 96.62 416 SER A O 1
ATOM 3265 N N . GLY A 1 417 ? 3.221 -11.945 -30.984 1 97.19 417 GLY A N 1
ATOM 3266 C CA . GLY A 1 417 ? 3.43 -12.812 -32.125 1 97.19 417 GLY A CA 1
ATOM 3267 C C . GLY A 1 417 ? 3.289 -14.281 -31.812 1 97.19 417 GLY A C 1
ATOM 3268 O O . GLY A 1 417 ? 3.561 -15.141 -32.656 1 97.19 417 GLY A O 1
ATOM 3269 N N . GLU A 1 418 ? 2.775 -14.578 -30.625 1 97.81 418 GLU A N 1
ATOM 3270 C CA . GLU A 1 418 ? 2.66 -15.977 -30.219 1 97.81 418 GLU A CA 1
ATOM 3271 C C . GLU A 1 418 ? 1.303 -16.547 -30.609 1 97.81 418 GLU A C 1
ATOM 3273 O O . GLU A 1 418 ? 0.317 -15.82 -30.719 1 97.81 418 GLU A O 1
ATOM 3278 N N . ALA A 1 419 ? 1.272 -17.875 -30.828 1 98.56 419 ALA A N 1
ATOM 3279 C CA . ALA A 1 419 ? 0.001 -18.578 -30.953 1 98.56 419 ALA A CA 1
ATOM 3280 C C . ALA A 1 419 ? -0.659 -18.734 -29.578 1 98.56 419 ALA A C 1
ATOM 3282 O O . ALA A 1 419 ? -0.078 -19.328 -28.672 1 98.56 419 ALA A O 1
ATOM 3283 N N . VAL A 1 420 ? -1.883 -18.156 -29.484 1 98.81 420 VAL A N 1
ATOM 3284 C CA . VAL A 1 420 ? -2.625 -18.234 -28.219 1 98.81 420 VAL A CA 1
ATOM 3285 C C . VAL A 1 420 ? -3.982 -18.891 -28.469 1 98.81 420 VAL A C 1
ATOM 3287 O O . VAL A 1 420 ? -4.664 -18.578 -29.438 1 98.81 420 VAL A O 1
ATOM 3290 N N . TYR A 1 421 ? -4.301 -19.828 -27.672 1 98.81 421 TYR A N 1
ATOM 3291 C CA . TYR A 1 421 ? -5.613 -20.469 -27.641 1 98.81 421 TYR A CA 1
ATOM 3292 C C . TYR A 1 421 ? -6.328 -20.188 -26.328 1 98.81 421 TYR A C 1
ATOM 3294 O O . TYR A 1 421 ? -5.949 -20.703 -25.266 1 98.81 421 TYR A O 1
ATOM 3302 N N . SER A 1 422 ? -7.379 -19.359 -26.422 1 98.56 422 SER A N 1
ATOM 3303 C CA . SER A 1 422 ? -8.109 -18.922 -25.234 1 98.56 422 SER A CA 1
ATOM 3304 C C . SER A 1 422 ? -9.375 -19.766 -25.031 1 98.56 422 SER A C 1
ATOM 3306 O O . SER A 1 422 ? -9.992 -20.203 -26.016 1 98.56 422 SER A O 1
ATOM 3308 N N . TYR A 1 423 ? -9.766 -19.953 -23.734 1 98.25 423 TYR A N 1
ATOM 3309 C CA . TYR A 1 423 ? -11 -20.703 -23.5 1 98.25 423 TYR A CA 1
ATOM 3310 C C . TYR A 1 423 ? -11.758 -20.125 -22.312 1 98.25 423 TYR A C 1
ATOM 3312 O O . TYR A 1 423 ? -11.188 -19.391 -21.5 1 98.25 423 TYR A O 1
ATOM 3320 N N . ARG A 1 424 ? -12.984 -20.375 -22.203 1 97.88 424 ARG A N 1
ATOM 3321 C CA . ARG A 1 424 ? -13.859 -20.219 -21.047 1 97.88 424 ARG A CA 1
ATOM 3322 C C . ARG A 1 424 ? -14.469 -21.547 -20.625 1 97.88 424 ARG A C 1
ATOM 3324 O O . ARG A 1 424 ? -15.195 -22.172 -21.406 1 97.88 424 ARG A O 1
ATOM 3331 N N . PHE A 1 425 ? -14.133 -22 -19.438 1 97.5 425 PHE A N 1
ATOM 3332 C CA . PHE A 1 425 ? -14.742 -23.219 -18.906 1 97.5 425 PHE A CA 1
ATOM 3333 C C . PHE A 1 425 ? -16.141 -22.922 -18.359 1 97.5 425 PHE A C 1
ATOM 3335 O O . PHE A 1 425 ? -16.297 -22.125 -17.438 1 97.5 425 PHE A O 1
ATOM 3342 N N . ASP A 1 426 ? -17.109 -23.578 -18.922 1 96.06 426 ASP A N 1
ATOM 3343 C CA . ASP A 1 426 ? -18.5 -23.234 -18.609 1 96.06 426 ASP A CA 1
ATOM 3344 C C . ASP A 1 426 ? -19.312 -24.484 -18.234 1 96.06 426 ASP A C 1
ATOM 3346 O O . ASP A 1 426 ? -20.453 -24.641 -18.656 1 96.06 426 ASP A O 1
ATOM 3350 N N . GLN A 1 427 ? -18.672 -25.359 -17.516 1 92.94 427 GLN A N 1
ATOM 3351 C CA . GLN A 1 427 ? -19.391 -26.531 -17.031 1 92.94 427 GLN A CA 1
ATOM 3352 C C . GLN A 1 427 ? -19.578 -26.484 -15.516 1 92.94 427 GLN A C 1
ATOM 3354 O O . GLN A 1 427 ? -18.594 -26.578 -14.766 1 92.94 427 GLN A O 1
ATOM 3359 N N . ARG A 1 428 ? -20.828 -26.391 -15.102 1 89.81 428 ARG A N 1
ATOM 3360 C CA . ARG A 1 428 ? -21.125 -26.453 -13.672 1 89.81 428 ARG A CA 1
ATOM 3361 C C . ARG A 1 428 ? -20.938 -27.875 -13.133 1 89.81 428 ARG A C 1
ATOM 3363 O O . ARG A 1 428 ? -21.297 -28.844 -13.805 1 89.81 428 ARG A O 1
ATOM 3370 N N . TRP A 1 429 ? -20.375 -27.984 -11.914 1 87.19 429 TRP A N 1
ATOM 3371 C CA . TRP A 1 429 ? -20.312 -29.297 -11.266 1 87.19 429 TRP A CA 1
ATOM 3372 C C . TRP A 1 429 ? -21.703 -29.859 -11.031 1 87.19 429 TRP A C 1
ATOM 3374 O O . TRP A 1 429 ? -22.688 -29.109 -10.969 1 87.19 429 TRP A O 1
ATOM 3384 N N . TYR A 1 430 ? -21.703 -31.156 -10.883 1 84.25 430 TYR A N 1
ATOM 3385 C CA . TYR A 1 430 ? -22.984 -31.828 -10.641 1 84.25 430 TYR A CA 1
ATOM 3386 C C . TYR A 1 430 ? -23.641 -31.297 -9.375 1 84.25 430 TYR A C 1
ATOM 3388 O O . TYR A 1 430 ? -22.984 -31.141 -8.336 1 84.25 430 TYR A O 1
ATOM 3396 N N . ARG A 1 431 ? -24.906 -30.844 -9.43 1 85.38 431 ARG A N 1
ATOM 3397 C CA . ARG A 1 431 ? -25.766 -30.406 -8.328 1 85.38 431 ARG A CA 1
ATOM 3398 C C . ARG A 1 431 ? -25.453 -28.969 -7.918 1 85.38 431 ARG A C 1
ATOM 3400 O O . ARG A 1 431 ? -26.047 -28.453 -6.973 1 85.38 431 ARG A O 1
ATOM 3407 N N . ARG A 1 432 ? -24.562 -28.375 -8.609 1 88.38 432 ARG A N 1
ATOM 3408 C CA . ARG A 1 432 ? -24.328 -26.969 -8.312 1 88.38 432 ARG A CA 1
ATOM 3409 C C . ARG A 1 432 ? -25.469 -26.094 -8.844 1 88.38 432 ARG A C 1
ATOM 3411 O O . ARG A 1 432 ? -25.938 -26.281 -9.969 1 88.38 432 ARG A O 1
ATOM 3418 N N . SER A 1 433 ? -25.938 -25.156 -7.977 1 87.5 433 SER A N 1
ATOM 3419 C CA . SER A 1 433 ? -27.047 -24.281 -8.383 1 87.5 433 SER A CA 1
ATOM 3420 C C . SER A 1 433 ? -26.594 -23.281 -9.445 1 87.5 433 SER A C 1
ATOM 3422 O O . SER A 1 433 ? -25.406 -22.969 -9.547 1 87.5 433 SER A O 1
ATOM 3424 N N . GLU A 1 434 ? -27.5 -22.766 -10.203 1 86.5 434 GLU A N 1
ATOM 3425 C CA . GLU A 1 434 ? -27.203 -21.766 -11.219 1 86.5 434 GLU A CA 1
ATOM 3426 C C . GLU A 1 434 ? -26.641 -20.484 -10.594 1 86.5 434 GLU A C 1
ATOM 3428 O O . GLU A 1 434 ? -25.781 -19.828 -11.188 1 86.5 434 GLU A O 1
ATOM 3433 N N . TRP A 1 435 ? -27.156 -20.188 -9.445 1 87.44 435 TRP A N 1
ATOM 3434 C CA . TRP A 1 435 ? -26.734 -18.969 -8.773 1 87.44 435 TRP A CA 1
ATOM 3435 C C . TRP A 1 435 ? -25.25 -19.031 -8.414 1 87.44 435 TRP A C 1
ATOM 3437 O O . TRP A 1 435 ? -24.547 -18.016 -8.469 1 87.44 435 TRP A O 1
ATOM 3447 N N . GLU A 1 436 ? -24.766 -20.203 -8.141 1 87.12 436 GLU A N 1
ATOM 3448 C CA . GLU A 1 436 ? -23.375 -20.359 -7.758 1 87.12 436 GLU A CA 1
ATOM 3449 C C . GLU A 1 436 ? -22.453 -20.359 -8.984 1 87.12 436 GLU A C 1
ATOM 3451 O O . GLU A 1 436 ? -21.297 -19.969 -8.891 1 87.12 436 GLU A O 1
ATOM 3456 N N . GLY A 1 437 ? -22.984 -20.812 -10.117 1 90.94 437 GLY A N 1
ATOM 3457 C CA . GLY A 1 437 ? -22.281 -20.75 -11.383 1 90.94 437 GLY A CA 1
ATOM 3458 C C . GLY A 1 437 ? -21.109 -21.719 -11.477 1 90.94 437 GLY A C 1
ATOM 3459 O O . GLY A 1 437 ? -21.109 -22.766 -10.82 1 90.94 437 GLY A O 1
ATOM 3460 N N . VAL A 1 438 ? -20.188 -21.469 -12.391 1 94.94 438 VAL A N 1
ATOM 3461 C CA . VAL A 1 438 ? -18.969 -22.25 -12.594 1 94.94 438 VAL A CA 1
ATOM 3462 C C . VAL A 1 438 ? -17.812 -21.625 -11.828 1 94.94 438 VAL A C 1
ATOM 3464 O O . VAL A 1 438 ? -17.312 -20.562 -12.203 1 94.94 438 VAL A O 1
ATOM 3467 N N . LYS A 1 439 ? -17.328 -22.234 -10.828 1 94.88 439 LYS A N 1
ATOM 3468 C CA . LYS A 1 439 ? -16.453 -21.609 -9.844 1 94.88 439 LYS A CA 1
ATOM 3469 C C . LYS A 1 439 ? -14.977 -21.875 -10.172 1 94.88 439 LYS A C 1
ATOM 3471 O O . LYS A 1 439 ? -14.664 -22.672 -11.055 1 94.88 439 LYS A O 1
ATOM 3476 N N . HIS A 1 440 ? -14.18 -21.141 -9.422 1 95.62 440 HIS A N 1
ATOM 3477 C CA . HIS A 1 440 ? -12.727 -21.312 -9.453 1 95.62 440 HIS A CA 1
ATOM 3478 C C . HIS A 1 440 ? -12.344 -22.766 -9.172 1 95.62 440 HIS A C 1
ATOM 3480 O O . HIS A 1 440 ? -12.93 -23.406 -8.297 1 95.62 440 HIS A O 1
ATOM 3486 N N . PHE A 1 441 ? -11.414 -23.297 -9.984 1 94.44 441 PHE A N 1
ATOM 3487 C CA . PHE A 1 441 ? -10.82 -24.609 -9.766 1 94.44 441 PHE A CA 1
ATOM 3488 C C . PHE A 1 441 ? -11.695 -25.703 -10.359 1 94.44 441 PHE A C 1
ATOM 3490 O O . PHE A 1 441 ? -11.25 -26.844 -10.5 1 94.44 441 PHE A O 1
ATOM 3497 N N . ASP A 1 442 ? -12.938 -25.375 -10.789 1 92.62 442 ASP A N 1
ATOM 3498 C CA . ASP A 1 442 ? -13.859 -26.391 -11.289 1 92.62 442 ASP A CA 1
ATOM 3499 C C . ASP A 1 442 ? -13.266 -27.125 -12.492 1 92.62 442 ASP A C 1
ATOM 3501 O O . ASP A 1 442 ? -13.539 -28.312 -12.695 1 92.62 442 ASP A O 1
ATOM 3505 N N . ASN A 1 443 ? -12.453 -26.5 -13.258 1 94.25 443 ASN A N 1
ATOM 3506 C CA . ASN A 1 443 ? -11.93 -27.047 -14.5 1 94.25 443 ASN A CA 1
ATOM 3507 C C . ASN A 1 443 ? -10.828 -28.062 -14.242 1 94.25 443 ASN A C 1
ATOM 3509 O O . ASN A 1 443 ? -10.539 -28.906 -15.094 1 94.25 443 ASN A O 1
ATOM 3513 N N . VAL A 1 444 ? -10.18 -28.016 -13.078 1 93.44 444 VAL A N 1
ATOM 3514 C CA . VAL A 1 444 ? -8.938 -28.75 -12.828 1 93.44 444 VAL A CA 1
ATOM 3515 C C . VAL A 1 444 ? -9.219 -30.25 -12.852 1 93.44 444 VAL A C 1
ATOM 3517 O O . VAL A 1 444 ? -8.438 -31.031 -13.414 1 93.44 444 VAL A O 1
ATOM 3520 N N . ALA A 1 445 ? -10.312 -30.656 -12.234 1 90.62 445 ALA A N 1
ATOM 3521 C CA . ALA A 1 445 ? -10.664 -32.062 -12.242 1 90.62 445 ALA A CA 1
ATOM 3522 C C . ALA A 1 445 ? -10.781 -32.594 -13.672 1 90.62 445 ALA A C 1
ATOM 3524 O O . ALA A 1 445 ? -10.453 -33.75 -13.953 1 90.62 445 ALA A O 1
ATOM 3525 N N . PHE A 1 446 ? -11.25 -31.75 -14.586 1 92.06 446 PHE A N 1
ATOM 3526 C CA . PHE A 1 446 ? -11.414 -32.125 -15.984 1 92.06 446 PHE A CA 1
ATOM 3527 C C . PHE A 1 446 ? -10.062 -32.188 -16.688 1 92.06 446 PHE A C 1
ATOM 3529 O O . PHE A 1 446 ? -9.797 -33.125 -17.438 1 92.06 446 PHE A O 1
ATOM 3536 N N . SER A 1 447 ? -9.203 -31.266 -16.391 1 93.25 447 SER A N 1
ATOM 3537 C CA . SER A 1 447 ? -7.883 -31.219 -17.016 1 93.25 447 SER A CA 1
ATOM 3538 C C . SER A 1 447 ? -7.035 -32.406 -16.609 1 93.25 447 SER A C 1
ATOM 3540 O O . SER A 1 447 ? -6.281 -32.969 -17.422 1 93.25 447 SER A O 1
ATOM 3542 N N . PHE A 1 448 ? -7.125 -32.906 -15.375 1 91.19 448 PHE A N 1
ATOM 3543 C CA . PHE A 1 448 ? -6.309 -33.969 -14.828 1 91.19 448 PHE A CA 1
ATOM 3544 C C . PHE A 1 448 ? -6.98 -35.344 -15.031 1 91.19 448 PHE A C 1
ATOM 3546 O O . PHE A 1 448 ? -6.379 -36.375 -14.773 1 91.19 448 PHE A O 1
ATOM 3553 N N . GLN A 1 449 ? -8.203 -35.281 -15.492 1 85.75 449 GLN A N 1
ATOM 3554 C CA . GLN A 1 449 ? -8.984 -36.5 -15.672 1 85.75 449 GLN A CA 1
ATOM 3555 C C . GLN A 1 449 ? -9.328 -37.156 -14.336 1 85.75 449 GLN A C 1
ATOM 3557 O O . GLN A 1 449 ? -9.438 -38.375 -14.234 1 85.75 449 GLN A O 1
ATOM 3562 N N . ASN A 1 450 ? -9.172 -36.406 -13.242 1 75.81 450 ASN A N 1
ATOM 3563 C CA . ASN A 1 450 ? -9.5 -36.875 -11.906 1 75.81 450 ASN A CA 1
ATOM 3564 C C . ASN A 1 450 ? -10.953 -36.562 -11.539 1 75.81 450 ASN A C 1
ATOM 3566 O O . ASN A 1 450 ? -11.211 -35.844 -10.57 1 75.81 450 ASN A O 1
ATOM 3570 N N . ILE A 1 451 ? -11.82 -37.156 -12.234 1 67.75 451 ILE A N 1
ATOM 3571 C CA . ILE A 1 451 ? -13.195 -36.688 -12.242 1 67.75 451 ILE A CA 1
ATOM 3572 C C . ILE A 1 451 ? -14.078 -37.656 -11.445 1 67.75 451 ILE A C 1
ATOM 3574 O O . ILE A 1 451 ? -15.281 -37.406 -11.297 1 67.75 451 ILE A O 1
ATOM 3578 N N . SER A 1 452 ? -13.312 -38.531 -10.883 1 63.84 452 SER A N 1
ATOM 3579 C CA . SER A 1 452 ? -14.141 -39.531 -10.188 1 63.84 452 SER A CA 1
ATOM 3580 C C . SER A 1 452 ? -14.875 -38.875 -9.008 1 63.84 452 SER A C 1
ATOM 3582 O O . SER A 1 452 ? -14.25 -38.219 -8.164 1 63.84 452 SER A O 1
ATOM 3584 N N . GLY A 1 453 ? -16.109 -38.938 -8.93 1 65.88 453 GLY A N 1
ATOM 3585 C CA . GLY A 1 453 ? -16.953 -38.438 -7.852 1 65.88 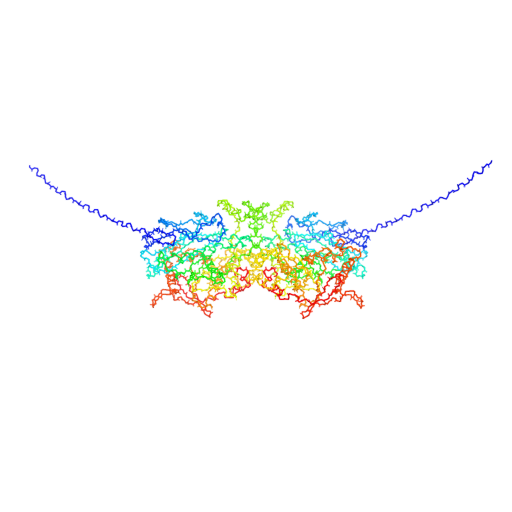453 GLY A CA 1
ATOM 3586 C C . GLY A 1 453 ? -17.469 -37.031 -8.094 1 65.88 453 GLY A C 1
ATOM 3587 O O . GLY A 1 453 ? -18.328 -36.531 -7.363 1 65.88 453 GLY A O 1
ATOM 3588 N N . LEU A 1 454 ? -16.781 -36.438 -9.016 1 72 454 LEU A N 1
ATOM 3589 C CA . LEU A 1 454 ? -17.172 -35.062 -9.258 1 72 454 LEU A CA 1
ATOM 3590 C C . LEU A 1 454 ? -18.203 -34.969 -10.375 1 72 454 LEU A C 1
ATOM 3592 O O . LEU A 1 454 ? -18.812 -33.906 -10.586 1 72 454 LEU A O 1
ATOM 3596 N N . LEU A 1 455 ? -18.297 -36.188 -10.852 1 76.81 455 LEU A N 1
ATOM 3597 C CA . LEU A 1 455 ? -19.219 -36.25 -11.977 1 76.81 455 LEU A CA 1
ATOM 3598 C C . LEU A 1 455 ? -20.594 -36.75 -11.531 1 76.81 455 LEU A C 1
ATOM 3600 O O . LEU A 1 455 ? -20.734 -37.281 -10.438 1 76.81 455 LEU A O 1
ATOM 3604 N N . GLY A 1 456 ? -21.625 -36.5 -12.125 1 76.81 456 GLY A N 1
ATOM 3605 C CA . GLY A 1 456 ? -22.953 -37.031 -11.898 1 76.81 456 GLY A CA 1
ATOM 3606 C C . GLY A 1 456 ? -23.078 -38.5 -12.312 1 76.81 456 GLY A C 1
ATOM 3607 O O . GLY A 1 456 ? -22.125 -39.094 -12.805 1 76.81 456 GLY A O 1
ATOM 3608 N N . PRO A 1 457 ? -24.109 -39.188 -11.977 1 82.44 457 PRO A N 1
ATOM 3609 C CA . PRO A 1 457 ? -24.312 -40.594 -12.258 1 82.44 457 PRO A CA 1
ATOM 3610 C C . PRO A 1 457 ? -24.297 -40.906 -13.75 1 82.44 457 PRO A C 1
ATOM 3612 O O . PRO A 1 457 ? -24.766 -40.125 -14.562 1 82.44 457 PRO A O 1
ATOM 3615 N N . SER A 1 458 ? -23.578 -42.031 -14.07 1 84.31 458 SER A N 1
ATOM 3616 C CA . SER A 1 458 ? -23.672 -42.562 -15.422 1 84.31 458 SER A CA 1
ATOM 3617 C C . SER A 1 458 ? -25.062 -43.156 -15.68 1 84.31 458 SER A C 1
ATOM 3619 O O . SER A 1 458 ? -25.688 -43.719 -14.766 1 84.31 458 SER A O 1
ATOM 3621 N N . PRO A 1 459 ? -25.547 -43.094 -16.797 1 87.44 459 PRO A N 1
ATOM 3622 C CA . PRO A 1 459 ? -24.953 -42.531 -18.016 1 87.44 459 PRO A CA 1
ATOM 3623 C C . PRO A 1 459 ? -25.266 -41.062 -18.219 1 87.44 459 PRO A C 1
ATOM 3625 O O . PRO A 1 459 ? -24.734 -40.438 -19.125 1 87.44 459 PRO A O 1
ATOM 3628 N N . GLN A 1 460 ? -26.125 -40.656 -17.328 1 83.31 460 GLN A N 1
ATOM 3629 C CA . GLN A 1 460 ? -26.672 -39.312 -17.5 1 83.31 460 GLN A CA 1
ATOM 3630 C C . GLN A 1 460 ? -25.562 -38.281 -17.625 1 83.31 460 GLN A C 1
ATOM 3632 O O . GLN A 1 460 ? -25.719 -37.281 -18.359 1 83.31 460 GLN A O 1
ATOM 3637 N N . TYR A 1 461 ? -24.484 -38.469 -17 1 86.12 461 TYR A N 1
ATOM 3638 C CA . TYR A 1 461 ? -23.438 -37.469 -16.969 1 86.12 461 TYR A CA 1
ATOM 3639 C C . TYR A 1 461 ? -22.172 -37.938 -17.672 1 86.12 461 TYR A C 1
ATOM 3641 O O . TYR A 1 461 ? -21.094 -37.406 -17.453 1 86.12 461 TYR A O 1
ATOM 3649 N N . ASP A 1 462 ? -22.297 -38.906 -18.531 1 88.88 462 ASP A N 1
ATOM 3650 C CA . ASP A 1 462 ? -21.156 -39.438 -19.297 1 88.88 462 ASP A CA 1
ATOM 3651 C C . ASP A 1 462 ? -20.547 -38.344 -20.172 1 88.88 462 ASP A C 1
ATOM 3653 O O . ASP A 1 462 ? -19.359 -38.406 -20.484 1 88.88 462 ASP A O 1
ATOM 3657 N N . SER A 1 463 ? -21.375 -37.406 -20.562 1 89.75 463 SER A N 1
ATOM 3658 C CA . SER A 1 463 ? -20.875 -36.312 -21.375 1 89.75 463 SER A CA 1
ATOM 3659 C C . SER A 1 463 ? -19.812 -35.5 -20.625 1 89.75 463 SER A C 1
ATOM 3661 O O . SER A 1 463 ? -18.953 -34.875 -21.25 1 89.75 463 SER A O 1
ATOM 3663 N N . HIS A 1 464 ? -19.859 -35.531 -19.328 1 90.75 464 HIS A N 1
ATOM 3664 C CA . HIS A 1 464 ? -18.844 -34.875 -18.531 1 90.75 464 HIS A CA 1
ATOM 3665 C C . HIS A 1 464 ? -17.484 -35.562 -18.672 1 90.75 464 HIS A C 1
ATOM 3667 O O . HIS A 1 464 ? -16.453 -34.906 -18.734 1 90.75 464 HIS A O 1
ATOM 3673 N N . ALA A 1 465 ? -17.547 -36.812 -18.641 1 90.56 465 ALA A N 1
ATOM 3674 C CA . ALA A 1 465 ? -16.328 -37.594 -18.844 1 90.56 465 ALA A CA 1
ATOM 3675 C C . ALA A 1 465 ? -15.773 -37.344 -20.25 1 90.56 465 ALA A C 1
ATOM 3677 O O . ALA A 1 465 ? -14.562 -37.281 -20.438 1 90.56 465 ALA A O 1
ATOM 3678 N N . GLU A 1 466 ? -16.703 -37.281 -21.203 1 92.19 466 GLU A N 1
ATOM 3679 C CA . GLU A 1 466 ? -16.297 -37 -22.578 1 92.19 466 GLU A CA 1
ATOM 3680 C C . GLU A 1 466 ? -15.641 -35.625 -22.672 1 92.19 466 GLU A C 1
ATOM 3682 O O . GLU A 1 466 ? -14.648 -35.438 -23.375 1 92.19 466 GLU A O 1
ATOM 3687 N N . LEU A 1 467 ? -16.219 -34.656 -22.016 1 93.62 467 LEU A N 1
ATOM 3688 C CA . LEU A 1 467 ? -15.641 -33.312 -21.984 1 93.62 467 LEU A CA 1
ATOM 3689 C C . LEU A 1 467 ? -14.227 -33.375 -21.422 1 93.62 467 LEU A C 1
ATOM 3691 O O . LEU A 1 467 ? -13.312 -32.75 -21.969 1 93.62 467 LEU A O 1
ATOM 3695 N N . ALA A 1 468 ? -14.031 -34.062 -20.312 1 94.06 468 ALA A N 1
ATOM 3696 C CA . ALA A 1 468 ? -12.711 -34.188 -19.688 1 94.06 468 ALA A CA 1
ATOM 3697 C C . ALA A 1 468 ? -11.711 -34.812 -20.656 1 94.06 468 ALA A C 1
ATOM 3699 O O . ALA A 1 468 ? -10.578 -34.312 -20.797 1 94.06 468 ALA A O 1
ATOM 3700 N N . HIS A 1 469 ? -12.148 -35.844 -21.328 1 93.69 469 HIS A N 1
ATOM 3701 C CA . HIS A 1 469 ? -11.281 -36.531 -22.281 1 93.69 469 HIS A CA 1
ATOM 3702 C C . HIS A 1 469 ? -10.898 -35.594 -23.438 1 93.69 469 HIS A C 1
ATOM 3704 O O . HIS A 1 469 ? -9.742 -35.594 -23.875 1 93.69 469 HIS A O 1
ATOM 3710 N N . ASN A 1 470 ? -11.875 -34.844 -23.922 1 94.12 470 ASN A N 1
ATOM 3711 C CA . ASN A 1 470 ? -11.602 -33.906 -25 1 94.12 470 ASN A CA 1
ATOM 3712 C C . ASN A 1 470 ? -10.594 -32.844 -24.578 1 94.12 470 ASN A C 1
ATOM 3714 O O . ASN A 1 470 ? -9.703 -32.5 -25.344 1 94.12 470 ASN A O 1
ATOM 3718 N N . ILE A 1 471 ? -10.742 -32.312 -23.391 1 96.25 471 ILE A N 1
ATOM 3719 C CA . ILE A 1 471 ? -9.805 -31.328 -22.859 1 96.25 471 ILE A CA 1
ATOM 3720 C C . ILE A 1 471 ? -8.414 -31.953 -22.734 1 96.25 471 ILE A C 1
ATOM 3722 O O . ILE A 1 471 ? -7.422 -31.359 -23.156 1 96.25 471 ILE A O 1
ATOM 3726 N N . GLY A 1 472 ? -8.32 -33.156 -22.188 1 96.56 472 GLY A N 1
ATOM 3727 C CA . GLY A 1 472 ? -7.059 -33.844 -22.062 1 96.56 472 GLY A CA 1
ATOM 3728 C C . GLY A 1 472 ? -6.352 -34.062 -23.391 1 96.56 472 GLY A C 1
ATOM 3729 O O . GLY A 1 472 ? -5.137 -33.844 -23.484 1 96.56 472 GLY A O 1
ATOM 3730 N N . GLN A 1 473 ? -7.098 -34.469 -24.406 1 96.25 473 GLN A N 1
ATOM 3731 C CA . GLN A 1 473 ? -6.52 -34.688 -25.734 1 96.25 473 GLN A CA 1
ATOM 3732 C C . GLN A 1 473 ? -5.941 -33.375 -26.281 1 96.25 473 GLN A C 1
ATOM 3734 O O . GLN A 1 473 ? -4.848 -33.375 -26.844 1 96.25 473 GLN A O 1
ATOM 3739 N N . ALA A 1 474 ? -6.734 -32.312 -26.141 1 97 474 ALA A N 1
ATOM 3740 C CA . ALA A 1 474 ? -6.27 -31.016 -26.609 1 97 474 ALA A CA 1
ATOM 3741 C C . ALA A 1 474 ? -4.98 -30.609 -25.906 1 97 474 ALA A C 1
ATOM 3743 O O . ALA A 1 474 ? -4.055 -30.094 -26.547 1 97 474 ALA A O 1
ATOM 3744 N N . TYR A 1 475 ? -4.895 -30.781 -24.578 1 98.31 475 TYR A N 1
ATOM 3745 C CA . TYR A 1 475 ? -3.699 -30.438 -23.812 1 98.31 475 TYR A CA 1
ATOM 3746 C C . TYR A 1 475 ? -2.504 -31.266 -24.266 1 98.31 475 TYR A C 1
ATOM 3748 O O . TYR A 1 475 ? -1.4 -30.734 -24.422 1 98.31 475 TYR A O 1
ATOM 3756 N N . VAL A 1 476 ? -2.738 -32.562 -24.484 1 97.75 476 VAL A N 1
ATOM 3757 C CA . VAL A 1 476 ? -1.673 -33.469 -24.906 1 97.75 476 VAL A CA 1
ATOM 3758 C C . VAL A 1 476 ? -1.148 -33.031 -26.281 1 97.75 476 VAL A C 1
ATOM 3760 O O . VAL A 1 476 ? 0.064 -32.938 -26.484 1 97.75 476 VAL A O 1
ATOM 3763 N N . ARG A 1 477 ? -2.027 -32.719 -27.203 1 97.44 477 ARG A N 1
ATOM 3764 C CA . ARG A 1 477 ? -1.61 -32.281 -28.531 1 97.44 477 ARG A CA 1
ATOM 3765 C C . ARG A 1 477 ? -0.808 -30.969 -28.422 1 97.44 477 ARG A C 1
ATOM 3767 O O . ARG A 1 477 ? 0.194 -30.797 -29.125 1 97.44 477 ARG A O 1
ATOM 3774 N N . PHE A 1 478 ? -1.281 -30.094 -27.578 1 98.38 478 PHE A N 1
ATOM 3775 C CA . PHE A 1 478 ? -0.587 -28.812 -27.406 1 98.38 478 PHE A CA 1
ATOM 3776 C C . PHE A 1 478 ? 0.827 -29.031 -26.875 1 98.38 478 PHE A C 1
ATOM 3778 O O . PHE A 1 478 ? 1.774 -28.406 -27.344 1 98.38 478 PHE A O 1
ATOM 3785 N N . VAL A 1 479 ? 1.005 -29.859 -25.859 1 98.31 479 VAL A N 1
ATOM 3786 C CA . VAL A 1 479 ? 2.314 -30.125 -25.281 1 98.31 479 VAL A CA 1
ATOM 3787 C C . VAL A 1 479 ? 3.252 -30.703 -26.344 1 98.31 479 VAL A C 1
ATOM 3789 O O . VAL A 1 479 ? 4.449 -30.406 -26.344 1 98.31 479 VAL A O 1
ATOM 3792 N N . ASN A 1 480 ? 2.709 -31.469 -27.234 1 97.69 480 ASN A N 1
ATOM 3793 C CA . ASN A 1 480 ? 3.527 -32.125 -28.25 1 97.69 480 ASN A CA 1
ATOM 3794 C C . ASN A 1 480 ? 3.844 -31.172 -29.406 1 97.69 480 ASN A C 1
ATOM 3796 O O . ASN A 1 480 ? 4.977 -31.141 -29.891 1 97.69 480 ASN A O 1
ATOM 3800 N N . SER A 1 481 ? 2.852 -30.375 -29.844 1 97.19 481 SER A N 1
ATOM 3801 C CA . SER A 1 481 ? 3.045 -29.656 -31.094 1 97.19 481 SER A CA 1
ATOM 3802 C C . SER A 1 481 ? 2.744 -28.172 -30.938 1 97.19 481 SER A C 1
ATOM 3804 O O . SER A 1 481 ? 2.818 -27.422 -31.906 1 97.19 481 SER A O 1
ATOM 3806 N N . LEU A 1 482 ? 2.367 -27.688 -29.75 1 98.25 482 LEU A N 1
ATOM 3807 C CA . LEU A 1 482 ? 1.996 -26.312 -29.453 1 98.25 482 LEU A CA 1
ATOM 3808 C C . LEU A 1 482 ? 0.767 -25.891 -30.25 1 98.25 482 LEU A C 1
ATOM 3810 O O . LEU A 1 482 ? 0.602 -24.719 -30.562 1 98.25 482 LEU A O 1
ATOM 3814 N N . ASP A 1 483 ? -0.029 -26.859 -30.656 1 97.81 483 ASP A N 1
ATOM 3815 C CA . ASP A 1 483 ? -1.33 -26.734 -31.297 1 97.81 483 ASP A CA 1
ATOM 3816 C C . ASP A 1 483 ? -2.326 -27.75 -30.734 1 97.81 483 ASP A C 1
ATOM 3818 O O . ASP A 1 483 ? -2.156 -28.953 -30.906 1 97.81 483 ASP A O 1
ATOM 3822 N N . PRO A 1 484 ? -3.389 -27.312 -30.078 1 97.38 484 PRO A N 1
ATOM 3823 C CA . PRO A 1 484 ? -4.312 -28.234 -29.406 1 97.38 484 PRO A CA 1
ATOM 3824 C C . PRO A 1 484 ? -5.223 -28.953 -30.391 1 97.38 484 PRO A C 1
ATOM 3826 O O . PRO A 1 484 ? -5.953 -29.875 -30.016 1 97.38 484 PRO A O 1
ATOM 3829 N N . ASN A 1 485 ? -5.191 -28.625 -31.656 1 95.94 485 ASN A N 1
ATOM 3830 C CA . ASN A 1 485 ? -6.094 -29.188 -32.656 1 95.94 485 ASN A CA 1
ATOM 3831 C C . ASN A 1 485 ? -5.535 -30.484 -33.25 1 95.94 485 ASN A C 1
ATOM 3833 O O . ASN A 1 485 ? -4.316 -30.656 -33.344 1 95.94 485 ASN A O 1
ATOM 3837 N N . PRO A 1 486 ? -6.465 -31.438 -33.531 1 90.5 486 PRO A N 1
ATOM 3838 C CA . PRO A 1 486 ? -5.988 -32.656 -34.188 1 90.5 486 PRO A CA 1
ATOM 3839 C C . PRO A 1 486 ? -5.406 -32.406 -35.562 1 90.5 486 PRO A C 1
ATOM 3841 O O . PRO A 1 486 ? -5.828 -31.469 -36.25 1 90.5 486 PRO A O 1
ATOM 3844 N N . GLN A 1 487 ? -4.367 -33.312 -35.781 1 79.25 487 GLN A N 1
ATOM 3845 C CA . GLN A 1 487 ? -3.82 -33.281 -37.125 1 79.25 487 GLN A CA 1
ATOM 3846 C C . GLN A 1 487 ? -4.703 -34.062 -38.125 1 79.25 487 GLN A C 1
ATOM 3848 O O . GLN A 1 487 ? -5.238 -35.125 -37.781 1 79.25 487 GLN A O 1
ATOM 3853 N N . GLY A 1 488 ? -5.207 -33.562 -39.219 1 69.94 488 GLY A N 1
ATOM 3854 C CA . GLY A 1 488 ? -6.008 -34.219 -40.25 1 69.94 488 GLY A CA 1
ATOM 3855 C C . GLY A 1 488 ? -7.492 -33.938 -40.125 1 69.94 488 GLY A C 1
ATOM 3856 O O . GLY A 1 488 ? -7.91 -33.188 -39.219 1 69.94 488 GLY A O 1
ATOM 3857 N N . SER A 1 489 ? -8.336 -34.188 -41.156 1 54.25 489 SER A N 1
ATOM 3858 C CA . SER A 1 489 ? -9.758 -33.906 -41.312 1 54.25 489 SER A CA 1
ATOM 3859 C C . SER A 1 489 ? -10.609 -34.75 -40.375 1 54.25 489 SER A C 1
ATOM 3861 O O . SER A 1 489 ? -10.961 -35.875 -40.688 1 54.25 489 SER A O 1
ATOM 3863 N N . SER A 1 490 ? -10.211 -34.969 -39.188 1 55.28 490 SER A N 1
ATOM 3864 C CA . SER A 1 490 ? -11.031 -35.875 -38.406 1 55.28 490 SER A CA 1
ATOM 3865 C C . SER A 1 490 ? -12.312 -35.219 -37.906 1 55.28 490 SER A C 1
ATOM 3867 O O . SER A 1 490 ? -12.344 -34 -37.688 1 55.28 490 SER A O 1
ATOM 3869 N N . LYS A 1 491 ? -13.5 -35.781 -38.25 1 56.5 491 LYS A N 1
ATOM 3870 C CA . LYS A 1 491 ? -14.844 -35.469 -37.781 1 56.5 491 LYS A CA 1
ATOM 3871 C C . LYS A 1 491 ? -14.867 -35.344 -36.25 1 56.5 491 LYS A C 1
ATOM 3873 O O . LYS A 1 491 ? -15.211 -36.312 -35.562 1 56.5 491 LYS A O 1
ATOM 3878 N N . GLU A 1 492 ? -14.242 -34.312 -35.625 1 63.66 492 GLU A N 1
ATOM 3879 C CA . GLU A 1 492 ? -14.141 -34.219 -34.188 1 63.66 492 GLU A CA 1
ATOM 3880 C C . GLU A 1 492 ? -15.391 -33.594 -33.562 1 63.66 492 GLU A C 1
ATOM 3882 O O . GLU A 1 492 ? -16.078 -32.812 -34.25 1 63.66 492 GLU A O 1
ATOM 3887 N N . LYS A 1 493 ? -15.781 -34.125 -32.469 1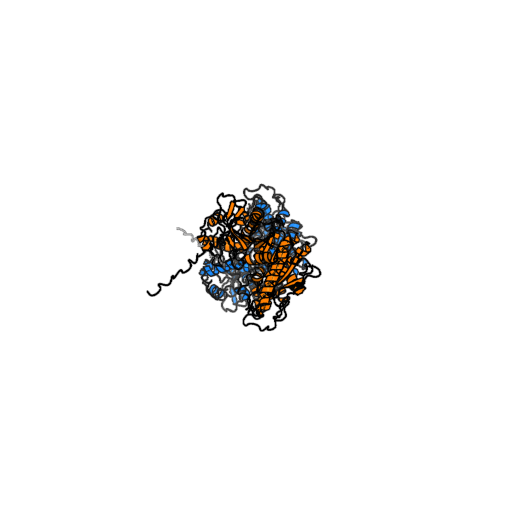 69.38 493 LYS A N 1
ATOM 3888 C CA . LYS A 1 493 ? -16.938 -33.688 -31.688 1 69.38 493 LYS A CA 1
ATOM 3889 C C . LYS A 1 493 ? -16.75 -32.281 -31.141 1 69.38 493 LYS A C 1
ATOM 3891 O O . LYS A 1 493 ? -17.719 -31.625 -30.75 1 69.38 493 LYS A O 1
ATOM 3896 N N . VAL A 1 494 ? -15.477 -31.828 -31.141 1 82.31 494 VAL A N 1
ATOM 3897 C CA . VAL A 1 494 ? -15.219 -30.484 -30.641 1 82.31 494 VAL A CA 1
ATOM 3898 C C . VAL A 1 494 ? -14.797 -29.578 -31.797 1 82.31 494 VAL A C 1
ATOM 3900 O O . VAL A 1 494 ? -14.086 -30.016 -32.688 1 82.31 494 VAL A O 1
ATOM 3903 N N . PRO A 1 495 ? -15.336 -28.391 -31.844 1 91.69 495 PRO A N 1
ATOM 3904 C CA . PRO A 1 495 ? -14.922 -27.453 -32.906 1 91.69 495 PRO A CA 1
ATOM 3905 C C . PRO A 1 495 ? -13.422 -27.172 -32.875 1 91.69 495 PRO A C 1
ATOM 3907 O O . PRO A 1 495 ? -12.758 -27.375 -31.859 1 91.69 495 PRO A O 1
ATOM 3910 N N . LYS A 1 496 ? -12.953 -26.75 -34 1 94.5 496 LYS A N 1
ATOM 3911 C CA . LYS A 1 496 ? -11.562 -26.312 -34.062 1 94.5 496 LYS A CA 1
ATOM 3912 C C . LYS A 1 496 ? -11.32 -25.141 -33.094 1 94.5 496 LYS A C 1
ATOM 3914 O O . LYS A 1 496 ? -12.102 -24.172 -33.094 1 94.5 496 LYS A O 1
ATOM 3919 N N . TRP A 1 497 ? -10.32 -25.328 -32.281 1 97.31 497 TRP A N 1
ATOM 3920 C CA . TRP A 1 497 ? -9.922 -24.25 -31.391 1 97.31 497 TRP A CA 1
ATOM 3921 C C . TRP A 1 497 ? -9.227 -23.141 -32.156 1 97.31 497 TRP A C 1
ATOM 3923 O O . TRP A 1 497 ? -8.102 -23.312 -32.625 1 97.31 497 TRP A O 1
ATOM 3933 N N . PRO A 1 498 ? -9.828 -21.953 -32.281 1 97.5 498 PRO A N 1
ATOM 3934 C CA . PRO A 1 498 ? -9.211 -20.875 -33.062 1 97.5 498 PRO A CA 1
ATOM 3935 C C . PRO A 1 498 ? -8.023 -20.234 -32.344 1 97.5 498 PRO A C 1
ATOM 3937 O O . PRO A 1 498 ? -8.039 -20.094 -31.125 1 97.5 498 PRO A O 1
ATOM 3940 N N . LYS A 1 499 ? -7.012 -19.812 -33.125 1 97.94 499 LYS A N 1
ATOM 3941 C CA . LYS A 1 499 ? -5.977 -18.938 -32.594 1 97.94 499 LYS A CA 1
ATOM 3942 C C . LYS A 1 499 ? -6.555 -17.578 -32.219 1 97.94 499 LYS A C 1
ATOM 3944 O O . LYS A 1 499 ? -7.375 -17.016 -32.938 1 97.94 499 LYS A O 1
ATOM 3949 N N . TYR A 1 500 ? -6.156 -17.109 -31.109 1 98.38 500 TYR A N 1
ATOM 3950 C CA . TYR A 1 500 ? -6.602 -15.797 -30.656 1 98.38 500 TYR A CA 1
ATOM 3951 C C . TYR A 1 500 ? -6.121 -14.703 -31.609 1 98.38 500 TYR A C 1
ATOM 3953 O O . TYR A 1 500 ? -4.996 -14.758 -32.094 1 98.38 500 TYR A O 1
ATOM 3961 N N . ASN A 1 501 ? -6.988 -13.742 -31.859 1 96.62 501 ASN A N 1
ATOM 3962 C CA . ASN A 1 501 ? -6.727 -12.633 -32.781 1 96.62 501 ASN A CA 1
ATOM 3963 C C . ASN A 1 501 ? -7.176 -11.305 -32.188 1 96.62 501 ASN A C 1
ATOM 3965 O O . ASN A 1 501 ? -8.25 -11.219 -31.594 1 96.62 501 ASN A O 1
ATOM 3969 N N . MET A 1 502 ? -6.348 -10.289 -32.406 1 96.19 502 MET A N 1
ATOM 3970 C CA . MET A 1 502 ? -6.648 -9.008 -31.781 1 96.19 502 MET A CA 1
ATOM 3971 C C . MET A 1 502 ? -7.883 -8.375 -32.406 1 96.19 502 MET A C 1
ATOM 3973 O O . MET A 1 502 ? -8.648 -7.684 -31.734 1 96.19 502 MET A O 1
ATOM 3977 N N . SER A 1 503 ? -8.102 -8.523 -33.656 1 96.94 503 SER A N 1
ATOM 3978 C CA . SER A 1 503 ? -9.227 -7.914 -34.344 1 96.94 503 SER A CA 1
ATOM 3979 C C . SER A 1 503 ? -10.508 -8.711 -34.125 1 96.94 503 SER A C 1
ATOM 3981 O O . SER A 1 503 ? -11.602 -8.141 -34.094 1 96.94 503 SER A O 1
ATOM 3983 N N . LYS A 1 504 ? -10.414 -10.07 -34.062 1 97.38 504 LYS A N 1
ATOM 3984 C CA . LYS A 1 504 ? -11.547 -10.953 -33.812 1 97.38 504 LYS A CA 1
ATOM 3985 C C . LYS A 1 504 ? -11.219 -11.984 -32.719 1 97.38 504 LYS A C 1
ATOM 3987 O O . LYS A 1 504 ? -11.141 -13.18 -33 1 97.38 504 LYS A O 1
ATOM 3992 N N . PRO A 1 505 ? -11.164 -11.5 -31.547 1 98.25 505 PRO A N 1
ATOM 3993 C CA . PRO A 1 505 ? -10.789 -12.414 -30.469 1 98.25 505 PRO A CA 1
ATOM 3994 C C . PRO A 1 505 ? -11.859 -13.469 -30.188 1 98.25 505 PRO A C 1
ATOM 3996 O O . PRO A 1 505 ? -13.039 -13.141 -30.094 1 98.25 505 PRO A O 1
ATOM 3999 N N . LYS A 1 506 ? -11.453 -14.742 -30.109 1 97.94 506 LYS A N 1
ATOM 4000 C CA . LYS A 1 506 ? -12.383 -15.852 -29.875 1 97.94 506 LYS A CA 1
ATOM 4001 C C . LYS A 1 506 ? -11.906 -16.734 -28.734 1 97.94 506 LYS A C 1
ATOM 4003 O O . LYS A 1 506 ? -10.703 -16.844 -28.469 1 97.94 506 LYS A O 1
ATOM 4008 N N . ASN A 1 507 ? -12.93 -17.359 -28.062 1 96.5 507 ASN A N 1
ATOM 4009 C CA . ASN A 1 507 ? -12.719 -18.391 -27.047 1 96.5 507 ASN A CA 1
ATOM 4010 C C . ASN A 1 507 ? -13.32 -19.719 -27.469 1 96.5 507 ASN A C 1
ATOM 4012 O O . ASN A 1 507 ? -14.367 -19.766 -28.109 1 96.5 507 ASN A O 1
ATOM 4016 N N . MET A 1 508 ? -12.625 -20.766 -27.141 1 97.75 508 MET A N 1
ATOM 4017 C CA . MET A 1 508 ? -13.305 -22.047 -27 1 97.75 508 MET A CA 1
ATOM 4018 C C . MET A 1 508 ? -14.102 -22.109 -25.703 1 97.75 508 MET A C 1
ATOM 4020 O O . MET A 1 508 ? -13.586 -21.781 -24.641 1 97.75 508 MET A O 1
ATOM 4024 N N . VAL A 1 509 ? -15.414 -22.391 -25.766 1 97.5 509 VAL A N 1
ATOM 4025 C CA . VAL A 1 509 ? -16.234 -22.625 -24.578 1 97.5 509 VAL A CA 1
ATOM 4026 C C . VAL A 1 509 ? -16.359 -24.125 -24.312 1 97.5 509 VAL A C 1
ATOM 4028 O O . VAL A 1 509 ? -16.891 -24.859 -25.156 1 97.5 509 VAL A O 1
ATOM 4031 N N . PHE A 1 510 ? -15.844 -24.594 -23.203 1 96.69 510 PHE A N 1
ATOM 4032 C CA . PHE A 1 510 ? -15.938 -26 -22.812 1 96.69 510 PHE A CA 1
ATOM 4033 C C . PHE A 1 510 ? -17.203 -26.266 -22.016 1 96.69 510 PHE A C 1
ATOM 4035 O O . PHE A 1 510 ? -17.391 -25.703 -20.938 1 96.69 510 PHE A O 1
ATOM 4042 N N . ASN A 1 511 ? -17.984 -27.031 -22.5 1 94.56 511 ASN A N 1
ATOM 4043 C CA . ASN A 1 511 ? -19.266 -27.406 -21.906 1 94.56 511 ASN A CA 1
ATOM 4044 C C . ASN A 1 511 ? -19.656 -28.828 -22.266 1 94.56 511 ASN A C 1
ATOM 4046 O O . ASN A 1 511 ? -19.469 -29.25 -23.422 1 94.56 511 ASN A O 1
ATOM 4050 N N . ALA A 1 512 ? -20.203 -29.531 -21.297 1 92.12 512 ALA A N 1
ATOM 4051 C CA . ALA A 1 512 ? -20.5 -30.953 -21.484 1 92.12 512 ALA A CA 1
ATOM 4052 C C . ALA A 1 512 ? -21.672 -31.141 -22.453 1 92.12 512 ALA A C 1
ATOM 4054 O O . ALA A 1 512 ? -21.781 -32.188 -23.109 1 92.12 512 ALA A O 1
ATOM 4055 N N . THR A 1 513 ? -22.625 -30.203 -22.5 1 91.25 513 THR A N 1
ATOM 4056 C CA . THR A 1 513 ? -23.719 -30.281 -23.469 1 91.25 513 THR A CA 1
ATOM 4057 C C . THR A 1 513 ? -23.203 -30.047 -24.891 1 91.25 513 THR A C 1
ATOM 4059 O O . THR A 1 513 ? -23.5 -30.828 -25.797 1 91.25 513 THR A O 1
ATOM 4062 N N . LYS A 1 514 ? -22.516 -28.938 -25.031 1 92.75 514 LYS A N 1
ATOM 4063 C CA . LYS A 1 514 ? -21.953 -28.609 -26.344 1 92.75 514 LYS A CA 1
ATOM 4064 C C . LYS A 1 514 ? -20.828 -27.594 -26.203 1 92.75 514 LYS A C 1
ATOM 4066 O O . LYS A 1 514 ? -21.047 -26.453 -25.781 1 92.75 514 LYS A O 1
ATOM 4071 N N . SER A 1 515 ? -19.625 -28.016 -26.516 1 95.25 515 SER A N 1
ATOM 4072 C CA . SER A 1 515 ? -18.531 -27.047 -26.641 1 95.25 515 SER A CA 1
ATOM 4073 C C . SER A 1 515 ? -18.688 -26.203 -27.906 1 95.25 515 SER A C 1
ATOM 4075 O O . SER A 1 515 ? -19.125 -26.703 -28.938 1 95.25 515 SER A O 1
ATOM 4077 N N . ARG A 1 516 ? -18.375 -24.906 -27.844 1 96 516 ARG A N 1
ATOM 4078 C CA . ARG A 1 516 ? -18.578 -23.984 -28.953 1 96 516 ARG A CA 1
ATOM 4079 C C . ARG A 1 516 ? -17.531 -22.875 -28.938 1 96 516 ARG A C 1
ATOM 4081 O O . ARG A 1 516 ? -16.766 -22.75 -27.984 1 96 516 ARG A O 1
ATOM 4088 N N . VAL A 1 517 ? -17.438 -22.172 -30.047 1 97.19 517 VAL A N 1
ATOM 4089 C CA . VAL A 1 517 ? -16.594 -20.984 -30.141 1 97.19 517 VAL A CA 1
ATOM 4090 C C . VAL A 1 517 ? -17.422 -19.734 -29.906 1 97.19 517 VAL A C 1
ATOM 4092 O O . VAL A 1 517 ? -18.547 -19.625 -30.375 1 97.19 517 VAL A O 1
ATOM 4095 N N . GLU A 1 518 ? -16.906 -18.797 -29.141 1 96.94 518 GLU A N 1
ATOM 4096 C CA . GLU A 1 518 ? -17.594 -17.531 -28.875 1 96.94 518 GLU A CA 1
ATOM 4097 C C . GLU A 1 518 ? -16.656 -16.344 -29.062 1 96.94 518 GLU A C 1
ATOM 4099 O O . GLU A 1 518 ? -15.43 -16.516 -29.109 1 96.94 518 GLU A O 1
ATOM 4104 N N . ASP A 1 519 ? -17.266 -15.109 -29.219 1 97.31 519 ASP A N 1
ATOM 4105 C CA . ASP A 1 519 ? -16.469 -13.891 -29.188 1 97.31 519 ASP A CA 1
ATOM 4106 C C . ASP A 1 519 ? -15.977 -13.602 -27.766 1 97.31 519 ASP A C 1
ATOM 4108 O O . ASP A 1 519 ? -16.719 -13.766 -26.797 1 97.31 519 ASP A O 1
ATOM 4112 N N . ASP A 1 520 ? -14.695 -13.25 -27.641 1 97.5 520 ASP A N 1
ATOM 4113 C CA . ASP A 1 520 ? -14.148 -12.836 -26.344 1 97.5 520 ASP A CA 1
ATOM 4114 C C . ASP A 1 520 ? -14.273 -11.328 -26.156 1 97.5 520 ASP A C 1
ATOM 4116 O O . ASP A 1 520 ? -13.273 -10.633 -25.969 1 97.5 520 ASP A O 1
ATOM 4120 N N . THR A 1 521 ? -15.492 -10.797 -26.156 1 96.25 521 THR A N 1
ATOM 4121 C CA . THR A 1 521 ? -15.711 -9.359 -26.078 1 96.25 521 THR A CA 1
ATOM 4122 C C . THR A 1 521 ? -16.734 -9.016 -25 1 96.25 521 THR A C 1
ATOM 4124 O O . THR A 1 521 ? -17.156 -7.867 -24.875 1 96.25 521 THR A O 1
ATOM 4127 N N . TRP A 1 522 ? -17.172 -10.094 -24.312 1 94.81 522 TRP A N 1
ATOM 4128 C CA . TRP A 1 522 ? -18.078 -9.781 -23.203 1 94.81 522 TRP A CA 1
ATOM 4129 C C . TRP A 1 522 ? -17.391 -8.938 -22.141 1 94.81 522 TRP A C 1
ATOM 4131 O O . TRP A 1 522 ? -16.188 -9.094 -21.906 1 94.81 522 TRP A O 1
ATOM 4141 N N . ARG A 1 523 ? -18.156 -7.953 -21.562 1 96.06 523 ARG A N 1
ATOM 4142 C CA . ARG A 1 523 ? -17.688 -7.012 -20.547 1 96.06 523 ARG A CA 1
ATOM 4143 C C . ARG A 1 523 ? -16.406 -6.328 -20.984 1 96.06 523 ARG A C 1
ATOM 4145 O O . ARG A 1 523 ? -15.469 -6.184 -20.203 1 96.06 523 ARG A O 1
ATOM 4152 N N . LYS A 1 524 ? -16.406 -5.953 -22.234 1 96.56 524 LYS A N 1
ATOM 4153 C CA . LYS A 1 524 ? -15.227 -5.383 -22.875 1 96.56 524 LYS A CA 1
ATOM 4154 C C . LYS A 1 524 ? -14.766 -4.113 -22.156 1 96.56 524 LYS A C 1
ATOM 4156 O O . LYS A 1 524 ? -13.586 -3.984 -21.812 1 96.56 524 LYS A O 1
ATOM 4161 N N . GLU A 1 525 ? -15.664 -3.197 -21.859 1 97.44 525 GLU A N 1
ATOM 4162 C CA . GLU A 1 525 ? -15.312 -1.937 -21.219 1 97.44 525 GLU A CA 1
ATOM 4163 C C . GLU A 1 525 ? -14.883 -2.156 -19.766 1 97.44 525 GLU A C 1
ATOM 4165 O O . GLU A 1 525 ? -13.938 -1.523 -19.297 1 97.44 525 GLU A O 1
ATOM 4170 N N . GLN A 1 526 ? -15.602 -3.045 -19.094 1 97.62 526 GLN A N 1
ATOM 4171 C CA . GLN A 1 526 ? -15.305 -3.357 -17.688 1 97.62 526 GLN A CA 1
ATOM 4172 C C . GLN A 1 526 ? -13.883 -3.908 -17.547 1 97.62 526 GLN A C 1
ATOM 4174 O O . GLN A 1 526 ? -13.102 -3.404 -16.75 1 97.62 526 GLN A O 1
ATOM 4179 N N . ILE A 1 527 ? -13.57 -4.859 -18.359 1 97.56 527 ILE A N 1
ATOM 4180 C CA . ILE A 1 527 ? -12.289 -5.543 -18.266 1 97.56 527 ILE A CA 1
ATOM 4181 C C . ILE A 1 527 ? -11.172 -4.617 -18.75 1 97.56 527 ILE A C 1
ATOM 4183 O O . ILE A 1 527 ? -10.07 -4.625 -18.203 1 97.56 527 ILE A O 1
ATOM 4187 N N . LYS A 1 528 ? -11.469 -3.783 -19.781 1 98 528 LYS A N 1
ATOM 4188 C CA . LYS A 1 528 ? -10.5 -2.783 -20.219 1 98 528 LYS A CA 1
ATOM 4189 C C . LYS A 1 528 ? -10.148 -1.818 -19.094 1 98 528 LYS A C 1
ATOM 4191 O O . LYS A 1 528 ? -8.992 -1.444 -18.922 1 98 528 LYS A O 1
ATOM 4196 N N . PHE A 1 529 ? -11.141 -1.385 -18.344 1 98.31 529 PHE A N 1
ATOM 4197 C CA . PHE A 1 529 ? -10.914 -0.497 -17.203 1 98.31 529 PHE A CA 1
ATOM 4198 C C . PHE A 1 529 ? -10.039 -1.171 -16.156 1 98.31 529 PHE A C 1
ATOM 4200 O O . PHE A 1 529 ? -9.07 -0.578 -15.672 1 98.31 529 PHE A O 1
ATOM 4207 N N . ILE A 1 530 ? -10.352 -2.424 -15.789 1 98 530 ILE A N 1
ATOM 4208 C CA . ILE A 1 530 ? -9.594 -3.178 -14.797 1 98 530 ILE A CA 1
ATOM 4209 C C . ILE A 1 530 ? -8.141 -3.307 -15.25 1 98 530 ILE A C 1
ATOM 4211 O O . ILE A 1 530 ? -7.215 -3.18 -14.445 1 98 530 ILE A O 1
ATOM 4215 N N . ASN A 1 531 ? -7.93 -3.494 -16.531 1 97.25 531 ASN A N 1
ATOM 4216 C CA . ASN A 1 531 ? -6.598 -3.76 -17.062 1 97.25 531 ASN A CA 1
ATOM 4217 C C . ASN A 1 531 ? -5.859 -2.467 -17.391 1 97.25 531 ASN A C 1
ATOM 4219 O O . ASN A 1 531 ? -4.734 -2.5 -17.906 1 97.25 531 ASN A O 1
ATOM 4223 N N . SER A 1 532 ? -6.492 -1.273 -17.188 1 97.06 532 SER A N 1
ATOM 4224 C CA . SER A 1 532 ? -5.758 -0.025 -17.375 1 97.06 532 SER A CA 1
ATOM 4225 C C . SER A 1 532 ? -4.559 0.047 -16.438 1 97.06 532 SER A C 1
ATOM 4227 O O . SER A 1 532 ? -4.539 -0.609 -15.391 1 97.06 532 SER A O 1
ATOM 4229 N N . TYR A 1 533 ? -3.557 0.805 -16.844 1 95.88 533 TYR A N 1
ATOM 4230 C CA . TYR A 1 533 ? -2.312 0.878 -16.094 1 95.88 533 TYR A CA 1
ATOM 4231 C C . TYR A 1 533 ? -2.572 1.312 -14.648 1 95.88 533 TYR A C 1
ATOM 4233 O O . TYR A 1 533 ? -2.039 0.718 -13.711 1 95.88 533 TYR A O 1
ATOM 4241 N N . GLU A 1 534 ? -3.391 2.354 -14.461 1 95.44 534 GLU A N 1
ATOM 4242 C CA . GLU A 1 534 ? -3.643 2.908 -13.141 1 95.44 534 GLU A CA 1
ATOM 4243 C C . GLU A 1 534 ? -4.32 1.884 -12.234 1 95.44 534 GLU A C 1
ATOM 4245 O O . GLU A 1 534 ? -3.928 1.712 -11.078 1 95.44 534 GLU A O 1
ATOM 4250 N N . VAL A 1 535 ? -5.344 1.187 -12.766 1 96.88 535 VAL A N 1
ATOM 4251 C CA . VAL A 1 535 ? -6.074 0.222 -11.953 1 96.88 535 VAL A CA 1
ATOM 4252 C C . VAL A 1 535 ? -5.215 -1.018 -11.719 1 96.88 535 VAL A C 1
ATOM 4254 O O . VAL A 1 535 ? -5.219 -1.585 -10.625 1 96.88 535 VAL A O 1
ATOM 4257 N N . ALA A 1 536 ? -4.434 -1.422 -12.734 1 95.88 536 ALA A N 1
ATOM 4258 C CA . ALA A 1 536 ? -3.518 -2.547 -12.578 1 95.88 536 ALA A CA 1
ATOM 4259 C C . ALA A 1 536 ? -2.541 -2.301 -11.43 1 95.88 536 ALA A C 1
ATOM 4261 O O . ALA A 1 536 ? -2.217 -3.221 -10.672 1 95.88 536 ALA A O 1
ATOM 4262 N N . ARG A 1 537 ? -2.105 -1.071 -11.25 1 94.81 537 ARG A N 1
ATOM 4263 C CA . ARG A 1 537 ? -1.188 -0.739 -10.164 1 94.81 537 ARG A CA 1
ATOM 4264 C C . ARG A 1 537 ? -1.879 -0.844 -8.812 1 94.81 537 ARG A C 1
ATOM 4266 O O . ARG A 1 537 ? -1.271 -1.275 -7.828 1 94.81 537 ARG A O 1
ATOM 4273 N N . GLU A 1 538 ? -3.17 -0.462 -8.781 1 95.81 538 GLU A N 1
ATOM 4274 C CA . GLU A 1 538 ? -3.932 -0.582 -7.539 1 95.81 538 GLU A CA 1
ATOM 4275 C C . GLU A 1 538 ? -4.191 -2.045 -7.191 1 95.81 538 GLU A C 1
ATOM 4277 O O . GLU A 1 538 ? -4.457 -2.375 -6.031 1 95.81 538 GLU A O 1
ATOM 4282 N N . LEU A 1 539 ? -4.082 -2.91 -8.25 1 96.19 539 LEU A N 1
ATOM 4283 C CA . LEU A 1 539 ? -4.285 -4.344 -8.086 1 96.19 539 LEU A CA 1
ATOM 4284 C C . LEU A 1 539 ? -2.953 -5.082 -8.031 1 96.19 539 LEU A C 1
ATOM 4286 O O . LEU A 1 539 ? -2.914 -6.312 -8.117 1 96.19 539 LEU A O 1
ATOM 4290 N N . TYR A 1 540 ? -1.854 -4.352 -7.98 1 92.06 540 TYR A N 1
ATOM 4291 C CA . TYR A 1 540 ? -0.492 -4.855 -7.836 1 92.06 540 TYR A CA 1
ATOM 4292 C C . TYR A 1 540 ? -0.097 -5.707 -9.039 1 92.06 540 TYR A C 1
ATOM 4294 O O . TYR A 1 540 ? 0.604 -6.711 -8.891 1 92.06 540 TYR A O 1
ATOM 4302 N N . GLY A 1 541 ? -0.666 -5.352 -10.156 1 90.81 541 GLY A N 1
ATOM 4303 C CA . GLY A 1 541 ? -0.343 -6.043 -11.391 1 90.81 541 GLY A CA 1
ATOM 4304 C C . GLY A 1 541 ? 0.572 -5.246 -12.297 1 90.81 541 GLY A C 1
ATOM 4305 O O . GLY A 1 541 ? 0.742 -4.039 -12.117 1 90.81 541 GLY A O 1
ATOM 4306 N N . MET B 1 1 ? 21.797 78 82.688 1 18.23 1 MET B N 1
ATOM 4307 C CA . MET B 1 1 ? 20.484 78.25 82.062 1 18.23 1 MET B CA 1
ATOM 4308 C C . MET B 1 1 ? 20.375 77.625 80.688 1 18.23 1 MET B C 1
ATOM 4310 O O . MET B 1 1 ? 20.266 78.375 79.688 1 18.23 1 MET B O 1
ATOM 4314 N N . ALA B 1 2 ? 21.438 76.688 80.5 1 29.09 2 ALA B N 1
ATOM 4315 C CA . ALA B 1 2 ? 21.859 76.312 79.125 1 29.09 2 ALA B CA 1
ATOM 4316 C C . ALA B 1 2 ? 20.672 75.875 78.312 1 29.09 2 ALA B C 1
ATOM 4318 O O . ALA B 1 2 ? 19.766 75.188 78.75 1 29.09 2 ALA B O 1
ATOM 4319 N N . THR B 1 3 ? 20.391 76.5 77.125 1 22.77 3 THR B N 1
ATOM 4320 C CA . THR B 1 3 ? 19.344 76.688 76.125 1 22.77 3 THR B CA 1
ATOM 4321 C C . THR B 1 3 ? 19 75.375 75.5 1 22.77 3 THR B C 1
ATOM 4323 O O . THR B 1 3 ? 19.875 74.625 74.938 1 22.77 3 THR B O 1
ATOM 4326 N N . PHE B 1 4 ? 17.969 74.625 75.938 1 31.33 4 PHE B N 1
ATOM 4327 C CA . PHE B 1 4 ? 17.219 73.438 75.562 1 31.33 4 PHE B CA 1
ATOM 4328 C C . PHE B 1 4 ? 16.641 73.562 74.188 1 31.33 4 PHE B C 1
ATOM 4330 O O . PHE B 1 4 ? 15.711 74.312 73.938 1 31.33 4 PHE B O 1
ATOM 4337 N N . GLY B 1 5 ? 17.656 73.688 73.188 1 27.78 5 GLY B N 1
ATOM 4338 C CA . GLY B 1 5 ? 17.234 73.938 71.812 1 27.78 5 GLY B CA 1
ATOM 4339 C C . GLY B 1 5 ? 16.125 73 71.375 1 27.78 5 GLY B C 1
ATOM 4340 O O . GLY B 1 5 ? 15.984 71.875 71.938 1 27.78 5 GLY B O 1
ATOM 4341 N N . LEU B 1 6 ? 15.047 73.5 70.688 1 29.66 6 LEU B N 1
ATOM 4342 C CA . LEU B 1 6 ? 13.758 73.25 70.062 1 29.66 6 LEU B CA 1
ATOM 4343 C C . LEU B 1 6 ? 13.914 72.25 68.875 1 29.66 6 LEU B C 1
ATOM 4345 O O . LEU B 1 6 ? 14.539 72.562 67.875 1 29.66 6 LEU B O 1
ATOM 4349 N N . LEU B 1 7 ? 14.289 70.938 69.125 1 30.92 7 LEU B N 1
ATOM 4350 C CA . LEU B 1 7 ? 14.328 70 68 1 30.92 7 LEU B CA 1
ATOM 4351 C C . LEU B 1 7 ? 12.945 69.875 67.375 1 30.92 7 LEU B C 1
ATOM 4353 O O . LEU B 1 7 ? 12.008 69.375 68 1 30.92 7 LEU B O 1
ATOM 4357 N N . SER B 1 8 ? 12.492 70.812 66.5 1 29.28 8 SER B N 1
ATOM 4358 C CA . SER B 1 8 ? 11.18 70.75 65.875 1 29.28 8 SER B CA 1
ATOM 4359 C C . SER B 1 8 ? 11.141 69.625 64.812 1 29.28 8 SER B C 1
ATOM 4361 O O . SER B 1 8 ? 10.117 69.438 64.188 1 29.28 8 SER B O 1
ATOM 4363 N N . VAL B 1 9 ? 11.875 68.625 64.688 1 32.69 9 VAL B N 1
ATOM 4364 C CA . VAL B 1 9 ? 11.898 68.062 63.344 1 32.69 9 VAL B CA 1
ATOM 4365 C C . VAL B 1 9 ? 10.477 67.75 62.875 1 32.69 9 VAL B C 1
ATOM 4367 O O . VAL B 1 9 ? 9.602 67.438 63.688 1 32.69 9 VAL B O 1
ATOM 4370 N N . LEU B 1 10 ? 10.141 67.875 61.438 1 34.91 10 LEU B N 1
ATOM 4371 C CA . LEU B 1 10 ? 9.312 67.812 60.25 1 34.91 10 LEU B CA 1
ATOM 4372 C C . LEU B 1 10 ? 8.672 66.438 60.062 1 34.91 10 LEU B C 1
ATOM 4374 O O . LEU B 1 10 ? 9.375 65.438 60 1 34.91 10 LEU B O 1
ATOM 4378 N N . GLN B 1 11 ? 7.402 66.312 60.406 1 31.23 11 GLN B N 1
ATOM 4379 C CA . GLN B 1 11 ? 6.547 65.188 60.125 1 31.23 11 GLN B CA 1
ATOM 4380 C C . GLN B 1 11 ? 6.52 64.875 58.625 1 31.23 11 GLN B C 1
ATOM 4382 O O . GLN B 1 11 ? 6.082 65.688 57.812 1 31.23 11 GLN B O 1
ATOM 4387 N N . VAL B 1 12 ? 7.551 64.188 58.062 1 37.72 12 VAL B N 1
ATOM 4388 C CA . VAL B 1 12 ? 7.492 63.688 56.688 1 37.72 12 VAL B CA 1
ATOM 4389 C C . VAL B 1 12 ? 6.203 62.875 56.5 1 37.72 12 VAL B C 1
ATOM 4391 O O . VAL B 1 12 ? 5.965 61.875 57.188 1 37.72 12 VAL B O 1
ATOM 4394 N N . LEU B 1 13 ? 5.16 63.531 56.094 1 37.28 13 LEU B N 1
ATOM 4395 C CA . LEU B 1 13 ? 3.967 62.906 55.594 1 37.28 13 LEU B CA 1
ATOM 4396 C C . LEU B 1 13 ? 4.328 61.906 54.469 1 37.28 13 LEU B C 1
ATOM 4398 O O . LEU B 1 13 ? 4.898 62.281 53.469 1 37.28 13 LEU B O 1
ATOM 4402 N N . PHE B 1 14 ? 4.613 60.625 54.812 1 38.28 14 PHE B N 1
ATOM 4403 C CA . PHE B 1 14 ? 4.695 59.531 53.875 1 38.28 14 PHE B CA 1
ATOM 4404 C C . PHE B 1 14 ? 3.443 59.438 53 1 38.28 14 PHE B C 1
ATOM 4406 O O . PHE B 1 14 ? 2.363 59.125 53.5 1 38.28 14 PHE B O 1
ATOM 4413 N N . LEU B 1 15 ? 3.334 60.281 52 1 40.44 15 LEU B N 1
ATOM 4414 C CA . LEU B 1 15 ? 2.344 60 50.969 1 40.44 15 LEU B CA 1
ATOM 4415 C C . LEU B 1 15 ? 2.523 58.594 50.406 1 40.44 15 LEU B C 1
ATOM 4417 O O . LEU B 1 15 ? 3.523 58.312 49.719 1 40.44 15 LEU B O 1
ATOM 4421 N N . THR B 1 16 ? 2.006 57.625 51.031 1 41.06 16 THR B N 1
ATOM 4422 C CA . THR B 1 16 ? 1.861 56.312 50.375 1 41.06 16 THR B CA 1
ATOM 4423 C C . THR B 1 16 ? 1.117 56.438 49.062 1 41.06 16 THR B C 1
ATOM 4425 O O . THR B 1 16 ? -0.048 56.844 49.031 1 41.06 16 THR B O 1
ATOM 4428 N N . ALA B 1 17 ? 1.757 56.75 48 1 42.88 17 ALA B N 1
ATOM 4429 C CA . ALA B 1 17 ? 1.174 56.562 46.656 1 42.88 17 ALA B CA 1
ATOM 4430 C C . ALA B 1 17 ? 0.591 55.188 46.531 1 42.88 17 ALA B C 1
ATOM 4432 O O . ALA B 1 17 ? 1.326 54.188 46.531 1 42.88 17 ALA B O 1
ATOM 4433 N N . PHE B 1 18 ? -0.609 55.062 46.906 1 40.75 18 PHE B N 1
ATOM 4434 C CA . PHE B 1 18 ? -1.328 53.875 46.438 1 40.75 18 PHE B CA 1
ATOM 4435 C C . PHE B 1 18 ? -1.167 53.688 44.938 1 40.75 18 PHE B C 1
ATOM 4437 O O . PHE B 1 18 ? -1.715 54.469 44.156 1 40.75 18 PHE B O 1
ATOM 4444 N N . ILE B 1 19 ? -0.028 53.219 44.531 1 40.81 19 ILE B N 1
ATOM 4445 C CA . ILE B 1 19 ? -0.049 52.625 43.188 1 40.81 19 ILE B CA 1
ATOM 4446 C C . ILE B 1 19 ? -1.294 51.781 43.031 1 40.81 19 ILE B C 1
ATOM 4448 O O . ILE B 1 19 ? -1.424 50.719 43.656 1 40.81 19 ILE B O 1
ATOM 4452 N N . GLN B 1 20 ? -2.41 52.406 42.812 1 36.81 20 GLN B N 1
ATOM 4453 C CA . GLN B 1 20 ? -3.51 51.594 42.281 1 36.81 20 GLN B CA 1
ATOM 4454 C C . GLN B 1 20 ? -3.025 50.625 41.188 1 36.81 20 GLN B C 1
ATOM 4456 O O . GLN B 1 20 ? -2.641 51.062 40.094 1 36.81 20 GLN B O 1
ATOM 4461 N N . ILE B 1 21 ? -2.35 49.625 41.562 1 42.69 21 ILE B N 1
ATOM 4462 C CA . ILE B 1 21 ? -2.332 48.531 40.594 1 42.69 21 ILE B CA 1
ATOM 4463 C C . ILE B 1 21 ? -3.725 48.344 40 1 42.69 21 ILE B C 1
ATOM 4465 O O . ILE B 1 21 ? -4.641 47.875 40.688 1 42.69 21 ILE B O 1
ATOM 4469 N N . THR B 1 22 ? -4.23 49.312 39.312 1 41.75 22 THR B N 1
ATOM 4470 C CA . THR B 1 22 ? -5.398 48.938 38.5 1 41.75 22 THR B CA 1
ATOM 4471 C C . THR B 1 22 ? -5.281 47.531 37.969 1 41.75 22 THR B C 1
ATOM 4473 O O . THR B 1 22 ? -4.418 47.219 37.156 1 41.75 22 THR B O 1
ATOM 4476 N N . SER B 1 23 ? -5.41 46.625 38.812 1 47.56 23 SER B N 1
ATOM 4477 C CA . SER B 1 23 ? -5.582 45.281 38.344 1 47.56 23 SER B CA 1
ATOM 4478 C C . SER B 1 23 ? -6.387 45.25 37.031 1 47.56 23 SER B C 1
ATOM 4480 O O . SER B 1 23 ? -7.543 45.688 37 1 47.56 23 SER B O 1
ATOM 4482 N N . ALA B 1 24 ? -5.73 45.5 35.938 1 58.81 24 ALA B N 1
ATOM 4483 C CA . ALA B 1 24 ? -6.406 45.438 34.656 1 58.81 24 ALA B CA 1
ATOM 4484 C C . ALA B 1 24 ? -7.48 44.375 34.656 1 58.81 24 ALA B C 1
ATOM 4486 O O . ALA B 1 24 ? -7.227 43.219 35.031 1 58.81 24 ALA B O 1
ATOM 4487 N N . ALA B 1 25 ? -8.781 44.719 34.594 1 74.75 25 ALA B N 1
ATOM 4488 C CA . ALA B 1 25 ? -9.953 43.844 34.531 1 74.75 25 ALA B CA 1
ATOM 4489 C C . ALA B 1 25 ? -9.727 42.719 33.562 1 74.75 25 ALA B C 1
ATOM 4491 O O . ALA B 1 25 ? -9.086 42.875 32.5 1 74.75 25 ALA B O 1
ATOM 4492 N N . SER B 1 26 ? -9.93 41.438 34.094 1 89.19 26 SER B N 1
ATOM 4493 C CA . SER B 1 26 ? -9.82 40.25 33.25 1 89.19 26 SER B CA 1
ATOM 4494 C C . SER B 1 26 ? -10.672 40.375 32 1 89.19 26 SER B C 1
ATOM 4496 O O . SER B 1 26 ? -11.844 40.75 32.062 1 89.19 26 SER B O 1
ATOM 4498 N N . PRO B 1 27 ? -9.992 40.281 30.812 1 95.19 27 PRO B N 1
ATOM 4499 C CA . PRO B 1 27 ? -10.781 40.344 29.578 1 95.19 27 PRO B CA 1
ATOM 4500 C C . PRO B 1 27 ? -11.828 39.219 29.484 1 95.19 27 PRO B C 1
ATOM 4502 O O . PRO B 1 27 ? -11.602 38.125 29.984 1 95.19 27 PRO B O 1
ATOM 4505 N N . LYS B 1 28 ? -12.93 39.531 28.875 1 95.88 28 LYS B N 1
ATOM 4506 C CA . LYS B 1 28 ? -14.031 38.562 28.719 1 95.88 28 LYS B CA 1
ATOM 4507 C C . LYS B 1 28 ? -14.43 38.406 27.25 1 95.88 28 LYS B C 1
ATOM 4509 O O . LYS B 1 28 ? -14.25 39.344 26.453 1 95.88 28 LYS B O 1
ATOM 4514 N N . ALA B 1 29 ? -14.836 37.312 26.891 1 96.5 29 ALA B N 1
ATOM 4515 C CA . ALA B 1 29 ? -15.391 37.031 25.578 1 96.5 29 ALA B CA 1
ATOM 4516 C C . ALA B 1 29 ? -16.688 36.219 25.688 1 96.5 29 ALA B C 1
ATOM 4518 O O . ALA B 1 29 ? -16.734 35.188 26.344 1 96.5 29 ALA B O 1
ATOM 4519 N N . HIS B 1 30 ? -17.766 36.656 25.047 1 96.94 30 HIS B N 1
ATOM 4520 C CA . HIS B 1 30 ? -19.078 36.031 25.078 1 96.94 30 HIS B CA 1
ATOM 4521 C C . HIS B 1 30 ? -19.312 35.188 23.828 1 96.94 30 HIS B C 1
ATOM 4523 O O . HIS B 1 30 ? -19.828 35.688 22.828 1 96.94 30 HIS B O 1
ATOM 4529 N N . THR B 1 31 ? -19.047 33.875 23.984 1 97.44 31 THR B N 1
ATOM 4530 C CA . THR B 1 31 ? -19.234 32.969 22.875 1 97.44 31 THR B CA 1
ATOM 4531 C C . THR B 1 31 ? -20.656 32.438 22.844 1 97.44 31 THR B C 1
ATOM 4533 O O . THR B 1 31 ? -21.469 32.75 23.703 1 97.44 31 THR B O 1
ATOM 4536 N N . LEU B 1 32 ? -20.969 31.562 21.766 1 97.12 32 LEU B N 1
ATOM 4537 C CA . LEU B 1 32 ? -22.281 30.953 21.609 1 97.12 32 LEU B CA 1
ATOM 4538 C C . LEU B 1 32 ? -22.672 30.156 22.844 1 97.12 32 LEU B C 1
ATOM 4540 O O . LEU B 1 32 ? -23.844 30.141 23.234 1 97.12 32 LEU B O 1
ATOM 4544 N N . ASN B 1 33 ? -21.688 29.5 23.484 1 97.25 33 ASN B N 1
ATOM 4545 C CA . ASN B 1 33 ? -21.969 28.578 24.578 1 97.25 33 ASN B CA 1
ATOM 4546 C C . ASN B 1 33 ? -21.875 29.266 25.938 1 97.25 33 ASN B C 1
ATOM 4548 O O . ASN B 1 33 ? -22.359 28.734 26.938 1 97.25 33 ASN B O 1
ATOM 4552 N N . GLY B 1 34 ? -21.219 30.359 26 1 97.94 34 GLY B N 1
ATOM 4553 C CA . GLY B 1 34 ? -21.062 31.031 27.281 1 97.94 34 GLY B CA 1
ATOM 4554 C C . GLY B 1 34 ? -19.922 32 27.297 1 97.94 34 GLY B C 1
ATOM 4555 O O . GLY B 1 34 ? -19.312 32.281 26.25 1 97.94 34 GLY B O 1
ATOM 4556 N N . THR B 1 35 ? -19.688 32.562 28.531 1 98.25 35 THR B N 1
ATOM 4557 C CA . THR B 1 35 ? -18.688 33.625 28.672 1 98.25 35 THR B CA 1
ATOM 4558 C C . THR B 1 35 ? -17.391 33.062 29.25 1 98.25 35 THR B C 1
ATOM 4560 O O . THR B 1 35 ? -17.406 32.344 30.25 1 98.25 35 THR B O 1
ATOM 4563 N N . TYR B 1 36 ? -16.312 33.438 28.625 1 98.06 36 TYR B N 1
ATOM 4564 C CA . TYR B 1 36 ? -14.992 33.062 29.094 1 98.06 36 TYR B CA 1
ATOM 4565 C C . TYR B 1 36 ? -14.227 34.281 29.594 1 98.06 36 TYR B C 1
ATOM 4567 O O . TYR B 1 36 ? -14.305 35.344 28.984 1 98.06 36 TYR B O 1
ATOM 4575 N N . THR B 1 37 ? -13.5 34.094 30.688 1 98 37 THR B N 1
ATOM 4576 C CA . THR B 1 37 ? -12.594 35.125 31.203 1 98 37 THR B CA 1
ATOM 4577 C C . THR B 1 37 ? -11.141 34.719 30.938 1 98 37 THR B C 1
ATOM 4579 O O . THR B 1 37 ? -10.672 33.688 31.391 1 98 37 THR B O 1
ATOM 4582 N N . GLY B 1 38 ? -10.484 35.625 30.172 1 97.38 38 GLY B N 1
ATOM 4583 C CA . GLY B 1 38 ? -9.094 35.375 29.812 1 97.38 38 GLY B CA 1
ATOM 4584 C C . GLY B 1 38 ? -8.117 36.094 30.734 1 97.38 38 GLY B C 1
ATOM 4585 O O . GLY B 1 38 ? -8.461 36.438 31.859 1 97.38 38 GLY B O 1
ATOM 4586 N N . LYS B 1 39 ? -6.867 36.125 30.297 1 96.44 39 LYS B N 1
ATOM 4587 C CA . LYS B 1 39 ? -5.789 36.75 31.031 1 96.44 39 LYS B CA 1
ATOM 4588 C C . LYS B 1 39 ? -5.18 37.906 30.234 1 96.44 39 LYS B C 1
ATOM 4590 O O . LYS B 1 39 ? -4.902 37.75 29.047 1 96.44 39 LYS B O 1
ATOM 4595 N N . TYR B 1 40 ? -4.98 39.031 30.922 1 96.69 40 TYR B N 1
ATOM 4596 C CA . TYR B 1 40 ? -4.25 40.125 30.312 1 96.69 40 TYR B CA 1
ATOM 4597 C C . TYR B 1 40 ? -2.746 39.938 30.453 1 96.69 40 TYR B C 1
ATOM 4599 O O . TYR B 1 40 ? -2.242 39.719 31.562 1 96.69 40 TYR B O 1
ATOM 4607 N N . LEU B 1 41 ? -2.076 39.969 29.344 1 95.38 41 LEU B N 1
ATOM 4608 C CA . LEU B 1 41 ? -0.621 39.875 29.312 1 95.38 41 LEU B CA 1
ATOM 4609 C C . LEU B 1 41 ? 0.012 41.25 29.219 1 95.38 41 LEU B C 1
ATOM 4611 O O . LEU B 1 41 ? 0.273 41.75 28.125 1 95.38 41 LEU B O 1
ATOM 4615 N N . SER B 1 42 ? 0.428 41.812 30.312 1 93.44 42 SER B N 1
ATOM 4616 C CA . SER B 1 42 ? 0.866 43.188 30.375 1 93.44 42 SER B CA 1
ATOM 4617 C C . SER B 1 42 ? 2.141 43.406 29.578 1 93.44 42 SER B C 1
ATOM 4619 O O . SER B 1 42 ? 2.285 44.438 28.891 1 93.44 42 SER B O 1
ATOM 4621 N N . GLY B 1 43 ? 3.016 42.469 29.594 1 92.44 43 GLY B N 1
ATOM 4622 C CA . GLY B 1 43 ? 4.273 42.594 28.875 1 92.44 43 GLY B CA 1
ATOM 4623 C C . GLY B 1 43 ? 4.098 42.625 27.375 1 92.44 43 GLY B C 1
ATOM 4624 O O . GLY B 1 43 ? 4.98 43.094 26.641 1 92.44 43 GLY B O 1
ATOM 4625 N N . TRP B 1 44 ? 2.971 42.281 26.875 1 94.38 44 TRP B N 1
ATOM 4626 C CA . TRP B 1 44 ? 2.725 42.156 25.438 1 94.38 44 TRP B CA 1
ATOM 4627 C C . TRP B 1 44 ? 1.559 43.031 25.016 1 94.38 44 TRP B C 1
ATOM 4629 O O . TRP B 1 44 ? 1.297 43.188 23.828 1 94.38 44 TRP B O 1
ATOM 4639 N N . ASP B 1 45 ? 0.837 43.656 26 1 95.94 45 ASP B N 1
ATOM 4640 C CA . ASP B 1 45 ? -0.407 44.375 25.734 1 95.94 45 ASP B CA 1
ATOM 4641 C C . ASP B 1 45 ? -1.375 43.531 24.922 1 95.94 45 ASP B C 1
ATOM 4643 O O . ASP B 1 45 ? -1.836 43.938 23.859 1 95.94 45 ASP B O 1
ATOM 4647 N N . GLN B 1 46 ? -1.555 42.281 25.391 1 97.06 46 GLN B N 1
ATOM 4648 C CA . GLN B 1 46 ? -2.389 41.281 24.734 1 97.06 46 GLN B CA 1
ATOM 4649 C C . GLN B 1 46 ? -3.336 40.625 25.734 1 97.06 46 GLN B C 1
ATOM 4651 O O . GLN B 1 46 ? -3.115 40.688 26.938 1 97.06 46 GLN B O 1
ATOM 4656 N N . ASP B 1 47 ? -4.445 40.156 25.25 1 97.5 47 ASP B N 1
ATOM 4657 C CA . ASP B 1 47 ? -5.34 39.281 25.984 1 97.5 47 ASP B CA 1
ATOM 4658 C C . ASP B 1 47 ? -5.227 37.844 25.5 1 97.5 47 ASP B C 1
ATOM 4660 O O . ASP B 1 47 ? -5.195 37.594 24.281 1 97.5 47 ASP B O 1
ATOM 4664 N N . ALA B 1 48 ? -5.113 36.938 26.469 1 97.69 48 ALA B N 1
ATOM 4665 C CA . ALA B 1 48 ? -5.051 35.5 26.125 1 97.69 48 ALA B CA 1
ATOM 4666 C C . ALA B 1 48 ? -6.27 34.75 26.656 1 97.69 48 ALA B C 1
ATOM 4668 O O . ALA B 1 48 ? -6.656 34.938 27.812 1 97.69 48 ALA B O 1
ATOM 4669 N N . PHE B 1 49 ? -6.973 34.094 25.828 1 98.06 49 PHE B N 1
ATOM 4670 C CA . PHE B 1 49 ? -7.996 33.125 26.156 1 98.06 49 PHE B CA 1
ATOM 4671 C C . PHE B 1 49 ? -7.527 31.703 25.812 1 98.06 49 PHE B C 1
ATOM 4673 O O . PHE B 1 49 ? -7.359 31.375 24.641 1 98.06 49 PHE B O 1
ATOM 4680 N N . LEU B 1 50 ? -7.289 30.859 26.828 1 98.44 50 LEU B N 1
ATOM 4681 C CA . LEU B 1 50 ? -6.621 29.578 26.625 1 98.44 50 LEU B CA 1
ATOM 4682 C C . LEU B 1 50 ? -7.512 28.422 27.078 1 98.44 50 LEU B C 1
ATOM 4684 O O . LEU B 1 50 ? -8.305 28.562 28 1 98.44 50 LEU B O 1
ATOM 4688 N N . GLY B 1 51 ? -7.375 27.266 26.328 1 98.38 51 GLY B N 1
ATOM 4689 C CA . GLY B 1 51 ? -7.969 26 26.766 1 98.38 51 GLY B CA 1
ATOM 4690 C C . GLY B 1 51 ? -9.477 25.969 26.609 1 98.38 51 GLY B C 1
ATOM 4691 O O . GLY B 1 51 ? -10.172 25.297 27.359 1 98.38 51 GLY B O 1
ATOM 4692 N N . ILE B 1 52 ? -10.016 26.719 25.688 1 98.69 52 ILE B N 1
ATOM 4693 C CA . ILE B 1 52 ? -11.453 26.75 25.469 1 98.69 52 ILE B CA 1
ATOM 4694 C C . ILE B 1 52 ? -11.891 25.516 24.688 1 98.69 52 ILE B C 1
ATOM 4696 O O . ILE B 1 52 ? -11.383 25.25 23.594 1 98.69 52 ILE B O 1
ATOM 4700 N N . PRO B 1 53 ? -12.805 24.703 25.219 1 98.5 53 PRO B N 1
ATOM 4701 C CA . PRO B 1 53 ? -13.281 23.562 24.438 1 98.5 53 PRO B CA 1
ATOM 4702 C C . PRO B 1 53 ? -14.008 23.984 23.156 1 98.5 53 PRO B C 1
ATOM 4704 O O . PRO B 1 53 ? -14.836 24.891 23.188 1 98.5 53 PRO B O 1
ATOM 4707 N N . TYR B 1 54 ? -13.711 23.406 22.031 1 98.62 54 TYR B N 1
ATOM 4708 C CA . TYR B 1 54 ? -14.438 23.719 20.812 1 98.62 54 TYR B CA 1
ATOM 4709 C C . TYR B 1 54 ? -15.289 22.531 20.375 1 98.62 54 TYR B C 1
ATOM 4711 O O . TYR B 1 54 ? -16.062 22.641 19.406 1 98.62 54 TYR B O 1
ATOM 4719 N N . ALA B 1 55 ? -15.203 21.375 21.047 1 98.75 55 ALA B N 1
ATOM 4720 C CA . ALA B 1 55 ? -15.945 20.156 20.75 1 98.75 55 ALA B CA 1
ATOM 4721 C C . ALA B 1 55 ? -16.297 19.406 22.031 1 98.75 55 ALA B C 1
ATOM 4723 O O . ALA B 1 55 ? -15.727 19.656 23.094 1 98.75 55 ALA B O 1
ATOM 4724 N N . GLN B 1 56 ? -17.312 18.516 21.906 1 98.62 56 GLN B N 1
ATOM 4725 C CA . GLN B 1 56 ? -17.531 17.562 22.984 1 98.62 56 GLN B CA 1
ATOM 4726 C C . GLN B 1 56 ? -16.312 16.672 23.203 1 98.62 56 GLN B C 1
ATOM 4728 O O . GLN B 1 56 ? -15.609 16.328 22.25 1 98.62 56 GLN B O 1
ATOM 4733 N N . PRO B 1 57 ? -16.062 16.328 24.547 1 98.38 57 PRO B N 1
ATOM 4734 C CA . PRO B 1 57 ? -14.922 15.43 24.766 1 98.38 57 PRO B CA 1
ATOM 4735 C C . PRO B 1 57 ? -15.031 14.125 23.984 1 98.38 57 PRO B C 1
ATOM 4737 O O . PRO B 1 57 ? -16.062 13.461 24.031 1 98.38 57 PRO B O 1
ATOM 4740 N N . PRO B 1 58 ? -14.047 13.805 23.172 1 98.44 58 PRO B N 1
ATOM 4741 C CA . PRO B 1 58 ? -14.078 12.555 22.422 1 98.44 58 PRO B CA 1
ATOM 4742 C C . PRO B 1 58 ? -13.734 11.336 23.266 1 98.44 58 PRO B C 1
ATOM 4744 O O . PRO B 1 58 ? -12.789 10.609 22.969 1 98.44 58 PRO B O 1
ATOM 4747 N N . THR B 1 59 ? -14.469 11.094 24.328 1 97.69 59 THR B N 1
ATOM 4748 C CA . THR B 1 59 ? -14.297 9.992 25.281 1 97.69 59 THR B CA 1
ATOM 4749 C C . THR B 1 59 ? -15.516 9.07 25.25 1 97.69 59 THR B C 1
ATOM 4751 O O . THR B 1 59 ? -16.531 9.391 24.656 1 97.69 59 THR B O 1
ATOM 4754 N N . GLY B 1 60 ? -15.344 7.871 25.781 1 96.5 60 GLY B N 1
ATOM 4755 C CA . GLY B 1 60 ? -16.453 6.926 25.797 1 96.5 60 GLY B CA 1
ATOM 4756 C C . GLY B 1 60 ? -17 6.617 24.422 1 96.5 60 GLY B C 1
ATOM 4757 O O . GLY B 1 60 ? -16.25 6.285 23.516 1 96.5 60 GLY B O 1
ATOM 4758 N N . ASN B 1 61 ? -18.281 6.812 24.297 1 96.5 61 ASN B N 1
ATOM 4759 C CA . ASN B 1 61 ? -18.953 6.477 23.031 1 96.5 61 ASN B CA 1
ATOM 4760 C C . ASN B 1 61 ? -18.516 7.402 21.906 1 96.5 61 ASN B C 1
ATOM 4762 O O . ASN B 1 61 ? -18.734 7.098 20.734 1 96.5 61 ASN B O 1
ATOM 4766 N N . LEU B 1 62 ? -17.875 8.516 22.266 1 98.25 62 LEU B N 1
ATOM 4767 C CA . LEU B 1 62 ? -17.453 9.469 21.234 1 98.25 62 LEU B CA 1
ATOM 4768 C C . LEU B 1 62 ? -15.992 9.234 20.859 1 98.25 62 LEU B C 1
ATOM 4770 O O . LEU B 1 62 ? -15.484 9.867 19.922 1 98.25 62 LEU B O 1
ATOM 4774 N N . ARG B 1 63 ? -15.32 8.25 21.609 1 98.12 63 ARG B N 1
ATOM 4775 C CA . ARG B 1 63 ? -13.961 7.883 21.219 1 98.12 63 ARG B CA 1
ATOM 4776 C C . ARG B 1 63 ? -13.93 7.383 19.781 1 98.12 63 ARG B C 1
ATOM 4778 O O . ARG B 1 63 ? -14.75 6.555 19.391 1 98.12 63 ARG B O 1
ATOM 4785 N N . PHE B 1 64 ? -13.055 7.922 18.938 1 98.44 64 PHE B N 1
ATOM 4786 C CA . PHE B 1 64 ? -12.766 7.551 17.547 1 98.44 64 PHE B CA 1
ATOM 4787 C C . PHE B 1 64 ? -13.844 8.07 16.609 1 98.44 64 PHE B C 1
ATOM 4789 O O . PHE B 1 64 ? -13.75 7.895 15.398 1 98.44 64 PHE B O 1
ATOM 4796 N N . LYS B 1 65 ? -14.859 8.742 17.078 1 98.5 65 LYS B N 1
ATOM 4797 C CA . LYS B 1 65 ? -15.891 9.312 16.219 1 98.5 65 LYS B CA 1
ATOM 4798 C C . LYS B 1 65 ? -15.469 10.688 15.695 1 98.5 65 LYS B C 1
ATOM 4800 O O . LYS B 1 65 ? -14.586 11.328 16.266 1 98.5 65 LYS B O 1
ATOM 4805 N N . TRP B 1 66 ? -16.094 11.047 14.586 1 98.69 66 TRP B N 1
ATOM 4806 C CA . TRP B 1 66 ? -15.984 12.445 14.188 1 98.69 66 TRP B CA 1
ATOM 4807 C C . TRP B 1 66 ? -16.344 13.367 15.344 1 98.69 66 TRP B C 1
ATOM 4809 O O . TRP B 1 66 ? -17.234 13.055 16.141 1 98.69 66 TRP B O 1
ATOM 4819 N N . PRO B 1 67 ? -15.625 14.484 15.445 1 98.81 67 PRO B N 1
ATOM 4820 C CA . PRO B 1 67 ? -15.93 15.383 16.562 1 98.81 67 PRO B CA 1
ATOM 4821 C C . PRO B 1 67 ? -17.359 15.922 16.516 1 98.81 67 PRO B C 1
ATOM 4823 O O . PRO B 1 67 ? -17.922 16.078 15.438 1 98.81 67 PRO B O 1
ATOM 4826 N N . GLN B 1 68 ? -17.875 16.109 17.688 1 98.62 68 GLN B N 1
ATOM 4827 C CA . GLN B 1 68 ? -19.219 16.656 17.812 1 98.62 68 GLN B CA 1
ATOM 4828 C C . GLN B 1 68 ? -19.188 18.062 18.391 1 98.62 68 GLN B C 1
ATOM 4830 O O . GLN B 1 68 ? -18.406 18.344 19.297 1 98.62 68 GLN B O 1
ATOM 4835 N N . SER B 1 69 ? -19.984 18.922 17.828 1 98.25 69 SER B N 1
ATOM 4836 C CA . SER B 1 69 ? -20.094 20.297 18.328 1 98.25 69 SER B CA 1
ATOM 4837 C C . SER B 1 69 ? -20.578 20.312 19.766 1 98.25 69 SER B C 1
ATOM 4839 O O . SER B 1 69 ? -21.312 19.422 20.203 1 98.25 69 SER B O 1
ATOM 4841 N N . LEU B 1 70 ? -20.109 21.344 20.469 1 97.69 70 LEU B N 1
ATOM 4842 C CA . LEU B 1 70 ? -20.672 21.578 21.797 1 97.69 70 LEU B CA 1
ATOM 4843 C C . LEU B 1 70 ? -22.188 21.766 21.734 1 97.69 70 LEU B C 1
ATOM 4845 O O . LEU B 1 70 ? -22.688 22.422 20.812 1 97.69 70 LEU B O 1
ATOM 4849 N N . ASN B 1 71 ? -22.844 21.094 22.672 1 96.12 71 ASN B N 1
ATOM 4850 C CA . ASN B 1 71 ? -24.297 21.125 22.625 1 96.12 71 ASN B CA 1
ATOM 4851 C C . ASN B 1 71 ? -24.891 21.625 23.938 1 96.12 71 ASN B C 1
ATOM 4853 O O . ASN B 1 71 ? -26.062 21.375 24.219 1 96.12 71 ASN B O 1
ATOM 4857 N N . THR B 1 72 ? -24.031 22.203 24.75 1 96.06 72 THR B N 1
ATOM 4858 C CA . THR B 1 72 ? -24.5 22.766 26.016 1 96.06 72 THR B CA 1
ATOM 4859 C C . THR B 1 72 ? -24.031 24.219 26.156 1 96.06 72 THR B C 1
ATOM 4861 O O . THR B 1 72 ? -23.062 24.625 25.531 1 96.06 72 THR B O 1
ATOM 4864 N N . SER B 1 73 ? -24.844 24.953 26.938 1 96.88 73 SER B N 1
ATOM 4865 C CA . SER B 1 73 ? -24.484 26.312 27.312 1 96.88 73 SER B CA 1
ATOM 4866 C C . SER B 1 73 ? -24.328 26.438 28.828 1 96.88 73 SER B C 1
ATOM 4868 O O . SER B 1 73 ? -24.703 25.531 29.578 1 96.88 73 SER B O 1
ATOM 4870 N N . PHE B 1 74 ? -23.688 27.469 29.219 1 97.25 74 PHE B N 1
ATOM 4871 C CA . PHE B 1 74 ? -23.5 27.719 30.641 1 97.25 74 PHE B CA 1
ATOM 4872 C C . PHE B 1 74 ? -23.672 29.203 30.953 1 97.25 74 PHE B C 1
ATOM 4874 O O . PHE B 1 74 ? -23.312 30.062 30.141 1 97.25 74 PHE B O 1
ATOM 4881 N N . ASP B 1 75 ? -24.109 29.516 32.188 1 96.75 75 ASP B N 1
ATOM 4882 C CA . ASP B 1 75 ? -24.406 30.875 32.594 1 96.75 75 ASP B CA 1
ATOM 4883 C C . ASP B 1 75 ? -23.219 31.484 33.344 1 96.75 75 ASP B C 1
ATOM 4885 O O . ASP B 1 75 ? -23.016 32.688 33.312 1 96.75 75 ASP B O 1
ATOM 4889 N N . GLU B 1 76 ? -22.516 30.625 34 1 97.25 76 GLU B N 1
ATOM 4890 C CA . GLU B 1 76 ? -21.391 31.125 34.781 1 97.25 76 GLU B CA 1
ATOM 4891 C C . GLU B 1 76 ? -20.219 31.516 33.875 1 97.25 76 GLU B C 1
ATOM 4893 O O . GLU B 1 76 ? -20.141 31.047 32.719 1 97.25 76 GLU B O 1
ATOM 4898 N N . GLU B 1 77 ? -19.469 32.406 34.375 1 97.12 77 GLU B N 1
ATOM 4899 C CA . GLU B 1 77 ? -18.219 32.719 33.688 1 97.12 77 GLU B CA 1
ATOM 4900 C C . GLU B 1 77 ? -17.188 31.609 33.906 1 97.12 77 GLU B C 1
ATOM 4902 O O . GLU B 1 77 ? -16.984 31.156 35.031 1 97.12 77 GLU B O 1
ATOM 4907 N N . ARG B 1 78 ? -16.609 31.188 32.844 1 97.94 78 ARG B N 1
ATOM 4908 C CA . ARG B 1 78 ? -15.57 30.156 32.938 1 97.94 78 ARG B CA 1
ATOM 4909 C C . ARG B 1 78 ? -14.188 30.734 32.688 1 97.94 78 ARG B C 1
ATOM 4911 O O . ARG B 1 78 ? -14.023 31.594 31.812 1 97.94 78 ARG B O 1
ATOM 4918 N N . THR B 1 79 ? -13.219 30.266 33.5 1 97.81 79 THR B N 1
ATOM 4919 C CA . THR B 1 79 ? -11.844 30.734 33.406 1 97.81 79 THR B CA 1
ATOM 4920 C C . THR B 1 79 ? -11.125 30.062 32.219 1 97.81 79 THR B C 1
ATOM 4922 O O . THR B 1 79 ? -11.156 28.828 32.094 1 97.81 79 THR B O 1
ATOM 4925 N N . ALA B 1 80 ? -10.523 30.828 31.391 1 98.31 80 ALA B N 1
ATOM 4926 C CA . ALA B 1 80 ? -9.75 30.359 30.25 1 98.31 80 ALA B CA 1
ATOM 4927 C C . ALA B 1 80 ? -8.336 30.953 30.266 1 98.31 80 ALA B C 1
ATOM 4929 O O . ALA B 1 80 ? -7.922 31.625 29.312 1 98.31 80 ALA B O 1
ATOM 4930 N N . THR B 1 81 ? -7.57 30.625 31.266 1 97.81 81 THR B N 1
ATOM 4931 C CA . THR B 1 81 ? -6.285 31.297 31.469 1 97.81 81 THR B CA 1
ATOM 4932 C C . THR B 1 81 ? -5.133 30.297 31.328 1 97.81 81 THR B C 1
ATOM 4934 O O . THR B 1 81 ? -3.965 30.688 31.375 1 97.81 81 THR B O 1
ATOM 4937 N N . GLU B 1 82 ? -5.434 29.031 31.172 1 97.19 82 GLU B N 1
ATOM 4938 C CA . GLU B 1 82 ? -4.414 28 31 1 97.19 82 GLU B CA 1
ATOM 4939 C C . GLU B 1 82 ? -4.715 27.125 29.797 1 97.19 82 GLU B C 1
ATOM 4941 O O . GLU B 1 82 ? -5.879 26.906 29.469 1 97.19 82 GLU B O 1
ATOM 4946 N N . TYR B 1 83 ? -3.594 26.672 29.188 1 97.56 83 TYR B N 1
ATOM 4947 C CA . TYR B 1 83 ? -3.779 25.734 28.094 1 97.56 83 TYR B CA 1
ATOM 4948 C C . TYR B 1 83 ? -4.488 24.469 28.578 1 97.56 83 TYR B C 1
ATOM 4950 O O . TYR B 1 83 ? -4.277 24.031 29.703 1 97.56 83 TYR B O 1
ATOM 4958 N N . GLY B 1 84 ? -5.371 23.922 27.688 1 97.25 84 GLY B N 1
ATOM 4959 C CA . GLY B 1 84 ? -5.945 22.625 27.984 1 97.25 84 GLY B CA 1
ATOM 4960 C C . GLY B 1 84 ? -4.953 21.484 27.859 1 97.25 84 GLY B C 1
ATOM 4961 O O . GLY B 1 84 ? -3.816 21.703 27.422 1 97.25 84 GLY B O 1
ATOM 4962 N N . ASP B 1 85 ? -5.414 20.297 28.203 1 97.44 85 ASP B N 1
ATOM 4963 C CA . ASP B 1 85 ? -4.582 19.109 28.047 1 97.44 85 ASP B CA 1
ATOM 4964 C C . ASP B 1 85 ? -4.215 18.875 26.594 1 97.44 85 ASP B C 1
ATOM 4966 O O . ASP B 1 85 ? -5.008 19.172 25.688 1 97.44 85 ASP B O 1
ATOM 4970 N N . SER B 1 86 ? -2.961 18.438 26.422 1 97.75 86 SER B N 1
ATOM 4971 C CA . SER B 1 86 ? -2.572 17.984 25.094 1 97.75 86 SER B CA 1
ATOM 4972 C C . SER B 1 86 ? -3.254 16.672 24.75 1 97.75 86 SER B C 1
ATOM 4974 O O . SER B 1 86 ? -3.672 15.922 25.641 1 97.75 86 SER B O 1
ATOM 4976 N N . CYS B 1 87 ? -3.424 16.422 23.484 1 98.25 87 CYS B N 1
ATOM 4977 C CA . CYS B 1 87 ? -4.004 15.164 23.047 1 98.25 87 CYS B CA 1
ATOM 4978 C C . CYS B 1 87 ? -3.041 14.008 23.297 1 98.25 87 CYS B C 1
ATOM 4980 O O . CYS B 1 87 ? -1.825 14.203 23.344 1 98.25 87 CYS B O 1
ATOM 4982 N N . MET B 1 88 ? -3.621 12.828 23.406 1 97.62 88 MET B N 1
ATOM 4983 C CA . MET B 1 88 ? -2.846 11.625 23.688 1 97.62 88 MET B CA 1
ATOM 4984 C C . MET B 1 88 ? -1.784 11.391 22.625 1 97.62 88 MET B C 1
ATOM 4986 O O . MET B 1 88 ? -2.061 11.516 21.422 1 97.62 88 MET B O 1
ATOM 4990 N N . GLN B 1 89 ? -0.587 11.109 23.031 1 96.88 89 GLN B N 1
ATOM 4991 C CA . GLN B 1 89 ? 0.572 10.844 22.172 1 96.88 89 GLN B CA 1
ATOM 4992 C C . GLN B 1 89 ? 1.682 10.156 22.969 1 96.88 89 GLN B C 1
ATOM 4994 O O . GLN B 1 89 ? 1.601 10.047 24.188 1 96.88 89 GLN B O 1
ATOM 4999 N N . TYR B 1 90 ? 2.756 9.711 22.328 1 95.06 90 TYR B N 1
ATOM 5000 C CA . TYR B 1 90 ? 3.822 8.984 23.016 1 95.06 90 TYR B CA 1
ATOM 5001 C C . TYR B 1 90 ? 5.125 9.773 22.969 1 95.06 90 TYR B C 1
ATOM 5003 O O . TYR B 1 90 ? 6.129 9.352 23.547 1 95.06 90 TYR B O 1
ATOM 5011 N N . THR B 1 91 ? 5.277 10.82 22.328 1 84.56 91 THR B N 1
ATOM 5012 C CA . THR B 1 91 ? 6.547 11.453 21.984 1 84.56 91 THR B CA 1
ATOM 5013 C C . THR B 1 91 ? 6.93 12.484 23.047 1 84.56 91 THR B C 1
ATOM 5015 O O . THR B 1 91 ? 8.109 12.836 23.188 1 84.56 91 THR B O 1
ATOM 5018 N N . GLN B 1 92 ? 6.035 13.18 23.688 1 80.06 92 GLN B N 1
ATOM 5019 C CA . GLN B 1 92 ? 6.387 14.266 24.594 1 80.06 92 GLN B CA 1
ATOM 5020 C C . GLN B 1 92 ? 5.715 14.078 25.953 1 80.06 92 GLN B C 1
ATOM 5022 O O . GLN B 1 92 ? 4.789 13.273 26.094 1 80.06 92 GLN B O 1
ATOM 5027 N N . ASN B 1 93 ? 6.402 14.781 26.844 1 83 93 ASN B N 1
ATOM 5028 C CA . ASN B 1 93 ? 5.867 14.719 28.203 1 83 93 ASN B CA 1
ATOM 5029 C C . ASN B 1 93 ? 4.93 15.891 28.484 1 83 93 ASN B C 1
ATOM 5031 O O . ASN B 1 93 ? 5.309 16.844 29.172 1 83 93 ASN B O 1
ATOM 5035 N N . TRP B 1 94 ? 3.803 15.805 27.969 1 86.81 94 TRP B N 1
ATOM 5036 C CA . TRP B 1 94 ? 2.727 16.766 28.203 1 86.81 94 TRP B CA 1
ATOM 5037 C C . TRP B 1 94 ? 1.761 16.266 29.266 1 86.81 94 TRP B C 1
ATOM 5039 O O . TRP B 1 94 ? 1.77 15.078 29.609 1 86.81 94 TRP B O 1
ATOM 5049 N N . THR B 1 95 ? 1.074 17.188 29.859 1 93.5 95 THR B N 1
ATOM 5050 C CA . THR B 1 95 ? -0.181 16.75 30.453 1 93.5 95 THR B CA 1
ATOM 5051 C C . THR B 1 95 ? -1.193 16.375 29.375 1 93.5 95 THR B C 1
ATOM 5053 O O . THR B 1 95 ? -1.514 17.172 28.5 1 93.5 95 THR B O 1
ATOM 5056 N N . MET B 1 96 ? -1.62 15.109 29.406 1 96.75 96 MET B N 1
ATOM 5057 C CA . MET B 1 96 ? -2.414 14.594 28.297 1 96.75 96 MET B CA 1
ATOM 5058 C C . MET B 1 96 ? -3.771 14.094 28.781 1 96.75 96 MET B C 1
ATOM 5060 O O . MET B 1 96 ? -3.906 13.664 29.922 1 96.75 96 MET B O 1
ATOM 5064 N N . SER B 1 97 ? -4.715 14.195 27.938 1 97.75 97 SER B N 1
ATOM 5065 C CA . SER B 1 97 ? -6.062 13.672 28.125 1 97.75 97 SER B CA 1
ATOM 5066 C C . SER B 1 97 ? -6.742 13.383 26.797 1 97.75 97 SER B C 1
ATOM 5068 O O . SER B 1 97 ? -6.426 14.016 25.781 1 97.75 97 SER B O 1
ATOM 5070 N N . GLU B 1 98 ? -7.633 12.398 26.828 1 98.12 98 GLU B N 1
ATOM 5071 C CA . GLU B 1 98 ? -8.477 12.242 25.656 1 98.12 98 GLU B CA 1
ATOM 5072 C C . GLU B 1 98 ? -9.398 13.445 25.469 1 98.12 98 GLU B C 1
ATOM 5074 O O . GLU B 1 98 ? -9.797 13.766 24.344 1 98.12 98 GLU B O 1
ATOM 5079 N N . ASP B 1 99 ? -9.766 14.07 26.594 1 98.44 99 ASP B N 1
ATOM 5080 C CA . ASP B 1 99 ? -10.5 15.328 26.516 1 98.44 99 ASP B CA 1
ATOM 5081 C C . ASP B 1 99 ? -9.555 16.5 26.219 1 98.44 99 ASP B C 1
ATOM 5083 O O . ASP B 1 99 ? -9.266 17.297 27.109 1 98.44 99 ASP B O 1
ATOM 5087 N N . CYS B 1 100 ? -9.164 16.594 24.969 1 98.62 100 CYS B N 1
ATOM 5088 C CA . CYS B 1 100 ? -8.062 17.5 24.656 1 98.62 100 CYS B CA 1
ATOM 5089 C C . CYS B 1 100 ? -8.469 18.516 23.578 1 98.62 100 CYS B C 1
ATOM 5091 O O . CYS B 1 100 ? -7.656 19.344 23.172 1 98.62 100 CYS B O 1
ATOM 5093 N N . LEU B 1 101 ? -9.703 18.5 23.078 1 98.88 101 LEU B N 1
ATOM 5094 C CA . LEU B 1 101 ? -10.094 19.344 21.953 1 98.88 101 LEU B CA 1
ATOM 5095 C C . LEU B 1 101 ? -10.398 20.766 22.438 1 98.88 101 LEU B C 1
ATOM 5097 O O . LEU B 1 101 ? -11.562 21.125 22.625 1 98.88 101 LEU B O 1
ATOM 5101 N N . SER B 1 102 ? -9.352 21.5 22.531 1 98.69 102 SER B N 1
ATOM 5102 C CA . SER B 1 102 ? -9.445 22.875 23 1 98.69 102 SER B CA 1
ATOM 5103 C C . SER B 1 102 ? -8.805 23.844 22 1 98.69 102 SER B C 1
ATOM 5105 O O . SER B 1 102 ? -8.047 23.438 21.125 1 98.69 102 SER B O 1
ATOM 5107 N N . ILE B 1 103 ? -9.164 25.094 22.109 1 98.62 103 ILE B N 1
ATOM 5108 C CA . ILE B 1 103 ? -8.703 26.156 21.219 1 98.62 103 ILE B CA 1
ATOM 5109 C C . ILE B 1 103 ? -8.227 27.344 22.047 1 98.62 103 ILE B C 1
ATOM 5111 O O . ILE B 1 103 ? -8.641 27.516 23.203 1 98.62 103 ILE B O 1
ATOM 5115 N N . ASN B 1 104 ? -7.27 28.094 21.531 1 98.75 104 ASN B N 1
ATOM 5116 C CA . ASN B 1 104 ? -6.66 29.266 22.172 1 98.75 104 ASN B CA 1
ATOM 5117 C C . ASN B 1 104 ? -6.719 30.484 21.266 1 98.75 104 ASN B C 1
ATOM 5119 O O . ASN B 1 104 ? -6.531 30.375 20.062 1 98.75 104 ASN B O 1
ATOM 5123 N N . VAL B 1 105 ? -6.973 31.625 21.891 1 98.31 105 VAL B N 1
ATOM 5124 C CA . VAL B 1 105 ? -7.039 32.875 21.156 1 98.31 105 VAL B CA 1
ATOM 5125 C C . VAL B 1 105 ? -6.156 33.938 21.828 1 98.31 105 VAL B C 1
ATOM 5127 O O . VAL B 1 105 ? -6.297 34.188 23.016 1 98.31 105 VAL B O 1
ATOM 5130 N N . ILE B 1 106 ? -5.25 34.469 21.078 1 97.88 106 ILE B N 1
ATOM 5131 C CA . ILE B 1 106 ? -4.449 35.625 21.484 1 97.88 106 ILE B CA 1
ATOM 5132 C C . ILE B 1 106 ? -4.836 36.844 20.672 1 97.88 106 ILE B C 1
ATOM 5134 O O . ILE B 1 106 ? -4.848 36.812 19.438 1 97.88 106 ILE B O 1
ATOM 5138 N N . ARG B 1 107 ? -5.191 37.938 21.344 1 97.25 107 ARG B N 1
ATOM 5139 C CA . ARG B 1 107 ? -5.582 39.156 20.672 1 97.25 107 ARG B CA 1
ATOM 5140 C C . ARG B 1 107 ? -4.891 40.375 21.281 1 97.25 107 ARG B C 1
ATOM 5142 O O . ARG B 1 107 ? -4.453 40.312 22.438 1 97.25 107 ARG B O 1
ATOM 5149 N N . PRO B 1 108 ? -4.777 41.469 20.422 1 96.31 108 PRO B N 1
ATOM 5150 C CA . PRO B 1 108 ? -4.363 42.719 21.047 1 96.31 108 PRO B CA 1
ATOM 5151 C C . PRO B 1 108 ? -5.305 43.156 22.172 1 96.31 108 PRO B C 1
ATOM 5153 O O . PRO B 1 108 ? -6.52 42.969 22.078 1 96.31 108 PRO B O 1
ATOM 5156 N N . ALA B 1 109 ? -4.719 43.719 23.188 1 94.25 109 ALA B N 1
ATOM 5157 C CA . ALA B 1 109 ? -5.543 44.188 24.312 1 94.25 109 ALA B CA 1
ATOM 5158 C C . ALA B 1 109 ? -6.473 45.312 23.875 1 94.25 109 ALA B C 1
ATOM 5160 O O . ALA B 1 109 ? -6.133 46.094 22.969 1 94.25 109 ALA B O 1
ATOM 5161 N N . GLY B 1 110 ? -7.598 45.406 24.578 1 81.75 110 GLY B N 1
ATOM 5162 C CA . GLY B 1 110 ? -8.523 46.5 24.344 1 81.75 110 GLY B CA 1
ATOM 5163 C C . GLY B 1 110 ? -9.805 46.062 23.656 1 81.75 110 GLY B C 1
ATOM 5164 O O . GLY B 1 110 ? -10.188 44.875 23.75 1 81.75 110 GLY B O 1
ATOM 5165 N N . SER B 1 111 ? -10.406 47.031 23.031 1 68.31 111 SER B N 1
ATOM 5166 C CA . SER B 1 111 ? -11.742 46.781 22.484 1 68.31 111 SER B CA 1
ATOM 5167 C C . SER B 1 111 ? -11.672 45.969 21.203 1 68.31 111 SER B C 1
ATOM 5169 O O . SER B 1 111 ? -10.844 46.25 20.328 1 68.31 111 SER B O 1
ATOM 5171 N N . PRO B 1 112 ? -12.602 45.062 21.125 1 68.81 112 PRO B N 1
ATOM 5172 C CA . PRO B 1 112 ? -12.656 44.156 19.953 1 68.81 112 PRO B CA 1
ATOM 5173 C C . PRO B 1 112 ? -12.828 44.906 18.641 1 68.81 112 PRO B C 1
ATOM 5175 O O . PRO B 1 112 ? -13.523 45.938 18.594 1 68.81 112 PRO B O 1
ATOM 5178 N N . ARG B 1 113 ? -11.922 44.562 17.828 1 82.56 113 ARG B N 1
ATOM 5179 C CA . ARG B 1 113 ? -11.961 45 16.453 1 82.56 113 ARG B CA 1
ATOM 5180 C C . ARG B 1 113 ? -12.156 43.844 15.484 1 82.56 113 ARG B C 1
ATOM 5182 O O . ARG B 1 113 ? -12.055 42.688 15.883 1 82.56 113 ARG B O 1
ATOM 5189 N N . SER B 1 114 ? -12.609 44.062 14.359 1 93.75 114 SER B N 1
ATOM 5190 C CA . SER B 1 114 ? -12.773 43.062 13.297 1 93.75 114 SER B CA 1
ATOM 5191 C C . SER B 1 114 ? -11.422 42.656 12.719 1 93.75 114 SER B C 1
ATOM 5193 O O . SER B 1 114 ? -11.164 42.812 11.523 1 93.75 114 SER B O 1
ATOM 5195 N N . TYR B 1 115 ? -10.633 41.969 13.609 1 96.88 115 TYR B N 1
ATOM 5196 C CA . TYR B 1 115 ? -9.281 41.594 13.234 1 96.88 115 TYR B CA 1
ATOM 5197 C C . TYR B 1 115 ? -9.305 40.438 12.242 1 96.88 115 TYR B C 1
ATOM 5199 O O . TYR B 1 115 ? -10.125 39.531 12.352 1 96.88 115 TYR B O 1
ATOM 5207 N N . SER B 1 116 ? -8.398 40.5 11.242 1 97.62 116 SER B N 1
ATOM 5208 C CA . SER B 1 116 ? -8.008 39.281 10.586 1 97.62 116 SER B CA 1
ATOM 5209 C C . SER B 1 116 ? -7.277 38.344 11.547 1 97.62 116 SER B C 1
ATOM 5211 O O . SER B 1 116 ? -6.824 38.781 12.609 1 97.62 116 SER B O 1
ATOM 5213 N N . GLN B 1 117 ? -7.238 37.062 11.195 1 95.88 117 GLN B N 1
ATOM 5214 C CA . GLN B 1 117 ? -6.59 36.219 12.188 1 95.88 117 GLN B CA 1
ATOM 5215 C C . GLN B 1 117 ? -5.816 35.094 11.508 1 95.88 117 GLN B C 1
ATOM 5217 O O . GLN B 1 117 ? -6.191 34.625 10.43 1 95.88 117 GLN B O 1
ATOM 5222 N N . PHE B 1 118 ? -4.691 34.75 12.188 1 98.12 118 PHE B N 1
ATOM 5223 C CA . PHE B 1 118 ? -3.979 33.5 11.945 1 98.12 118 PHE B CA 1
ATOM 5224 C C . PHE B 1 118 ? -4.707 32.312 12.586 1 98.12 118 PHE B C 1
ATOM 5226 O O . PHE B 1 118 ? -5.23 32.438 13.695 1 98.12 118 PHE B O 1
ATOM 5233 N N . PHE B 1 119 ? -4.82 31.266 11.852 1 98.75 119 PHE B N 1
ATOM 5234 C CA . PHE B 1 119 ? -5.258 29.984 12.375 1 98.75 119 PHE B CA 1
ATOM 5235 C C . PHE B 1 119 ? -4.16 28.938 12.242 1 98.75 119 PHE B C 1
ATOM 5237 O O . PHE B 1 119 ? -3.98 28.359 11.172 1 98.75 119 PHE B O 1
ATOM 5244 N N . TRP B 1 120 ? -3.484 28.609 13.336 1 98.62 120 TRP B N 1
ATOM 5245 C CA . TRP B 1 120 ? -2.275 27.797 13.312 1 98.62 120 TRP B CA 1
ATOM 5246 C C . TRP B 1 120 ? -2.617 26.312 13.453 1 98.62 120 TRP B C 1
ATOM 5248 O O . TRP B 1 120 ? -3.273 25.906 14.422 1 98.62 120 TRP B O 1
ATOM 5258 N N . VAL B 1 121 ? -2.154 25.516 12.516 1 98.38 121 VAL B N 1
ATOM 5259 C CA . VAL B 1 121 ? -2.211 24.062 12.562 1 98.38 121 VAL B CA 1
ATOM 5260 C C . VAL B 1 121 ? -0.803 23.5 12.727 1 98.38 121 VAL B C 1
ATOM 5262 O O . VAL B 1 121 ? -0.009 23.5 11.789 1 98.38 121 VAL B O 1
ATOM 5265 N N . TYR B 1 122 ? -0.535 23 13.906 1 96.94 122 TYR B N 1
ATOM 5266 C CA . TYR B 1 122 ? 0.836 22.594 14.195 1 96.94 122 TYR B CA 1
ATOM 5267 C C . TYR B 1 122 ? 1.182 21.297 13.484 1 96.94 122 TYR B C 1
ATOM 5269 O O . TYR B 1 122 ? 0.29 20.531 13.094 1 96.94 122 TYR B O 1
ATOM 5277 N N . GLY B 1 123 ? 2.49 21.125 13.312 1 95.81 123 GLY B N 1
ATOM 5278 C CA . GLY B 1 123 ? 3.004 19.891 12.734 1 95.81 123 GLY B CA 1
ATOM 5279 C C . GLY B 1 123 ? 3.215 18.797 13.75 1 95.81 123 GLY B C 1
ATOM 5280 O O . GLY B 1 123 ? 2.537 18.75 14.781 1 95.81 123 GLY B O 1
ATOM 5281 N N . GLY B 1 124 ? 4.051 17.859 13.383 1 95.25 124 GLY B N 1
ATOM 5282 C CA . GLY B 1 124 ? 4.316 16.719 14.242 1 95.25 124 GLY B CA 1
ATOM 5283 C C . GLY B 1 124 ? 3.867 15.406 13.641 1 95.25 124 GLY B C 1
ATOM 5284 O O . GLY B 1 124 ? 3.607 14.438 14.359 1 95.25 124 GLY B O 1
ATOM 5285 N N . GLY B 1 125 ? 3.738 15.352 12.398 1 95 125 GLY B N 1
ATOM 5286 C CA . GLY B 1 125 ? 3.488 14.117 11.672 1 95 125 GLY B CA 1
ATOM 5287 C C . GLY B 1 125 ? 2.111 13.539 11.938 1 95 125 GLY B C 1
ATOM 5288 O O . GLY B 1 125 ? 1.854 12.367 11.633 1 95 125 GLY B O 1
ATOM 5289 N N . LEU B 1 126 ? 1.237 14.297 12.672 1 96.62 126 LEU B N 1
ATOM 5290 C CA . LEU B 1 126 ? -0.116 13.906 13.047 1 96.62 126 LEU B CA 1
ATOM 5291 C C . LEU B 1 126 ? -0.091 12.875 14.172 1 96.62 126 LEU B C 1
ATOM 5293 O O . LEU B 1 126 ? -1.084 12.18 14.398 1 96.62 126 LEU B O 1
ATOM 5297 N N . TYR B 1 127 ? 1.077 12.711 14.773 1 96.25 127 TYR B N 1
ATOM 5298 C CA . TYR B 1 127 ? 1.157 11.789 15.898 1 96.25 127 TYR B CA 1
ATOM 5299 C C . TYR B 1 127 ? 1.841 12.453 17.094 1 96.25 127 TYR B C 1
ATOM 5301 O O . TYR B 1 127 ? 1.948 11.852 18.172 1 96.25 127 TYR B O 1
ATOM 5309 N N . ALA B 1 128 ? 2.258 13.688 16.891 1 96.31 128 ALA B N 1
ATOM 5310 C CA . ALA B 1 128 ? 2.889 14.445 17.969 1 96.31 128 ALA B CA 1
ATOM 5311 C C . ALA B 1 128 ? 2.555 15.93 17.844 1 96.31 128 ALA B C 1
ATOM 5313 O O . ALA B 1 128 ? 2.186 16.406 16.781 1 96.31 128 ALA B O 1
ATOM 5314 N N . GLY B 1 129 ? 2.662 16.641 18.938 1 96.25 129 GLY B N 1
ATOM 5315 C CA . GLY B 1 129 ? 2.48 18.094 18.953 1 96.25 129 GLY B CA 1
ATOM 5316 C C . GLY B 1 129 ? 1.412 18.547 19.938 1 96.25 129 GLY B C 1
ATOM 5317 O O . GLY B 1 129 ? 0.693 17.719 20.5 1 96.25 129 GLY B O 1
ATOM 5318 N N . SER B 1 130 ? 1.401 19.797 20.141 1 97 130 SER B N 1
ATOM 5319 C CA . SER B 1 130 ? 0.445 20.438 21.047 1 97 130 SER B CA 1
ATOM 5320 C C . SER B 1 130 ? 0.367 21.938 20.781 1 97 130 SER B C 1
ATOM 5322 O O . SER B 1 130 ? 1.378 22.578 20.484 1 97 130 SER B O 1
ATOM 5324 N N . SER B 1 131 ? -0.808 22.438 20.984 1 96.62 131 SER B N 1
ATOM 5325 C CA . SER B 1 131 ? -0.951 23.891 20.891 1 96.62 131 SER B CA 1
ATOM 5326 C C . SER B 1 131 ? -0.258 24.578 22.062 1 96.62 131 SER B C 1
ATOM 5328 O O . SER B 1 131 ? 0.034 25.781 22 1 96.62 131 SER B O 1
ATOM 5330 N N . ALA B 1 132 ? 0.086 23.797 23.078 1 95.5 132 ALA B N 1
ATOM 5331 C CA . ALA B 1 132 ? 0.728 24.344 24.266 1 95.5 132 ALA B CA 1
ATOM 5332 C C . ALA B 1 132 ? 2.244 24.391 24.094 1 95.5 132 ALA B C 1
ATOM 5334 O O . ALA B 1 132 ? 2.955 24.906 24.969 1 95.5 132 ALA B O 1
ATOM 5335 N N . ASP B 1 133 ? 2.734 23.859 23.047 1 94 133 ASP B N 1
ATOM 5336 C CA . ASP B 1 133 ? 4.172 23.906 22.812 1 94 133 ASP B CA 1
ATOM 5337 C C . ASP B 1 133 ? 4.672 25.344 22.781 1 94 133 ASP B C 1
ATOM 5339 O O . ASP B 1 133 ? 4.215 26.156 21.953 1 94 133 ASP B O 1
ATOM 5343 N N . PRO B 1 134 ? 5.633 25.672 23.625 1 90.88 134 PRO B N 1
ATOM 5344 C CA . PRO B 1 134 ? 6.121 27.047 23.656 1 90.88 134 PRO B CA 1
ATOM 5345 C C . PRO B 1 134 ? 6.723 27.5 22.328 1 90.88 134 PRO B C 1
ATOM 5347 O O . PRO B 1 134 ? 6.773 28.703 22.047 1 90.88 134 PRO B O 1
ATOM 5350 N N . GLN B 1 135 ? 7.141 26.594 21.531 1 89.25 135 GLN B N 1
ATOM 5351 C CA . GLN B 1 135 ? 7.664 26.922 20.219 1 89.25 135 GLN B CA 1
ATOM 5352 C C . GLN B 1 135 ? 6.594 27.578 19.344 1 89.25 135 GLN B C 1
ATOM 5354 O O . GLN B 1 135 ? 6.906 28.281 18.391 1 89.25 135 GLN B O 1
ATOM 5359 N N . TYR B 1 136 ? 5.34 27.406 19.766 1 92 136 TYR B N 1
ATOM 5360 C CA . TYR B 1 136 ? 4.211 27.906 18.984 1 92 136 TYR B CA 1
ATOM 5361 C C . TYR B 1 136 ? 3.527 29.062 19.719 1 92 136 TYR B C 1
ATOM 5363 O O . TYR B 1 136 ? 2.35 29.344 19.484 1 92 136 TYR B O 1
ATOM 5371 N N . ASN B 1 137 ? 4.289 29.641 20.641 1 93.44 137 ASN B N 1
ATOM 5372 C CA . ASN B 1 137 ? 3.713 30.797 21.312 1 93.44 137 ASN B CA 1
ATOM 5373 C C . ASN B 1 137 ? 3.32 31.891 20.328 1 93.44 137 ASN B C 1
ATOM 5375 O O . ASN B 1 137 ? 4.172 32.406 19.609 1 93.44 137 ASN B O 1
ATOM 5379 N N . LEU B 1 138 ? 2.053 32.281 20.328 1 96.5 138 LEU B N 1
ATOM 5380 C CA . LEU B 1 138 ? 1.49 33.156 19.297 1 96.5 138 LEU B CA 1
ATOM 5381 C C . LEU B 1 138 ? 1.714 34.625 19.641 1 96.5 138 LEU B C 1
ATOM 5383 O O . LEU B 1 138 ? 1.51 35.5 18.797 1 96.5 138 LEU B O 1
ATOM 5387 N N . SER B 1 139 ? 2.162 34.938 20.844 1 95.75 139 SER B N 1
ATOM 5388 C CA . SER B 1 139 ? 2.312 36.312 21.281 1 95.75 139 SER B CA 1
ATOM 5389 C C . SER B 1 139 ? 3.312 37.062 20.406 1 95.75 139 SER B C 1
ATOM 5391 O O . SER B 1 139 ? 3.154 38.281 20.156 1 95.75 139 SER B O 1
ATOM 5393 N N . GLY B 1 140 ? 4.328 36.344 19.953 1 94.81 140 GLY B N 1
ATOM 5394 C CA . GLY B 1 140 ? 5.348 36.969 19.141 1 94.81 140 GLY B CA 1
ATOM 5395 C C . GLY B 1 140 ? 4.805 37.531 17.828 1 94.81 140 GLY B C 1
ATOM 5396 O O . GLY B 1 140 ? 5.043 38.719 17.516 1 94.81 140 GLY B O 1
ATOM 5397 N N . ILE B 1 141 ? 4.102 36.781 17.078 1 96.69 141 ILE B N 1
ATOM 5398 C CA . ILE B 1 141 ? 3.607 37.219 15.781 1 96.69 141 ILE B CA 1
ATOM 5399 C C . ILE B 1 141 ? 2.52 38.281 15.961 1 96.69 141 ILE B C 1
ATOM 5401 O O . ILE B 1 141 ? 2.389 39.188 15.148 1 96.69 141 ILE B O 1
ATOM 5405 N N . VAL B 1 142 ? 1.642 38.156 16.984 1 97.31 142 VAL B N 1
ATOM 5406 C CA . VAL B 1 142 ? 0.636 39.156 17.281 1 97.31 142 VAL B CA 1
ATOM 5407 C C . VAL B 1 142 ? 1.319 40.5 17.625 1 97.31 142 VAL B C 1
ATOM 5409 O O . VAL B 1 142 ? 0.854 41.562 17.234 1 97.31 142 VAL B O 1
ATOM 5412 N N . LYS B 1 143 ? 2.438 40.406 18.344 1 96.69 143 LYS B N 1
ATOM 5413 C CA . LYS B 1 143 ? 3.186 41.625 18.688 1 96.69 143 LYS B CA 1
ATOM 5414 C C . LYS B 1 143 ? 3.709 42.312 17.438 1 96.69 143 LYS B C 1
ATOM 5416 O O . LYS B 1 143 ? 3.662 43.531 17.328 1 96.69 143 LYS B O 1
ATOM 5421 N N . VAL B 1 144 ? 4.242 41.531 16.516 1 96.56 144 VAL B N 1
ATOM 5422 C CA . VAL B 1 144 ? 4.699 42.125 15.242 1 96.56 144 VAL B CA 1
ATOM 5423 C C . VAL B 1 144 ? 3.559 42.906 14.594 1 96.56 144 VAL B C 1
ATOM 5425 O O . VAL B 1 144 ? 3.766 44 14.094 1 96.56 144 VAL B O 1
ATOM 5428 N N . SER B 1 145 ? 2.379 42.375 14.617 1 97.25 145 SER B N 1
ATOM 5429 C CA . SER B 1 145 ? 1.23 43.031 14 1 97.25 145 SER B CA 1
ATOM 5430 C C . SER B 1 145 ? 0.905 44.344 14.703 1 97.25 145 SER B C 1
ATOM 5432 O O . SER B 1 145 ? 0.571 45.344 14.047 1 97.25 145 SER B O 1
ATOM 5434 N N . GLN B 1 146 ? 0.971 44.344 16.031 1 96.06 146 GLN B N 1
ATOM 5435 C CA . GLN B 1 146 ? 0.754 45.562 16.812 1 96.06 146 GLN B CA 1
ATOM 5436 C C . GLN B 1 146 ? 1.805 46.625 16.484 1 96.06 146 GLN B C 1
ATOM 5438 O O . GLN B 1 146 ? 1.479 47.812 16.328 1 96.06 146 GLN B O 1
ATOM 5443 N N . ASP B 1 147 ? 2.955 46.156 16.375 1 95.69 147 ASP B N 1
ATOM 5444 C CA . ASP B 1 147 ? 4.078 47.062 16.188 1 95.69 147 ASP B CA 1
ATOM 5445 C C . ASP B 1 147 ? 3.994 47.781 14.828 1 95.69 147 ASP B C 1
ATOM 5447 O O . AS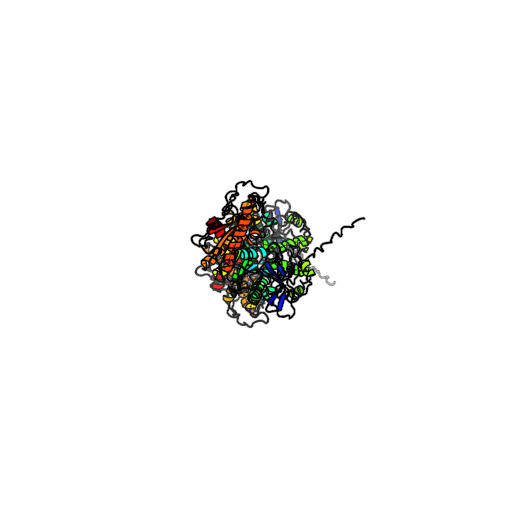P B 1 147 ? 4.398 48.938 14.695 1 95.69 147 ASP B O 1
ATOM 5451 N N . ILE B 1 148 ? 3.543 47.094 13.859 1 94.06 148 ILE B N 1
ATOM 5452 C CA . ILE B 1 148 ? 3.494 47.719 12.547 1 94.06 148 ILE B CA 1
ATOM 5453 C C . ILE B 1 148 ? 2.115 48.344 12.312 1 94.06 148 ILE B C 1
ATOM 5455 O O . ILE B 1 148 ? 1.771 48.688 11.18 1 94.06 148 ILE B O 1
ATOM 5459 N N . LYS B 1 149 ? 1.226 48.375 13.297 1 94.31 149 LYS B N 1
ATOM 5460 C CA . LYS B 1 149 ? -0.093 49 13.32 1 94.31 149 LYS B CA 1
ATOM 5461 C C . LYS B 1 149 ? -1.039 48.312 12.328 1 94.31 149 LYS B C 1
ATOM 5463 O O . LYS B 1 149 ? -1.824 49 11.656 1 94.31 149 LYS B O 1
ATOM 5468 N N . GLU B 1 150 ? -0.913 47.062 12.227 1 94.69 150 GLU B N 1
ATOM 5469 C CA . GLU B 1 150 ? -1.814 46.156 11.492 1 94.69 150 GLU B CA 1
ATOM 5470 C C . GLU B 1 150 ? -2.221 44.969 12.344 1 94.69 150 GLU B C 1
ATOM 5472 O O . GLU B 1 150 ? -2.008 43.812 11.945 1 94.69 150 GLU B O 1
ATOM 5477 N N . PRO B 1 151 ? -2.824 45.344 13.422 1 96.25 151 PRO B N 1
ATOM 5478 C CA . PRO B 1 151 ? -3.059 44.281 14.43 1 96.25 151 PRO B CA 1
ATOM 5479 C C . PRO B 1 151 ? -3.883 43.125 13.891 1 96.25 151 PRO B C 1
ATOM 5481 O O . PRO B 1 151 ? -4.816 43.344 13.109 1 96.25 151 PRO B O 1
ATOM 5484 N N . VAL B 1 152 ? -3.514 41.938 14.297 1 97.5 152 VAL B N 1
ATOM 5485 C CA . VAL B 1 152 ? -4.203 40.688 13.977 1 97.5 152 VAL B CA 1
ATOM 5486 C C . VAL B 1 152 ? -4.398 39.875 15.25 1 97.5 152 VAL B C 1
ATOM 5488 O O . VAL B 1 152 ? -3.768 40.125 16.281 1 97.5 152 VAL B O 1
ATOM 5491 N N . LEU B 1 153 ? -5.387 38.969 15.211 1 96.5 153 LEU B N 1
ATOM 5492 C CA . LEU B 1 153 ? -5.496 37.938 16.234 1 96.5 153 LEU B CA 1
ATOM 5493 C C . LEU B 1 153 ? -4.895 36.625 15.742 1 96.5 153 LEU B C 1
ATOM 5495 O O . LEU B 1 153 ? -4.672 36.469 14.547 1 96.5 153 LEU B O 1
ATOM 5499 N N . ALA B 1 154 ? -4.504 35.781 16.688 1 98.19 154 ALA B N 1
ATOM 5500 C CA . ALA B 1 154 ? -3.969 34.469 16.328 1 98.19 154 ALA B CA 1
ATOM 5501 C C . ALA B 1 154 ? -4.637 33.344 17.156 1 98.19 154 ALA B C 1
ATOM 5503 O O . ALA B 1 154 ? -4.91 33.531 18.344 1 98.19 154 ALA B O 1
ATOM 5504 N N . VAL B 1 155 ? -4.91 32.25 16.484 1 98.75 155 VAL B N 1
ATOM 5505 C CA . VAL B 1 155 ? -5.617 31.125 17.078 1 98.75 155 VAL B CA 1
ATOM 5506 C C . VAL B 1 155 ? -4.785 29.859 16.922 1 98.75 155 VAL B C 1
ATOM 5508 O O . VAL B 1 155 ? -4.16 29.641 15.891 1 98.75 155 VAL B O 1
ATOM 5511 N N . SER B 1 156 ? -4.695 29.047 17.938 1 98.56 156 SER B N 1
ATOM 5512 C CA . SER B 1 156 ? -4.172 27.688 17.906 1 98.56 156 SER B CA 1
ATOM 5513 C C . SER B 1 156 ? -5.141 26.703 18.547 1 98.56 156 SER B C 1
ATOM 5515 O O . SER B 1 156 ? -6.074 27.109 19.234 1 98.56 156 SER B O 1
ATOM 5517 N N . PHE B 1 157 ? -4.98 25.406 18.281 1 98.75 157 PHE B N 1
ATOM 5518 C CA . PHE B 1 157 ? -5.902 24.406 18.812 1 98.75 157 PHE B CA 1
ATOM 5519 C C . PHE B 1 157 ? -5.258 23.031 18.812 1 98.75 157 PHE B C 1
ATOM 5521 O O . PHE B 1 157 ? -4.188 22.844 18.234 1 98.75 157 PHE B O 1
ATOM 5528 N N . ASN B 1 158 ? -5.871 22.141 19.578 1 98.69 158 ASN B N 1
ATOM 5529 C CA . ASN B 1 158 ? -5.477 20.734 19.547 1 98.69 158 ASN B CA 1
ATOM 5530 C C . ASN B 1 158 ? -6.387 19.906 18.656 1 98.69 158 ASN B C 1
ATOM 5532 O O . ASN B 1 158 ? -7.543 20.281 18.438 1 98.69 158 ASN B O 1
ATOM 5536 N N . TYR B 1 159 ? -5.867 18.938 18.141 1 98.81 159 TYR B N 1
ATOM 5537 C CA . TYR B 1 159 ? -6.605 17.891 17.422 1 98.81 159 TYR B CA 1
ATOM 5538 C C . TYR B 1 159 ? -6.066 16.516 17.766 1 98.81 159 TYR B C 1
ATOM 5540 O O . TYR B 1 159 ? -4.922 16.375 18.203 1 98.81 159 TYR B O 1
ATOM 5548 N N . ARG B 1 160 ? -6.875 15.523 17.734 1 98.38 160 ARG B N 1
ATOM 5549 C CA . ARG B 1 160 ? -6.465 14.172 18.109 1 98.38 160 ARG B CA 1
ATOM 5550 C C . ARG B 1 160 ? -5.348 13.664 17.203 1 98.38 160 ARG B C 1
ATOM 5552 O O . ARG B 1 160 ? -5.359 13.898 16 1 98.38 160 ARG B O 1
ATOM 5559 N N . LEU B 1 161 ? -4.453 12.82 17.766 1 97.69 161 LEU B N 1
ATOM 5560 C CA . LEU B 1 161 ? -3.213 12.383 17.125 1 97.69 161 LEU B CA 1
ATOM 5561 C C . LEU B 1 161 ? -3.129 10.859 17.078 1 97.69 161 LEU B C 1
ATOM 5563 O O . LEU B 1 161 ? -3.803 10.172 17.859 1 97.69 161 LEU B O 1
ATOM 5567 N N . GLY B 1 162 ? -2.275 10.391 16.203 1 96.62 162 GLY B N 1
ATOM 5568 C CA . GLY B 1 162 ? -1.99 8.961 16.156 1 96.62 162 GLY B CA 1
ATOM 5569 C C . GLY B 1 162 ? -3.24 8.102 16.109 1 96.62 162 GLY B C 1
ATOM 5570 O O . GLY B 1 162 ? -4.168 8.398 15.352 1 96.62 162 GLY B O 1
ATOM 5571 N N . MET B 1 163 ? -3.279 7.051 16.891 1 96.94 163 MET B N 1
ATOM 5572 C CA . MET B 1 163 ? -4.387 6.102 16.828 1 96.94 163 MET B CA 1
ATOM 5573 C C . MET B 1 163 ? -5.684 6.746 17.297 1 96.94 163 MET B C 1
ATOM 5575 O O . MET B 1 163 ? -6.77 6.348 16.875 1 96.94 163 MET B O 1
ATOM 5579 N N . TRP B 1 164 ? -5.586 7.824 18.078 1 98.19 164 TRP B N 1
ATOM 5580 C CA . TRP B 1 164 ? -6.801 8.438 18.594 1 98.19 164 TRP B CA 1
ATOM 5581 C C . TRP B 1 164 ? -7.512 9.242 17.516 1 98.19 164 TRP B C 1
ATOM 5583 O O . TRP B 1 164 ? -8.734 9.383 17.531 1 98.19 164 TRP B O 1
ATOM 5593 N N . GLY B 1 165 ? -6.746 9.781 16.594 1 98.31 165 GLY B N 1
ATOM 5594 C CA . GLY B 1 165 ? -7.336 10.57 15.523 1 98.31 165 GLY B CA 1
ATOM 5595 C C . GLY B 1 165 ? -7.441 9.82 14.211 1 98.31 165 GLY B C 1
ATOM 5596 O O . GLY B 1 165 ? -8.172 10.234 13.305 1 98.31 165 GLY B O 1
ATOM 5597 N N . PHE B 1 166 ? -6.727 8.734 14.102 1 98 166 PHE B N 1
ATOM 5598 C CA . PHE B 1 166 ? -6.574 8.094 12.797 1 98 166 PHE B CA 1
ATOM 5599 C C . PHE B 1 166 ? -6.547 6.578 12.945 1 98 166 PHE B C 1
ATOM 5601 O O . PHE B 1 166 ? -5.723 5.906 12.32 1 98 166 PHE B O 1
ATOM 5608 N N . LEU B 1 167 ? -7.406 6.031 13.82 1 97.69 167 LEU B N 1
ATOM 5609 C CA . LEU B 1 167 ? -7.48 4.586 13.977 1 97.69 167 LEU B CA 1
ATOM 5610 C C . LEU B 1 167 ? -8.117 3.934 12.758 1 97.69 167 LEU B C 1
ATOM 5612 O O . LEU B 1 167 ? -9.281 3.529 12.797 1 97.69 167 LEU B O 1
ATOM 5616 N N . GLN B 1 168 ? -7.359 3.746 11.75 1 97 168 GLN B N 1
ATOM 5617 C CA . GLN B 1 168 ? -7.906 3.254 10.492 1 97 168 GLN B CA 1
ATOM 5618 C C . GLN B 1 168 ? -8.219 1.762 10.578 1 97 168 GLN B C 1
ATOM 5620 O O . GLN B 1 168 ? -7.34 0.953 10.875 1 97 168 GLN B O 1
ATOM 5625 N N . ASN B 1 169 ? -9.445 1.383 10.398 1 97.5 169 ASN B N 1
ATOM 5626 C CA . ASN B 1 169 ? -9.953 0.019 10.297 1 97.5 169 ASN B CA 1
ATOM 5627 C C . ASN B 1 169 ? -11.297 -0.025 9.57 1 97.5 169 ASN B C 1
ATOM 5629 O O . ASN B 1 169 ? -11.922 1.014 9.352 1 97.5 169 ASN B O 1
ATOM 5633 N N . PHE B 1 170 ? -11.734 -1.193 9.164 1 96.81 170 PHE B N 1
ATOM 5634 C CA . PHE B 1 170 ? -12.906 -1.356 8.305 1 96.81 170 PHE B CA 1
ATOM 5635 C C . PHE B 1 170 ? -14.172 -0.911 9.031 1 96.81 170 PHE B C 1
ATOM 5637 O O . PHE B 1 170 ? -15.039 -0.271 8.43 1 96.81 170 PHE B O 1
ATOM 5644 N N . SER B 1 171 ? -14.312 -1.286 10.289 1 96.94 171 SER B N 1
ATOM 5645 C CA . SER B 1 171 ? -15.523 -0.966 11.039 1 96.94 171 SER B CA 1
ATOM 5646 C C . SER B 1 171 ? -15.703 0.542 11.172 1 96.94 171 SER B C 1
ATOM 5648 O O . SER B 1 171 ? -16.812 1.053 11.023 1 96.94 171 SER B O 1
ATOM 5650 N N . LEU B 1 172 ? -14.648 1.161 11.453 1 97.62 172 LEU B N 1
ATOM 5651 C CA . LEU B 1 172 ? -14.703 2.611 11.602 1 97.62 172 LEU B CA 1
ATOM 5652 C C . LEU B 1 172 ? -15 3.281 10.266 1 97.62 172 LEU B C 1
ATOM 5654 O O . LEU B 1 172 ? -15.727 4.273 10.203 1 97.62 172 LEU B O 1
ATOM 5658 N N . LEU B 1 173 ? -14.383 2.824 9.18 1 97.69 173 LEU B N 1
ATOM 5659 C CA . LEU B 1 173 ? -14.664 3.326 7.836 1 97.69 173 LEU B CA 1
ATOM 5660 C C . LEU B 1 173 ? -16.141 3.178 7.496 1 97.69 173 LEU B C 1
ATOM 5662 O O . LEU B 1 173 ? -16.781 4.129 7.039 1 97.69 173 LEU B O 1
ATOM 5666 N N . LYS B 1 174 ? -16.672 2.033 7.738 1 96 174 LYS B N 1
ATOM 5667 C CA . LYS B 1 174 ? -18.062 1.737 7.414 1 96 174 LYS B CA 1
ATOM 5668 C C . LYS B 1 174 ? -19.016 2.584 8.258 1 96 174 LYS B C 1
ATOM 5670 O O . LYS B 1 174 ? -20.078 2.984 7.781 1 96 174 LYS B O 1
ATOM 5675 N N . GLU B 1 175 ? -18.594 2.836 9.5 1 96.69 175 GLU B N 1
ATOM 5676 C CA . GLU B 1 175 ? -19.391 3.67 10.391 1 96.69 175 GLU B CA 1
ATOM 5677 C C . GLU B 1 175 ? -19.406 5.125 9.93 1 96.69 175 GLU B C 1
ATOM 5679 O O . GLU B 1 175 ? -20.281 5.898 10.305 1 96.69 175 GLU B O 1
ATOM 5684 N N . GLY B 1 176 ? -18.438 5.512 9.172 1 96.81 176 GLY B N 1
ATOM 5685 C CA . GLY B 1 176 ? -18.359 6.875 8.672 1 96.81 176 GLY B CA 1
ATOM 5686 C C . GLY B 1 176 ? -17.562 7.801 9.57 1 96.81 176 GLY B C 1
ATOM 5687 O O . GLY B 1 176 ? -17.828 9 9.617 1 96.81 176 GLY B O 1
ATOM 5688 N N . ASN B 1 177 ? -16.531 7.203 10.336 1 97.88 177 ASN B N 1
ATOM 5689 C CA . ASN B 1 177 ? -15.82 8.023 11.312 1 97.88 177 ASN B CA 1
ATOM 5690 C C . ASN B 1 177 ? -14.312 8 11.07 1 97.88 177 ASN B C 1
ATOM 5692 O O . ASN B 1 177 ? -13.531 8.305 11.977 1 97.88 177 ASN B O 1
ATOM 5696 N N . ALA B 1 178 ? -13.883 7.641 9.891 1 97.62 178 ALA B N 1
ATOM 5697 C CA . ALA B 1 178 ? -12.461 7.684 9.586 1 97.62 178 ALA B CA 1
ATOM 5698 C C . ALA B 1 178 ? -11.938 9.117 9.617 1 97.62 178 ALA B C 1
ATOM 5700 O O . ALA B 1 178 ? -12.695 10.07 9.414 1 97.62 178 ALA B O 1
ATOM 5701 N N . ASN B 1 179 ? -10.664 9.336 9.914 1 98.25 179 ASN B N 1
ATOM 5702 C CA . ASN B 1 179 ? -9.953 10.602 9.812 1 98.25 179 ASN B CA 1
ATOM 5703 C C . ASN B 1 179 ? -10.469 11.617 10.82 1 98.25 179 ASN B C 1
ATOM 5705 O O . ASN B 1 179 ? -10.586 12.805 10.508 1 98.25 179 ASN B O 1
ATOM 5709 N N . ALA B 1 180 ? -10.742 11.148 12.008 1 98.75 180 ALA B N 1
ATOM 5710 C CA . ALA B 1 180 ? -11.297 12.016 13.047 1 98.75 180 ALA B CA 1
ATOM 5711 C C . ALA B 1 180 ? -10.375 13.203 13.312 1 98.75 180 ALA B C 1
ATOM 5713 O O . ALA B 1 180 ? -10.844 14.32 13.555 1 98.75 180 ALA B O 1
ATOM 5714 N N . GLY B 1 181 ? -9.07 13.016 13.258 1 98.62 181 GLY B N 1
ATOM 5715 C CA . GLY B 1 181 ? -8.125 14.094 13.5 1 98.62 181 GLY B CA 1
ATOM 5716 C C . GLY B 1 181 ? -8.266 15.25 12.531 1 98.62 181 GLY B C 1
ATOM 5717 O O . GLY B 1 181 ? -8.16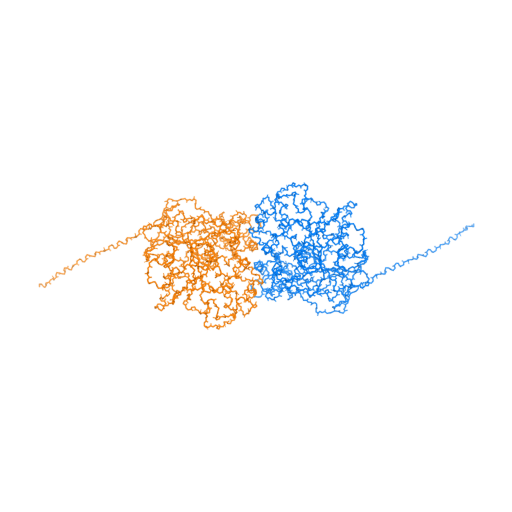4 16.406 12.922 1 98.62 181 GLY B O 1
ATOM 5718 N N . LEU B 1 182 ? -8.484 14.953 11.273 1 98.31 182 LEU B N 1
ATOM 5719 C CA . LEU B 1 182 ? -8.688 16 10.273 1 98.31 182 LEU B CA 1
ATOM 5720 C C . LEU B 1 182 ? -10.039 16.672 10.461 1 98.31 182 LEU B C 1
ATOM 5722 O O . LEU B 1 182 ? -10.18 17.875 10.203 1 98.31 182 LEU B O 1
ATOM 5726 N N . LEU B 1 183 ? -11.008 15.883 10.891 1 98.75 183 LEU B N 1
ATOM 5727 C CA . LEU B 1 183 ? -12.328 16.453 11.125 1 98.75 183 LEU B CA 1
ATOM 5728 C C . LEU B 1 183 ? -12.336 17.297 12.398 1 98.75 183 LEU B C 1
ATOM 5730 O O . LEU B 1 183 ? -13.125 18.234 12.516 1 98.75 183 LEU B O 1
ATOM 5734 N N . ASP B 1 184 ? -11.445 16.922 13.391 1 98.94 184 ASP B N 1
ATOM 5735 C CA . ASP B 1 184 ? -11.234 17.844 14.508 1 98.94 184 ASP B CA 1
ATOM 5736 C C . ASP B 1 184 ? -10.828 19.234 14.016 1 98.94 184 ASP B C 1
ATOM 5738 O O . ASP B 1 184 ? -11.359 20.234 14.484 1 98.94 184 ASP B O 1
ATOM 5742 N N . GLN B 1 185 ? -9.914 19.281 13.086 1 98.75 185 GLN B N 1
ATOM 5743 C CA . GLN B 1 185 ? -9.445 20.547 12.523 1 98.75 185 GLN B CA 1
ATOM 5744 C C . GLN B 1 185 ? -10.586 21.281 11.828 1 98.75 185 GLN B C 1
ATOM 5746 O O . GLN B 1 185 ? -10.727 22.5 11.984 1 98.75 185 GLN B O 1
ATOM 5751 N N . ARG B 1 186 ? -11.375 20.547 11.094 1 98.62 186 ARG B N 1
ATOM 5752 C CA . ARG B 1 186 ? -12.523 21.125 10.406 1 98.62 186 ARG B CA 1
ATOM 5753 C C . ARG B 1 186 ? -13.516 21.734 11.391 1 98.62 186 ARG B C 1
ATOM 5755 O O . ARG B 1 186 ? -14.031 22.828 11.172 1 98.62 186 ARG B O 1
ATOM 5762 N N . LEU B 1 187 ? -13.758 21 12.453 1 98.81 187 LEU B N 1
ATOM 5763 C CA . LEU B 1 187 ? -14.703 21.516 13.445 1 98.81 187 LEU B CA 1
ATOM 5764 C C . LEU B 1 187 ? -14.148 22.75 14.148 1 98.81 187 LEU B C 1
ATOM 5766 O O . LEU B 1 187 ? -14.898 23.656 14.5 1 98.81 187 LEU B O 1
ATOM 5770 N N . ALA B 1 188 ? -12.867 22.75 14.398 1 98.88 188 ALA B N 1
ATOM 5771 C CA . ALA B 1 188 ? -12.25 23.938 14.984 1 98.88 188 ALA B CA 1
ATOM 5772 C C . ALA B 1 188 ? -12.453 25.156 14.094 1 98.88 188 ALA B C 1
ATOM 5774 O O . ALA B 1 188 ? -12.727 26.25 14.586 1 98.88 188 ALA B O 1
ATOM 5775 N N . LEU B 1 189 ? -12.328 25.016 12.797 1 98.62 189 LEU B N 1
ATOM 5776 C CA . LEU B 1 189 ? -12.562 26.094 11.852 1 98.62 189 LEU B CA 1
ATOM 5777 C C . LEU B 1 189 ? -14.023 26.547 11.891 1 98.62 189 LEU B C 1
ATOM 5779 O O . LEU B 1 189 ? -14.305 27.734 11.812 1 98.62 189 LEU B O 1
ATOM 5783 N N . ARG B 1 190 ? -14.898 25.578 11.984 1 98.44 190 ARG B N 1
ATOM 5784 C CA . ARG B 1 190 ? -16.312 25.922 12.094 1 98.44 190 ARG B CA 1
ATOM 5785 C C . ARG B 1 190 ? -16.578 26.688 13.383 1 98.44 190 ARG B C 1
ATOM 5787 O O . ARG B 1 190 ? -17.391 27.625 13.398 1 98.44 190 ARG B O 1
ATOM 5794 N N . TRP B 1 191 ? -15.945 26.266 14.453 1 98.62 191 TRP B N 1
ATOM 5795 C CA . TRP B 1 191 ? -16.062 26.969 15.719 1 98.62 191 TRP B CA 1
ATOM 5796 C C . TRP B 1 191 ? -15.648 28.422 15.578 1 98.62 191 TRP B C 1
ATOM 5798 O O . TRP B 1 191 ? -16.25 29.312 16.188 1 98.62 191 TRP B O 1
ATOM 5808 N N . ILE B 1 192 ? -14.633 28.719 14.797 1 98.25 192 ILE B N 1
ATOM 5809 C CA . ILE B 1 192 ? -14.18 30.078 14.516 1 98.25 192 ILE B CA 1
ATOM 5810 C C . ILE B 1 192 ? -15.305 30.859 13.852 1 98.25 192 ILE B C 1
ATOM 5812 O O . ILE B 1 192 ? -15.57 32 14.219 1 98.25 192 ILE B O 1
ATOM 5816 N N . GLN B 1 193 ? -15.945 30.312 12.93 1 97.19 193 GLN B N 1
ATOM 5817 C CA . GLN B 1 193 ? -17.031 30.969 12.227 1 97.19 193 GLN B CA 1
ATOM 5818 C C . GLN B 1 193 ? -18.141 31.375 13.195 1 97.19 193 GLN B C 1
ATOM 5820 O O . GLN B 1 193 ? -18.75 32.438 13.047 1 97.19 193 GLN B O 1
ATOM 5825 N N . GLU B 1 194 ? -18.25 30.578 14.195 1 97.12 194 GLU B N 1
ATOM 5826 C CA . GLU B 1 194 ? -19.375 30.766 15.102 1 97.12 194 GLU B CA 1
ATOM 5827 C C . GLU B 1 194 ? -19.016 31.719 16.25 1 97.12 194 GLU B C 1
ATOM 5829 O O . GLU B 1 194 ? -19.891 32.375 16.797 1 97.12 194 GLU B O 1
ATOM 5834 N N . ASN B 1 195 ? -17.719 31.766 16.562 1 98.06 195 ASN B N 1
ATOM 5835 C CA . ASN B 1 195 ? -17.453 32.312 17.891 1 98.06 195 ASN B CA 1
ATOM 5836 C C . ASN B 1 195 ? -16.375 33.406 17.859 1 98.06 195 ASN B C 1
ATOM 5838 O O . ASN B 1 195 ? -16.219 34.156 18.812 1 98.06 195 ASN B O 1
ATOM 5842 N N . ILE B 1 196 ? -15.68 33.594 16.797 1 97.88 196 ILE B N 1
ATOM 5843 C CA . ILE B 1 196 ? -14.438 34.375 16.859 1 97.88 196 ILE B CA 1
ATOM 5844 C C . ILE B 1 196 ? -14.758 35.844 17.047 1 97.88 196 ILE B C 1
ATOM 5846 O O . ILE B 1 196 ? -13.914 36.625 17.516 1 97.88 196 ILE B O 1
ATOM 5850 N N . GLU B 1 197 ? -15.969 36.281 16.656 1 97.5 197 GLU B N 1
ATOM 5851 C CA . GLU B 1 197 ? -16.391 37.656 16.859 1 97.5 197 GLU B CA 1
ATOM 5852 C C . GLU B 1 197 ? -16.359 38.031 18.328 1 97.5 197 GLU B C 1
ATOM 5854 O O . GLU B 1 197 ? -16.094 39.188 18.672 1 97.5 197 GLU B O 1
ATOM 5859 N N . ALA B 1 198 ? -16.609 37.062 19.156 1 96.88 198 ALA B N 1
ATOM 5860 C CA . ALA B 1 198 ? -16.594 37.312 20.594 1 96.88 198 ALA B CA 1
ATOM 5861 C C . ALA B 1 198 ? -15.203 37.75 21.062 1 96.88 198 ALA B C 1
ATOM 5863 O O . ALA B 1 198 ? -15.055 38.375 22.109 1 96.88 198 ALA B O 1
ATOM 5864 N N . PHE B 1 199 ? -14.25 37.5 20.312 1 97.25 199 PHE B N 1
ATOM 5865 C CA . PHE B 1 199 ? -12.867 37.812 20.656 1 97.25 199 PHE B CA 1
ATOM 5866 C C . PHE B 1 199 ? -12.344 38.969 19.844 1 97.25 199 PHE B C 1
ATOM 5868 O O . PHE B 1 199 ? -11.172 39.344 19.953 1 97.25 199 PHE B O 1
ATOM 5875 N N . GLY B 1 200 ? -13.203 39.5 18.969 1 97 200 GLY B N 1
ATOM 5876 C CA . GLY B 1 200 ? -12.828 40.625 18.141 1 97 200 GLY B CA 1
ATOM 5877 C C . GLY B 1 200 ? -12.359 40.219 16.766 1 97 200 GLY B C 1
ATOM 5878 O O . GLY B 1 200 ? -11.906 41.094 15.984 1 97 200 GLY B O 1
ATOM 5879 N N . GLY B 1 201 ? -12.453 39 16.453 1 97.44 201 GLY B N 1
ATOM 5880 C CA . GLY B 1 201 ? -12.047 38.531 15.133 1 97.44 201 GLY B CA 1
ATOM 5881 C C . GLY B 1 201 ? -13.156 38.656 14.094 1 97.44 201 GLY B C 1
ATOM 5882 O O . GLY B 1 201 ? -14.328 38.75 14.445 1 97.44 201 GLY B O 1
ATOM 5883 N N . ASP B 1 202 ? -12.781 38.656 12.828 1 97.69 202 ASP B N 1
ATOM 5884 C CA . ASP B 1 202 ? -13.688 38.594 11.688 1 97.69 202 ASP B CA 1
ATOM 5885 C C . ASP B 1 202 ? -13.75 37.188 11.109 1 97.69 202 ASP B C 1
ATOM 5887 O O . ASP B 1 202 ? -12.766 36.719 10.555 1 97.69 202 ASP B O 1
ATOM 5891 N N . PRO B 1 203 ? -14.898 36.531 11.164 1 97.19 203 PRO B N 1
ATOM 5892 C CA . PRO B 1 203 ? -14.984 35.156 10.695 1 97.19 203 PRO B CA 1
ATOM 5893 C C . PRO B 1 203 ? -14.711 35.031 9.195 1 97.19 203 PRO B C 1
ATOM 5895 O O . PRO B 1 203 ? -14.43 33.938 8.711 1 97.19 203 PRO B O 1
ATOM 5898 N N . GLU B 1 204 ? -14.758 36.062 8.398 1 97.31 204 GLU B N 1
ATOM 5899 C CA . GLU B 1 204 ? -14.531 36 6.961 1 97.31 204 GLU B CA 1
ATOM 5900 C C . GLU B 1 204 ? -13.062 36.25 6.621 1 97.31 204 GLU B C 1
ATOM 5902 O O . GLU B 1 204 ? -12.656 36.094 5.465 1 97.31 204 GLU B O 1
ATOM 5907 N N . ARG B 1 205 ? -12.258 36.594 7.609 1 98.19 205 ARG B N 1
ATOM 5908 C CA . ARG B 1 205 ? -10.859 36.938 7.371 1 98.19 205 ARG B CA 1
ATOM 5909 C C . ARG B 1 205 ? -9.938 35.969 8.117 1 98.19 205 ARG B C 1
ATOM 5911 O O . ARG B 1 205 ? -9.055 36.406 8.867 1 98.19 205 ARG B O 1
ATOM 5918 N N . VAL B 1 206 ? -10.109 34.719 7.812 1 98.62 206 VAL B N 1
ATOM 5919 C CA . VAL B 1 206 ? -9.32 33.656 8.414 1 98.62 206 VAL B CA 1
ATOM 5920 C C . VAL B 1 206 ? -8.242 33.188 7.43 1 98.62 206 VAL B C 1
ATOM 5922 O O . VAL B 1 206 ? -8.547 32.844 6.293 1 98.62 206 VAL B O 1
ATOM 5925 N N . VAL B 1 207 ? -6.996 33.281 7.785 1 98.81 207 VAL B N 1
ATOM 5926 C CA . VAL B 1 207 ? -5.891 32.656 7.039 1 98.81 207 VAL B CA 1
ATOM 5927 C C . VAL B 1 207 ? -5.332 31.484 7.812 1 98.81 207 VAL B C 1
ATOM 5929 O O . VAL B 1 207 ? -4.871 31.625 8.945 1 98.81 207 VAL B O 1
ATOM 5932 N N . VAL B 1 208 ? -5.395 30.312 7.211 1 98.69 208 VAL B N 1
ATOM 5933 C CA . VAL B 1 208 ? -4.855 29.109 7.832 1 98.69 208 VAL B CA 1
ATOM 5934 C C . VAL B 1 208 ? -3.342 29.062 7.625 1 98.69 208 VAL B C 1
ATOM 5936 O O . VAL B 1 208 ? -2.84 29.438 6.562 1 98.69 208 VAL B O 1
ATOM 5939 N N . TRP B 1 209 ? -2.646 28.734 8.664 1 98.75 209 TRP B N 1
ATOM 5940 C CA . TRP B 1 209 ? -1.189 28.719 8.742 1 98.75 209 TRP B CA 1
ATOM 5941 C C . TRP B 1 209 ? -0.7 27.406 9.344 1 98.75 209 TRP B C 1
ATOM 5943 O O . TRP B 1 209 ? -1.132 27.016 10.438 1 98.75 209 TRP B O 1
ATOM 5953 N N . GLY B 1 210 ? 0.147 26.656 8.617 1 97.88 210 GLY B N 1
ATOM 5954 C CA . GLY B 1 210 ? 0.627 25.391 9.133 1 97.88 210 GLY B CA 1
ATOM 5955 C C . GLY B 1 210 ? 2.014 25.031 8.641 1 97.88 210 GLY B C 1
ATOM 5956 O O . GLY B 1 210 ? 2.49 25.594 7.648 1 97.88 210 GLY B O 1
ATOM 5957 N N . GLU B 1 211 ? 2.68 24.172 9.375 1 96.94 211 GLU B N 1
ATOM 5958 C CA . GLU B 1 211 ? 3.998 23.656 9.039 1 96.94 211 GLU B CA 1
ATOM 5959 C C . GLU B 1 211 ? 4.004 22.125 9.047 1 96.94 211 GLU B C 1
ATOM 5961 O O . GLU B 1 211 ? 3.357 21.5 9.891 1 96.94 211 GLU B O 1
ATOM 5966 N N . SER B 1 212 ? 4.773 21.531 8.125 1 96.38 212 SER B N 1
ATOM 5967 C CA . SER B 1 212 ? 4.918 20.078 8.055 1 96.38 212 SER B CA 1
ATOM 5968 C C . SER B 1 212 ? 3.562 19.391 7.953 1 96.38 212 SER B C 1
ATOM 5970 O O . SER B 1 212 ? 2.768 19.703 7.062 1 96.38 212 SER B O 1
ATOM 5972 N N . ALA B 1 213 ? 3.205 18.594 8.961 1 96.12 213 ALA B N 1
ATOM 5973 C CA . ALA B 1 213 ? 1.916 17.906 8.953 1 96.12 213 ALA B CA 1
ATOM 5974 C C . ALA B 1 213 ? 0.763 18.906 9.062 1 96.12 213 ALA B C 1
ATOM 5976 O O . ALA B 1 213 ? -0.335 18.656 8.562 1 96.12 213 ALA B O 1
ATOM 5977 N N . GLY B 1 214 ? 1.008 20.078 9.688 1 97.38 214 GLY B N 1
ATOM 5978 C CA . GLY B 1 214 ? -0.002 21.125 9.703 1 97.38 214 GLY B CA 1
ATOM 5979 C C . GLY B 1 214 ? -0.308 21.672 8.328 1 97.38 214 GLY B C 1
ATOM 5980 O O . GLY B 1 214 ? -1.474 21.844 7.965 1 97.38 214 GLY B O 1
ATOM 5981 N N . ALA B 1 215 ? 0.767 21.953 7.598 1 97.69 215 ALA B N 1
ATOM 5982 C CA . ALA B 1 215 ? 0.582 22.406 6.223 1 97.69 215 ALA B CA 1
ATOM 5983 C C . ALA B 1 215 ? -0.067 21.328 5.367 1 97.69 215 ALA B C 1
ATOM 5985 O O . ALA B 1 215 ? -0.915 21.625 4.523 1 97.69 215 ALA B O 1
ATOM 5986 N N . GLN B 1 216 ? 0.332 20.141 5.566 1 96.62 216 GLN B N 1
ATOM 5987 C CA . GLN B 1 216 ? -0.284 19.016 4.863 1 96.62 216 GLN B CA 1
ATOM 5988 C C . GLN B 1 216 ? -1.771 18.906 5.195 1 96.62 216 GLN B C 1
ATOM 5990 O O . GLN B 1 216 ? -2.588 18.625 4.316 1 96.62 216 GLN B O 1
ATOM 5995 N N . SER B 1 217 ? -2.113 19.078 6.441 1 97.31 217 SER B N 1
ATOM 5996 C CA . SER B 1 217 ? -3.508 19.062 6.871 1 97.31 217 SER B CA 1
ATOM 5997 C C . SER B 1 217 ? -4.324 20.125 6.152 1 97.31 217 SER B C 1
ATOM 5999 O O . SER B 1 217 ? -5.449 19.875 5.715 1 97.31 217 SER B O 1
ATOM 6001 N N . ILE B 1 218 ? -3.764 21.297 6.047 1 97.56 218 ILE B N 1
ATOM 6002 C CA . ILE B 1 218 ? -4.449 22.375 5.352 1 97.56 218 ILE B CA 1
ATOM 6003 C C . ILE B 1 218 ? -4.691 21.984 3.896 1 97.56 218 ILE B C 1
ATOM 6005 O O . ILE B 1 218 ? -5.785 22.203 3.363 1 97.56 218 ILE B O 1
ATOM 6009 N N . ALA B 1 219 ? -3.68 21.375 3.311 1 96.56 219 ALA B N 1
ATOM 6010 C CA . ALA B 1 219 ? -3.857 20.906 1.94 1 96.56 219 ALA B CA 1
ATOM 6011 C C . ALA B 1 219 ? -4.984 19.875 1.857 1 96.56 219 ALA B C 1
ATOM 6013 O O . ALA B 1 219 ? -5.801 19.922 0.934 1 96.56 219 ALA B O 1
ATOM 6014 N N . TYR B 1 220 ? -5.066 18.953 2.797 1 96.5 220 TYR B N 1
ATOM 6015 C CA . TYR B 1 220 ? -6.137 17.969 2.807 1 96.5 220 TYR B CA 1
ATOM 6016 C C . TYR B 1 220 ? -7.5 18.625 2.959 1 96.5 220 TYR B C 1
ATOM 6018 O O . TYR B 1 220 ? -8.484 18.188 2.373 1 96.5 220 TYR B O 1
ATOM 6026 N N . GLN B 1 221 ? -7.539 19.672 3.795 1 97.56 221 GLN B N 1
ATOM 6027 C CA . GLN B 1 221 ? -8.789 20.422 3.912 1 97.56 221 GLN B CA 1
ATOM 6028 C C . GLN B 1 221 ? -9.211 20.984 2.562 1 97.56 221 GLN B C 1
ATOM 6030 O O . GLN B 1 221 ? -10.398 21 2.234 1 97.56 221 GLN B O 1
ATOM 6035 N N . MET B 1 222 ? -8.289 21.406 1.743 1 97.44 222 MET B N 1
ATOM 6036 C CA . MET B 1 222 ? -8.57 22 0.436 1 97.44 222 MET B CA 1
ATOM 6037 C C . MET B 1 222 ? -9.07 20.938 -0.539 1 97.44 222 MET B C 1
ATOM 6039 O O . MET B 1 222 ? -9.789 21.25 -1.49 1 97.44 222 MET B O 1
ATOM 6043 N N . PHE B 1 223 ? -8.719 19.688 -0.313 1 96.69 223 PHE B N 1
ATOM 6044 C CA . PHE B 1 223 ? -9.125 18.594 -1.174 1 96.69 223 PHE B CA 1
ATOM 6045 C C . PHE B 1 223 ? -10.305 17.844 -0.57 1 96.69 223 PHE B C 1
ATOM 6047 O O . PHE B 1 223 ? -10.82 16.891 -1.169 1 96.69 223 PHE B O 1
ATOM 6054 N N . SER B 1 224 ? -10.781 18.297 0.576 1 97.12 224 SER B N 1
ATOM 6055 C CA . SER B 1 224 ? -11.82 17.578 1.3 1 97.12 224 SER B CA 1
ATOM 6056 C C . SER B 1 224 ? -13.188 17.766 0.648 1 97.12 224 SER B C 1
ATOM 6058 O O . SER B 1 224 ? -13.438 18.812 0.035 1 97.12 224 SER B O 1
ATOM 6060 N N . PHE B 1 225 ? -14.047 16.719 0.705 1 97.62 225 PHE B N 1
ATOM 6061 C CA . PHE B 1 225 ? -15.422 16.766 0.238 1 97.62 225 PHE B CA 1
ATOM 6062 C C . PHE B 1 225 ? -15.5 17.312 -1.18 1 97.62 225 PHE B C 1
ATOM 6064 O O . PHE B 1 225 ? -16.297 18.219 -1.46 1 97.62 225 PHE B O 1
ATOM 6071 N N . ASP B 1 226 ? -14.578 16.859 -2.049 1 96.44 226 ASP B N 1
ATOM 6072 C CA . ASP B 1 226 ? -14.531 17.234 -3.459 1 96.44 226 ASP B CA 1
ATOM 6073 C C . ASP B 1 226 ? -14.305 18.734 -3.623 1 96.44 226 ASP B C 1
ATOM 6075 O O . ASP B 1 226 ? -14.898 19.359 -4.5 1 96.44 226 ASP B O 1
ATOM 6079 N N . GLY B 1 227 ? -13.555 19.281 -2.715 1 95.38 227 GLY B N 1
ATOM 6080 C CA . GLY B 1 227 ? -13.18 20.688 -2.822 1 95.38 227 GLY B CA 1
ATOM 6081 C C . GLY B 1 227 ? -14.18 21.625 -2.164 1 95.38 227 GLY B C 1
ATOM 6082 O O . GLY B 1 227 ? -14.195 22.828 -2.453 1 95.38 227 GLY B O 1
ATOM 6083 N N . GLN B 1 228 ? -15 21.109 -1.326 1 92 228 GLN B N 1
ATOM 6084 C CA . GLN B 1 228 ? -15.93 21.953 -0.585 1 92 228 GLN B CA 1
ATOM 6085 C C . GLN B 1 228 ? -15.312 22.422 0.727 1 92 228 GLN B C 1
ATOM 6087 O O . GLN B 1 228 ? -15.172 21.656 1.673 1 92 228 GLN B O 1
ATOM 6092 N N . ASP B 1 229 ? -14.945 23.688 0.793 1 87.31 229 ASP B N 1
ATOM 6093 C CA . ASP B 1 229 ? -14.25 24.219 1.967 1 87.31 229 ASP B CA 1
ATOM 6094 C C . ASP B 1 229 ? -15.203 24.984 2.873 1 87.31 229 ASP B C 1
ATOM 6096 O O . ASP B 1 229 ? -14.797 25.469 3.938 1 87.31 229 ASP B O 1
ATOM 6100 N N . GLU B 1 230 ? -16.531 25.125 2.514 1 92 230 GLU B N 1
ATOM 6101 C CA . GLU B 1 230 ? -17.531 25.828 3.316 1 92 230 GLU B CA 1
ATOM 6102 C C . GLU B 1 230 ? -17.125 27.266 3.57 1 92 230 GLU B C 1
ATOM 6104 O O . GLU B 1 230 ? -17.594 27.891 4.535 1 92 230 GLU B O 1
ATOM 6109 N N . ASN B 1 231 ? -16.156 27.781 2.818 1 95.81 231 ASN B N 1
ATOM 6110 C CA . ASN B 1 231 ? -15.656 29.141 2.939 1 95.81 231 ASN B CA 1
ATOM 6111 C C . ASN B 1 231 ? -15.125 29.422 4.344 1 95.81 231 ASN B C 1
ATOM 6113 O O . ASN B 1 231 ? -15.352 30.5 4.898 1 95.81 231 ASN B O 1
ATOM 6117 N N . LEU B 1 232 ? -14.391 28.453 4.891 1 98.12 232 LEU B N 1
ATOM 6118 C CA . LEU B 1 232 ? -13.938 28.531 6.277 1 98.12 232 LEU B CA 1
ATOM 6119 C C . LEU B 1 232 ? -12.648 29.344 6.383 1 98.12 232 LEU B C 1
ATOM 6121 O O . LEU B 1 232 ? -12.25 29.75 7.477 1 98.12 232 LEU B O 1
ATOM 6125 N N . TYR B 1 233 ? -11.977 29.641 5.355 1 98.25 233 TYR B N 1
ATOM 6126 C CA . TYR B 1 233 ? -10.742 30.406 5.285 1 98.25 233 TYR B CA 1
ATOM 6127 C C . TYR B 1 233 ? -10.594 31.078 3.926 1 98.25 233 TYR B C 1
ATOM 6129 O O . TYR B 1 233 ? -11.148 30.609 2.928 1 98.25 233 TYR B O 1
ATOM 6137 N N . ARG B 1 234 ? -9.805 32.156 3.883 1 98.12 234 ARG B N 1
ATOM 6138 C CA . ARG B 1 234 ? -9.703 32.938 2.646 1 98.12 234 ARG B CA 1
ATOM 6139 C C . ARG B 1 234 ? -8.281 32.875 2.09 1 98.12 234 ARG B C 1
ATOM 6141 O O . ARG B 1 234 ? -8.047 33.281 0.94 1 98.12 234 ARG B O 1
ATOM 6148 N N . GLY B 1 235 ? -7.32 32.5 2.898 1 98.62 235 GLY B N 1
ATOM 6149 C CA . GLY B 1 235 ? -5.922 32.375 2.521 1 98.62 235 GLY B CA 1
ATOM 6150 C C . GLY B 1 235 ? -5.176 31.328 3.312 1 98.62 235 GLY B C 1
ATOM 6151 O O . GLY B 1 235 ? -5.699 30.781 4.289 1 98.62 235 GLY B O 1
ATOM 6152 N N . ALA B 1 236 ? -3.943 31.016 2.852 1 98.69 236 ALA B N 1
ATOM 6153 C CA . ALA B 1 236 ? -3.188 29.969 3.521 1 98.69 236 ALA B CA 1
ATOM 6154 C C . ALA B 1 236 ? -1.691 30.266 3.5 1 98.69 236 ALA B C 1
ATOM 6156 O O . ALA B 1 236 ? -1.18 30.844 2.537 1 98.69 236 ALA B O 1
ATOM 6157 N N . ILE B 1 237 ? -1.033 29.938 4.535 1 98.81 237 ILE B N 1
ATOM 6158 C CA . ILE B 1 237 ? 0.422 29.891 4.633 1 98.81 237 ILE B CA 1
ATOM 6159 C C . ILE B 1 237 ? 0.886 28.469 4.906 1 98.81 237 ILE B C 1
ATOM 6161 O O . ILE B 1 237 ? 0.632 27.922 5.98 1 98.81 237 ILE B O 1
ATOM 6165 N N . LEU B 1 238 ? 1.542 27.906 3.938 1 98.38 238 LEU B N 1
ATOM 6166 C CA . LEU B 1 238 ? 1.994 26.516 4.016 1 98.38 238 LEU B CA 1
ATOM 6167 C C . LEU B 1 238 ? 3.514 26.438 4.129 1 98.38 238 LEU B C 1
ATOM 6169 O O . LEU B 1 238 ? 4.227 26.672 3.148 1 98.38 238 LEU B O 1
ATOM 6173 N N . GLU B 1 239 ? 3.977 26.078 5.344 1 97.94 239 GLU B N 1
ATOM 6174 C CA . GLU B 1 239 ? 5.41 25.953 5.582 1 97.94 239 GLU B CA 1
ATOM 6175 C C . GLU B 1 239 ? 5.852 24.484 5.527 1 97.94 239 GLU B C 1
ATOM 6177 O O . GLU B 1 239 ? 5.508 23.688 6.406 1 97.94 239 GLU B O 1
ATOM 6182 N N . SER B 1 240 ? 6.645 24.141 4.602 1 96 240 SER B N 1
ATOM 6183 C CA . SER B 1 240 ? 7.223 22.797 4.469 1 96 240 SER B CA 1
ATOM 6184 C C . SER B 1 240 ? 6.141 21.719 4.531 1 96 240 SER B C 1
ATOM 6186 O O . SER B 1 240 ? 6.211 20.812 5.363 1 96 240 SER B O 1
ATOM 6188 N N . GLY B 1 241 ? 5.215 21.688 3.729 1 91.44 241 GLY B N 1
ATOM 6189 C CA . GLY B 1 241 ? 4.148 20.703 3.67 1 91.44 241 GLY B CA 1
ATOM 6190 C C . GLY B 1 241 ? 3.271 20.844 2.441 1 91.44 241 GLY B C 1
ATOM 6191 O O . GLY B 1 241 ? 3.051 21.953 1.955 1 91.44 241 GLY B O 1
ATOM 6192 N N . GLY B 1 242 ? 2.762 19.75 1.961 1 90.25 242 GLY B N 1
ATOM 6193 C CA . GLY B 1 242 ? 1.922 19.719 0.774 1 90.25 242 GLY B CA 1
ATOM 6194 C C . GLY B 1 242 ? 1.25 18.375 0.555 1 90.25 242 GLY B C 1
ATOM 6195 O O . GLY B 1 242 ? 0.946 17.672 1.515 1 90.25 242 GLY B O 1
ATOM 6196 N N . ILE B 1 243 ? 0.924 18.141 -0.661 1 89.12 243 ILE B N 1
ATOM 6197 C CA . ILE B 1 243 ? 0.095 16.984 -0.974 1 89.12 243 ILE B CA 1
ATOM 6198 C C . ILE B 1 243 ? 0.983 15.812 -1.389 1 89.12 243 ILE B C 1
ATOM 6200 O O . ILE B 1 243 ? 0.511 14.68 -1.507 1 89.12 243 ILE B O 1
ATOM 6204 N N . THR B 1 244 ? 2.23 16.094 -1.625 1 83.44 244 THR B N 1
ATOM 6205 C CA . THR B 1 244 ? 3.16 15.031 -2.002 1 83.44 244 THR B CA 1
ATOM 6206 C C . THR B 1 244 ? 3.947 14.539 -0.789 1 83.44 244 THR B C 1
ATOM 6208 O O . THR B 1 244 ? 4.309 15.336 0.082 1 83.44 244 THR B O 1
ATOM 6211 N N . GLY B 1 245 ? 4.234 13.328 -0.807 1 75.81 245 GLY B N 1
ATOM 6212 C CA . GLY B 1 245 ? 5.02 12.766 0.281 1 75.81 245 GLY B CA 1
ATOM 6213 C C . GLY B 1 245 ? 4.215 12.547 1.548 1 75.81 245 GLY B C 1
ATOM 6214 O O . GLY B 1 245 ? 4.77 12.531 2.648 1 75.81 245 GLY B O 1
ATOM 6215 N N . ALA B 1 246 ? 2.938 12.5 1.36 1 73.94 246 ALA B N 1
ATOM 6216 C CA . ALA B 1 246 ? 2.016 12.242 2.465 1 73.94 246 ALA B CA 1
ATOM 6217 C C . ALA B 1 246 ? 1.928 10.75 2.768 1 73.94 246 ALA B C 1
ATOM 6219 O O . ALA B 1 246 ? 2.324 9.914 1.946 1 73.94 246 ALA B O 1
ATOM 6220 N N . GLN B 1 247 ? 1.614 10.344 3.875 1 86.38 247 GLN B N 1
ATOM 6221 C CA . GLN B 1 247 ? 1.47 8.945 4.254 1 86.38 247 GLN B CA 1
ATOM 6222 C C . GLN B 1 247 ? -0.001 8.562 4.391 1 86.38 247 GLN B C 1
ATOM 6224 O O . GLN B 1 247 ? -0.505 8.398 5.504 1 86.38 247 GLN B O 1
ATOM 6229 N N . ILE B 1 248 ? -0.697 8.445 3.209 1 94.12 248 ILE B N 1
ATOM 6230 C CA . ILE B 1 248 ? -2.088 8.008 3.158 1 94.12 248 ILE B CA 1
ATOM 6231 C C . ILE B 1 248 ? -2.162 6.57 2.65 1 94.12 248 ILE B C 1
ATOM 6233 O O . ILE B 1 248 ? -2.625 6.32 1.535 1 94.12 248 ILE B O 1
ATOM 6237 N N . HIS B 1 249 ? -1.825 5.668 3.486 1 94.38 249 HIS B N 1
ATOM 6238 C CA . HIS B 1 249 ? -1.832 4.258 3.111 1 94.38 249 HIS B CA 1
ATOM 6239 C C . HIS B 1 249 ? -3.256 3.746 2.92 1 94.38 249 HIS B C 1
ATOM 6241 O O . HIS B 1 249 ? -4.211 4.367 3.391 1 94.38 249 HIS B O 1
ATOM 6247 N N . ASP B 1 250 ? -3.385 2.715 2.129 1 94.19 250 ASP B N 1
ATOM 6248 C CA . ASP B 1 250 ? -4.695 2.09 1.979 1 94.19 250 ASP B CA 1
ATOM 6249 C C . ASP B 1 250 ? -5.086 1.322 3.24 1 94.19 250 ASP B C 1
ATOM 6251 O O . ASP B 1 250 ? -4.258 1.12 4.133 1 94.19 250 ASP B O 1
ATOM 6255 N N . LEU B 1 251 ? -6.301 0.865 3.328 1 96.88 251 LEU B N 1
ATOM 6256 C CA . LEU B 1 251 ? -6.867 0.278 4.539 1 96.88 251 LEU B CA 1
ATOM 6257 C C . LEU B 1 251 ? -6.121 -0.994 4.926 1 96.88 251 LEU B C 1
ATOM 6259 O O . LEU B 1 251 ? -5.941 -1.277 6.113 1 96.88 251 LEU B O 1
ATOM 6263 N N . SER B 1 252 ? -5.707 -1.797 3.918 1 94.5 252 SER B N 1
ATOM 6264 C CA . SER B 1 252 ? -5.086 -3.09 4.184 1 94.5 252 SER B CA 1
ATOM 6265 C C . SER B 1 252 ? -3.777 -2.928 4.953 1 94.5 252 SER B C 1
ATOM 6267 O O . SER B 1 252 ? -3.383 -3.814 5.715 1 94.5 252 SER B O 1
ATOM 6269 N N . TYR B 1 253 ? -3.111 -1.791 4.816 1 95.62 253 TYR B N 1
ATOM 6270 C CA . TYR B 1 253 ? -1.865 -1.477 5.508 1 95.62 253 TYR B CA 1
ATOM 6271 C C . TYR B 1 253 ? -2.037 -1.572 7.02 1 95.62 253 TYR B C 1
ATOM 6273 O O . TYR B 1 253 ? -1.106 -1.95 7.73 1 95.62 253 TYR B O 1
ATOM 6281 N N . TYR B 1 254 ? -3.217 -1.32 7.535 1 97 254 TYR B N 1
ATOM 6282 C CA . TYR B 1 254 ? -3.457 -1.169 8.969 1 97 254 TYR B CA 1
ATOM 6283 C C . TYR B 1 254 ? -4.012 -2.455 9.562 1 97 254 TYR B C 1
ATOM 6285 O O . TYR B 1 254 ? -4.148 -2.572 10.789 1 97 254 TYR B O 1
ATOM 6293 N N . ASN B 1 255 ? -4.293 -3.527 8.742 1 95.5 255 ASN B N 1
ATOM 6294 C CA . ASN B 1 255 ? -5.023 -4.707 9.195 1 95.5 255 ASN B CA 1
ATOM 6295 C C . ASN B 1 255 ? -4.281 -5.426 10.32 1 95.5 255 ASN B C 1
ATOM 6297 O O . ASN B 1 255 ? -4.855 -5.695 11.375 1 95.5 255 ASN B O 1
ATOM 6301 N N . VAL B 1 256 ? -3.016 -5.691 10.148 1 96.12 256 VAL B N 1
ATOM 6302 C CA . VAL B 1 256 ? -2.254 -6.441 11.141 1 96.12 256 VAL B CA 1
ATOM 6303 C C . VAL B 1 256 ? -2.061 -5.59 12.398 1 96.12 256 VAL B C 1
ATOM 6305 O O . VAL B 1 256 ? -2.123 -6.102 13.516 1 96.12 256 VAL B O 1
ATOM 6308 N N . ALA B 1 257 ? -1.8 -4.328 12.227 1 97.06 257 ALA B N 1
ATOM 6309 C CA . ALA B 1 257 ? -1.639 -3.43 13.367 1 97.06 257 ALA B CA 1
ATOM 6310 C C . ALA B 1 257 ? -2.916 -3.365 14.195 1 97.06 257 ALA B C 1
ATOM 6312 O O . ALA B 1 257 ? -2.861 -3.365 15.43 1 97.06 257 ALA B O 1
ATOM 6313 N N . PHE B 1 258 ? -4.043 -3.264 13.508 1 97.75 258 PHE B N 1
ATOM 6314 C CA . PHE B 1 258 ? -5.312 -3.234 14.227 1 97.75 258 PHE B CA 1
ATOM 6315 C C . PHE B 1 258 ? -5.547 -4.543 14.969 1 97.75 258 PHE B C 1
ATOM 6317 O O . PHE B 1 258 ? -6.031 -4.543 16.109 1 97.75 258 PHE B O 1
ATOM 6324 N N . GLU B 1 259 ? -5.27 -5.664 14.328 1 96.31 259 GLU B N 1
ATOM 6325 C CA . GLU B 1 259 ? -5.336 -6.957 15 1 96.31 259 GLU B CA 1
ATOM 6326 C C . GLU B 1 259 ? -4.461 -6.973 16.25 1 96.31 259 GLU B C 1
ATOM 6328 O O . GLU B 1 259 ? -4.898 -7.402 17.328 1 96.31 259 GLU B O 1
ATOM 6333 N N . ASN B 1 260 ? -3.256 -6.477 16.141 1 96.5 260 ASN B N 1
ATOM 6334 C CA . ASN B 1 260 ? -2.338 -6.434 17.266 1 96.5 260 ASN B CA 1
ATOM 6335 C C . ASN B 1 260 ? -2.898 -5.59 18.406 1 96.5 260 ASN B C 1
ATOM 6337 O O . ASN B 1 260 ? -2.82 -5.984 19.578 1 96.5 260 ASN B O 1
ATOM 6341 N N . LEU B 1 261 ? -3.412 -4.461 18.047 1 97.69 261 LEU B N 1
ATOM 6342 C CA . LEU B 1 261 ? -3.986 -3.574 19.047 1 97.69 261 LEU B CA 1
ATOM 6343 C C . LEU B 1 261 ? -5.125 -4.262 19.797 1 97.69 261 LEU B C 1
ATOM 6345 O O . LEU B 1 261 ? -5.145 -4.289 21.031 1 97.69 261 LEU B O 1
ATOM 6349 N N . THR B 1 262 ? -6.09 -4.867 19.078 1 98 262 THR B N 1
ATOM 6350 C CA . THR B 1 262 ? -7.273 -5.461 19.688 1 98 262 THR B CA 1
ATOM 6351 C C . THR B 1 262 ? -6.898 -6.684 20.516 1 98 262 THR B C 1
ATOM 6353 O O . THR B 1 262 ? -7.504 -6.945 21.547 1 98 262 THR B O 1
ATOM 6356 N N . ARG B 1 263 ? -5.91 -7.453 20.047 1 96.31 263 ARG B N 1
ATOM 6357 C CA . ARG B 1 263 ? -5.422 -8.562 20.859 1 96.31 263 ARG B CA 1
ATOM 6358 C C . ARG B 1 263 ? -4.789 -8.062 22.156 1 96.31 263 ARG B C 1
ATOM 6360 O O . ARG B 1 263 ? -5.027 -8.617 23.234 1 96.31 263 ARG B O 1
ATOM 6367 N N . THR B 1 264 ? -4 -7.023 22.078 1 97 264 THR B N 1
ATOM 6368 C CA . THR B 1 264 ? -3.258 -6.484 23.219 1 97 264 THR B CA 1
ATOM 6369 C C . THR B 1 264 ? -4.211 -6.004 24.297 1 97 264 THR B C 1
ATOM 6371 O O . THR B 1 264 ? -3.953 -6.203 25.484 1 97 264 THR B O 1
ATOM 6374 N N . VAL B 1 265 ? -5.336 -5.453 23.922 1 97.94 265 VAL B N 1
ATOM 6375 C CA . VAL B 1 265 ? -6.203 -4.828 24.906 1 97.94 265 VAL B CA 1
ATOM 6376 C C . VAL B 1 265 ? -7.398 -5.734 25.203 1 97.94 265 VAL B C 1
ATOM 6378 O O . VAL B 1 265 ? -8.344 -5.328 25.891 1 97.94 265 VAL B O 1
ATOM 6381 N N . GLY B 1 266 ? -7.48 -6.898 24.625 1 97.62 266 GLY B N 1
ATOM 6382 C CA . GLY B 1 266 ? -8.5 -7.891 24.938 1 97.62 266 GLY B CA 1
ATOM 6383 C C . GLY B 1 266 ? -9.781 -7.699 24.156 1 97.62 266 GLY B C 1
ATOM 6384 O O . GLY B 1 266 ? -10.859 -8.086 24.609 1 97.62 266 GLY B O 1
ATOM 6385 N N . CYS B 1 267 ? -9.688 -7.109 22.969 1 98.06 267 CYS B N 1
ATOM 6386 C CA . CYS B 1 267 ? -10.883 -6.824 22.188 1 98.06 267 CYS B CA 1
ATOM 6387 C C . CYS B 1 267 ? -10.945 -7.703 20.938 1 98.06 267 CYS B C 1
ATOM 6389 O O . CYS B 1 267 ? -11.93 -7.66 20.203 1 98.06 267 CYS B O 1
ATOM 6391 N N . TRP B 1 268 ? -10.016 -8.555 20.688 1 96.31 268 TRP B N 1
ATOM 6392 C CA . TRP B 1 268 ? -9.891 -9.273 19.422 1 96.31 268 TRP B CA 1
ATOM 6393 C C . TRP B 1 268 ? -11.055 -10.242 19.234 1 96.31 268 TRP B C 1
ATOM 6395 O O . TRP B 1 268 ? -11.609 -10.344 18.141 1 96.31 268 TRP B O 1
ATOM 6405 N N . ASP B 1 269 ? -11.453 -10.93 20.219 1 95.88 269 ASP B N 1
ATOM 6406 C CA . ASP B 1 269 ? -12.445 -11.992 20.109 1 95.88 269 ASP B CA 1
ATOM 6407 C C . ASP B 1 269 ? -13.859 -11.453 20.328 1 95.88 269 ASP B C 1
ATOM 6409 O O . ASP B 1 269 ? -14.828 -12.211 20.312 1 95.88 269 ASP B O 1
ATOM 6413 N N . LYS B 1 270 ? -13.922 -10.18 20.484 1 97.06 270 LYS B N 1
ATOM 6414 C CA . LYS B 1 270 ? -15.242 -9.586 20.656 1 97.06 270 LYS B CA 1
ATOM 6415 C C . LYS B 1 270 ? -15.961 -9.43 19.328 1 97.06 270 LYS B C 1
ATOM 6417 O O . LYS B 1 270 ? -15.336 -9.133 18.312 1 97.06 270 LYS B O 1
ATOM 6422 N N . LYS B 1 271 ? -17.281 -9.602 19.312 1 95.38 271 LYS B N 1
ATOM 6423 C CA . LYS B 1 271 ? -18.094 -9.438 18.109 1 95.38 271 LYS B CA 1
ATOM 6424 C C . LYS B 1 271 ? -18 -8.008 17.578 1 95.38 271 LYS B C 1
ATOM 6426 O O . LYS B 1 271 ? -17.891 -7.801 16.375 1 95.38 271 LYS B O 1
ATOM 6431 N N . ASP B 1 272 ? -18.109 -7.086 18.484 1 97.06 272 ASP B N 1
ATOM 6432 C CA . ASP B 1 272 ? -17.969 -5.672 18.156 1 97.06 272 ASP B CA 1
ATOM 6433 C C . ASP B 1 272 ? -16.688 -5.102 18.781 1 97.06 272 ASP B C 1
ATOM 6435 O O . ASP B 1 272 ? -16.719 -4.562 19.891 1 97.06 272 ASP B O 1
ATOM 6439 N N . GLN B 1 273 ? -15.648 -5.125 18 1 97.44 273 GLN B N 1
ATOM 6440 C CA . GLN B 1 273 ? -14.336 -4.723 18.5 1 97.44 273 GLN B CA 1
ATOM 6441 C C . GLN B 1 273 ? -14.281 -3.221 18.75 1 97.44 273 GLN B C 1
ATOM 6443 O O . GLN B 1 273 ? -13.602 -2.766 19.672 1 97.44 273 GLN B O 1
ATOM 6448 N N . LEU B 1 274 ? -15 -2.424 17.953 1 97.12 274 LEU B N 1
ATOM 6449 C CA . LEU B 1 274 ? -15.008 -0.975 18.109 1 97.12 274 LEU B CA 1
ATOM 6450 C C . LEU B 1 274 ? -15.68 -0.576 19.422 1 97.12 274 LEU B C 1
ATOM 6452 O O . LEU B 1 274 ? -15.203 0.311 20.125 1 97.12 274 LEU B O 1
ATOM 6456 N N . SER B 1 275 ? -16.797 -1.234 19.703 1 97.69 275 SER B N 1
ATOM 6457 C CA . SER B 1 275 ? -17.469 -0.986 20.969 1 97.69 275 SER B CA 1
ATOM 6458 C C . SER B 1 275 ? -16.578 -1.375 22.156 1 97.69 275 SER B C 1
ATOM 6460 O O . SER B 1 275 ? -16.562 -0.691 23.172 1 97.69 275 SER B O 1
ATOM 6462 N N . CYS B 1 276 ? -15.93 -2.496 22.047 1 98.19 276 CYS B N 1
ATOM 6463 C CA . CYS B 1 276 ? -14.984 -2.926 23.062 1 98.19 276 CYS B CA 1
ATOM 6464 C C . CYS B 1 276 ? -13.898 -1.873 23.281 1 98.19 276 CYS B C 1
ATOM 6466 O O . CYS B 1 276 ? -13.602 -1.515 24.422 1 98.19 276 CYS B O 1
ATOM 6468 N N . LEU B 1 277 ? -13.336 -1.338 22.234 1 98.25 277 LEU B N 1
ATOM 6469 C CA . LEU B 1 277 ? -12.289 -0.326 22.312 1 98.25 277 LEU B CA 1
ATOM 6470 C C . LEU B 1 277 ? -12.812 0.955 22.953 1 98.25 277 LEU B C 1
ATOM 6472 O O . LEU B 1 277 ? -12.102 1.604 23.719 1 98.25 277 LEU B O 1
ATOM 6476 N N . ARG B 1 278 ? -13.984 1.352 22.578 1 98.19 278 ARG B N 1
ATOM 6477 C CA . ARG B 1 278 ? -14.609 2.545 23.141 1 98.19 278 ARG B CA 1
ATOM 6478 C C . ARG B 1 278 ? -14.867 2.373 24.641 1 98.19 278 ARG B C 1
ATOM 6480 O O . ARG B 1 278 ? -14.945 3.355 25.375 1 98.19 278 ARG B O 1
ATOM 6487 N N . GLY B 1 279 ? -14.953 1.164 25.062 1 97.81 279 GLY B N 1
ATOM 6488 C CA . GLY B 1 279 ? -15.25 0.882 26.453 1 97.81 279 GLY B CA 1
ATOM 6489 C C . GLY B 1 279 ? -14.016 0.837 27.328 1 97.81 279 GLY B C 1
ATOM 6490 O O . GLY B 1 279 ? -14.125 0.829 28.562 1 97.81 279 GLY B O 1
ATOM 6491 N N . LEU B 1 280 ? -12.883 0.913 26.781 1 97.88 280 LEU B N 1
ATOM 6492 C CA . LEU B 1 280 ? -11.648 0.821 27.547 1 97.88 280 LEU B CA 1
ATOM 6493 C C . LEU B 1 280 ? -11.391 2.109 28.328 1 97.88 280 LEU B C 1
ATOM 6495 O O . LEU B 1 280 ? -11.789 3.191 27.891 1 97.88 280 LEU B O 1
ATOM 6499 N N . ASP B 1 281 ? -10.648 1.92 29.422 1 96.62 281 ASP B N 1
ATOM 6500 C CA . ASP B 1 281 ? -10.109 3.072 30.141 1 96.62 281 ASP B CA 1
ATOM 6501 C C . ASP B 1 281 ? -8.969 3.717 29.359 1 96.62 281 ASP B C 1
ATOM 6503 O O . ASP B 1 281 ? -8.211 3.027 28.672 1 96.62 281 ASP B O 1
ATOM 6507 N N . GLU B 1 282 ? -8.883 5.062 29.531 1 96.5 282 GLU B N 1
ATOM 6508 C CA . GLU B 1 282 ? -7.852 5.832 28.844 1 96.5 282 GLU B CA 1
ATOM 6509 C C . GLU B 1 282 ? -6.465 5.246 29.109 1 96.5 282 GLU B C 1
ATOM 6511 O O . GLU B 1 282 ? -5.652 5.129 28.188 1 96.5 282 GLU B O 1
ATOM 6516 N N . LYS B 1 283 ? -6.207 4.883 30.312 1 96.38 283 LYS B N 1
ATOM 6517 C CA . LYS B 1 283 ? -4.895 4.375 30.688 1 96.38 283 LYS B CA 1
ATOM 6518 C C . LYS B 1 283 ? -4.609 3.031 30.016 1 96.38 283 LYS B C 1
ATOM 6520 O O . LYS B 1 283 ? -3.482 2.766 29.594 1 96.38 283 LYS B O 1
ATOM 6525 N N . ALA B 1 284 ? -5.625 2.234 29.984 1 96.44 284 ALA B N 1
ATOM 6526 C CA . ALA B 1 284 ? -5.477 0.917 29.375 1 96.44 284 ALA B CA 1
ATOM 6527 C C . ALA B 1 284 ? -5.172 1.038 27.875 1 96.44 284 ALA B C 1
ATOM 6529 O O . ALA B 1 284 ? -4.32 0.321 27.359 1 96.44 284 ALA B O 1
ATOM 6530 N N . LEU B 1 285 ? -5.863 1.871 27.219 1 97.44 285 LEU B N 1
ATOM 6531 C CA . LEU B 1 285 ? -5.629 2.086 25.797 1 97.44 285 LEU B CA 1
ATOM 6532 C C . LEU B 1 285 ? -4.25 2.689 25.562 1 97.44 285 LEU B C 1
ATOM 6534 O O . LEU B 1 285 ? -3.547 2.291 24.625 1 97.44 285 LEU B O 1
ATOM 6538 N N . TYR B 1 286 ? -3.871 3.652 26.391 1 96.94 286 TYR B N 1
ATOM 6539 C CA . TYR B 1 286 ? -2.566 4.293 26.266 1 96.94 286 TYR B CA 1
ATOM 6540 C C . TYR B 1 286 ? -1.443 3.275 26.438 1 96.94 286 TYR B C 1
ATOM 6542 O O . TYR B 1 286 ? -0.409 3.367 25.766 1 96.94 286 TYR B O 1
ATOM 6550 N N . ALA B 1 287 ? -1.643 2.295 27.219 1 97.31 287 ALA B N 1
ATOM 6551 C CA . ALA B 1 287 ? -0.612 1.316 27.562 1 97.31 287 ALA B CA 1
ATOM 6552 C C . ALA B 1 287 ? -0.39 0.339 26.406 1 97.31 287 ALA B C 1
ATOM 6554 O O . ALA B 1 287 ? 0.609 -0.385 26.375 1 97.31 287 ALA B O 1
ATOM 6555 N N . ALA B 1 288 ? -1.263 0.31 25.453 1 96.5 288 ALA B N 1
ATOM 6556 C CA . ALA B 1 288 ? -1.141 -0.635 24.344 1 96.5 288 ALA B CA 1
ATOM 6557 C C . ALA B 1 288 ? 0.082 -0.322 23.484 1 96.5 288 ALA B C 1
ATOM 6559 O O . ALA B 1 288 ? 0.7 -1.227 22.922 1 96.5 288 ALA B O 1
ATOM 6560 N N . ARG B 1 289 ? 0.389 0.968 23.25 1 95.12 289 ARG B N 1
ATOM 6561 C CA . ARG B 1 289 ? 1.571 1.487 22.578 1 95.12 289 ARG B CA 1
ATOM 6562 C C . ARG B 1 289 ? 1.812 0.755 21.25 1 95.12 289 ARG B C 1
ATOM 6564 O O . ARG B 1 289 ? 2.873 0.158 21.062 1 95.12 289 ARG B O 1
ATOM 6571 N N . PRO B 1 290 ? 0.822 0.81 20.344 1 93.75 290 PRO B N 1
ATOM 6572 C CA . PRO B 1 290 ? 1.09 0.198 19.047 1 93.75 290 PRO B CA 1
ATOM 6573 C C . PRO B 1 290 ? 2.338 0.764 18.375 1 93.75 290 PRO B C 1
ATOM 6575 O O . PRO B 1 290 ? 2.617 1.96 18.484 1 93.75 290 PRO B O 1
ATOM 6578 N N . SER B 1 291 ? 3.068 -0.088 17.625 1 89.44 291 SER B N 1
ATOM 6579 C CA . SER B 1 291 ? 4.316 0.317 16.984 1 89.44 291 SER B CA 1
ATOM 6580 C C . SER B 1 291 ? 4.047 1.122 15.719 1 89.44 291 SER B C 1
ATOM 6582 O O . SER B 1 291 ? 4.852 1.972 15.336 1 89.44 291 SER B O 1
ATOM 6584 N N . LEU B 1 292 ? 2.975 0.841 15.078 1 93.94 292 LEU B N 1
ATOM 6585 C CA . LEU B 1 292 ? 2.656 1.509 13.82 1 93.94 292 LEU B CA 1
ATOM 6586 C C . LEU B 1 292 ? 2.166 2.932 14.07 1 93.94 292 LEU B C 1
ATOM 6588 O O . LEU B 1 292 ? 1.386 3.17 14.992 1 93.94 292 LEU B O 1
ATOM 6592 N N . THR B 1 293 ? 2.65 3.867 13.242 1 92.94 293 THR B N 1
ATOM 6593 C CA . THR B 1 293 ? 2.08 5.211 13.219 1 92.94 293 THR B CA 1
ATOM 6594 C C . THR B 1 293 ? 0.83 5.254 12.344 1 92.94 293 THR B C 1
ATOM 6596 O O . THR B 1 293 ? 0.874 4.875 11.172 1 92.94 293 THR B O 1
ATOM 6599 N N . TRP B 1 294 ? -0.262 5.746 12.922 1 95.38 294 TRP B N 1
ATOM 6600 C CA . TRP B 1 294 ? -1.538 5.816 12.219 1 95.38 294 TRP B CA 1
ATOM 6601 C C . TRP B 1 294 ? -1.676 7.137 11.469 1 95.38 294 TRP B C 1
ATOM 6603 O O . TRP B 1 294 ? -1.449 8.211 12.039 1 95.38 294 TRP B O 1
ATOM 6613 N N . ASN B 1 295 ? -1.998 7.07 10.211 1 95.44 295 ASN B N 1
ATOM 6614 C CA . ASN B 1 295 ? -2.096 8.227 9.328 1 95.44 295 ASN B CA 1
ATOM 6615 C C . ASN B 1 295 ? -3.459 8.305 8.648 1 95.44 295 ASN B C 1
ATOM 6617 O O . ASN B 1 295 ? -4.309 7.434 8.852 1 95.44 295 ASN B O 1
ATOM 6621 N N . PRO B 1 296 ? -3.768 9.359 7.906 1 96.69 296 PRO B N 1
ATOM 6622 C CA . PRO B 1 296 ? -5.062 9.516 7.238 1 96.69 296 PRO B CA 1
ATOM 6623 C C . PRO B 1 296 ? -5.336 8.414 6.211 1 96.69 296 PRO B C 1
ATOM 6625 O O . PRO B 1 296 ? -4.41 7.719 5.789 1 96.69 296 PRO B O 1
ATOM 6628 N N . LEU B 1 297 ? -6.586 8.281 5.867 1 96.88 297 LEU B N 1
ATOM 6629 C CA . LEU B 1 297 ? -7.098 7.277 4.938 1 96.88 297 LEU B CA 1
ATOM 6630 C C . LEU B 1 297 ? -7.922 7.93 3.834 1 96.88 297 LEU B C 1
ATOM 6632 O O . LEU B 1 297 ? -8.633 8.906 4.078 1 96.88 297 LEU B O 1
ATOM 6636 N N . ILE B 1 298 ? -7.73 7.457 2.566 1 97.19 298 ILE B N 1
ATOM 6637 C CA . ILE B 1 298 ? -8.773 7.746 1.591 1 97.19 298 ILE B CA 1
ATOM 6638 C C . ILE B 1 298 ? -10.062 7.035 1.995 1 97.19 298 ILE B C 1
ATOM 6640 O O . ILE B 1 298 ? -10.227 5.84 1.746 1 97.19 298 ILE B O 1
ATOM 6644 N N . ASP B 1 299 ? -10.953 7.766 2.574 1 97.19 299 ASP B N 1
ATOM 6645 C CA . ASP B 1 299 ? -12.133 7.145 3.184 1 97.19 299 ASP B CA 1
ATOM 6646 C C . ASP B 1 299 ? -13.336 7.207 2.244 1 97.19 299 ASP B C 1
ATOM 6648 O O . ASP B 1 299 ? -14.367 6.59 2.51 1 97.19 299 ASP B O 1
ATOM 6652 N N . GLY B 1 300 ? -13.234 7.984 1.157 1 97.06 300 GLY B N 1
ATOM 6653 C CA . GLY B 1 300 ? -14.312 8.086 0.186 1 97.06 300 GLY B CA 1
ATOM 6654 C C . GLY B 1 300 ? -15.359 9.125 0.558 1 97.06 300 GLY B C 1
ATOM 6655 O O . GLY B 1 300 ? -16.328 9.32 -0.171 1 97.06 300 GLY B O 1
ATOM 6656 N N . THR B 1 301 ? -15.172 9.781 1.631 1 96.94 301 THR B N 1
ATOM 6657 C CA . THR B 1 301 ? -16.094 10.812 2.066 1 96.94 301 THR B CA 1
ATOM 6658 C C . THR B 1 301 ? -15.375 12.141 2.281 1 96.94 301 THR B C 1
ATOM 6660 O O . THR B 1 301 ? -15.484 13.055 1.463 1 96.94 301 THR B O 1
ATOM 6663 N N . PHE B 1 302 ? -14.508 12.195 3.301 1 97.25 302 PHE B N 1
ATOM 6664 C CA . PHE B 1 302 ? -13.703 13.391 3.514 1 97.25 302 PHE B CA 1
ATOM 6665 C C . PHE B 1 302 ? -12.672 13.555 2.408 1 97.25 302 PHE B C 1
ATOM 6667 O O . PHE B 1 302 ? -12.602 14.602 1.761 1 97.25 302 PHE B O 1
ATOM 6674 N N . LEU B 1 303 ? -11.867 12.539 2.264 1 96.81 303 LEU B N 1
ATOM 6675 C CA . LEU B 1 303 ? -10.992 12.43 1.1 1 96.81 303 LEU B CA 1
ATOM 6676 C C . LEU B 1 303 ? -11.547 11.414 0.104 1 96.81 303 LEU B C 1
ATOM 6678 O O . LEU B 1 303 ? -11.43 10.203 0.318 1 96.81 303 LEU B O 1
ATOM 6682 N N . LYS B 1 304 ? -12.023 11.883 -1.02 1 97.69 304 LYS B N 1
ATOM 6683 C CA . LYS B 1 304 ? -12.719 11.023 -1.97 1 97.69 304 LYS B CA 1
ATOM 6684 C C . LYS B 1 304 ? -11.75 10.422 -2.98 1 97.69 304 LYS B C 1
ATOM 6686 O O . LYS B 1 304 ? -12.156 9.641 -3.842 1 97.69 304 LYS B O 1
ATOM 6691 N N . GLY B 1 305 ? -10.562 10.68 -2.92 1 97.06 305 GLY B N 1
ATOM 6692 C CA . GLY B 1 305 ? -9.445 10.18 -3.703 1 97.06 305 GLY B CA 1
ATOM 6693 C C . GLY B 1 305 ? -8.109 10.758 -3.273 1 97.06 305 GLY B C 1
ATOM 6694 O O . GLY B 1 305 ? -8.062 11.664 -2.441 1 97.06 305 GLY B O 1
ATOM 6695 N N . TYR B 1 306 ? -7.059 10.219 -3.805 1 96.69 306 TYR B N 1
ATOM 6696 C CA . TYR B 1 306 ? -5.75 10.828 -3.594 1 96.69 306 TYR B CA 1
ATOM 6697 C C . TYR B 1 306 ? -5.691 12.219 -4.23 1 96.69 306 TYR B C 1
ATOM 6699 O O . TYR B 1 306 ? -6.375 12.484 -5.219 1 96.69 306 TYR B O 1
ATOM 6707 N N . PRO B 1 307 ? -4.859 13.086 -3.666 1 96.12 307 PRO B N 1
ATOM 6708 C CA . PRO B 1 307 ? -4.746 14.422 -4.258 1 96.12 307 PRO B CA 1
ATOM 6709 C C . PRO B 1 307 ? -4.449 14.383 -5.754 1 96.12 307 PRO B C 1
ATOM 6711 O O . PRO B 1 307 ? -5.031 15.148 -6.523 1 96.12 307 PRO B O 1
ATOM 6714 N N . SER B 1 308 ? -3.602 13.469 -6.199 1 95.62 308 SER B N 1
ATOM 6715 C CA . SER B 1 308 ? -3.281 13.359 -7.617 1 95.62 308 SER B CA 1
ATOM 6716 C C . SER B 1 308 ? -4.523 13.023 -8.438 1 95.62 308 SER B C 1
ATOM 6718 O O . SER B 1 308 ? -4.699 13.547 -9.547 1 95.62 308 SER B O 1
ATOM 6720 N N . GLN B 1 309 ? -5.375 12.195 -7.945 1 96.31 309 GLN B N 1
ATOM 6721 C CA . GLN B 1 309 ? -6.621 11.852 -8.625 1 96.31 309 GLN B CA 1
ATOM 6722 C C . GLN B 1 309 ? -7.59 13.031 -8.633 1 96.31 309 GLN B C 1
ATOM 6724 O O . GLN B 1 309 ? -8.195 13.336 -9.656 1 96.31 309 GLN B O 1
ATOM 6729 N N . LEU B 1 310 ? -7.719 13.688 -7.523 1 97.31 310 LEU B N 1
ATOM 6730 C CA . LEU B 1 310 ? -8.68 14.773 -7.371 1 97.31 310 LEU B CA 1
ATOM 6731 C C . LEU B 1 310 ? -8.258 15.992 -8.195 1 97.31 310 LEU B C 1
ATOM 6733 O O . LEU B 1 310 ? -9.102 16.719 -8.703 1 97.31 310 LEU B O 1
ATOM 6737 N N . ILE B 1 311 ? -6.957 16.219 -8.352 1 97.12 311 ILE B N 1
ATOM 6738 C CA . ILE B 1 311 ? -6.449 17.297 -9.188 1 97.12 311 ILE B CA 1
ATOM 6739 C C . ILE B 1 311 ? -6.91 17.094 -10.633 1 97.12 311 ILE B C 1
ATOM 6741 O O . ILE B 1 311 ? -7.359 18.047 -11.281 1 97.12 311 ILE B O 1
ATOM 6745 N N . ARG B 1 312 ? -6.859 15.859 -11.078 1 95.94 312 ARG B N 1
ATOM 6746 C CA . ARG B 1 312 ? -7.266 15.555 -12.445 1 95.94 312 ARG B CA 1
ATOM 6747 C C . ARG B 1 312 ? -8.75 15.828 -12.648 1 95.94 312 ARG B C 1
ATOM 6749 O O . ARG B 1 312 ? -9.18 16.188 -13.75 1 95.94 312 ARG B O 1
ATOM 6756 N N . GLU B 1 313 ? -9.461 15.711 -11.594 1 95.94 313 GLU B N 1
ATOM 6757 C CA . GLU B 1 313 ? -10.906 15.922 -11.672 1 95.94 313 GLU B CA 1
ATOM 6758 C C . GLU B 1 313 ? -11.273 17.344 -11.266 1 95.94 313 GLU B C 1
ATOM 6760 O O . GLU B 1 313 ? -12.453 17.703 -11.242 1 95.94 313 GLU B O 1
ATOM 6765 N N . LYS B 1 314 ? -10.336 18.156 -10.93 1 96.94 314 LYS B N 1
ATOM 6766 C CA . LYS B 1 314 ? -10.516 19.531 -10.484 1 96.94 314 LYS B CA 1
ATOM 6767 C C . LYS B 1 314 ? -11.406 19.594 -9.25 1 96.94 314 LYS B C 1
ATOM 6769 O O . LYS B 1 314 ? -12.266 20.469 -9.141 1 96.94 314 LYS B O 1
ATOM 6774 N N . LYS B 1 315 ? -11.211 18.609 -8.43 1 97.44 315 LYS B N 1
ATOM 6775 C CA . LYS B 1 315 ? -11.984 18.531 -7.188 1 97.44 315 LYS B CA 1
ATOM 6776 C C . LYS B 1 315 ? -11.148 19 -5.996 1 97.44 315 LYS B C 1
ATOM 6778 O O . LYS B 1 315 ? -10.812 18.203 -5.117 1 97.44 315 LYS B O 1
ATOM 6783 N N . PHE B 1 316 ? -10.836 20.25 -5.918 1 97.38 316 PHE B N 1
ATOM 6784 C CA . PHE B 1 316 ? -10.117 20.953 -4.855 1 97.38 316 PHE B CA 1
ATOM 6785 C C . PHE B 1 316 ? -10.461 22.438 -4.863 1 97.38 316 PHE B C 1
ATOM 6787 O O . PHE B 1 316 ? -11.023 22.938 -5.836 1 97.38 316 PHE B O 1
ATOM 6794 N N . VAL B 1 317 ? -10.172 23.047 -3.777 1 97.12 317 VAL B N 1
ATOM 6795 C CA . VAL B 1 317 ? -10.297 24.5 -3.695 1 97.12 317 VAL B CA 1
ATOM 6796 C C . VAL B 1 317 ? -8.93 25.109 -3.432 1 97.12 317 VAL B C 1
ATOM 6798 O O . VAL B 1 317 ? -8.109 24.547 -2.713 1 97.12 317 VAL B O 1
ATOM 6801 N N . SER B 1 318 ? -8.656 26.188 -4.078 1 96.19 318 SER B N 1
ATOM 6802 C CA . SER B 1 318 ? -7.438 26.938 -3.832 1 96.19 318 SER B CA 1
ATOM 6803 C C . SER B 1 318 ? -7.75 28.344 -3.328 1 96.19 318 SER B C 1
ATOM 6805 O O . SER B 1 318 ? -8.828 28.875 -3.584 1 96.19 318 SER B O 1
ATOM 6807 N N . VAL B 1 319 ? -6.832 28.906 -2.582 1 97.94 319 VAL B N 1
ATOM 6808 C CA . VAL B 1 319 ? -6.906 30.25 -2.051 1 97.94 319 VAL B CA 1
ATOM 6809 C C . VAL B 1 319 ? -5.551 30.953 -2.205 1 97.94 319 VAL B C 1
ATOM 6811 O O . VAL B 1 319 ? -4.531 30.281 -2.414 1 97.94 319 VAL B O 1
ATOM 6814 N N . PRO B 1 320 ? -5.582 32.281 -2.186 1 98.75 320 PRO B N 1
ATOM 6815 C CA . PRO B 1 320 ? -4.273 32.938 -2.119 1 98.75 320 PRO B CA 1
ATOM 6816 C C . PRO B 1 320 ? -3.387 32.375 -1.016 1 98.75 320 PRO B C 1
ATOM 6818 O O . PRO B 1 320 ? -3.869 32.094 0.082 1 98.75 320 PRO B O 1
ATOM 6821 N N . SER B 1 321 ? -2.035 32.219 -1.395 1 98.81 321 SER B N 1
ATOM 6822 C CA . SER B 1 321 ? -1.235 31.438 -0.446 1 98.81 321 SER B CA 1
ATOM 6823 C C . SER B 1 321 ? 0.22 31.906 -0.454 1 98.81 321 SER B C 1
ATOM 6825 O O . SER B 1 321 ? 0.729 32.344 -1.482 1 98.81 321 SER B O 1
ATOM 6827 N N . ILE B 1 322 ? 0.805 31.828 0.703 1 98.75 322 ILE B N 1
ATOM 6828 C CA . ILE B 1 322 ? 2.254 31.75 0.841 1 98.75 322 ILE B CA 1
ATOM 6829 C C . ILE B 1 322 ? 2.68 30.281 0.995 1 98.75 322 ILE B C 1
ATOM 6831 O O . ILE B 1 322 ? 2.168 29.578 1.861 1 98.75 322 ILE B O 1
ATOM 6835 N N . ILE B 1 323 ? 3.559 29.844 0.117 1 98.62 323 ILE B N 1
ATOM 6836 C CA . ILE B 1 323 ? 3.986 28.453 0.141 1 98.62 323 ILE B CA 1
ATOM 6837 C C . ILE B 1 323 ? 5.512 28.375 0.147 1 98.62 323 ILE B C 1
ATOM 6839 O O . ILE B 1 323 ? 6.172 29 -0.689 1 98.62 323 ILE B O 1
ATOM 6843 N N . GLY B 1 324 ? 6.086 27.625 1.094 1 98.25 324 GLY B N 1
ATOM 6844 C CA . GLY B 1 324 ? 7.539 27.578 1.121 1 98.25 324 GLY B CA 1
ATOM 6845 C C . GLY B 1 324 ? 8.086 26.297 1.726 1 98.25 324 GLY B C 1
ATOM 6846 O O . GLY B 1 324 ? 7.32 25.453 2.209 1 98.25 324 GLY B O 1
ATOM 6847 N N . ALA B 1 325 ? 9.406 26.094 1.606 1 97.38 325 ALA B N 1
ATOM 6848 C CA . ALA B 1 325 ? 10.18 25 2.186 1 97.38 325 ALA B CA 1
ATOM 6849 C C . ALA B 1 325 ? 11.586 25.453 2.559 1 97.38 325 ALA B C 1
ATOM 6851 O O . ALA B 1 325 ? 12.031 26.516 2.137 1 97.38 325 ALA B O 1
ATOM 6852 N N . SER B 1 326 ? 12.188 24.672 3.414 1 97.19 326 SER B N 1
ATOM 6853 C CA . SER B 1 326 ? 13.602 24.891 3.709 1 97.19 326 SER B CA 1
ATOM 6854 C C . SER B 1 326 ? 14.492 24.328 2.607 1 97.19 326 SER B C 1
ATOM 6856 O O . SER B 1 326 ? 14.094 23.391 1.903 1 97.19 326 SER B O 1
ATOM 6858 N N . THR B 1 327 ? 15.648 24.828 2.533 1 96.06 327 THR B N 1
ATOM 6859 C CA . THR B 1 327 ? 16.547 24.5 1.442 1 96.06 327 THR B CA 1
ATOM 6860 C C . THR B 1 327 ? 16.812 22.984 1.408 1 96.06 327 THR B C 1
ATOM 6862 O O . THR B 1 327 ? 16.781 22.375 0.342 1 96.06 327 THR B O 1
ATOM 6865 N N . ASP B 1 328 ? 17.031 22.406 2.541 1 94.25 328 ASP B N 1
ATOM 6866 C CA . ASP B 1 328 ? 17.469 21 2.588 1 94.25 328 ASP B CA 1
ATOM 6867 C C . ASP B 1 328 ? 16.375 20.125 3.201 1 94.25 328 ASP B C 1
ATOM 6869 O O . ASP B 1 328 ? 16.188 18.984 2.777 1 94.25 328 ASP B O 1
ATOM 6873 N N . GLU B 1 329 ? 15.648 20.656 4.152 1 95.19 329 GLU B N 1
ATOM 6874 C CA . GLU B 1 329 ? 14.609 19.953 4.906 1 95.19 329 GLU B CA 1
ATOM 6875 C C . GLU B 1 329 ? 15.203 18.812 5.73 1 95.19 329 GLU B C 1
ATOM 6877 O O . GLU B 1 329 ? 14.727 18.531 6.832 1 95.19 329 GLU B O 1
ATOM 6882 N N . GLY B 1 330 ? 16.219 18.172 5.199 1 94.19 330 GLY B N 1
ATOM 6883 C CA . GLY B 1 330 ? 16.984 17.219 5.996 1 94.19 330 GLY B CA 1
ATOM 6884 C C . GLY B 1 330 ? 16.344 15.844 6.059 1 94.19 330 GLY B C 1
ATOM 6885 O O . GLY B 1 330 ? 16.703 15.031 6.914 1 94.19 330 GLY B O 1
ATOM 6886 N N . PHE B 1 331 ? 15.344 15.508 5.266 1 95.38 331 PHE B N 1
ATOM 6887 C CA . PHE B 1 331 ? 14.852 14.141 5.137 1 95.38 331 PHE B CA 1
ATOM 6888 C C . PHE B 1 331 ? 15.742 13.32 4.211 1 95.38 331 PHE B C 1
ATOM 6890 O O . PHE B 1 331 ? 15.891 13.648 3.033 1 95.38 331 PHE B O 1
ATOM 6897 N N . CYS B 1 332 ? 16.328 12.289 4.695 1 96.25 332 CYS B N 1
ATOM 6898 C CA . CYS B 1 332 ? 17.266 11.5 3.904 1 96.25 332 CYS B CA 1
ATOM 6899 C C . CYS B 1 332 ? 16.797 10.062 3.764 1 96.25 332 CYS B C 1
ATOM 6901 O O . CYS B 1 332 ? 16.266 9.484 4.715 1 96.25 332 CYS B O 1
ATOM 6903 N N . VAL B 1 333 ? 17 9.477 2.496 1 95.69 333 VAL B N 1
ATOM 6904 C CA . VAL B 1 333 ? 16.625 8.094 2.211 1 95.69 333 VAL B CA 1
ATOM 6905 C C . VAL B 1 333 ? 17.609 7.145 2.891 1 95.69 333 VAL B C 1
ATOM 6907 O O . VAL B 1 333 ? 18.438 6.504 2.223 1 95.69 333 VAL B O 1
ATOM 6910 N N . GLY B 1 334 ? 17.766 7.164 4.238 1 90.06 334 GLY B N 1
ATOM 6911 C CA . GLY B 1 334 ? 18.625 6.301 5.031 1 90.06 334 GLY B CA 1
ATOM 6912 C C . GLY B 1 334 ? 20.109 6.637 4.895 1 90.06 334 GLY B C 1
ATOM 6913 O O . GLY B 1 334 ? 20.469 7.527 4.133 1 90.06 334 GLY B O 1
ATOM 6914 N N . ALA B 1 335 ? 20.922 5.98 5.695 1 89.81 335 ALA B N 1
ATOM 6915 C CA . ALA B 1 335 ? 22.375 6.043 5.547 1 89.81 335 ALA B CA 1
ATOM 6916 C C . ALA B 1 335 ? 22.844 5.18 4.379 1 89.81 335 ALA B C 1
ATOM 6918 O O . ALA B 1 335 ? 22.391 4.039 4.223 1 89.81 335 ALA B O 1
ATOM 6919 N N . ALA B 1 336 ? 23.609 5.77 3.523 1 93.06 336 ALA B N 1
ATOM 6920 C CA . ALA B 1 336 ? 23.984 5.047 2.312 1 93.06 336 ALA B CA 1
ATOM 6921 C C . ALA B 1 336 ? 25.438 5.344 1.936 1 93.06 336 ALA B C 1
ATOM 6923 O O . ALA B 1 336 ? 25.859 6.504 1.935 1 93.06 336 ALA B O 1
ATOM 6924 N N . ASN B 1 337 ? 26.172 4.293 1.708 1 95.31 337 ASN B N 1
ATOM 6925 C CA . ASN B 1 337 ? 27.547 4.434 1.226 1 95.31 337 ASN B CA 1
ATOM 6926 C C . ASN B 1 337 ? 27.625 4.254 -0.288 1 95.31 337 ASN B C 1
ATOM 6928 O O . ASN B 1 337 ? 28.531 4.797 -0.933 1 95.31 337 ASN B O 1
ATOM 6932 N N . THR B 1 338 ? 26.734 3.498 -0.788 1 96.12 338 THR B N 1
ATOM 6933 C CA . THR B 1 338 ? 26.75 3.191 -2.213 1 96.12 338 THR B CA 1
ATOM 6934 C C . THR B 1 338 ? 25.391 3.43 -2.836 1 96.12 338 THR B C 1
ATOM 6936 O O . THR B 1 338 ? 24.391 3.625 -2.123 1 96.12 338 THR B O 1
ATOM 6939 N N . THR B 1 339 ? 25.391 3.488 -4.164 1 97 339 THR B N 1
ATOM 6940 C CA . THR B 1 339 ? 24.141 3.582 -4.891 1 97 339 THR B CA 1
ATOM 6941 C C . THR B 1 339 ? 23.25 2.385 -4.582 1 97 339 THR B C 1
ATOM 6943 O O . THR B 1 339 ? 22.016 2.525 -4.477 1 97 339 THR B O 1
ATOM 6946 N N . GLU B 1 340 ? 23.766 1.251 -4.418 1 96.31 340 GLU B N 1
ATOM 6947 C CA . GLU B 1 340 ? 23.016 0.048 -4.07 1 96.31 340 GLU B CA 1
ATOM 6948 C C . GLU B 1 340 ? 22.375 0.177 -2.693 1 96.31 340 GLU B C 1
ATOM 6950 O O . GLU B 1 340 ? 21.234 -0.261 -2.486 1 96.31 340 GLU B O 1
ATOM 6955 N N . ASP B 1 341 ? 23.109 0.771 -1.793 1 96.44 341 ASP B N 1
ATOM 6956 C CA . ASP B 1 341 ? 22.531 1.038 -0.478 1 96.44 341 ASP B CA 1
ATOM 6957 C C . ASP B 1 341 ? 21.281 1.893 -0.591 1 96.44 341 ASP B C 1
ATOM 6959 O O . ASP B 1 341 ? 20.266 1.597 0.042 1 96.44 341 ASP B O 1
ATOM 6963 N N . LEU B 1 342 ? 21.391 2.918 -1.426 1 97.12 342 LEU B N 1
ATOM 6964 C CA . LEU B 1 342 ? 20.266 3.832 -1.602 1 97.12 342 LEU B CA 1
ATOM 6965 C C . LEU B 1 342 ? 19.078 3.117 -2.24 1 97.12 342 LEU B C 1
ATOM 6967 O O . LEU B 1 342 ? 17.938 3.377 -1.885 1 97.12 342 LEU B O 1
ATOM 6971 N N . PHE B 1 343 ? 19.438 2.291 -3.174 1 97.62 343 PHE B N 1
ATOM 6972 C CA . PHE B 1 343 ? 18.391 1.534 -3.846 1 97.62 343 PHE B CA 1
ATOM 6973 C C . PHE B 1 343 ? 17.578 0.72 -2.84 1 97.62 343 PHE B C 1
ATOM 6975 O O . PHE B 1 343 ? 16.359 0.803 -2.811 1 97.62 343 PHE B O 1
ATOM 6982 N N . TYR B 1 344 ? 18.188 0.011 -1.978 1 97.25 344 TYR B N 1
ATOM 6983 C CA . TYR B 1 344 ? 17.5 -0.847 -1.02 1 97.25 344 TYR B CA 1
ATOM 6984 C C . TYR B 1 344 ? 16.844 -0.02 0.073 1 97.25 344 TYR B C 1
ATOM 6986 O O . TYR B 1 344 ? 15.711 -0.312 0.483 1 97.25 344 TYR B O 1
ATOM 6994 N N . GLU B 1 345 ? 17.5 1.016 0.528 1 97.12 345 GLU B N 1
ATOM 6995 C CA . GLU B 1 345 ? 16.922 1.858 1.571 1 97.12 345 GLU B CA 1
ATOM 6996 C C . GLU B 1 345 ? 15.625 2.498 1.104 1 97.12 345 GLU B C 1
ATOM 6998 O O . GLU B 1 345 ? 14.703 2.703 1.903 1 97.12 345 GLU B O 1
ATOM 7003 N N . ALA B 1 346 ? 15.547 2.779 -0.157 1 97.75 346 ALA B N 1
ATOM 7004 C CA . ALA B 1 346 ? 14.375 3.447 -0.707 1 97.75 346 ALA B CA 1
ATOM 7005 C C . ALA B 1 346 ? 13.133 2.564 -0.586 1 97.75 346 ALA B C 1
ATOM 7007 O O . ALA B 1 346 ? 12.016 3.068 -0.465 1 97.75 346 ALA B O 1
ATOM 7008 N N . PHE B 1 347 ? 13.266 1.224 -0.496 1 96.5 347 PHE B N 1
ATOM 7009 C CA . PHE B 1 347 ? 12.133 0.304 -0.403 1 96.5 347 PHE B CA 1
ATOM 7010 C C . PHE B 1 347 ? 11.422 0.456 0.934 1 96.5 347 PHE B C 1
ATOM 7012 O O . PHE B 1 347 ? 10.219 0.184 1.039 1 96.5 347 PHE B O 1
ATOM 7019 N N . ARG B 1 348 ? 12.117 0.824 1.905 1 95.31 348 ARG B N 1
ATOM 7020 C CA . ARG B 1 348 ? 11.508 0.828 3.23 1 95.31 348 ARG B CA 1
ATOM 7021 C C . ARG B 1 348 ? 11.344 2.25 3.754 1 95.31 348 ARG B C 1
ATOM 7023 O O . ARG B 1 348 ? 10.711 2.469 4.789 1 95.31 348 ARG B O 1
ATOM 7030 N N . TRP B 1 349 ? 11.977 3.234 3.068 1 95.75 349 TRP B N 1
ATOM 7031 C CA . TRP B 1 349 ? 12.039 4.594 3.594 1 95.75 349 TRP B CA 1
ATOM 7032 C C . TRP B 1 349 ? 10.648 5.211 3.689 1 95.75 349 TRP B C 1
ATOM 7034 O O . TRP B 1 349 ? 9.898 5.23 2.707 1 95.75 349 TRP B O 1
ATOM 7044 N N . ARG B 1 350 ? 10.242 5.645 4.91 1 95 350 ARG B N 1
ATOM 7045 C CA . ARG B 1 350 ? 9 6.32 5.266 1 95 350 ARG B CA 1
ATOM 7046 C C . ARG B 1 350 ? 7.785 5.504 4.824 1 95 350 ARG B C 1
ATOM 7048 O O . ARG B 1 350 ? 6.684 6.039 4.699 1 95 350 ARG B O 1
ATOM 7055 N N . ASN B 1 351 ? 7.965 4.203 4.461 1 94.56 351 ASN B N 1
ATOM 7056 C CA . ASN B 1 351 ? 6.914 3.244 4.133 1 94.56 351 ASN B CA 1
ATOM 7057 C C . ASN B 1 351 ? 6.133 3.67 2.895 1 94.56 351 ASN B C 1
ATOM 7059 O O . ASN B 1 351 ? 4.918 3.469 2.82 1 94.56 351 ASN B O 1
ATOM 7063 N N . TYR B 1 352 ? 6.824 4.414 1.983 1 95.19 352 TYR B N 1
ATOM 7064 C CA . TYR B 1 352 ? 6.203 4.684 0.691 1 95.19 352 TYR B CA 1
ATOM 7065 C C . TYR B 1 352 ? 6.121 3.416 -0.15 1 95.19 352 TYR B C 1
ATOM 7067 O O . TYR B 1 352 ? 6.695 2.385 0.21 1 95.19 352 TYR B O 1
ATOM 7075 N N . ALA B 1 353 ? 5.379 3.477 -1.223 1 94.56 353 ALA B N 1
ATOM 7076 C CA . ALA B 1 353 ? 5.227 2.336 -2.121 1 94.56 353 ALA B CA 1
ATOM 7077 C C . ALA B 1 353 ? 6.07 2.514 -3.381 1 94.56 353 ALA B C 1
ATOM 7079 O O . ALA B 1 353 ? 5.629 2.186 -4.484 1 94.56 353 ALA B O 1
ATOM 7080 N N . LEU B 1 354 ? 7.266 3.059 -3.201 1 96.5 354 LEU B N 1
ATOM 7081 C CA . LEU B 1 354 ? 8.125 3.287 -4.355 1 96.5 354 LEU B CA 1
ATOM 7082 C C . LEU B 1 354 ? 8.484 1.971 -5.039 1 96.5 354 LEU B C 1
ATOM 7084 O O . LEU B 1 354 ? 8.953 1.035 -4.391 1 96.5 354 LEU B O 1
ATOM 7088 N N . SER B 1 355 ? 8.242 1.897 -6.352 1 96.5 355 SER B N 1
ATOM 7089 C CA . SER B 1 355 ? 8.594 0.709 -7.121 1 96.5 355 SER B CA 1
ATOM 7090 C C . SER B 1 355 ? 10.062 0.728 -7.535 1 96.5 355 SER B C 1
ATOM 7092 O O . SER B 1 355 ? 10.688 1.787 -7.562 1 96.5 355 SER B O 1
ATOM 7094 N N . ALA B 1 356 ? 10.57 -0.402 -7.895 1 97.5 356 ALA B N 1
ATOM 7095 C CA . ALA B 1 356 ? 11.969 -0.52 -8.289 1 97.5 356 ALA B CA 1
ATOM 7096 C C . ALA B 1 356 ? 12.273 0.358 -9.5 1 97.5 356 ALA B C 1
ATOM 7098 O O . ALA B 1 356 ? 13.281 1.073 -9.516 1 97.5 356 ALA B O 1
ATOM 7099 N N . PRO B 1 357 ? 11.406 0.375 -10.539 1 97.69 357 PRO B N 1
ATOM 7100 C CA . PRO B 1 357 ? 11.703 1.267 -11.656 1 97.69 357 PRO B CA 1
ATOM 7101 C C . PRO B 1 357 ? 11.719 2.738 -11.258 1 97.69 357 PRO B C 1
ATOM 7103 O O . PRO B 1 357 ? 12.562 3.502 -11.734 1 97.69 357 PRO B O 1
ATOM 7106 N N . THR B 1 358 ? 10.836 3.109 -10.398 1 98 358 THR B N 1
ATOM 7107 C CA . THR B 1 358 ? 10.797 4.484 -9.914 1 98 358 THR B CA 1
ATOM 7108 C C . THR B 1 358 ? 12.078 4.82 -9.148 1 98 358 THR B C 1
ATOM 7110 O O . THR B 1 358 ? 12.672 5.879 -9.359 1 98 358 THR B O 1
ATOM 7113 N N . ILE B 1 359 ? 12.531 3.922 -8.297 1 98.38 359 ILE B N 1
ATOM 7114 C CA . ILE B 1 359 ? 13.742 4.125 -7.504 1 98.38 359 ILE B CA 1
ATOM 7115 C C . ILE B 1 359 ? 14.945 4.266 -8.43 1 98.38 359 ILE B C 1
ATOM 7117 O O . ILE B 1 359 ? 15.766 5.172 -8.25 1 98.38 359 ILE B O 1
ATOM 7121 N N . ARG B 1 360 ? 15.023 3.418 -9.398 1 97.94 360 ARG B N 1
ATOM 7122 C CA . ARG B 1 360 ? 16.141 3.484 -10.336 1 97.94 360 ARG B CA 1
ATOM 7123 C C . ARG B 1 360 ? 16.156 4.812 -11.086 1 97.94 360 ARG B C 1
ATOM 7125 O O . ARG B 1 360 ? 17.219 5.406 -11.297 1 97.94 360 ARG B O 1
ATOM 7132 N N . LYS B 1 361 ? 15 5.254 -11.469 1 98.38 361 LYS B N 1
ATOM 7133 C CA . LYS B 1 361 ? 14.922 6.523 -12.18 1 98.38 361 LYS B CA 1
ATOM 7134 C C . LYS B 1 361 ? 15.312 7.688 -11.281 1 98.38 361 LYS B C 1
ATOM 7136 O O . LYS B 1 361 ? 15.969 8.633 -11.727 1 98.38 361 LYS B O 1
ATOM 7141 N N . LEU B 1 362 ? 14.898 7.664 -10.031 1 98.31 362 LEU B N 1
ATOM 7142 C CA . LEU B 1 362 ? 15.32 8.68 -9.07 1 98.31 362 LEU B CA 1
ATOM 7143 C C . LEU B 1 362 ? 16.844 8.711 -8.938 1 98.31 362 LEU B C 1
ATOM 7145 O O . LEU B 1 362 ? 17.453 9.781 -8.977 1 98.31 362 LEU B O 1
ATOM 7149 N N . LEU B 1 363 ? 17.422 7.535 -8.828 1 98.06 363 LEU B N 1
ATOM 7150 C CA . LEU B 1 363 ? 18.875 7.449 -8.656 1 98.06 363 LEU B CA 1
ATOM 7151 C C . LEU B 1 363 ? 19.594 7.945 -9.906 1 98.06 363 LEU B C 1
ATOM 7153 O O . LEU B 1 363 ? 20.688 8.516 -9.805 1 98.06 363 LEU B O 1
ATOM 7157 N N . GLU B 1 364 ? 18.984 7.812 -11.023 1 97.88 364 GLU B N 1
ATOM 7158 C CA . GLU B 1 364 ? 19.547 8.336 -12.273 1 97.88 364 GLU B CA 1
ATOM 7159 C C . GLU B 1 364 ? 19.453 9.859 -12.312 1 97.88 364 GLU B C 1
ATOM 7161 O O . GLU B 1 364 ? 20.406 10.523 -12.734 1 97.88 364 GLU B O 1
ATOM 7166 N N . LEU B 1 365 ? 18.391 10.375 -11.852 1 97.75 365 LEU B N 1
ATOM 7167 C CA . LEU B 1 365 ? 18.125 11.805 -11.953 1 97.75 365 LEU B CA 1
ATOM 7168 C C . LEU B 1 365 ? 18.922 12.586 -10.914 1 97.75 365 LEU B C 1
ATOM 7170 O O . LEU B 1 365 ? 19.172 13.781 -11.094 1 97.75 365 LEU B O 1
ATOM 7174 N N . TYR B 1 366 ? 19.25 11.953 -9.836 1 96.81 366 TYR B N 1
ATOM 7175 C CA . TYR B 1 366 ? 19.984 12.602 -8.766 1 96.81 366 TYR B CA 1
ATOM 7176 C C . TYR B 1 366 ? 21.422 12.07 -8.695 1 96.81 366 TYR B C 1
ATOM 7178 O O . TYR B 1 366 ? 21.703 11.141 -7.934 1 96.81 366 TYR B O 1
ATOM 7186 N N . PRO B 1 367 ? 22.344 12.742 -9.344 1 92.94 367 PRO B N 1
ATOM 7187 C CA . PRO B 1 367 ? 23.719 12.25 -9.312 1 92.94 367 PRO B CA 1
ATOM 7188 C C . PRO B 1 367 ? 24.391 12.469 -7.961 1 92.94 367 PRO B C 1
ATOM 7190 O O . PRO B 1 367 ? 23.984 13.336 -7.188 1 92.94 367 PRO B O 1
ATOM 7193 N N . ASP B 1 368 ? 25.406 11.648 -7.676 1 92.75 368 ASP B N 1
ATOM 7194 C CA . ASP B 1 368 ? 26.188 11.789 -6.445 1 92.75 368 ASP B CA 1
ATOM 7195 C C . ASP B 1 368 ? 27.219 12.906 -6.566 1 92.75 368 ASP B C 1
ATOM 7197 O O . ASP B 1 368 ? 28.391 12.648 -6.848 1 92.75 368 ASP B O 1
ATOM 7201 N N . ASP B 1 369 ? 26.797 14.086 -6.359 1 90.69 369 ASP B N 1
ATOM 7202 C CA . ASP B 1 369 ? 27.609 15.297 -6.352 1 90.69 369 ASP B CA 1
ATOM 7203 C C . ASP B 1 369 ? 27.391 16.109 -5.074 1 90.69 369 ASP B C 1
ATOM 7205 O O . ASP B 1 369 ? 26.562 17.016 -5.051 1 90.69 369 ASP B O 1
ATOM 7209 N N . PRO B 1 370 ? 28.094 15.781 -4.105 1 86.62 370 PRO B N 1
ATOM 7210 C CA . PRO B 1 370 ? 27.828 16.375 -2.795 1 86.62 370 PRO B CA 1
ATOM 7211 C C . PRO B 1 370 ? 28.094 17.891 -2.766 1 86.62 370 PRO B C 1
ATOM 7213 O O . PRO B 1 370 ? 27.578 18.594 -1.902 1 86.62 370 PRO B O 1
ATOM 7216 N N . CYS B 1 371 ? 28.812 18.438 -3.67 1 89.81 371 CYS B N 1
ATOM 7217 C CA . CYS B 1 371 ? 29.234 19.828 -3.561 1 89.81 371 CYS B CA 1
ATOM 7218 C C . CYS B 1 371 ? 28.359 20.734 -4.406 1 89.81 371 CYS B C 1
ATOM 7220 O O . CYS B 1 371 ? 28.094 21.875 -4.031 1 89.81 371 CYS B O 1
ATOM 7222 N N . HIS B 1 372 ? 27.812 20.25 -5.504 1 84.5 372 HIS B N 1
ATOM 7223 C CA . HIS B 1 372 ? 27.219 21.188 -6.465 1 84.5 372 HIS B CA 1
ATOM 7224 C C . HIS B 1 372 ? 25.781 20.812 -6.781 1 84.5 372 HIS B C 1
ATOM 7226 O O . HIS B 1 372 ? 25.297 21.094 -7.879 1 84.5 372 HIS B O 1
ATOM 7232 N N . GLN B 1 373 ? 25.062 20.312 -5.855 1 82.31 373 GLN B N 1
ATOM 7233 C CA . GLN B 1 373 ? 23.656 20.016 -6.109 1 82.31 373 GLN B CA 1
ATOM 7234 C C . GLN B 1 373 ? 22.781 21.219 -5.828 1 82.31 373 GLN B C 1
ATOM 7236 O O . GLN B 1 373 ? 22.781 21.75 -4.719 1 82.31 373 GLN B O 1
ATOM 7241 N N . PRO B 1 374 ? 22.094 21.75 -6.879 1 81.81 374 PRO B N 1
ATOM 7242 C CA . PRO B 1 374 ? 21.203 22.891 -6.625 1 81.81 374 PRO B CA 1
ATOM 7243 C C . PRO B 1 374 ? 19.969 22.5 -5.812 1 81.81 374 PRO B C 1
ATOM 7245 O O . PRO B 1 374 ? 19.5 21.359 -5.891 1 81.81 374 PRO B O 1
ATOM 7248 N N . PRO B 1 375 ? 19.625 23.469 -5.043 1 77.38 375 PRO B N 1
ATOM 7249 C CA . PRO B 1 375 ? 20.109 24.828 -4.891 1 77.38 375 PRO B CA 1
ATOM 7250 C C . PRO B 1 375 ? 21.141 24.969 -3.764 1 77.38 375 PRO B C 1
ATOM 7252 O O . PRO B 1 375 ? 21.484 26.094 -3.375 1 77.38 375 PRO B O 1
ATOM 7255 N N . TYR B 1 376 ? 21.5 23.703 -3.262 1 76.94 376 TYR B N 1
ATOM 7256 C CA . TYR B 1 376 ? 22.297 23.688 -2.045 1 76.94 376 TYR B CA 1
ATOM 7257 C C . TYR B 1 376 ? 23.766 23.422 -2.361 1 76.94 376 TYR B C 1
ATOM 7259 O O . TYR B 1 376 ? 24.188 22.266 -2.408 1 76.94 376 TYR B O 1
ATOM 7267 N N . HIS B 1 377 ? 24.562 24.438 -2.527 1 84.06 377 HIS B N 1
ATOM 7268 C CA . HIS B 1 377 ? 26 24.266 -2.754 1 84.06 377 HIS B CA 1
ATOM 7269 C C . HIS B 1 377 ? 26.781 24.453 -1.461 1 84.06 377 HIS B C 1
ATOM 7271 O O . HIS B 1 377 ? 26.422 25.266 -0.613 1 84.06 377 HIS B O 1
ATOM 7277 N N . ILE B 1 378 ? 27.766 23.516 -1.393 1 88.38 378 ILE B N 1
ATOM 7278 C CA . ILE B 1 378 ? 28.625 23.672 -0.221 1 88.38 378 ILE B CA 1
ATOM 7279 C C . ILE B 1 378 ? 30.078 23.688 -0.651 1 88.38 378 ILE B C 1
ATOM 7281 O O . ILE B 1 378 ? 30.422 23.297 -1.771 1 88.38 378 ILE B O 1
ATOM 7285 N N . THR B 1 379 ? 30.906 24.188 0.309 1 88.75 379 THR B N 1
ATOM 7286 C CA . THR B 1 379 ? 32.312 24.312 0.01 1 88.75 379 THR B CA 1
ATOM 7287 C C . THR B 1 379 ? 33.094 23.094 0.533 1 88.75 379 THR B C 1
ATOM 7289 O O . THR B 1 379 ? 33.969 22.562 -0.158 1 88.75 379 THR B O 1
ATOM 7292 N N . ASN B 1 380 ? 32.875 22.656 1.684 1 86.44 380 ASN B N 1
ATOM 7293 C CA . ASN B 1 380 ? 33.469 21.453 2.234 1 86.44 380 ASN B CA 1
ATOM 7294 C C . ASN B 1 380 ? 32.625 20.219 1.954 1 86.44 380 ASN B C 1
ATOM 7296 O O . ASN B 1 380 ? 31.703 19.922 2.713 1 86.44 380 ASN B O 1
ATOM 7300 N N . CYS B 1 381 ? 33.031 19.484 1.008 1 87.19 381 CYS B N 1
ATOM 7301 C CA . CYS B 1 381 ? 32.188 18.375 0.587 1 87.19 381 CYS B CA 1
ATOM 7302 C C . CYS B 1 381 ? 32.812 17.047 0.991 1 87.19 381 CYS B C 1
ATOM 7304 O O . CYS B 1 381 ? 32.562 16.016 0.345 1 87.19 381 CYS B O 1
ATOM 7306 N N . SER B 1 382 ? 33.719 17.156 2.037 1 88.5 382 SER B N 1
ATOM 7307 C CA . SER B 1 382 ? 34.25 15.906 2.568 1 88.5 382 SER B CA 1
ATOM 7308 C C . SER B 1 382 ? 33.156 14.984 3.057 1 88.5 382 SER B C 1
ATOM 7310 O O . SER B 1 382 ? 32.312 15.398 3.854 1 88.5 382 SER B O 1
ATOM 7312 N N . ARG B 1 383 ? 33.25 13.773 2.59 1 88.88 383 ARG B N 1
ATOM 7313 C CA . ARG B 1 383 ? 32.188 12.82 2.9 1 88.88 383 ARG B CA 1
ATOM 7314 C C . ARG B 1 383 ? 32.375 12.203 4.277 1 88.88 383 ARG B C 1
ATOM 7316 O O . ARG B 1 383 ? 33.469 11.719 4.59 1 88.88 383 ARG B O 1
ATOM 7323 N N . PRO B 1 384 ? 31.344 12.273 5.082 1 87.44 384 PRO B N 1
ATOM 7324 C CA . PRO B 1 384 ? 31.453 11.609 6.387 1 87.44 384 PRO B CA 1
ATOM 7325 C C . PRO B 1 384 ? 31.547 10.094 6.273 1 87.44 384 PRO B C 1
ATOM 7327 O O . PRO B 1 384 ? 30.891 9.492 5.414 1 87.44 384 PRO B O 1
ATOM 7330 N N . VAL B 1 385 ? 32.25 9.5 7.215 1 88.56 385 VAL B N 1
ATOM 7331 C CA . VAL B 1 385 ? 32.406 8.055 7.238 1 88.56 385 VAL B CA 1
ATOM 7332 C C . VAL B 1 385 ? 31.078 7.375 7.516 1 88.56 385 VAL B C 1
ATOM 7334 O O . VAL B 1 385 ? 30.344 7.773 8.43 1 88.56 385 VAL B O 1
ATOM 7337 N N . GLY B 1 386 ? 30.672 6.395 6.734 1 89.94 386 GLY B N 1
ATOM 7338 C CA . GLY B 1 386 ? 29.469 5.609 6.945 1 89.94 386 GLY B CA 1
ATOM 7339 C C . GLY B 1 386 ? 28.25 6.195 6.262 1 89.94 386 GLY B C 1
ATOM 7340 O O . GLY B 1 386 ? 27.156 5.637 6.355 1 89.94 386 GLY B O 1
ATOM 7341 N N . ASN B 1 387 ? 28.391 7.25 5.539 1 91.44 387 ASN B N 1
ATOM 7342 C CA . ASN B 1 387 ? 27.281 7.914 4.855 1 91.44 387 ASN B CA 1
ATOM 7343 C C . ASN B 1 387 ? 27.766 8.719 3.656 1 91.44 387 ASN B C 1
ATOM 7345 O O . ASN B 1 387 ? 27.469 9.914 3.539 1 91.44 387 ASN B O 1
ATOM 7349 N N . TYR B 1 388 ? 28.453 7.996 2.787 1 93.75 388 TYR B N 1
ATOM 7350 C CA . TYR B 1 388 ? 29.188 8.641 1.71 1 93.75 388 TYR B CA 1
ATOM 7351 C C . TYR B 1 388 ? 28.25 9.281 0.701 1 93.75 388 TYR B C 1
ATOM 7353 O O . TYR B 1 388 ? 28.625 10.203 -0.017 1 93.75 388 TYR B O 1
ATOM 7361 N N . GLN B 1 389 ? 27.062 8.781 0.633 1 94.5 389 GLN B N 1
ATOM 7362 C CA . GLN B 1 389 ? 26.094 9.367 -0.298 1 94.5 389 GLN B CA 1
ATOM 7363 C C . GLN B 1 389 ? 24.984 10.086 0.448 1 94.5 389 GLN B C 1
ATOM 7365 O O . GLN B 1 389 ? 23.859 10.195 -0.058 1 94.5 389 GLN B O 1
ATOM 7370 N N . GLY B 1 390 ? 25.312 10.602 1.643 1 93 390 GLY B N 1
ATOM 7371 C CA . GLY B 1 390 ? 24.328 11.211 2.514 1 93 390 GLY B CA 1
ATOM 7372 C C . GLY B 1 390 ? 23.656 12.422 1.896 1 93 390 GLY B C 1
ATOM 7373 O O . GLY B 1 390 ? 22.453 12.617 2.049 1 93 390 GLY B O 1
ATOM 7374 N N . ARG B 1 391 ? 24.328 13.273 1.19 1 93.25 391 ARG B N 1
ATOM 7375 C CA . ARG B 1 391 ? 23.75 14.477 0.607 1 93.25 391 ARG B CA 1
ATOM 7376 C C . ARG B 1 391 ? 22.828 14.125 -0.557 1 93.25 391 ARG B C 1
ATOM 7378 O O . ARG B 1 391 ? 21.797 14.766 -0.754 1 93.25 391 ARG B O 1
ATOM 7385 N N . ARG B 1 392 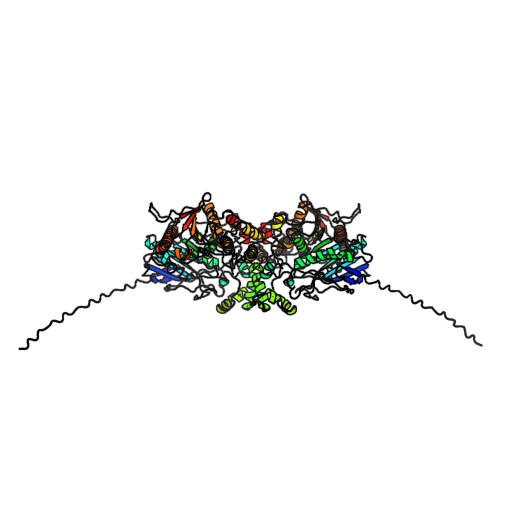? 23.266 13.117 -1.362 1 94.62 392 ARG B N 1
ATOM 7386 C CA . ARG B 1 392 ? 22.391 12.609 -2.414 1 94.62 392 ARG B CA 1
ATOM 7387 C C . ARG B 1 392 ? 21.094 12.062 -1.829 1 94.62 392 ARG B C 1
ATOM 7389 O O . ARG B 1 392 ? 20.016 12.367 -2.322 1 94.62 392 ARG B O 1
ATOM 7396 N N . SER B 1 393 ? 21.312 11.281 -0.765 1 96 393 SER B N 1
ATOM 7397 C CA . SER B 1 393 ? 20.188 10.695 -0.036 1 96 393 SER B CA 1
ATOM 7398 C C . SER B 1 393 ? 19.219 11.781 0.457 1 96 393 SER B C 1
ATOM 7400 O O . SER B 1 393 ? 18.016 11.648 0.317 1 96 393 SER B O 1
ATOM 7402 N N . CYS B 1 394 ? 19.734 12.867 0.932 1 95.06 394 CYS B N 1
ATOM 7403 C CA . CYS B 1 394 ? 18.938 13.938 1.509 1 95.06 394 CYS B CA 1
ATOM 7404 C C . CYS B 1 394 ? 18.281 14.781 0.418 1 95.06 394 CYS B C 1
ATOM 7406 O O . CYS B 1 394 ? 17.172 15.281 0.594 1 95.06 394 CYS B O 1
ATOM 7408 N N . ALA B 1 395 ? 18.969 14.914 -0.695 1 95.56 395 ALA B N 1
ATOM 7409 C CA . ALA B 1 395 ? 18.375 15.648 -1.81 1 95.56 395 ALA B CA 1
ATOM 7410 C C . ALA B 1 395 ? 17.141 14.93 -2.334 1 95.56 395 ALA B C 1
ATOM 7412 O O . ALA B 1 395 ? 16.109 15.562 -2.559 1 95.56 395 ALA B O 1
ATOM 7413 N N . ILE B 1 396 ? 17.25 13.609 -2.473 1 96.81 396 ILE B N 1
ATOM 7414 C CA . ILE B 1 396 ? 16.125 12.805 -2.934 1 96.81 396 ILE B CA 1
ATOM 7415 C C . ILE B 1 396 ? 15 12.852 -1.898 1 96.81 396 ILE B C 1
ATOM 7417 O O . ILE B 1 396 ? 13.852 13.148 -2.232 1 96.81 396 ILE B O 1
ATOM 7421 N N . GLY B 1 397 ? 15.375 12.602 -0.643 1 96.62 397 GLY B N 1
ATOM 7422 C CA . GLY B 1 397 ? 14.383 12.531 0.417 1 96.62 397 GLY B CA 1
ATOM 7423 C C . GLY B 1 397 ? 13.719 13.867 0.697 1 96.62 397 GLY B C 1
ATOM 7424 O O . GLY B 1 397 ? 12.508 13.93 0.947 1 96.62 397 GLY B O 1
ATOM 7425 N N . GLY B 1 398 ? 14.492 14.961 0.697 1 95.75 398 GLY B N 1
ATOM 7426 C CA . GLY B 1 398 ? 13.938 16.281 0.904 1 95.75 398 GLY B CA 1
ATOM 7427 C C . GLY B 1 398 ? 12.938 16.688 -0.167 1 95.75 398 GLY B C 1
ATOM 7428 O O . GLY B 1 398 ? 11.898 17.281 0.136 1 95.75 398 GLY B O 1
ATOM 7429 N N . ASP B 1 399 ? 13.281 16.359 -1.441 1 96.69 399 ASP B N 1
ATOM 7430 C CA . ASP B 1 399 ? 12.359 16.641 -2.535 1 96.69 399 ASP B CA 1
ATOM 7431 C C . ASP B 1 399 ? 11.086 15.82 -2.406 1 96.69 399 ASP B C 1
ATOM 7433 O O . ASP B 1 399 ? 9.977 16.359 -2.529 1 96.69 399 ASP B O 1
ATOM 7437 N N . ILE B 1 400 ? 11.219 14.602 -2.064 1 96.81 400 ILE B N 1
ATOM 7438 C CA . ILE B 1 400 ? 10.062 13.711 -1.982 1 96.81 400 ILE B CA 1
ATOM 7439 C C . ILE B 1 400 ? 9.164 14.148 -0.828 1 96.81 400 ILE B C 1
ATOM 7441 O O . ILE B 1 400 ? 7.941 14.234 -0.982 1 96.81 400 ILE B O 1
ATOM 7445 N N . ALA B 1 401 ? 9.734 14.469 0.241 1 95.94 401 ALA B N 1
ATOM 7446 C CA . ALA B 1 401 ? 8.953 14.664 1.464 1 95.94 401 ALA B CA 1
ATOM 7447 C C . ALA B 1 401 ? 8.312 16.047 1.493 1 95.94 401 ALA B C 1
ATOM 7449 O O . ALA B 1 401 ? 7.223 16.219 2.031 1 95.94 401 ALA B O 1
ATOM 7450 N N . MET B 1 402 ? 9.062 17.062 0.924 1 96.62 402 MET B N 1
ATOM 7451 C CA . MET B 1 402 ? 8.57 18.406 1.188 1 96.62 402 MET B CA 1
ATOM 7452 C C . MET B 1 402 ? 8.641 19.266 -0.069 1 96.62 402 MET B C 1
ATOM 7454 O O . MET B 1 402 ? 7.645 19.875 -0.465 1 96.62 402 MET B O 1
ATOM 7458 N N . ILE B 1 403 ? 9.742 19.281 -0.734 1 96.69 403 ILE B N 1
ATOM 7459 C CA . ILE B 1 403 ? 10.078 20.328 -1.695 1 96.69 403 ILE B CA 1
ATOM 7460 C C . ILE B 1 403 ? 9.242 20.156 -2.963 1 96.69 403 ILE B C 1
ATOM 7462 O O . ILE B 1 403 ? 8.758 21.125 -3.539 1 96.69 403 ILE B O 1
ATOM 7466 N N . SER B 1 404 ? 9.078 18.953 -3.395 1 96.81 404 SER B N 1
ATOM 7467 C CA . SER B 1 404 ? 8.281 18.734 -4.598 1 96.81 404 SER B CA 1
ATOM 7468 C C . SER B 1 404 ? 6.828 19.141 -4.383 1 96.81 404 SER B C 1
ATOM 7470 O O . SER B 1 404 ? 6.188 19.672 -5.285 1 96.81 404 SER B O 1
ATOM 7472 N N . GLY B 1 405 ? 6.316 18.812 -3.184 1 96.19 405 GLY B N 1
ATOM 7473 C CA . GLY B 1 405 ? 4.953 19.219 -2.861 1 96.19 405 GLY B CA 1
ATOM 7474 C C . GLY B 1 405 ? 4.762 20.719 -2.84 1 96.19 405 GLY B C 1
ATOM 7475 O O . GLY B 1 405 ? 3.719 21.219 -3.262 1 96.19 405 GLY B O 1
ATOM 7476 N N . ARG B 1 406 ? 5.738 21.375 -2.332 1 96.94 406 ARG B N 1
ATOM 7477 C CA . ARG B 1 406 ? 5.703 22.828 -2.336 1 96.94 406 ARG B CA 1
ATOM 7478 C C . ARG B 1 406 ? 5.57 23.375 -3.756 1 96.94 406 ARG B C 1
ATOM 7480 O O . ARG B 1 406 ? 4.715 24.219 -4.027 1 96.94 406 ARG B O 1
ATOM 7487 N N . ARG B 1 407 ? 6.387 22.906 -4.617 1 97.31 407 ARG B N 1
ATOM 7488 C CA . ARG B 1 407 ? 6.348 23.391 -5.996 1 97.31 407 ARG B CA 1
ATOM 7489 C C . ARG B 1 407 ? 5.035 23 -6.672 1 97.31 407 ARG B C 1
ATOM 7491 O O . ARG B 1 407 ? 4.445 23.812 -7.391 1 97.31 407 ARG B O 1
ATOM 7498 N N . LYS B 1 408 ? 4.594 21.812 -6.438 1 97.06 408 LYS B N 1
ATOM 7499 C CA . LYS B 1 408 ? 3.346 21.344 -7.031 1 97.06 408 LYS B CA 1
ATOM 7500 C C . LYS B 1 408 ? 2.174 22.234 -6.625 1 97.06 408 LYS B C 1
ATOM 7502 O O . LYS B 1 408 ? 1.351 22.609 -7.465 1 97.06 408 LYS B O 1
ATOM 7507 N N . LEU B 1 409 ? 2.084 22.547 -5.363 1 97.69 409 LEU B N 1
ATOM 7508 C CA . LEU B 1 409 ? 0.979 23.375 -4.883 1 97.69 409 LEU B CA 1
ATOM 7509 C C . LEU B 1 409 ? 1.091 24.797 -5.41 1 97.69 409 LEU B C 1
ATOM 7511 O O . LEU B 1 409 ? 0.083 25.422 -5.766 1 97.69 409 LEU B O 1
ATOM 7515 N N . ALA B 1 410 ? 2.322 25.328 -5.445 1 98.38 410 ALA B N 1
ATOM 7516 C CA . ALA B 1 410 ? 2.506 26.656 -6.004 1 98.38 410 ALA B CA 1
ATOM 7517 C C . ALA B 1 410 ? 2.014 26.719 -7.449 1 98.38 410 ALA B C 1
ATOM 7519 O O . ALA B 1 410 ? 1.279 27.641 -7.82 1 98.38 410 ALA B O 1
ATOM 7520 N N . GLU B 1 411 ? 2.346 25.75 -8.203 1 98 411 GLU B N 1
ATOM 7521 C CA . GLU B 1 411 ? 1.937 25.688 -9.602 1 98 411 GLU B CA 1
ATOM 7522 C C . GLU B 1 411 ? 0.428 25.5 -9.734 1 98 411 GLU B C 1
ATOM 7524 O O . GLU B 1 411 ? -0.226 26.188 -10.523 1 98 411 GLU B O 1
ATOM 7529 N N . LEU B 1 412 ? -0.088 24.578 -8.977 1 97.69 412 LEU B N 1
ATOM 7530 C CA . LEU B 1 412 ? -1.502 24.234 -9.047 1 97.69 412 LEU B CA 1
ATOM 7531 C C . LEU B 1 412 ? -2.377 25.438 -8.719 1 97.69 412 LEU B C 1
ATOM 7533 O O . LEU B 1 412 ? -3.34 25.719 -9.43 1 97.69 412 LEU B O 1
ATOM 7537 N N . PHE B 1 413 ? -2.057 26.156 -7.629 1 98.12 413 PHE B N 1
ATOM 7538 C CA . PHE B 1 413 ? -2.869 27.281 -7.195 1 98.12 413 PHE B CA 1
ATOM 7539 C C . PHE B 1 413 ? -2.719 28.469 -8.156 1 98.12 413 PHE B C 1
ATOM 7541 O O . PHE B 1 413 ? -3.686 29.188 -8.422 1 98.12 413 PHE B O 1
ATOM 7548 N N . THR B 1 414 ? -1.521 28.625 -8.656 1 98.5 414 THR B N 1
ATOM 7549 C CA . THR B 1 414 ? -1.305 29.656 -9.664 1 98.5 414 THR B CA 1
ATOM 7550 C C . THR B 1 414 ? -2.131 29.375 -10.914 1 98.5 414 THR B C 1
ATOM 7552 O O . THR B 1 414 ? -2.781 30.266 -11.453 1 98.5 414 THR B O 1
ATOM 7555 N N . GLU B 1 415 ? -2.133 28.172 -11.344 1 97.62 415 GLU B N 1
ATOM 7556 C CA . GLU B 1 415 ? -2.898 27.766 -12.516 1 97.62 415 GLU B CA 1
ATOM 7557 C C . GLU B 1 415 ? -4.395 27.953 -12.289 1 97.62 415 GLU B C 1
ATOM 7559 O O . GLU B 1 415 ? -5.145 28.203 -13.234 1 97.62 415 GLU B O 1
ATOM 7564 N N . SER B 1 416 ? -4.766 27.859 -11.086 1 96.56 416 SER B N 1
ATOM 7565 C CA . SER B 1 416 ? -6.176 28 -10.75 1 96.56 416 SER B CA 1
ATOM 7566 C C . SER B 1 416 ? -6.562 29.469 -10.594 1 96.56 416 SER B C 1
ATOM 7568 O O . SER B 1 416 ? -7.707 29.781 -10.266 1 96.56 416 SER B O 1
ATOM 7570 N N . GLY B 1 417 ? -5.617 30.391 -10.672 1 97.12 417 GLY B N 1
ATOM 7571 C CA . GLY B 1 417 ? -5.91 31.812 -10.727 1 97.12 417 GLY B CA 1
ATOM 7572 C C . GLY B 1 417 ? -5.656 32.531 -9.406 1 97.12 417 GLY B C 1
ATOM 7573 O O . GLY B 1 417 ? -5.973 33.719 -9.258 1 97.12 417 GLY B O 1
ATOM 7574 N N . GLU B 1 418 ? -5.012 31.828 -8.484 1 97.88 418 GLU B N 1
ATOM 7575 C CA . GLU B 1 418 ? -4.781 32.438 -7.18 1 97.88 418 GLU B CA 1
ATOM 7576 C C . GLU B 1 418 ? -3.447 33.156 -7.137 1 97.88 418 GLU B C 1
ATOM 7578 O O . GLU B 1 418 ? -2.518 32.812 -7.867 1 97.88 418 GLU B O 1
ATOM 7583 N N . ALA B 1 419 ? -3.383 34.188 -6.289 1 98.56 419 ALA B N 1
ATOM 7584 C CA . ALA B 1 419 ? -2.096 34.812 -5.961 1 98.56 419 ALA B CA 1
ATOM 7585 C C . ALA B 1 419 ? -1.281 33.906 -5.035 1 98.56 419 ALA B C 1
ATOM 7587 O O . ALA B 1 419 ? -1.728 33.562 -3.938 1 98.56 419 ALA B O 1
ATOM 7588 N N . VAL B 1 420 ? -0.09 33.5 -5.543 1 98.81 420 VAL B N 1
ATOM 7589 C CA . VAL B 1 420 ? 0.79 32.656 -4.766 1 98.81 420 VAL B CA 1
ATOM 7590 C C . VAL B 1 420 ? 2.143 33.312 -4.57 1 98.81 420 VAL B C 1
ATOM 7592 O O . VAL B 1 420 ? 2.693 33.906 -5.508 1 98.81 420 VAL B O 1
ATOM 7595 N N . TYR B 1 421 ? 2.596 33.344 -3.387 1 98.81 421 TYR B N 1
ATOM 7596 C CA . TYR B 1 421 ? 3.932 33.812 -3.025 1 98.81 421 TYR B CA 1
ATOM 7597 C C . TYR B 1 421 ? 4.777 32.656 -2.486 1 98.81 421 TYR B C 1
ATOM 7599 O O . TYR B 1 421 ? 4.555 32.188 -1.369 1 98.81 421 TYR B O 1
ATOM 7607 N N . SER B 1 422 ? 5.758 32.25 -3.297 1 98.56 422 SER B N 1
ATOM 7608 C CA . SER B 1 422 ? 6.594 31.125 -2.938 1 98.56 422 SER B CA 1
ATOM 7609 C C . SER B 1 422 ? 7.91 31.578 -2.316 1 98.56 422 SER B C 1
ATOM 7611 O O . SER B 1 422 ? 8.438 32.625 -2.668 1 98.56 422 SER B O 1
ATOM 7613 N N . TYR B 1 423 ? 8.453 30.734 -1.382 1 98.25 423 TYR B N 1
ATOM 7614 C CA . TYR B 1 423 ? 9.742 31.094 -0.8 1 98.25 423 TYR B CA 1
ATOM 7615 C C . TYR B 1 423 ? 10.602 29.859 -0.561 1 98.25 423 TYR B C 1
ATOM 7617 O O . TYR B 1 423 ? 10.094 28.734 -0.553 1 98.25 423 TYR B O 1
ATOM 7625 N N . ARG B 1 424 ? 11.836 30.016 -0.433 1 97.94 424 ARG B N 1
ATOM 7626 C CA . ARG B 1 424 ? 12.828 29.078 0.081 1 97.94 424 ARG B CA 1
ATOM 7627 C C . ARG B 1 424 ? 13.547 29.656 1.3 1 97.94 424 ARG B C 1
ATOM 7629 O O . ARG B 1 424 ? 14.211 30.688 1.205 1 97.94 424 ARG B O 1
ATOM 7636 N N . PHE B 1 425 ? 13.367 29.031 2.434 1 97.56 425 PHE B N 1
ATOM 7637 C CA . PHE B 1 425 ? 14.094 29.422 3.633 1 97.56 425 PHE B CA 1
ATOM 7638 C C . PHE B 1 425 ? 15.523 28.906 3.598 1 97.56 425 PHE B C 1
ATOM 7640 O O . PHE B 1 425 ? 15.75 27.688 3.547 1 97.56 425 PHE B O 1
ATOM 7647 N N . ASP B 1 426 ? 16.453 29.797 3.652 1 96.12 426 ASP B N 1
ATOM 7648 C CA . ASP B 1 426 ? 17.844 29.422 3.428 1 96.12 426 ASP B CA 1
ATOM 7649 C C . ASP B 1 426 ? 18.75 29.969 4.531 1 96.12 426 ASP B C 1
ATOM 7651 O O . ASP B 1 426 ? 19.859 30.438 4.254 1 96.12 426 ASP B O 1
ATOM 7655 N N . GLN B 1 427 ? 18.25 29.953 5.715 1 93 427 GLN B N 1
ATOM 7656 C CA . GLN B 1 427 ? 19.078 30.391 6.836 1 93 427 GLN B CA 1
ATOM 7657 C C . GLN B 1 427 ? 19.422 29.203 7.742 1 93 427 GLN B C 1
ATOM 7659 O O . GLN B 1 427 ? 18.547 28.641 8.391 1 93 427 GLN B O 1
ATOM 7664 N N . ARG B 1 428 ? 20.703 28.906 7.812 1 89.94 428 ARG B N 1
ATOM 7665 C CA . ARG B 1 428 ? 21.172 27.859 8.734 1 89.94 428 ARG B CA 1
ATOM 7666 C C . ARG B 1 428 ? 21.109 28.359 10.18 1 89.94 428 ARG B C 1
ATOM 7668 O O . ARG B 1 428 ? 21.438 29.516 10.453 1 89.94 428 ARG B O 1
ATOM 7675 N N . TRP B 1 429 ? 20.703 27.469 11.094 1 87.56 429 TRP B N 1
ATOM 7676 C CA . TRP B 1 429 ? 20.766 27.812 12.516 1 87.56 429 TRP B CA 1
ATOM 7677 C C . TRP B 1 429 ? 22.203 28.078 12.945 1 87.56 429 TRP B C 1
ATOM 7679 O O . TRP B 1 429 ? 23.156 27.594 12.312 1 87.56 429 TRP B O 1
ATOM 7689 N N . TYR B 1 430 ? 22.281 28.781 14.031 1 84.62 430 TYR B N 1
ATOM 7690 C CA . TYR B 1 430 ? 23.609 29.094 14.578 1 84.62 430 TYR B CA 1
ATOM 7691 C C . TYR B 1 430 ? 24.375 27.828 14.898 1 84.62 430 TYR B C 1
ATOM 7693 O O . TYR B 1 430 ? 23.828 26.906 15.508 1 84.62 430 TYR B O 1
ATOM 7701 N N . ARG B 1 431 ? 25.609 27.641 14.391 1 85.81 431 ARG B N 1
ATOM 7702 C CA . ARG B 1 431 ? 26.562 26.578 14.664 1 85.81 431 ARG B CA 1
ATOM 7703 C C . ARG B 1 431 ? 26.219 25.312 13.867 1 85.81 431 ARG B C 1
ATOM 7705 O O . ARG B 1 431 ? 26.891 24.281 14 1 85.81 431 ARG B O 1
ATOM 7712 N N . ARG B 1 432 ? 25.234 25.406 13.062 1 88.5 432 ARG B N 1
ATOM 7713 C CA . ARG B 1 432 ? 24.969 24.266 12.203 1 88.5 432 ARG B CA 1
ATOM 7714 C C . ARG B 1 432 ? 26 24.156 11.078 1 88.5 432 ARG B C 1
ATOM 7716 O O . ARG B 1 432 ? 26.344 25.156 10.453 1 88.5 432 ARG B O 1
ATOM 7723 N N . SER B 1 433 ? 26.5 22.922 10.867 1 87.5 433 SER B N 1
ATOM 7724 C CA . SER B 1 433 ? 27.5 22.719 9.828 1 87.5 433 SER B CA 1
ATOM 7725 C C . SER B 1 433 ? 26.891 22.875 8.438 1 87.5 433 SER B C 1
ATOM 7727 O O . SER B 1 433 ? 25.688 22.688 8.258 1 87.5 433 SER B O 1
ATOM 7729 N N . GLU B 1 434 ? 27.703 23.172 7.48 1 86.31 434 GLU B N 1
ATOM 7730 C CA . GLU B 1 434 ? 27.25 23.297 6.098 1 86.31 434 GLU B CA 1
ATOM 7731 C C . GLU B 1 434 ? 26.703 21.969 5.578 1 86.31 434 GLU B C 1
ATOM 7733 O O . GLU B 1 434 ? 25.766 21.953 4.785 1 86.31 434 GLU B O 1
ATOM 7738 N N . TRP B 1 435 ? 27.328 20.922 6.016 1 87.38 435 TRP B N 1
ATOM 7739 C CA . TRP B 1 435 ? 26.922 19.594 5.559 1 87.38 435 TRP B CA 1
ATOM 7740 C C . TRP B 1 435 ? 25.484 19.281 5.992 1 87.38 435 TRP B C 1
ATOM 7742 O O . TRP B 1 435 ? 24.734 18.641 5.258 1 87.38 435 TRP B O 1
ATOM 7752 N N . GLU B 1 436 ? 25.094 19.797 7.105 1 87.06 436 GLU B N 1
ATOM 7753 C CA . GLU B 1 436 ? 23.75 19.531 7.625 1 87.06 436 GLU B CA 1
ATOM 7754 C C . GLU B 1 436 ? 22.719 20.422 6.938 1 87.06 436 GLU B C 1
ATOM 7756 O O . GLU B 1 436 ? 21.547 20.031 6.816 1 87.06 436 GLU B O 1
ATOM 7761 N N . GLY B 1 437 ? 23.141 21.609 6.535 1 91 437 GLY B N 1
ATOM 7762 C CA . GLY B 1 437 ? 22.312 22.5 5.746 1 91 437 GLY B CA 1
ATOM 7763 C C . GLY B 1 437 ? 21.188 23.125 6.543 1 91 437 GLY B C 1
ATOM 7764 O O . GLY B 1 437 ? 21.297 23.297 7.758 1 91 437 GLY B O 1
ATOM 7765 N N . VAL B 1 438 ? 20.156 23.625 5.867 1 95 438 VAL B N 1
ATOM 7766 C CA . VAL B 1 438 ? 18.969 24.219 6.453 1 95 438 VAL B CA 1
ATOM 7767 C C . VAL B 1 438 ? 17.875 23.156 6.586 1 95 438 VAL B C 1
ATOM 7769 O O . VAL B 1 438 ? 17.281 22.734 5.586 1 95 438 VAL B O 1
ATOM 7772 N N . LYS B 1 439 ? 17.516 22.781 7.746 1 94.94 439 LYS B N 1
ATOM 7773 C CA . LYS B 1 439 ? 16.719 21.578 7.992 1 94.94 439 LYS B CA 1
ATOM 7774 C C . LYS B 1 439 ? 15.242 21.906 8.141 1 94.94 439 LYS B C 1
ATOM 7776 O O . LYS B 1 439 ? 14.875 23.078 8.234 1 94.94 439 LYS B O 1
ATOM 7781 N N . HIS B 1 440 ? 14.5 20.828 8.141 1 95.56 440 HIS B N 1
ATOM 7782 C CA . HIS B 1 440 ? 13.07 20.875 8.414 1 95.56 440 HIS B CA 1
ATOM 7783 C C . HIS B 1 440 ? 12.789 21.578 9.742 1 95.56 440 HIS B C 1
ATOM 7785 O O . HIS B 1 440 ? 13.5 21.344 10.727 1 95.56 440 HIS B O 1
ATOM 7791 N N . PHE B 1 441 ? 11.797 22.484 9.734 1 94.44 441 PHE B N 1
ATOM 7792 C CA . PHE B 1 441 ? 11.297 23.125 10.938 1 94.44 441 PHE B CA 1
ATOM 7793 C C . PHE B 1 441 ? 12.156 24.328 11.305 1 94.44 441 PHE B C 1
ATOM 7795 O O . PHE B 1 441 ? 11.758 25.156 12.133 1 94.44 441 PHE B O 1
ATOM 7802 N N . ASP B 1 442 ? 13.328 24.531 10.648 1 92.81 442 ASP B N 1
ATOM 7803 C CA . ASP B 1 442 ? 14.234 25.609 11.016 1 92.81 442 ASP B CA 1
ATOM 7804 C C . ASP B 1 442 ? 13.555 26.969 10.875 1 92.81 442 ASP B C 1
ATOM 7806 O O . ASP B 1 442 ? 13.852 27.891 11.625 1 92.81 442 ASP B O 1
ATOM 7810 N N . ASN B 1 443 ? 12.633 27.094 9.984 1 94.38 443 ASN B N 1
ATOM 7811 C CA . ASN B 1 443 ? 12 28.375 9.672 1 94.38 443 ASN B CA 1
ATOM 7812 C C . ASN B 1 443 ? 10.984 28.781 10.734 1 94.38 443 ASN B C 1
ATOM 7814 O O . ASN B 1 443 ? 10.656 29.953 10.867 1 94.38 443 ASN B O 1
ATOM 7818 N N . VAL B 1 444 ? 10.461 27.828 11.5 1 93.5 444 VAL B N 1
ATOM 7819 C CA . VAL B 1 444 ? 9.305 28.047 12.359 1 93.5 444 VAL B CA 1
ATOM 7820 C C . VAL B 1 444 ? 9.648 29.047 13.461 1 93.5 444 VAL B C 1
ATOM 7822 O O . VAL B 1 444 ? 8.852 29.922 13.781 1 93.5 444 VAL B O 1
ATOM 7825 N N . ALA B 1 445 ? 10.828 28.891 14.039 1 91 445 ALA B N 1
ATOM 7826 C CA . ALA B 1 445 ? 11.242 29.828 15.078 1 91 445 ALA B CA 1
ATOM 7827 C C . ALA B 1 445 ? 11.234 31.266 14.555 1 91 445 ALA B C 1
ATOM 7829 O O . ALA B 1 445 ? 10.93 32.188 15.297 1 91 445 ALA B O 1
ATOM 7830 N N . PHE B 1 446 ? 11.547 31.453 13.281 1 92.12 446 PHE B N 1
ATOM 7831 C CA . PHE B 1 446 ? 11.57 32.781 12.664 1 92.12 446 PHE B CA 1
ATOM 7832 C C . PHE B 1 446 ? 10.156 33.281 12.422 1 92.12 446 PHE B C 1
ATOM 7834 O O . PHE B 1 446 ? 9.852 34.438 12.695 1 92.12 446 PHE B O 1
ATOM 7841 N N . SER B 1 447 ? 9.289 32.406 11.984 1 93.12 447 SER B N 1
ATOM 7842 C CA . SER B 1 447 ? 7.91 32.781 11.688 1 93.12 447 SER B CA 1
ATOM 7843 C C . SER B 1 447 ? 7.172 33.188 12.961 1 93.12 447 SER B C 1
ATOM 7845 O O . SER B 1 447 ? 6.359 34.125 12.938 1 93.12 447 SER B O 1
ATOM 7847 N N . PHE B 1 448 ? 7.422 32.562 14.086 1 91 448 PHE B N 1
ATOM 7848 C CA . PHE B 1 448 ? 6.727 32.812 15.352 1 91 448 PHE B CA 1
ATOM 7849 C C . PHE B 1 448 ? 7.445 33.844 16.172 1 91 448 PHE B C 1
ATOM 7851 O O . PHE B 1 448 ? 6.93 34.312 17.203 1 91 448 PHE B O 1
ATOM 7858 N N . GLN B 1 449 ? 8.617 34.25 15.727 1 85.75 449 GLN B N 1
ATOM 7859 C CA . GLN B 1 449 ? 9.43 35.219 16.453 1 85.75 449 GLN B CA 1
ATOM 7860 C C . GLN B 1 449 ? 9.961 34.625 17.75 1 85.75 449 GLN B C 1
ATOM 7862 O O . GLN B 1 449 ? 10.148 35.344 18.734 1 85.75 449 GLN B O 1
ATOM 7867 N N . ASN B 1 450 ? 9.891 33.312 17.891 1 76.06 450 ASN B N 1
ATOM 7868 C CA . ASN B 1 450 ? 10.398 32.594 19.078 1 76.06 450 ASN B CA 1
ATOM 7869 C C . ASN B 1 450 ? 11.852 32.188 18.906 1 76.06 450 ASN B C 1
ATOM 7871 O O . ASN B 1 450 ? 12.164 31 18.938 1 76.06 450 ASN B O 1
ATOM 7875 N N . ILE B 1 451 ? 12.672 33.156 18.828 1 67.88 451 ILE B N 1
ATOM 7876 C CA . ILE B 1 451 ? 14.008 32.906 18.297 1 67.88 451 ILE B CA 1
ATOM 7877 C C . ILE B 1 451 ? 15.031 32.938 19.438 1 67.88 451 ILE B C 1
ATOM 7879 O O . ILE B 1 451 ? 16.234 32.781 19.203 1 67.88 451 ILE B O 1
ATOM 7883 N N . SER B 1 452 ? 14.406 33.031 20.562 1 63.97 452 SER B N 1
ATOM 7884 C CA . SER B 1 452 ? 15.359 33.156 21.656 1 63.97 452 SER B CA 1
ATOM 7885 C C . SER B 1 452 ? 16.188 31.891 21.812 1 63.97 452 SER B C 1
ATOM 7887 O O . SER B 1 452 ? 15.633 30.781 21.891 1 63.97 452 SER B O 1
ATOM 7889 N N . GLY B 1 453 ? 17.438 31.938 21.781 1 66.19 453 GLY B N 1
ATOM 7890 C CA . GLY B 1 453 ? 18.375 30.828 21.969 1 66.19 453 GLY B CA 1
ATOM 7891 C C . GLY B 1 453 ? 18.781 30.156 20.672 1 66.19 453 GLY B C 1
ATOM 7892 O O . GLY B 1 453 ? 19.703 29.344 20.641 1 66.19 453 GLY B O 1
ATOM 7893 N N . LEU B 1 454 ? 17.953 30.453 19.734 1 72.56 454 LEU B N 1
ATOM 7894 C CA . LEU B 1 454 ? 18.25 29.797 18.469 1 72.56 454 LEU B CA 1
ATOM 7895 C C . LEU B 1 454 ? 19.109 30.688 17.594 1 72.56 454 LEU B C 1
ATOM 7897 O O . LEU B 1 454 ? 19.672 30.219 16.594 1 72.56 454 LEU B O 1
ATOM 7901 N N . LEU B 1 455 ? 19.172 31.828 18.203 1 76.75 455 LEU B N 1
ATOM 7902 C CA . LEU B 1 455 ? 19.953 32.781 17.453 1 76.75 455 LEU B CA 1
ATOM 7903 C C . LEU B 1 455 ? 21.375 32.875 17.984 1 76.75 455 LEU B C 1
ATOM 7905 O O . LEU B 1 455 ? 21.656 32.438 19.109 1 76.75 455 LEU B O 1
ATOM 7909 N N . GLY B 1 456 ? 22.344 33.156 17.281 1 77.31 456 GLY B N 1
ATOM 7910 C CA . GLY B 1 456 ? 23.719 33.406 17.703 1 77.31 456 GLY B CA 1
ATOM 7911 C C . GLY B 1 456 ? 23.859 34.656 18.547 1 77.31 456 GLY B C 1
ATOM 7912 O O . GLY B 1 456 ? 22.891 35.375 18.781 1 77.31 456 GLY B O 1
ATOM 7913 N N . PRO B 1 457 ? 24.922 34.938 19.188 1 82.56 457 PRO B N 1
ATOM 7914 C CA . PRO B 1 457 ? 25.156 36.094 20.078 1 82.56 457 PRO B CA 1
ATOM 7915 C C . PRO B 1 457 ? 25 37.438 19.375 1 82.56 457 PRO B C 1
ATOM 7917 O O . PRO B 1 457 ? 25.359 37.562 18.203 1 82.56 457 PRO B O 1
ATOM 7920 N N . SER B 1 458 ? 24.312 38.344 20.094 1 84.12 458 SER B N 1
ATOM 7921 C CA . SER B 1 458 ? 24.281 39.75 19.641 1 84.12 458 SER B CA 1
ATOM 7922 C C . SER B 1 458 ? 25.656 40.375 19.781 1 84.12 458 SER B C 1
ATOM 7924 O O . SER B 1 458 ? 26.406 40.062 20.703 1 84.12 458 SER B O 1
ATOM 7926 N N . PRO B 1 459 ? 26.016 41.25 18.984 1 86.81 459 PRO B N 1
ATOM 7927 C CA . PRO B 1 459 ? 25.25 41.781 17.859 1 86.81 459 PRO B CA 1
ATOM 7928 C C . PRO B 1 459 ? 25.484 41 16.562 1 86.81 459 PRO B C 1
ATOM 7930 O O . PRO B 1 459 ? 24.828 41.281 15.555 1 86.81 459 PRO B O 1
ATOM 7933 N N . GLN B 1 460 ? 26.422 40.125 16.719 1 82.88 460 GLN B N 1
ATOM 7934 C CA . GLN B 1 460 ? 26.891 39.438 15.516 1 82.88 460 GLN B CA 1
ATOM 7935 C C . GLN B 1 460 ? 25.734 38.781 14.758 1 82.88 460 GLN B C 1
ATOM 7937 O O . GLN B 1 460 ? 25.75 38.719 13.523 1 82.88 460 GLN B O 1
ATOM 7942 N N . TYR B 1 461 ? 24.75 38.375 15.422 1 85.69 461 TYR B N 1
ATOM 7943 C CA . TYR B 1 461 ? 23.672 37.625 14.766 1 85.69 461 TYR B CA 1
ATOM 7944 C C . TYR B 1 461 ? 22.359 38.406 14.836 1 85.69 461 TYR B C 1
ATOM 7946 O O . TYR B 1 461 ? 21.281 37.812 14.695 1 85.69 461 TYR B O 1
ATOM 7954 N N . ASP B 1 462 ? 22.406 39.688 15.016 1 88.75 462 ASP B N 1
ATOM 7955 C CA . ASP B 1 462 ? 21.219 40.531 15.062 1 88.75 462 ASP B CA 1
ATOM 7956 C C . ASP B 1 462 ? 20.453 40.469 13.742 1 88.75 462 ASP B C 1
ATOM 7958 O O . ASP B 1 462 ? 19.234 40.656 13.711 1 88.75 462 ASP B O 1
ATOM 7962 N N . SER B 1 463 ? 21.172 40.219 12.695 1 89.69 463 SER B N 1
ATOM 7963 C CA . SER B 1 463 ? 20.531 40.094 11.391 1 89.69 463 SER B CA 1
ATOM 7964 C C . SER B 1 463 ? 19.531 38.938 11.367 1 89.69 463 SER B C 1
ATOM 7966 O O . SER B 1 463 ? 18.578 38.969 10.578 1 89.69 463 SER B O 1
ATOM 7968 N N . HIS B 1 464 ? 19.734 37.969 12.211 1 90.75 464 HIS B N 1
ATOM 7969 C CA . HIS B 1 464 ? 18.766 36.875 12.32 1 90.75 464 HIS B CA 1
ATOM 7970 C C . HIS B 1 464 ? 17.453 37.344 12.906 1 90.75 464 HIS B C 1
ATOM 7972 O O . HIS B 1 464 ? 16.375 36.906 12.469 1 90.75 464 HIS B O 1
ATOM 7978 N N . ALA B 1 465 ? 17.578 38.156 13.883 1 90.5 465 ALA B N 1
ATOM 7979 C CA . ALA B 1 465 ? 16.375 38.75 14.461 1 90.5 465 ALA B CA 1
ATOM 7980 C C . ALA B 1 465 ? 15.664 39.625 13.453 1 90.5 465 ALA B C 1
ATOM 7982 O O . ALA B 1 465 ? 14.43 39.656 13.406 1 90.5 465 ALA B O 1
ATOM 7983 N N . GLU B 1 466 ? 16.469 40.344 12.695 1 92.12 466 GLU B N 1
ATOM 7984 C CA . GLU B 1 466 ? 15.906 41.188 11.641 1 92.12 466 GLU B CA 1
ATOM 7985 C C . GLU B 1 466 ? 15.18 40.344 10.602 1 92.12 466 GLU B C 1
ATOM 7987 O O . GLU B 1 466 ? 14.102 40.719 10.125 1 92.12 466 GLU B O 1
ATOM 7992 N N . LEU B 1 467 ? 15.781 39.281 10.219 1 93.69 467 LEU B N 1
ATOM 7993 C CA . LEU B 1 467 ? 15.141 38.375 9.281 1 93.69 467 LEU B CA 1
ATOM 7994 C C . LEU B 1 467 ? 13.805 37.875 9.828 1 93.69 467 LEU B C 1
ATOM 7996 O O . LEU B 1 467 ? 12.805 37.844 9.102 1 93.69 467 LEU B O 1
ATOM 8000 N N . ALA B 1 468 ? 13.766 37.469 11.086 1 94.12 468 ALA B N 1
ATOM 8001 C CA . ALA B 1 468 ? 12.531 37 11.719 1 94.12 468 ALA B CA 1
ATOM 8002 C C . ALA B 1 468 ? 11.461 38.094 11.68 1 94.12 468 ALA B C 1
ATOM 8004 O O . ALA B 1 468 ? 10.305 37.812 11.352 1 94.12 468 ALA B O 1
ATOM 8005 N N . HIS B 1 469 ? 11.867 39.281 12.008 1 93.69 469 HIS B N 1
ATOM 8006 C CA . HIS B 1 469 ? 10.938 40.375 12.016 1 93.69 469 HIS B CA 1
ATOM 8007 C C . HIS B 1 469 ? 10.383 40.656 10.617 1 93.69 469 HIS B C 1
ATOM 8009 O O . HIS B 1 469 ? 9.195 40.938 10.461 1 93.69 469 HIS B O 1
ATOM 8015 N N . ASN B 1 470 ? 11.266 40.594 9.625 1 94.12 470 ASN B N 1
ATOM 8016 C CA . ASN B 1 470 ? 10.836 40.812 8.25 1 94.12 470 ASN B CA 1
ATOM 8017 C C . ASN B 1 470 ? 9.828 39.75 7.816 1 94.12 470 ASN B C 1
ATOM 8019 O O . ASN B 1 470 ? 8.844 40.062 7.148 1 94.12 470 ASN B O 1
ATOM 8023 N N . ILE B 1 471 ? 10.086 38.5 8.141 1 96.31 471 ILE B N 1
ATOM 8024 C CA . ILE B 1 471 ? 9.172 37.406 7.828 1 96.31 471 ILE B CA 1
ATOM 8025 C C . ILE B 1 471 ? 7.832 37.625 8.531 1 96.31 471 ILE B C 1
ATOM 8027 O O . ILE B 1 471 ? 6.77 37.531 7.918 1 96.31 471 ILE B O 1
ATOM 8031 N N . GLY B 1 472 ? 7.859 37.969 9.82 1 96.56 472 GLY B N 1
ATOM 8032 C CA . GLY B 1 472 ? 6.652 38.281 10.578 1 96.56 472 GLY B CA 1
ATOM 8033 C C . GLY B 1 472 ? 5.812 39.375 9.961 1 96.56 472 GLY B C 1
ATOM 8034 O O . GLY B 1 472 ? 4.59 39.25 9.875 1 96.56 472 GLY B O 1
ATOM 8035 N N . GLN B 1 473 ? 6.461 40.469 9.547 1 96.31 473 GLN B N 1
ATOM 8036 C CA . GLN B 1 473 ? 5.746 41.562 8.922 1 96.31 473 GLN B CA 1
ATOM 8037 C C . GLN B 1 473 ? 5.051 41.125 7.641 1 96.31 473 GLN B C 1
ATOM 8039 O O . GLN B 1 473 ? 3.9 41.469 7.391 1 96.31 473 GLN B O 1
ATOM 8044 N N . ALA B 1 474 ? 5.801 40.375 6.844 1 97.06 474 ALA B N 1
ATOM 8045 C CA . ALA B 1 474 ? 5.223 39.875 5.598 1 97.06 474 ALA B CA 1
ATOM 8046 C C . ALA B 1 474 ? 4 39 5.867 1 97.06 474 ALA B C 1
ATOM 8048 O O . ALA B 1 474 ? 2.986 39.094 5.176 1 97.06 474 ALA B O 1
ATOM 8049 N N . TYR B 1 475 ? 4.078 38.094 6.863 1 98.31 475 TYR B N 1
ATOM 8050 C CA . TYR B 1 475 ? 2.959 37.219 7.211 1 98.31 475 TYR B CA 1
ATOM 8051 C C . TYR B 1 475 ? 1.765 38.031 7.691 1 98.31 475 TYR B C 1
ATOM 8053 O O . TYR B 1 475 ? 0.624 37.75 7.309 1 98.31 475 TYR B O 1
ATOM 8061 N N . VAL B 1 476 ? 2.035 39.031 8.516 1 97.75 476 VAL B N 1
ATOM 8062 C CA . VAL B 1 476 ? 0.976 39.906 9.047 1 97.75 476 VAL B CA 1
ATOM 8063 C C . VAL B 1 476 ? 0.284 40.625 7.902 1 97.75 476 VAL B C 1
ATOM 8065 O O . VAL B 1 476 ? -0.947 40.688 7.844 1 97.75 476 VAL B O 1
ATOM 8068 N N . ARG B 1 477 ? 1.037 41.188 6.984 1 97.5 477 ARG B N 1
ATOM 8069 C CA . ARG B 1 477 ? 0.453 41.875 5.836 1 97.5 477 ARG B CA 1
ATOM 8070 C C . ARG B 1 477 ? -0.397 40.938 5.004 1 97.5 477 ARG B C 1
ATOM 8072 O O . ARG B 1 477 ? -1.479 41.312 4.539 1 97.5 477 ARG B O 1
ATOM 8079 N N . PHE B 1 478 ? 0.126 39.75 4.816 1 98.38 478 PHE B N 1
ATOM 8080 C CA . PHE B 1 478 ? -0.608 38.75 4.031 1 98.38 478 PHE B CA 1
ATOM 8081 C C . PHE B 1 478 ? -1.942 38.438 4.691 1 98.38 478 PHE B C 1
ATOM 8083 O O . PHE B 1 478 ? -2.967 38.312 4.016 1 98.38 478 PHE B O 1
ATOM 8090 N N . VAL B 1 479 ? -1.97 38.188 5.984 1 98.31 479 VAL B N 1
ATOM 8091 C CA . VAL B 1 479 ? -3.191 37.844 6.703 1 98.31 479 VAL B CA 1
ATOM 8092 C C . VAL B 1 479 ? -4.211 38.969 6.562 1 98.31 479 VAL B C 1
ATOM 8094 O O . VAL B 1 479 ? -5.414 38.719 6.465 1 98.31 479 VAL B O 1
ATOM 8097 N N . ASN B 1 480 ? -3.727 40.156 6.52 1 97.69 480 ASN B N 1
ATOM 8098 C CA . ASN B 1 480 ? -4.617 41.312 6.461 1 97.69 480 ASN B CA 1
ATOM 8099 C C . ASN B 1 480 ? -5.109 41.562 5.039 1 97.69 480 ASN B C 1
ATOM 8101 O O . ASN B 1 480 ? -6.285 41.875 4.828 1 97.69 480 ASN B O 1
ATOM 8105 N N . SER B 1 481 ? -4.215 41.438 4.043 1 97.19 481 SER B N 1
ATOM 8106 C CA . SER B 1 481 ? -4.582 41.906 2.717 1 97.19 481 SER B CA 1
ATOM 8107 C C . SER B 1 481 ? -4.34 40.844 1.65 1 97.19 481 SER B C 1
ATOM 8109 O O . SER B 1 481 ? -4.562 41.094 0.463 1 97.19 481 SER B O 1
ATOM 8111 N N . LEU B 1 482 ? -3.852 39.656 2.006 1 98.25 482 LEU B N 1
ATOM 8112 C CA . LEU B 1 482 ? -3.516 38.562 1.112 1 98.25 482 LEU B CA 1
ATOM 8113 C C . LEU B 1 482 ? -2.404 38.969 0.148 1 98.25 482 LEU B C 1
ATOM 8115 O O . LEU B 1 482 ? -2.328 38.438 -0.968 1 98.25 482 LEU B O 1
ATOM 8119 N N . ASP B 1 483 ? -1.625 39.938 0.535 1 97.88 483 ASP B N 1
ATOM 8120 C CA . ASP B 1 483 ? -0.412 40.406 -0.117 1 97.88 483 ASP B CA 1
ATOM 8121 C C . ASP B 1 483 ? 0.689 40.688 0.905 1 97.88 483 ASP B C 1
ATOM 8123 O O . ASP B 1 483 ? 0.565 41.594 1.734 1 97.88 483 ASP B O 1
ATOM 8127 N N . PRO B 1 484 ? 1.794 39.938 0.873 1 97.44 484 PRO B N 1
ATOM 8128 C CA . PRO B 1 484 ? 2.828 40.094 1.899 1 97.44 484 PRO B CA 1
ATOM 8129 C C . PRO B 1 484 ? 3.66 41.375 1.724 1 97.44 484 PRO B C 1
ATOM 8131 O O . PRO B 1 484 ? 4.473 41.688 2.592 1 97.44 484 PRO B O 1
ATOM 8134 N N . ASN B 1 485 ? 3.473 42.094 0.664 1 95.94 485 ASN B N 1
ATOM 8135 C CA . ASN B 1 485 ? 4.285 43.281 0.362 1 95.94 485 ASN B CA 1
ATOM 8136 C C . ASN B 1 485 ? 3.73 44.531 1.032 1 95.94 485 ASN B C 1
ATOM 8138 O O . ASN B 1 485 ? 2.52 44.656 1.228 1 95.94 485 ASN B O 1
ATOM 8142 N N . PRO B 1 486 ? 4.664 45.406 1.463 1 90.44 486 PRO B N 1
ATOM 8143 C CA . PRO B 1 486 ? 4.18 46.656 2.035 1 90.44 486 PRO B CA 1
ATOM 8144 C C . PRO B 1 486 ? 3.441 47.531 1.019 1 90.44 486 PRO B C 1
ATOM 8146 O O . PRO B 1 486 ? 3.738 47.469 -0.178 1 90.44 486 PRO B O 1
ATOM 8149 N N . GLN B 1 487 ? 2.428 48.25 1.688 1 79.06 487 GLN B N 1
ATOM 8150 C CA . GLN B 1 487 ? 1.738 49.219 0.858 1 79.06 487 GLN B CA 1
ATOM 8151 C C . GLN B 1 487 ? 2.545 50.5 0.747 1 79.06 487 GLN B C 1
ATOM 8153 O O . GLN B 1 487 ? 3.156 50.969 1.722 1 79.06 487 GLN B O 1
ATOM 8158 N N . GLY B 1 488 ? 2.887 51.094 -0.395 1 69.56 488 GLY B N 1
ATOM 8159 C CA . GLY B 1 488 ? 3.596 52.344 -0.619 1 69.56 488 GLY B CA 1
ATOM 8160 C C . GLY B 1 488 ? 5.07 52.125 -0.92 1 69.56 488 GLY B C 1
ATOM 8161 O O . GLY B 1 488 ? 5.555 51 -0.967 1 69.56 488 GLY B O 1
ATOM 8162 N N . SER B 1 489 ? 5.785 53.156 -1.479 1 53.66 489 SER B N 1
ATOM 8163 C CA . SER B 1 489 ? 7.164 53.156 -1.961 1 53.66 489 SER B CA 1
ATOM 8164 C C . SER B 1 489 ? 8.156 53.031 -0.807 1 53.66 489 SER B C 1
ATOM 8166 O O . SER B 1 489 ? 8.516 54.031 -0.183 1 53.66 489 SER B O 1
ATOM 8168 N N . SER B 1 490 ? 7.922 52.25 0.182 1 55.41 490 SER B N 1
ATOM 8169 C CA . SER B 1 490 ? 8.875 52.312 1.287 1 55.41 490 SER B CA 1
ATOM 8170 C C . SER B 1 490 ? 10.156 51.562 0.939 1 55.41 490 SER B C 1
ATOM 8172 O O . SER B 1 490 ? 10.141 50.625 0.162 1 55.41 490 SER B O 1
ATOM 8174 N N . LYS B 1 491 ? 11.336 52.25 1.031 1 56.41 491 LYS B N 1
ATOM 8175 C CA . LYS B 1 491 ? 12.711 51.75 0.961 1 56.41 491 LYS B CA 1
ATOM 8176 C C . LYS B 1 491 ? 12.891 50.531 1.83 1 56.41 491 LYS B C 1
ATOM 8178 O O . LYS B 1 491 ? 13.344 50.625 2.973 1 56.41 491 LYS B O 1
ATOM 8183 N N . GLU B 1 492 ? 12.305 49.344 1.505 1 63.47 492 GLU B N 1
ATOM 8184 C CA . GLU B 1 492 ? 12.352 48.156 2.355 1 63.47 492 GLU B CA 1
ATOM 8185 C C . GLU B 1 492 ? 13.633 47.344 2.119 1 63.47 492 GLU B C 1
ATOM 8187 O O . GLU B 1 492 ? 14.219 47.406 1.036 1 63.47 492 GLU B O 1
ATOM 8192 N N . LYS B 1 493 ? 14.148 46.875 3.195 1 68.88 493 LYS B N 1
ATOM 8193 C CA . LYS B 1 493 ? 15.367 46.062 3.242 1 68.88 493 LYS B CA 1
ATOM 8194 C C . LYS B 1 493 ? 15.172 44.719 2.533 1 68.88 493 LYS B C 1
ATOM 8196 O O . LYS B 1 493 ? 16.141 44.062 2.188 1 68.88 493 LYS B O 1
ATOM 8201 N N . VAL B 1 494 ? 13.898 44.344 2.328 1 82.44 494 VAL B N 1
ATOM 8202 C CA . VAL B 1 494 ? 13.641 43.094 1.643 1 82.44 494 VAL B CA 1
ATOM 8203 C C . VAL B 1 494 ? 13.055 43.344 0.26 1 82.44 494 VAL B C 1
ATOM 8205 O O . VAL B 1 494 ? 12.258 44.281 0.086 1 82.44 494 VAL B O 1
ATOM 8208 N N . PRO B 1 495 ? 13.5 42.656 -0.729 1 91.81 495 PRO B N 1
ATOM 8209 C CA . PRO B 1 495 ? 12.93 42.812 -2.066 1 91.81 495 PRO B CA 1
ATOM 8210 C C . PRO B 1 495 ? 11.43 42.562 -2.107 1 91.81 495 PRO B C 1
ATOM 8212 O O . PRO B 1 495 ? 10.898 41.875 -1.227 1 91.81 495 PRO B O 1
ATOM 8215 N N . LYS B 1 496 ? 10.828 43.094 -3.102 1 94.56 496 LYS B N 1
ATOM 8216 C CA . LYS B 1 496 ? 9.422 42.781 -3.322 1 94.56 496 LYS B CA 1
ATOM 8217 C C . LYS B 1 496 ? 9.227 41.281 -3.582 1 94.56 496 LYS B C 1
ATOM 8219 O O . LYS B 1 496 ? 9.961 40.688 -4.379 1 94.56 496 LYS B O 1
ATOM 8224 N N . TRP B 1 497 ? 8.336 40.75 -2.814 1 97.38 497 TRP B N 1
ATOM 8225 C CA . TRP B 1 497 ? 7.984 39.344 -3.014 1 97.38 497 TRP B CA 1
ATOM 8226 C C . TRP B 1 497 ? 7.145 39.156 -4.273 1 97.38 497 TRP B C 1
ATOM 8228 O O . TRP B 1 497 ? 5.984 39.594 -4.32 1 97.38 497 TRP B O 1
ATOM 8238 N N . PRO B 1 498 ? 7.676 38.531 -5.316 1 97.5 498 PRO B N 1
ATOM 8239 C CA . PRO B 1 498 ? 6.914 38.406 -6.562 1 97.5 498 PRO B CA 1
ATOM 8240 C C . PRO B 1 498 ? 5.785 37.375 -6.461 1 97.5 498 PRO B C 1
ATOM 8242 O O . PRO B 1 498 ? 5.934 36.344 -5.793 1 97.5 498 PRO B O 1
ATOM 8245 N N . LYS B 1 499 ? 4.676 37.656 -7.156 1 97.94 499 LYS B N 1
ATOM 8246 C CA . LYS B 1 499 ? 3.666 36.625 -7.371 1 97.94 499 LYS B CA 1
ATOM 8247 C C . LYS B 1 499 ? 4.215 35.469 -8.234 1 97.94 499 LYS B C 1
ATOM 8249 O O . LYS B 1 499 ? 4.918 35.719 -9.219 1 97.94 499 LYS B O 1
ATOM 8254 N N . TYR B 1 500 ? 3.914 34.312 -7.844 1 98.38 500 TYR B N 1
ATOM 8255 C CA . TYR B 1 500 ? 4.344 33.156 -8.602 1 98.38 500 TYR B CA 1
ATOM 8256 C C . TYR B 1 500 ? 3.705 33.125 -9.984 1 98.38 500 TYR B C 1
ATOM 8258 O O . TYR B 1 500 ? 2.535 33.5 -10.141 1 98.38 500 TYR B O 1
ATOM 8266 N N . ASN B 1 501 ? 4.508 32.781 -10.969 1 96.5 501 ASN B N 1
ATOM 8267 C CA . ASN B 1 501 ? 4.098 32.75 -12.367 1 96.5 501 ASN B CA 1
ATOM 8268 C C . ASN B 1 501 ? 4.543 31.453 -13.055 1 96.5 501 ASN B C 1
ATOM 8270 O O . ASN B 1 501 ? 5.672 31 -12.859 1 96.5 501 ASN B O 1
ATOM 8274 N N . MET B 1 502 ? 3.621 30.922 -13.883 1 96.12 502 MET B N 1
ATOM 8275 C CA . MET B 1 502 ? 3.93 29.625 -14.484 1 96.12 502 MET B CA 1
ATOM 8276 C C . MET B 1 502 ? 5.055 29.766 -15.508 1 96.12 502 MET B C 1
ATOM 8278 O O . MET B 1 502 ? 5.855 28.844 -15.68 1 96.12 502 MET B O 1
ATOM 8282 N N . SER B 1 503 ? 5.137 30.812 -16.203 1 96.94 503 SER B N 1
ATOM 8283 C CA . SER B 1 503 ? 6.141 31.016 -17.25 1 96.94 503 SER B CA 1
ATOM 8284 C C . SER B 1 503 ? 7.477 31.438 -16.641 1 96.94 503 SER B C 1
ATOM 8286 O O . SER B 1 503 ? 8.539 31.094 -17.172 1 96.94 503 SER B O 1
ATOM 8288 N N . LYS B 1 504 ? 7.453 32.25 -15.562 1 97.38 504 LYS B N 1
ATOM 8289 C CA . LYS B 1 504 ? 8.648 32.688 -14.852 1 97.38 504 LYS B CA 1
ATOM 8290 C C . LYS B 1 504 ? 8.5 32.531 -13.344 1 97.38 504 LYS B C 1
ATOM 8292 O O . LYS B 1 504 ? 8.461 33.5 -12.602 1 97.38 504 LYS B O 1
ATOM 8297 N N . PRO B 1 505 ? 8.555 31.297 -12.953 1 98.25 505 PRO B N 1
ATOM 8298 C CA . PRO B 1 505 ? 8.352 31.047 -11.523 1 98.25 505 PRO B CA 1
ATOM 8299 C C . PRO B 1 505 ? 9.5 31.562 -10.664 1 98.25 505 PRO B C 1
ATOM 8301 O O . PRO B 1 505 ? 10.672 31.344 -10.984 1 98.25 505 PRO B O 1
ATOM 8304 N N . LYS B 1 506 ? 9.172 32.312 -9.586 1 97.94 506 LYS B N 1
ATOM 8305 C CA . LYS B 1 506 ? 10.18 32.875 -8.703 1 97.94 506 LYS B CA 1
ATOM 8306 C C . LYS B 1 506 ? 9.883 32.562 -7.242 1 97.94 506 LYS B C 1
ATOM 8308 O O . LYS B 1 506 ? 8.727 32.375 -6.863 1 97.94 506 LYS B O 1
ATOM 8313 N N . ASN B 1 507 ? 11.008 32.5 -6.457 1 96.62 507 ASN B N 1
ATOM 8314 C CA . ASN B 1 507 ? 10.953 32.375 -5.004 1 96.62 507 ASN B CA 1
ATOM 8315 C C . ASN B 1 507 ? 11.562 33.594 -4.316 1 96.62 507 ASN B C 1
ATOM 8317 O O . ASN B 1 507 ? 12.539 34.188 -4.809 1 96.62 507 ASN B O 1
ATOM 8321 N N . MET B 1 508 ? 10.953 34 -3.246 1 97.75 508 MET B N 1
ATOM 8322 C CA . MET B 1 508 ? 11.711 34.75 -2.258 1 97.75 508 MET B CA 1
ATOM 8323 C C . MET B 1 508 ? 12.648 33.844 -1.467 1 97.75 508 MET B C 1
ATOM 8325 O O . MET B 1 508 ? 12.234 32.812 -0.97 1 97.75 508 MET B O 1
ATOM 8329 N N . VAL B 1 509 ? 13.953 34.156 -1.436 1 97.56 509 VAL B N 1
ATOM 8330 C CA . VAL B 1 509 ? 14.906 33.438 -0.59 1 97.56 509 VAL B CA 1
ATOM 8331 C C . VAL B 1 509 ? 15.133 34.219 0.705 1 97.56 509 VAL B C 1
ATOM 8333 O O . VAL B 1 509 ? 15.602 35.344 0.679 1 97.56 509 VAL B O 1
ATOM 8336 N N . PHE B 1 510 ? 14.781 33.656 1.824 1 96.75 510 PHE B N 1
ATOM 8337 C CA . PHE B 1 510 ? 14.984 34.25 3.131 1 96.75 510 PHE B CA 1
ATOM 8338 C C . PHE B 1 510 ? 16.344 33.875 3.703 1 96.75 510 PHE B C 1
ATOM 8340 O O . PHE B 1 510 ? 16.625 32.719 3.945 1 96.75 510 PHE B O 1
ATOM 8347 N N . ASN B 1 511 ? 17.094 34.781 3.9 1 94.62 511 ASN B N 1
ATOM 8348 C CA . ASN B 1 511 ? 18.438 34.656 4.426 1 94.62 511 ASN B CA 1
ATOM 8349 C C . ASN B 1 511 ? 18.859 35.875 5.23 1 94.62 511 ASN B C 1
ATOM 8351 O O . ASN B 1 511 ? 18.578 37 4.848 1 94.62 511 ASN B O 1
ATOM 8355 N N . ALA B 1 512 ? 19.547 35.625 6.32 1 92.19 512 ALA B N 1
ATOM 8356 C CA . ALA B 1 512 ? 19.891 36.688 7.246 1 92.19 512 ALA B CA 1
ATOM 8357 C C . ALA B 1 512 ? 20.953 37.594 6.648 1 92.19 512 ALA B C 1
ATOM 8359 O O . ALA B 1 512 ? 21.047 38.781 7.008 1 92.19 512 ALA B O 1
ATOM 8360 N N . THR B 1 513 ? 21.859 37.094 5.812 1 91.25 513 THR B N 1
ATOM 8361 C CA . THR B 1 513 ? 22.844 37.938 5.141 1 91.25 513 THR B CA 1
ATOM 8362 C C . THR B 1 513 ? 22.172 38.844 4.113 1 91.25 513 THR B C 1
ATOM 8364 O O . THR B 1 513 ? 22.406 40.062 4.094 1 91.25 513 THR B O 1
ATOM 8367 N N . LYS B 1 514 ? 21.422 38.188 3.248 1 92.88 514 LYS B N 1
ATOM 8368 C CA . LYS B 1 514 ? 20.688 38.938 2.227 1 92.88 514 LYS B CA 1
ATOM 8369 C C . LYS B 1 514 ? 19.531 38.125 1.664 1 92.88 514 LYS B C 1
ATOM 8371 O O . LYS B 1 514 ? 19.75 37.094 1.046 1 92.88 514 LYS B O 1
ATOM 8376 N N . SER B 1 515 ? 18.344 38.594 1.923 1 95.38 515 SER B N 1
ATOM 8377 C CA . SER B 1 515 ? 17.203 38 1.229 1 95.38 515 SER B CA 1
ATOM 8378 C C . SER B 1 515 ? 17.172 38.406 -0.237 1 95.38 515 SER B C 1
ATOM 8380 O O . SER B 1 515 ? 17.516 39.562 -0.572 1 95.38 515 SER B O 1
ATOM 8382 N N . ARG B 1 516 ? 16.797 37.531 -1.154 1 96.12 516 ARG B N 1
ATOM 8383 C CA . ARG B 1 516 ? 16.828 37.781 -2.59 1 96.12 516 ARG B CA 1
ATOM 8384 C C . ARG B 1 516 ? 15.727 37 -3.311 1 96.12 516 ARG B C 1
ATOM 8386 O O . ARG B 1 516 ? 15.07 36.156 -2.713 1 96.12 516 ARG B O 1
ATOM 8393 N N . VAL B 1 517 ? 15.484 37.375 -4.547 1 97.25 517 VAL B N 1
ATOM 8394 C CA . VAL B 1 517 ? 14.57 36.625 -5.414 1 97.25 517 VAL B CA 1
ATOM 8395 C C . VAL B 1 517 ? 15.359 35.688 -6.316 1 97.25 517 VAL B C 1
ATOM 8397 O O . VAL B 1 517 ? 16.422 36.062 -6.812 1 97.25 517 VAL B O 1
ATOM 8400 N N . GLU B 1 518 ? 14.898 34.469 -6.488 1 97 518 GLU B N 1
ATOM 8401 C CA . GLU B 1 518 ? 15.539 33.5 -7.355 1 97 518 GLU B CA 1
ATOM 8402 C C . GLU B 1 518 ? 14.531 32.812 -8.273 1 97 518 GLU B C 1
ATOM 8404 O O . GLU B 1 518 ? 13.32 32.906 -8.039 1 97 518 GLU B O 1
ATOM 8409 N N . ASP B 1 519 ? 15.055 32.156 -9.375 1 97.31 519 ASP B N 1
ATOM 8410 C CA . ASP B 1 519 ? 14.203 31.312 -10.188 1 97.31 519 ASP B CA 1
ATOM 8411 C C . ASP B 1 519 ? 13.867 30.016 -9.453 1 97.31 519 ASP B C 1
ATOM 8413 O O . ASP B 1 519 ? 14.727 29.438 -8.789 1 97.31 519 ASP B O 1
ATOM 8417 N N . ASP B 1 520 ? 12.602 29.625 -9.508 1 97.56 520 ASP B N 1
ATOM 8418 C CA . ASP B 1 520 ? 12.188 28.344 -8.945 1 97.56 520 ASP B CA 1
ATOM 8419 C C . ASP B 1 520 ? 12.25 27.234 -9.992 1 97.56 520 ASP B C 1
ATOM 8421 O O . ASP B 1 520 ? 11.234 26.594 -10.297 1 97.56 520 ASP B O 1
ATOM 8425 N N . THR B 1 521 ? 13.422 26.953 -10.516 1 96.25 521 THR B N 1
ATOM 8426 C CA . THR B 1 521 ? 13.57 25.969 -11.594 1 96.25 521 THR B CA 1
ATOM 8427 C C . THR B 1 521 ? 14.688 24.984 -11.281 1 96.25 521 THR B C 1
ATOM 8429 O O . THR B 1 521 ? 15.062 24.172 -12.125 1 96.25 521 THR B O 1
ATOM 8432 N N . TRP B 1 522 ? 15.242 25.156 -10.078 1 94.81 522 TRP B N 1
ATOM 8433 C CA . TRP B 1 522 ? 16.25 24.172 -9.719 1 94.81 522 TRP B CA 1
ATOM 8434 C C . TRP B 1 522 ? 15.641 22.781 -9.617 1 94.81 522 TRP B C 1
ATOM 8436 O O . TRP B 1 522 ? 14.484 22.625 -9.219 1 94.81 522 TRP B O 1
ATOM 8446 N N . ARG B 1 523 ? 16.438 21.734 -10.062 1 96 523 ARG B N 1
ATOM 8447 C CA . ARG B 1 523 ? 16.047 20.328 -10.086 1 96 523 ARG B CA 1
ATOM 8448 C C . ARG B 1 523 ? 14.688 20.172 -10.75 1 96 523 ARG B C 1
ATOM 8450 O O . ARG B 1 523 ? 13.828 19.422 -10.258 1 96 523 ARG B O 1
ATOM 8457 N N . LYS B 1 524 ? 14.539 20.859 -11.82 1 96.56 524 LYS B N 1
ATOM 8458 C CA . LYS B 1 524 ? 13.266 20.938 -12.547 1 96.56 524 LYS B CA 1
ATOM 8459 C C . LYS B 1 524 ? 12.82 19.547 -13 1 96.56 524 LYS B C 1
ATOM 8461 O O . LYS B 1 524 ? 11.688 19.141 -12.758 1 96.56 524 LYS B O 1
ATOM 8466 N N . GLU B 1 525 ? 13.703 18.766 -13.609 1 97.38 525 GLU B N 1
ATOM 8467 C CA . GLU B 1 525 ? 13.352 17.453 -14.125 1 97.38 525 GLU B CA 1
ATOM 8468 C C . GLU B 1 525 ? 13.102 16.469 -12.984 1 97.38 525 GLU B C 1
ATOM 8470 O O . GLU B 1 525 ? 12.18 15.641 -13.062 1 97.38 525 GLU B O 1
ATOM 8475 N N . GLN B 1 526 ? 13.938 16.562 -11.961 1 97.62 526 GLN B N 1
ATOM 8476 C CA . GLN B 1 526 ? 13.805 15.688 -10.797 1 97.62 526 GLN B CA 1
ATOM 8477 C C . GLN B 1 526 ? 12.445 15.859 -10.133 1 97.62 526 GLN B C 1
ATOM 8479 O O . GLN B 1 526 ? 11.727 14.883 -9.914 1 97.62 526 GLN B O 1
ATOM 8484 N N . ILE B 1 527 ? 12.102 17.078 -9.875 1 97.56 527 ILE B N 1
ATOM 8485 C CA . ILE B 1 527 ? 10.867 17.375 -9.148 1 97.56 527 ILE B CA 1
ATOM 8486 C C . ILE B 1 527 ? 9.664 17.094 -10.047 1 97.56 527 ILE B C 1
ATOM 8488 O O . ILE B 1 527 ? 8.625 16.625 -9.57 1 97.56 527 ILE B O 1
ATOM 8492 N N . LYS B 1 528 ? 9.805 17.359 -11.367 1 97.94 528 LYS B N 1
ATOM 8493 C CA . LYS B 1 528 ? 8.742 17 -12.305 1 97.94 528 LYS B CA 1
ATOM 8494 C C . LYS B 1 528 ? 8.469 15.492 -12.281 1 97.94 528 LYS B C 1
ATOM 8496 O O . LYS B 1 528 ? 7.316 15.062 -12.328 1 97.94 528 LYS B O 1
ATOM 8501 N N . PHE B 1 529 ? 9.508 14.695 -12.25 1 98.25 529 PHE B N 1
ATOM 8502 C CA . PHE B 1 529 ? 9.359 13.242 -12.18 1 98.25 529 PHE B CA 1
ATOM 8503 C C . PHE B 1 529 ? 8.633 12.836 -10.898 1 98.25 529 PHE B C 1
ATOM 8505 O O . PHE B 1 529 ? 7.695 12.039 -10.938 1 98.25 529 PHE B O 1
ATOM 8512 N N . ILE B 1 530 ? 9.055 13.375 -9.75 1 97.94 530 ILE B N 1
ATOM 8513 C CA . ILE B 1 530 ? 8.453 13.07 -8.453 1 97.94 530 ILE B CA 1
ATOM 8514 C C . ILE B 1 530 ? 6.969 13.422 -8.484 1 97.94 530 ILE B C 1
ATOM 8516 O O . ILE B 1 530 ? 6.137 12.688 -7.953 1 97.94 530 ILE B O 1
ATOM 8520 N N . ASN B 1 531 ? 6.629 14.508 -9.133 1 97.12 531 ASN B N 1
ATOM 8521 C CA . ASN B 1 531 ? 5.262 15.008 -9.117 1 97.12 531 ASN B CA 1
ATOM 8522 C C . ASN B 1 531 ? 4.426 14.398 -10.242 1 97.12 531 ASN B C 1
ATOM 8524 O O . ASN B 1 531 ? 3.256 14.75 -10.406 1 97.12 531 ASN B O 1
ATOM 8528 N N . SER B 1 532 ? 5.023 13.516 -11.086 1 97 532 SER B N 1
ATOM 8529 C CA . SER B 1 532 ? 4.211 12.812 -12.07 1 97 532 SER B CA 1
ATOM 8530 C C . SER B 1 532 ? 3.119 11.984 -11.398 1 97 532 SER B C 1
ATOM 8532 O O . SER B 1 532 ? 3.25 11.609 -10.234 1 97 532 SER B O 1
ATOM 8534 N N . TYR B 1 533 ? 2.039 11.75 -12.133 1 95.69 533 TYR B N 1
ATOM 8535 C CA . TYR B 1 533 ? 0.881 11.062 -11.57 1 95.69 533 TYR B CA 1
ATOM 8536 C C . TYR B 1 533 ? 1.273 9.703 -11.008 1 95.69 533 TYR B C 1
ATOM 8538 O O . TYR B 1 533 ? 0.879 9.344 -9.898 1 95.69 533 TYR B O 1
ATOM 8546 N N . GLU B 1 534 ? 2.043 8.93 -11.781 1 95.38 534 GLU B N 1
ATOM 8547 C CA . GLU B 1 534 ? 2.408 7.57 -11.383 1 95.38 534 GLU B CA 1
ATOM 8548 C C . GLU B 1 534 ? 3.238 7.574 -10.102 1 95.38 534 GLU B C 1
ATOM 8550 O O . GLU B 1 534 ? 2.984 6.785 -9.195 1 95.38 534 GLU B O 1
ATOM 8555 N N . VAL B 1 535 ? 4.223 8.492 -10.031 1 96.75 535 VAL B N 1
ATOM 8556 C CA . VAL B 1 535 ? 5.094 8.531 -8.859 1 96.75 535 VAL B CA 1
ATOM 8557 C C . VAL B 1 535 ? 4.332 9.109 -7.668 1 96.75 535 VAL B C 1
ATOM 8559 O O . VAL B 1 535 ? 4.488 8.641 -6.535 1 96.75 535 VAL B O 1
ATOM 8562 N N . ALA B 1 536 ? 3.471 10.102 -7.914 1 95.75 536 ALA B N 1
ATOM 8563 C CA . ALA B 1 536 ? 2.637 10.656 -6.855 1 95.75 536 ALA B CA 1
ATOM 8564 C C . ALA B 1 536 ? 1.785 9.57 -6.199 1 95.75 536 ALA B C 1
ATOM 8566 O O . ALA B 1 536 ? 1.599 9.57 -4.98 1 95.75 536 ALA B O 1
ATOM 8567 N N . ARG B 1 537 ? 1.317 8.617 -6.977 1 94.69 537 ARG B N 1
ATOM 8568 C CA . ARG B 1 537 ? 0.51 7.527 -6.438 1 94.69 537 ARG B CA 1
ATOM 8569 C C . ARG B 1 537 ? 1.354 6.598 -5.57 1 94.69 537 ARG B C 1
ATOM 8571 O O . ARG B 1 537 ? 0.879 6.09 -4.551 1 94.69 537 ARG B O 1
ATOM 8578 N N . GLU B 1 538 ? 2.613 6.402 -5.98 1 95.56 538 GLU B N 1
ATOM 8579 C CA . GLU B 1 538 ? 3.514 5.578 -5.18 1 95.56 538 GLU B CA 1
ATOM 8580 C C . GLU B 1 538 ? 3.887 6.273 -3.873 1 95.56 538 GLU B C 1
ATOM 8582 O O . GLU B 1 538 ? 4.312 5.621 -2.916 1 95.56 538 GLU B O 1
ATOM 8587 N N . LEU B 1 539 ? 3.703 7.633 -3.877 1 96 539 LEU B N 1
ATOM 8588 C CA . LEU B 1 539 ? 4 8.445 -2.701 1 96 539 LEU B CA 1
ATOM 8589 C C . LEU B 1 539 ? 2.721 8.82 -1.963 1 96 539 LEU B C 1
ATOM 8591 O O . LEU B 1 539 ? 2.734 9.688 -1.088 1 96 539 LEU B O 1
ATOM 8595 N N . TYR B 1 540 ? 1.598 8.242 -2.361 1 91.88 540 TYR B N 1
ATOM 8596 C CA . TYR B 1 540 ? 0.288 8.398 -1.737 1 91.88 540 TYR B CA 1
ATOM 8597 C C . TYR B 1 540 ? -0.185 9.844 -1.81 1 91.88 540 TYR B C 1
ATOM 8599 O O . TYR B 1 540 ? -0.801 10.352 -0.869 1 91.88 540 TYR B O 1
ATOM 8607 N N . GLY B 1 541 ? 0.226 10.484 -2.85 1 90.62 541 GLY B N 1
ATOM 8608 C CA . GLY B 1 541 ? -0.184 11.859 -3.078 1 90.62 541 GLY B CA 1
ATOM 8609 C C . GLY B 1 541 ? -1.221 12 -4.176 1 90.62 541 GLY B C 1
ATOM 8610 O O . GLY B 1 541 ? -1.441 11.062 -4.949 1 90.62 541 GLY B O 1
#

InterPro domains:
  IPR002018 Carboxylesterase, type B [PF00135] (27-527)
  IPR019826 Carboxylesterase type B, active site [PS00122] (199-214)
  IPR029058 Alpha/Beta hydrolase fold [G3DSA:3.40.50.1820] (19-537)
  IPR029058 Alpha/Beta hydrolase fold [SSF53474] (26-533)
  IPR050309 Type-B Carboxylesterase/Lipase [PTHR11559] (19-532)

Sequence (1082 aa):
MATFGLLSVLQVLFLTAFIQITSAASPKAHTLNGTYTGKYLSGWDQDAFLGIPYAQPPTGNLRFKWPQSLNTSFDEERTATEYGDSCMQYTQNWTMSEDCLSINVIRPAGSPRSYSQFFWVYGGGLYAGSSADPQYNLSGIVKVSQDIKEPVLAVSFNYRLGMWGFLQNFSLLKEGNANAGLLDQRLALRWIQENIEAFGGDPERVVVWGESAGAQSIAYQMFSFDGQDENLYRGAILESGGITGAQIHDLSYYNVAFENLTRTVGCWDKKDQLSCLRGLDEKALYAARPSLTWNPLIDGTFLKGYPSQLIREKKFVSVPSIIGASTDEGFCVGAANTTEDLFYEAFRWRNYALSAPTIRKLLELYPDDPCHQPPYHITNCSRPVGNYQGRRSCAIGGDIAMISGRRKLAELFTESGEAVYSYRFDQRWYRRSEWEGVKHFDNVAFSFQNISGLLGPSPQYDSHAELAHNIGQAYVRFVNSLDPNPQGSSKEKVPKWPKYNMSKPKNMVFNATKSRVEDDTWRKEQIKFINSYEVARELYGMATFGLLSVLQVLFLTAFIQITSAASPKAHTLNGTYTGKYLSGWDQDAFLGIPYAQPPTGNLRFKWPQSLNTSFDEERTATEYGDSCMQYTQNWTMSEDCLSINVIRPAGSPRSYSQFFWVYGGGLYAGSSADPQYNLSGIVKVSQDIKEPVLAVSFNYRLGMWGFLQNFSLLKEGNANAGLLDQRLALRWIQENIEAFGGDPERVVVWGESAGAQSIAYQMFSFDGQDENLYRGAILESGGITGAQIHDLSYYNVAFENLTRTVGCWDKKDQLSCLRGLDEKALYAARPSLTWNPLIDGTFLKGYPSQLIREKKFVSVPSIIGASTDEGFCVGAANTTEDLFYEAFRWRNYALSAPTIRKLLELYPDDPCHQPPYHITNCSRPVGNYQGRRSCAIGGDIAMISGRRKLAELFTESGEAVYSYRFDQRWYRRSEWEGVKHFDNVAFSFQNISGLLGPSPQYDSHAELAHNIGQAYVRFVNSLDPNPQGSSKEKVPKWPKYNMSKPKNMVFNATKSRVEDDTWRKEQIKFINSYEVARELYG